Protein AF-0000000078797943 (afdb_homodimer)

pLDDT: mean 96.14, std 3.35, range [78.69, 98.94]

Nearest PDB structures (foldseek):
  3e05-assembly2_H  TM=8.903E-01  e=6.232E-15  Geobacter metallireducens GS-15
  3e05-assembly1_G  TM=8.725E-01  e=2.523E-14  Geobacter metallireducens GS-15
  1f38-assembly1_A  TM=8.268E-01  e=1.838E-10  Methanothermobacter thermautotrophicus
  2bb3-assembly2_B-3  TM=7.881E-01  e=3.596E-10  Archaeoglobus fulgidus DSM 4304
  8k1f-assembly1_C-3  TM=7.113E-01  e=2.985E-08  Fusobacterium nucleatum subsp. nucleatum ATCC 25586

Secondary structure (DSSP, 8-state):
--EEEEEEE-S-TTPPPPHHHHHHHHH--EEEE-HHHHHHHGGGS-TT-EEEE--SSHHHHHHHHTT-SEEEEEEES-TTSSSHHHHHHHH-TT-EEEEE----HHHHHHHHTT---TT-EEEE-TTS-SHHHHHHHHHT-SEEEEE--SSS-HHHHHHHHHHTT---EEEEEEESTT-TTT-EEEEEEHHHHHT---PSSEEEEEEE-SPPP--SS--GGGS--GGG-TTSS--HHHHHHHHHHHTGGG-SEEEEES-TT-HHHHHHHHH-TT-EEEEEE-STHHHHHHHHHHHHTT-TT-EEEES-GGGS--TTSPPPSEEEES--TT-HHHHHHHHHTTPPTT-EEEEEESSHHHHHHHHHHHHHTT--EEEEEEEEETTSPPEEEEEE-/--EEEEEEE-S-TTPPPPHHHHHHHHH--EEEE-HHHHHHHGGGS-TT-EEEE--SSHHHHHHHHTT-SEEEEEEES-TTSSSHHHHHHHH-TT-EEEEE----HHHHHHHHTT---TT-EEEE-TTS-SHHHHHHHHHT-SEEEEE--SSS-HHHHHHHHHHTT---EEEEEEESTT-TTT-EEEEEEHHHHHT---PSSEEEEEEE-SPPP--SS--GGGS--GGG-TTSS--HHHHHHHHHHHTGGG-SEEEEES-TT-HHHHHHHHH-TT-EEEEEE-STHHHHHHHHHHHHTT-TT-EEEES-GGGS--TTSPPPSEEEES--TT-HHHHHHHHHTTPPTT-EEEEEESSHHHHHHHHHHHHHTT--EEEEEEEEETTSPPEEEEEE-

Radius of gyration: 29.39 Å; Cα contacts (8 Å, |Δi|>4): 1628; chains: 2; bounding box: 66×79×61 Å

Sequence (786 aa):
MQTFYIIGISDDRNQFLSPEIRNLVSQGKVFSGGKRHHELVHAYLPEDAVWIDITVPLDAVFSRYEEHPEIIVFASGDPLFFGFANTVMRKLPSAKIILFPTFNSLQMLAHRILLPYQEMQTLSLTGRPWDAFDSALIRGDKLIGVLTDREKTPATIAARMLEYGYDNYRMTVGEALGNGEEESVRTFSLEEASQSAFRFPNCLILQRNKVHPRPFGIPESEFHLLNGRNRMITKMPVRLLTLSMLTLREKKSFWDIGFCTGSVSIEAKLQFPELKVTAFEQRPEGKELMERNSRKFGTPGITTVMGDFLETELGGLPAPDAVFIGGHGGKMIEILQKIKEVLLPDGVIVFNSVSEESKALFTKGITQINKKVTQCTRIAVDAFNPIEIMRAEMQTFYIIGISDDRNQFLSPEIRNLVSQGKVFSGGKRHHELVHAYLPEDAVWIDITVPLDAVFSRYEEHPEIIVFASGDPLFFGFANTVMRKLPSAKIILFPTFNSLQMLAHRILLPYQEMQTLSLTGRPWDAFDSALIRGDKLIGVLTDREKTPATIAARMLEYGYDNYRMTVGEALGNGEEESVRTFSLEEASQSAFRFPNCLILQRNKVHPRPFGIPESEFHLLNGRNRMITKMPVRLLTLSMLTLREKKSFWDIGFCTGSVSIEAKLQFPELKVTAFEQRPEGKELMERNSRKFGTPGITTVMGDFLETELGGLPAPDAVFIGGHGGKMIEILQKIKEVLLPDGVIVFNSVSEESKALFTKGITQINKKVTQCTRIAVDAFNPIEIMRAE

Structure (mmCIF, N/CA/C/O backbone):
data_AF-0000000078797943-model_v1
#
loop_
_entity.id
_entity.type
_entity.pdbx_description
1 polymer 'Precorrin-6y C5,15-methyltransferase (Decarboxylating), CbiE subunit'
#
loop_
_atom_site.group_PDB
_atom_site.id
_atom_site.type_symbol
_atom_site.label_atom_id
_atom_site.label_alt_id
_atom_site.label_comp_id
_atom_site.label_asym_id
_atom_site.label_entity_id
_atom_site.label_seq_id
_atom_site.pdbx_PDB_ins_code
_atom_site.Cartn_x
_atom_site.Cartn_y
_atom_site.Cartn_z
_atom_site.occupancy
_atom_site.B_iso_or_equiv
_atom_site.auth_seq_id
_atom_site.auth_comp_id
_atom_site.auth_asym_id
_atom_site.auth_atom_id
_atom_site.pdbx_PDB_model_num
ATOM 1 N N . MET A 1 1 ? 21.031 -14.836 -31.25 1 86.62 1 MET A N 1
ATOM 2 C CA . MET A 1 1 ? 20.062 -14.625 -30.172 1 86.62 1 MET A CA 1
ATOM 3 C C . MET A 1 1 ? 19.828 -15.914 -29.391 1 86.62 1 MET A C 1
ATOM 5 O O . MET A 1 1 ? 19.609 -16.969 -29.984 1 86.62 1 MET A O 1
ATOM 9 N N . GLN A 1 2 ? 20.062 -15.93 -28.094 1 94.25 2 GLN A N 1
ATOM 10 C CA . GLN A 1 2 ? 19.953 -17.125 -27.281 1 94.25 2 GLN A CA 1
ATOM 11 C C . GLN A 1 2 ? 18.5 -17.359 -26.828 1 94.25 2 GLN A C 1
ATOM 13 O O . GLN A 1 2 ? 17.734 -16.406 -26.703 1 94.25 2 GLN A O 1
ATOM 18 N N . THR A 1 3 ? 18.203 -18.594 -26.766 1 97.75 3 THR A N 1
ATOM 19 C CA . THR A 1 3 ? 16.891 -18.969 -26.266 1 97.75 3 THR A CA 1
ATOM 20 C C . THR A 1 3 ? 17.016 -19.656 -24.906 1 97.75 3 THR A C 1
ATOM 22 O O . THR A 1 3 ? 17.797 -20.578 -24.734 1 97.75 3 THR A O 1
ATOM 25 N N . PHE A 1 4 ? 16.297 -19.125 -23.969 1 98.31 4 PHE A N 1
ATOM 26 C CA . PHE A 1 4 ? 16.25 -19.703 -22.625 1 98.31 4 PHE A CA 1
ATOM 27 C C . PHE A 1 4 ? 14.875 -20.312 -22.359 1 98.31 4 PHE A C 1
ATOM 29 O O . PHE A 1 4 ? 13.852 -19.625 -22.438 1 98.31 4 PHE A O 1
ATOM 36 N N . TYR A 1 5 ? 14.82 -21.609 -22.125 1 98.5 5 TYR A N 1
ATOM 37 C CA . TYR A 1 5 ? 13.656 -22.25 -21.516 1 98.5 5 TYR A CA 1
ATOM 38 C C . TYR A 1 5 ? 13.812 -22.344 -20 1 98.5 5 TYR A C 1
ATOM 40 O O . TYR A 1 5 ? 14.695 -23.031 -19.5 1 98.5 5 TYR A O 1
ATOM 48 N N . ILE A 1 6 ? 13.039 -21.625 -19.312 1 98.5 6 ILE A N 1
ATOM 49 C CA . ILE A 1 6 ? 13.188 -21.594 -17.875 1 98.5 6 ILE A CA 1
ATOM 50 C C . ILE A 1 6 ? 12.008 -22.312 -17.219 1 98.5 6 ILE A C 1
ATOM 52 O O . ILE A 1 6 ? 10.867 -21.844 -17.297 1 98.5 6 ILE A O 1
ATOM 56 N N . ILE A 1 7 ? 12.297 -23.406 -16.562 1 98.06 7 ILE A N 1
ATOM 57 C CA . ILE A 1 7 ? 11.32 -24.312 -15.984 1 98.06 7 ILE A CA 1
ATOM 58 C C . ILE A 1 7 ? 11.32 -24.172 -14.469 1 98.06 7 ILE A C 1
ATOM 60 O O . ILE A 1 7 ? 12.336 -24.422 -13.812 1 98.06 7 ILE A O 1
ATOM 64 N N . GLY A 1 8 ? 10.172 -23.688 -13.953 1 97 8 GLY A N 1
ATOM 65 C CA . GLY A 1 8 ? 9.984 -23.656 -12.508 1 97 8 GLY A CA 1
ATOM 66 C C . GLY A 1 8 ? 9.648 -25.031 -11.93 1 97 8 GLY A C 1
ATOM 67 O O . GLY A 1 8 ? 8.789 -25.734 -12.469 1 97 8 GLY A O 1
ATOM 68 N N . ILE A 1 9 ? 10.32 -25.391 -10.859 1 94.31 9 ILE A N 1
ATOM 69 C CA . ILE A 1 9 ? 10.031 -26.656 -10.219 1 94.31 9 ILE A CA 1
ATOM 70 C C . ILE A 1 9 ? 9.891 -26.453 -8.711 1 94.31 9 ILE A C 1
ATOM 72 O O . ILE A 1 9 ? 10.398 -25.484 -8.156 1 94.31 9 ILE A O 1
ATOM 76 N N . SER A 1 10 ? 9.109 -27.281 -8.07 1 89.56 10 SER A N 1
ATOM 77 C CA . SER A 1 10 ? 9.008 -27.328 -6.613 1 89.56 10 SER A CA 1
ATOM 78 C C . SER A 1 10 ? 10.031 -28.281 -6.012 1 89.56 10 SER A C 1
ATOM 80 O O . SER A 1 10 ? 10.836 -28.875 -6.734 1 89.56 10 SER A O 1
ATOM 82 N N . ASP A 1 11 ? 9.961 -28.422 -4.703 1 88.56 11 ASP A N 1
ATOM 83 C CA . ASP A 1 11 ? 10.875 -29.328 -4.004 1 88.56 11 ASP A CA 1
ATOM 84 C C . ASP A 1 11 ? 10.305 -30.75 -3.932 1 88.56 11 ASP A C 1
ATOM 86 O O . ASP A 1 11 ? 10.797 -31.578 -3.178 1 88.56 11 ASP A O 1
ATOM 90 N N . ASP A 1 12 ? 9.312 -30.891 -4.734 1 86.12 12 ASP A N 1
ATOM 91 C CA . ASP A 1 12 ? 8.703 -32.219 -4.785 1 86.12 12 ASP A CA 1
ATOM 92 C C . ASP A 1 12 ? 9.609 -33.219 -5.504 1 86.12 12 ASP A C 1
ATOM 94 O O . ASP A 1 12 ? 9.828 -33.094 -6.711 1 86.12 12 ASP A O 1
ATOM 98 N N . ARG A 1 13 ? 10.047 -34.25 -4.828 1 83.62 13 ARG A N 1
ATOM 99 C CA . ARG A 1 13 ? 10.977 -35.219 -5.371 1 83.62 13 ARG A CA 1
ATOM 100 C C . ARG A 1 13 ? 10.281 -36.156 -6.363 1 83.62 13 ARG A C 1
ATOM 102 O O . ARG A 1 13 ? 10.938 -36.844 -7.141 1 83.62 13 ARG A O 1
ATOM 109 N N . ASN A 1 14 ? 8.945 -36.094 -6.297 1 80.25 14 ASN A N 1
ATOM 110 C CA . ASN A 1 14 ? 8.156 -36.969 -7.176 1 80.25 14 ASN A CA 1
ATOM 111 C C . ASN A 1 14 ? 7.324 -36.156 -8.164 1 80.25 14 ASN A C 1
ATOM 113 O O . ASN A 1 14 ? 6.297 -36.625 -8.656 1 80.25 14 ASN A O 1
ATOM 117 N N . GLN A 1 15 ? 7.852 -35.031 -8.352 1 79.5 15 GLN A N 1
ATOM 118 C CA . GLN A 1 15 ? 7.035 -34.156 -9.195 1 79.5 15 GLN A CA 1
ATOM 119 C C . GLN A 1 15 ? 6.973 -34.656 -10.625 1 79.5 15 GLN A C 1
ATOM 121 O O . GLN A 1 15 ? 7.953 -35.219 -11.141 1 79.5 15 GLN A O 1
ATOM 126 N N . PHE A 1 16 ? 5.781 -34.469 -11.133 1 78.69 16 PHE A N 1
ATOM 127 C CA . PHE A 1 16 ? 5.504 -34.844 -12.508 1 78.69 16 PHE A CA 1
ATOM 128 C C . PHE A 1 16 ? 5.816 -33.719 -13.469 1 78.69 16 PHE A C 1
ATOM 130 O O . PHE A 1 16 ? 5.379 -32.562 -13.25 1 78.69 16 PHE A O 1
ATOM 137 N N . LEU A 1 17 ? 6.672 -34.031 -14.398 1 86.88 17 LEU A N 1
ATOM 138 C CA . LEU A 1 17 ? 6.875 -33.062 -15.477 1 86.88 17 LEU A CA 1
ATOM 139 C C . LEU A 1 17 ? 5.859 -33.281 -16.594 1 86.88 17 LEU A C 1
ATOM 141 O O . LEU A 1 17 ? 5.625 -34.406 -17.016 1 86.88 17 LEU A O 1
ATOM 145 N N . SER A 1 18 ? 5.211 -32.281 -17.031 1 87.56 18 SER A N 1
ATOM 146 C CA . SER A 1 18 ? 4.246 -32.375 -18.125 1 87.56 18 SER A CA 1
ATOM 147 C C . SER A 1 18 ? 4.883 -32.969 -19.375 1 87.56 18 SER A C 1
ATOM 149 O O . SER A 1 18 ? 6.102 -32.906 -19.531 1 87.56 18 SER A O 1
ATOM 151 N N . PRO A 1 19 ? 4.051 -33.5 -20.266 1 88.56 19 PRO A N 1
ATOM 152 C CA . PRO A 1 19 ? 4.594 -34.031 -21.516 1 88.56 19 PRO A CA 1
ATOM 153 C C . PRO A 1 19 ? 5.375 -33 -22.312 1 88.56 19 PRO A C 1
ATOM 155 O O . PRO A 1 19 ? 6.406 -33.312 -22.922 1 88.56 19 PRO A O 1
ATOM 158 N N . GLU A 1 20 ? 4.918 -31.859 -22.266 1 90.75 20 GLU A N 1
ATOM 159 C CA . GLU A 1 20 ? 5.594 -30.766 -22.969 1 90.75 20 GLU A CA 1
ATOM 160 C C . GLU A 1 20 ? 6.996 -30.547 -22.422 1 90.75 20 GLU A C 1
ATOM 162 O O . GLU A 1 20 ? 7.961 -30.422 -23.172 1 90.75 20 GLU A O 1
ATOM 167 N N . ILE A 1 21 ? 7.137 -30.484 -21.141 1 94.12 21 ILE A N 1
ATOM 168 C CA . ILE A 1 21 ? 8.414 -30.234 -20.484 1 94.12 21 ILE A CA 1
ATOM 169 C C . ILE A 1 21 ? 9.328 -31.453 -20.672 1 94.12 21 ILE A C 1
ATOM 171 O O . ILE A 1 21 ? 10.523 -31.297 -20.938 1 94.12 21 ILE A O 1
ATOM 175 N N . ARG A 1 22 ? 8.773 -32.625 -20.578 1 93.31 22 ARG A N 1
ATOM 176 C CA . ARG A 1 22 ? 9.555 -33.844 -20.781 1 93.31 22 ARG A CA 1
ATOM 177 C C . ARG A 1 22 ? 10.156 -33.875 -22.188 1 93.31 22 ARG A C 1
ATOM 179 O O . ARG A 1 22 ? 11.32 -34.219 -22.359 1 93.31 22 ARG A O 1
ATOM 186 N N . ASN A 1 23 ? 9.281 -33.562 -23.094 1 95.25 23 ASN A N 1
ATOM 187 C CA . ASN A 1 23 ? 9.758 -33.5 -24.469 1 95.25 23 ASN A CA 1
ATOM 188 C C . ASN A 1 23 ? 10.875 -32.5 -24.656 1 95.25 23 ASN A C 1
ATOM 190 O O . ASN A 1 23 ? 11.875 -32.781 -25.312 1 95.25 23 ASN A O 1
ATOM 194 N N . LEU A 1 24 ? 10.727 -31.359 -24.078 1 96.75 24 LEU A N 1
ATOM 195 C CA . LEU A 1 24 ? 11.727 -30.297 -24.141 1 96.75 24 LEU A CA 1
ATOM 196 C C . LEU A 1 24 ? 13.039 -30.766 -23.531 1 96.75 24 LEU A C 1
ATOM 198 O O . LEU A 1 24 ? 14.109 -30.578 -24.125 1 96.75 24 LEU A O 1
ATOM 202 N N . VAL A 1 25 ? 12.953 -31.375 -22.391 1 96.69 25 VAL A N 1
ATOM 203 C CA . VAL A 1 25 ? 14.133 -31.828 -21.641 1 96.69 25 VAL A CA 1
ATOM 204 C C . VAL A 1 25 ? 14.836 -32.938 -22.422 1 96.69 25 VAL A C 1
ATOM 206 O O . VAL A 1 25 ? 16.062 -32.938 -22.516 1 96.69 25 VAL A O 1
ATOM 209 N N . SER A 1 26 ? 14.07 -33.812 -23 1 94.81 26 SER A N 1
ATOM 210 C CA . SER A 1 26 ? 14.641 -34.969 -23.719 1 94.81 26 SER A CA 1
ATOM 211 C C . SER A 1 26 ? 15.422 -34.5 -24.953 1 94.81 26 SER A C 1
ATOM 213 O O . SER A 1 26 ? 16.359 -35.188 -25.375 1 94.81 26 SER A O 1
ATOM 215 N N . GLN A 1 27 ? 15.055 -33.406 -25.453 1 94.75 27 GLN A N 1
ATOM 216 C CA . GLN A 1 27 ? 15.688 -32.906 -26.672 1 94.75 27 GLN A CA 1
ATOM 217 C C . GLN A 1 27 ? 16.797 -31.906 -26.344 1 94.75 27 GLN A C 1
ATOM 219 O O . GLN A 1 27 ? 17.562 -31.516 -27.219 1 94.75 27 GLN A O 1
ATOM 224 N N . GLY A 1 28 ? 16.844 -31.562 -25.125 1 95.19 28 GLY A N 1
ATOM 225 C CA . GLY A 1 28 ? 17.812 -30.562 -24.734 1 95.19 28 GLY A CA 1
ATOM 226 C C . GLY A 1 28 ? 19.234 -31.094 -24.609 1 95.19 28 GLY A C 1
ATOM 227 O O . GLY A 1 28 ? 19.422 -32.312 -24.516 1 95.19 28 GLY A O 1
ATOM 228 N N . LYS A 1 29 ? 20.219 -30.141 -24.578 1 96.62 29 LYS A N 1
ATOM 229 C CA . LYS A 1 29 ? 21.625 -30.516 -24.438 1 96.62 29 LYS A CA 1
ATOM 230 C C . LYS A 1 29 ? 22.266 -29.797 -23.25 1 96.62 29 LYS A C 1
ATOM 232 O O . LYS A 1 29 ? 23.031 -30.391 -22.5 1 96.62 29 LYS A O 1
ATOM 237 N N . VAL A 1 30 ? 22.031 -28.531 -23.172 1 98.12 30 VAL A N 1
ATOM 238 C CA . VAL A 1 30 ? 22.641 -27.703 -22.125 1 98.12 30 VAL A CA 1
ATOM 239 C C . VAL A 1 30 ? 21.594 -27.344 -21.078 1 98.12 30 VAL A C 1
ATOM 241 O O . VAL A 1 30 ? 20.562 -26.75 -21.391 1 98.12 30 VAL A O 1
ATOM 244 N N . PHE A 1 31 ? 21.828 -27.688 -19.875 1 98.38 31 PHE A N 1
ATOM 245 C CA . PHE A 1 31 ? 20.938 -27.469 -18.75 1 98.38 31 PHE A CA 1
ATOM 246 C C . PHE A 1 31 ? 21.641 -26.641 -17.672 1 98.38 31 PHE A C 1
ATOM 248 O O . PHE A 1 31 ? 22.875 -26.594 -17.625 1 98.38 31 PHE A O 1
ATOM 255 N N . SER A 1 32 ? 20.859 -25.938 -16.875 1 98.25 32 SER A N 1
ATOM 256 C CA . SER A 1 32 ? 21.406 -25.109 -15.805 1 98.25 32 SER A CA 1
ATOM 257 C C . SER A 1 32 ? 20.453 -25.047 -14.609 1 98.25 32 SER A C 1
ATOM 259 O O . SER A 1 32 ? 19.266 -25.297 -14.742 1 98.25 32 SER A O 1
ATOM 261 N N . GLY A 1 33 ? 20.875 -24.719 -13.469 1 97.5 33 GLY A N 1
ATOM 262 C CA . GLY A 1 33 ? 20.141 -24.609 -12.211 1 97.5 33 GLY A CA 1
ATOM 263 C C . GLY A 1 33 ? 21.047 -24.703 -10.992 1 97.5 33 GLY A C 1
ATOM 264 O O . GLY A 1 33 ? 22.266 -24.859 -11.125 1 97.5 33 GLY A O 1
ATOM 265 N N . GLY A 1 34 ? 20.516 -24.531 -9.898 1 94.38 34 GLY A N 1
ATOM 266 C CA . GLY A 1 34 ? 21.266 -24.75 -8.672 1 94.38 34 GLY A CA 1
ATOM 267 C C . GLY A 1 34 ? 21.531 -26.219 -8.383 1 94.38 34 GLY A C 1
ATOM 268 O O . GLY A 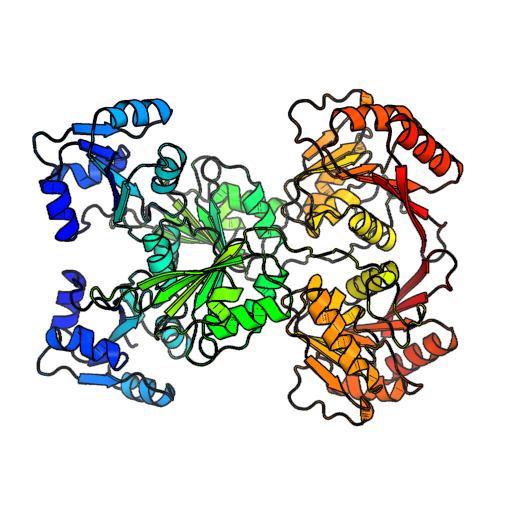1 34 ? 21.047 -27.094 -9.102 1 94.38 34 GLY A O 1
ATOM 269 N N . LYS A 1 35 ? 22.328 -26.438 -7.332 1 92 35 LYS A N 1
ATOM 270 C CA . LYS A 1 35 ? 22.672 -27.797 -6.934 1 92 35 LYS A CA 1
ATOM 271 C C . LYS A 1 35 ? 21.438 -28.609 -6.582 1 92 35 LYS A C 1
ATOM 273 O O . LYS A 1 35 ? 21.297 -29.766 -7 1 92 35 LYS A O 1
ATOM 278 N N . ARG A 1 36 ? 20.594 -28.047 -5.816 1 89.44 36 ARG A N 1
ATOM 279 C CA . ARG A 1 36 ? 19.359 -28.719 -5.398 1 89.44 36 ARG A CA 1
ATOM 280 C C . ARG A 1 36 ? 18.484 -29.062 -6.602 1 89.44 36 ARG A C 1
ATOM 282 O O . ARG A 1 36 ? 17.875 -30.141 -6.641 1 89.44 36 ARG A O 1
ATOM 289 N N . HIS A 1 37 ? 18.391 -28.219 -7.582 1 94.25 37 HIS A N 1
ATOM 290 C CA . HIS A 1 37 ? 17.625 -28.469 -8.797 1 94.25 37 HIS A CA 1
ATOM 291 C C . HIS A 1 37 ? 18.203 -29.656 -9.57 1 94.25 37 HIS A C 1
ATOM 293 O O . HIS A 1 37 ? 17.453 -30.5 -10.055 1 94.25 37 HIS A O 1
ATOM 299 N N . HIS A 1 38 ? 19.5 -29.656 -9.617 1 94.81 38 HIS A N 1
ATOM 300 C CA . HIS A 1 38 ? 20.156 -30.75 -10.32 1 94.81 38 HIS A CA 1
ATOM 301 C C . HIS A 1 38 ? 19.797 -32.094 -9.688 1 94.81 38 HIS A C 1
ATOM 303 O O . HIS A 1 38 ? 19.516 -33.062 -10.398 1 94.81 38 HIS A O 1
ATOM 309 N N . GLU A 1 39 ? 19.766 -32.094 -8.406 1 91.81 39 GLU A N 1
ATOM 310 C CA . GLU A 1 39 ? 19.438 -33.312 -7.684 1 91.81 39 GLU A CA 1
ATOM 311 C C . GLU A 1 39 ? 18.016 -33.75 -7.996 1 91.81 39 GLU A C 1
ATOM 313 O O . GLU A 1 39 ? 17.75 -34.969 -8.094 1 91.81 39 GLU A O 1
ATOM 318 N N . LEU A 1 40 ? 17.172 -32.844 -8.18 1 90.75 40 LEU A N 1
ATOM 319 C CA . LEU A 1 40 ? 15.758 -33.156 -8.367 1 90.75 40 LEU A CA 1
ATOM 320 C C . LEU A 1 40 ? 15.484 -33.625 -9.789 1 90.75 40 LEU A C 1
ATOM 322 O O . LEU A 1 40 ? 14.586 -34.438 -10.008 1 90.75 40 LEU A O 1
ATOM 326 N N . VAL A 1 41 ? 16.328 -33.188 -10.797 1 93.94 41 VAL A N 1
ATOM 327 C CA . VAL A 1 41 ? 15.883 -33.406 -12.164 1 93.94 41 VAL A CA 1
ATOM 328 C C . VAL A 1 41 ? 16.891 -34.281 -12.914 1 93.94 41 VAL A C 1
ATOM 330 O O . VAL A 1 41 ? 16.688 -34.625 -14.078 1 93.94 41 VAL A O 1
ATOM 333 N N . HIS A 1 42 ? 18 -34.656 -12.273 1 92.38 42 HIS A N 1
ATOM 334 C CA . HIS A 1 42 ? 19.094 -35.344 -12.945 1 92.38 42 HIS A CA 1
ATOM 335 C C . HIS A 1 42 ? 18.594 -36.625 -13.648 1 92.38 42 HIS A C 1
ATOM 337 O O . HIS A 1 42 ? 19.094 -36.969 -14.727 1 92.38 42 HIS A O 1
ATOM 343 N N . ALA A 1 43 ? 17.609 -37.281 -13.117 1 91.12 43 ALA A N 1
ATOM 344 C CA . ALA A 1 43 ? 17.109 -38.562 -13.664 1 91.12 43 ALA A CA 1
ATOM 345 C C . ALA A 1 43 ? 16.391 -38.312 -14.992 1 91.12 43 ALA A C 1
ATOM 347 O O . ALA A 1 43 ? 16.25 -39.25 -15.789 1 91.12 43 ALA A O 1
ATOM 348 N N . TYR A 1 44 ? 15.945 -37.094 -15.25 1 92.62 44 TYR A N 1
ATOM 349 C CA . TYR A 1 44 ? 15.195 -36.812 -16.469 1 92.62 44 TYR A CA 1
ATOM 350 C C . TYR A 1 44 ? 16.125 -36.344 -17.578 1 92.62 44 TYR A C 1
ATOM 352 O O . TYR A 1 44 ? 15.719 -36.25 -18.734 1 92.62 44 TYR A O 1
ATOM 360 N N . LEU A 1 45 ? 17.375 -36.062 -17.234 1 95.44 45 LEU A N 1
ATOM 361 C CA . LEU A 1 45 ? 18.281 -35.469 -18.203 1 95.44 45 LEU A CA 1
ATOM 362 C C . LEU A 1 45 ? 18.859 -36.531 -19.141 1 95.44 45 LEU A C 1
ATOM 364 O O . LEU A 1 45 ? 19.062 -37.688 -18.719 1 95.44 45 LEU A O 1
ATOM 368 N N . PRO A 1 46 ? 19.156 -36.125 -20.344 1 96.06 46 PRO A N 1
ATOM 369 C CA . PRO A 1 46 ? 19.828 -37.062 -21.234 1 96.06 46 PRO A CA 1
ATOM 370 C C . PRO A 1 46 ? 21.234 -37.438 -20.766 1 96.06 46 PRO A C 1
ATOM 372 O O . PRO A 1 46 ? 21.828 -36.688 -19.969 1 96.06 46 PRO A O 1
ATOM 375 N N . GLU A 1 47 ? 21.781 -38.5 -21.266 1 94.06 47 GLU A N 1
ATOM 376 C CA . GLU A 1 47 ? 23.078 -39.031 -20.844 1 94.06 47 GLU A CA 1
ATOM 377 C C . GLU A 1 47 ? 24.203 -38.031 -21.156 1 94.06 47 GLU A C 1
ATOM 379 O O . GLU A 1 47 ? 25.156 -37.906 -20.391 1 94.06 47 GLU A O 1
ATOM 384 N N . ASP A 1 48 ? 24.109 -37.312 -22.203 1 94.81 48 ASP A N 1
ATOM 385 C CA . ASP A 1 48 ? 25.172 -36.406 -22.641 1 94.81 48 ASP A CA 1
ATOM 386 C C . ASP A 1 48 ? 24.844 -34.969 -22.25 1 94.81 48 ASP A C 1
ATOM 388 O O . ASP A 1 48 ? 25.375 -34 -22.828 1 94.81 48 ASP A O 1
ATOM 392 N N . ALA A 1 49 ? 23.938 -34.781 -21.328 1 96.38 49 ALA A N 1
ATOM 393 C CA . ALA A 1 49 ? 23.531 -33.438 -20.891 1 96.38 49 ALA A CA 1
ATOM 394 C C . ALA A 1 49 ? 24.719 -32.688 -20.281 1 96.38 49 ALA A C 1
ATOM 396 O O . ALA A 1 49 ? 25.516 -33.281 -19.547 1 96.38 49 ALA A O 1
ATOM 397 N N . VAL A 1 50 ? 24.875 -31.453 -20.609 1 97 50 VAL A N 1
ATOM 398 C CA . VAL A 1 50 ? 25.828 -30.531 -19.953 1 97 50 VAL A CA 1
ATOM 399 C C . VAL A 1 50 ? 25.094 -29.703 -18.906 1 97 50 VAL A C 1
ATOM 401 O O . VAL A 1 50 ? 24.078 -29.062 -19.203 1 97 50 VAL A O 1
ATOM 404 N N . TRP A 1 51 ? 25.625 -29.703 -17.688 1 97.56 51 TRP A N 1
ATOM 405 C CA . TRP A 1 51 ? 25 -28.938 -16.609 1 97.56 51 TRP A CA 1
ATOM 406 C C . TRP A 1 51 ? 25.875 -27.75 -16.203 1 97.56 51 TRP A C 1
ATOM 408 O O . TRP A 1 51 ? 27.062 -27.922 -15.906 1 97.56 51 TRP A O 1
ATOM 418 N N . ILE A 1 52 ? 25.328 -26.609 -16.219 1 97.31 52 ILE A N 1
ATOM 419 C CA . ILE A 1 52 ? 25.984 -25.406 -15.758 1 97.31 52 ILE A CA 1
ATOM 420 C C . ILE A 1 52 ? 25.406 -24.969 -14.414 1 97.31 52 ILE A C 1
ATOM 422 O O . ILE A 1 52 ? 24.266 -24.5 -14.359 1 97.31 52 ILE A O 1
ATOM 426 N N . ASP A 1 53 ? 26.172 -25 -13.406 1 96.44 53 ASP A N 1
ATOM 427 C CA . ASP A 1 53 ? 25.719 -24.625 -12.07 1 96.44 53 ASP A CA 1
ATOM 428 C C . ASP A 1 53 ? 25.5 -23.109 -11.969 1 96.44 53 ASP A C 1
ATOM 430 O O . ASP A 1 53 ? 26.375 -22.328 -12.359 1 96.44 53 ASP A O 1
ATOM 434 N N . ILE A 1 54 ? 24.359 -22.75 -11.453 1 95.44 54 ILE A N 1
ATOM 435 C CA . ILE A 1 54 ? 24.141 -21.328 -11.141 1 95.44 54 ILE A CA 1
ATOM 436 C C . ILE A 1 54 ? 24.734 -21 -9.773 1 95.44 54 ILE A C 1
ATOM 438 O O . ILE A 1 54 ? 24.172 -21.391 -8.742 1 95.44 54 ILE A O 1
ATOM 442 N N . THR A 1 55 ? 25.797 -20.391 -9.742 1 90.81 55 THR A N 1
ATOM 443 C CA . THR A 1 55 ? 26.531 -20 -8.539 1 90.81 55 THR A CA 1
ATOM 444 C C . THR A 1 55 ? 26.984 -18.547 -8.625 1 90.81 55 THR A C 1
ATOM 446 O O . THR A 1 55 ? 27.062 -17.984 -9.719 1 90.81 55 THR A O 1
ATOM 449 N N . VAL A 1 56 ? 27.234 -17.953 -7.504 1 85.81 56 VAL A N 1
ATOM 450 C CA . VAL A 1 56 ? 27.781 -16.609 -7.484 1 85.81 56 VAL A CA 1
ATOM 451 C C . VAL A 1 56 ? 29.297 -16.656 -7.68 1 85.81 56 VAL A C 1
ATOM 453 O O . VAL A 1 56 ? 29.969 -17.516 -7.113 1 85.81 56 VAL A O 1
ATOM 456 N N . PRO A 1 57 ? 29.844 -15.82 -8.531 1 92.12 57 PRO A N 1
ATOM 457 C CA . PRO A 1 57 ? 29.219 -14.664 -9.188 1 92.12 57 PRO A CA 1
ATOM 458 C C . PRO A 1 57 ? 28.484 -15.039 -10.477 1 92.12 57 PRO A C 1
ATOM 460 O O . PRO A 1 57 ? 28.984 -15.844 -11.266 1 92.12 57 PRO A O 1
ATOM 463 N N . LEU A 1 58 ? 27.438 -14.461 -10.773 1 92.19 58 LEU A N 1
ATOM 464 C CA . LEU A 1 58 ? 26.547 -14.797 -11.883 1 92.19 58 LEU A CA 1
ATOM 465 C C . LEU A 1 58 ? 27.219 -14.5 -13.219 1 92.19 58 LEU A C 1
ATOM 467 O O . LEU A 1 58 ? 26.891 -15.125 -14.234 1 92.19 58 LEU A O 1
ATOM 471 N N . ASP A 1 59 ? 28.172 -13.594 -13.172 1 93.69 59 ASP A N 1
ATOM 472 C CA . ASP A 1 59 ? 28.859 -13.25 -14.414 1 93.69 59 ASP A CA 1
ATOM 473 C C . ASP A 1 59 ? 29.562 -14.477 -15.008 1 93.69 59 ASP A C 1
ATOM 475 O O . ASP A 1 59 ? 29.625 -14.633 -16.234 1 93.69 59 ASP A O 1
ATOM 479 N N . ALA A 1 60 ? 30.094 -15.258 -14.141 1 94.31 60 ALA A N 1
ATOM 480 C CA . ALA A 1 60 ? 30.766 -16.469 -14.602 1 94.31 60 ALA A CA 1
ATOM 481 C C . ALA A 1 60 ? 29.766 -17.438 -15.234 1 94.31 60 ALA A C 1
ATOM 483 O O . ALA A 1 60 ? 30.078 -18.094 -16.219 1 94.31 60 ALA A O 1
ATOM 484 N N . VAL A 1 61 ? 28.609 -17.562 -14.727 1 95.62 61 VAL A N 1
ATOM 485 C CA . VAL A 1 61 ? 27.547 -18.406 -15.242 1 95.62 61 VAL A CA 1
ATOM 486 C C . VAL A 1 61 ? 27.125 -17.922 -16.625 1 95.62 61 VAL A C 1
ATOM 488 O O . VAL A 1 61 ? 27.016 -18.734 -17.562 1 95.62 61 VAL A O 1
ATOM 491 N N . PHE A 1 62 ? 26.938 -16.656 -16.828 1 96 62 PHE A N 1
ATOM 492 C CA . PHE A 1 62 ? 26.453 -16.078 -18.094 1 96 62 PHE A CA 1
ATOM 493 C C . PHE A 1 62 ? 27.531 -16.172 -19.172 1 96 62 PHE A C 1
ATOM 495 O O . PHE A 1 62 ? 27.203 -16.297 -20.359 1 96 62 PHE A O 1
ATOM 502 N N . SER A 1 63 ? 28.844 -16.125 -18.719 1 95.44 63 SER A N 1
ATOM 503 C CA . SER A 1 63 ? 29.922 -16.344 -19.672 1 95.44 63 SER A CA 1
ATOM 504 C C . SER A 1 63 ? 29.828 -17.734 -20.297 1 95.44 63 SER A C 1
ATOM 506 O O . SER A 1 63 ? 30.078 -17.922 -21.484 1 95.44 63 SER A O 1
ATOM 508 N N . ARG A 1 64 ? 29.453 -18.672 -19.5 1 95.56 64 ARG A N 1
ATOM 509 C CA . ARG A 1 64 ? 29.297 -20.047 -19.984 1 95.56 64 ARG A CA 1
ATOM 510 C C . ARG A 1 64 ? 28.078 -20.156 -20.906 1 95.56 64 ARG A C 1
ATOM 512 O O . ARG A 1 64 ? 28.078 -20.953 -21.859 1 95.56 64 ARG A O 1
ATOM 519 N N . TYR A 1 65 ? 27 -19.422 -20.641 1 96 65 TYR A N 1
ATOM 520 C CA . TYR A 1 65 ? 25.797 -19.438 -21.453 1 96 65 TYR A CA 1
ATOM 521 C C . TYR A 1 65 ? 26.094 -18.953 -22.875 1 96 65 TYR A C 1
ATOM 523 O O . TYR A 1 65 ? 25.438 -19.391 -23.828 1 96 65 TYR A O 1
ATOM 531 N N . GLU A 1 66 ? 27.047 -18.078 -23.047 1 93.38 66 GLU A N 1
ATOM 532 C CA . GLU A 1 66 ? 27.344 -17.422 -24.312 1 93.38 66 GLU A CA 1
ATOM 533 C C . GLU A 1 66 ? 27.703 -18.453 -25.391 1 93.38 66 GLU A C 1
ATOM 535 O O . GLU A 1 66 ? 27.5 -18.203 -26.578 1 93.38 66 GLU A O 1
ATOM 540 N N . GLU A 1 67 ? 28.125 -19.484 -24.984 1 92.94 67 GLU A N 1
ATOM 541 C CA . GLU A 1 67 ? 28.625 -20.5 -25.906 1 92.94 67 GLU A CA 1
ATOM 542 C C . GLU A 1 67 ? 27.484 -21.359 -26.469 1 92.94 67 GLU A C 1
ATOM 544 O O . GLU A 1 67 ? 27.688 -22.172 -27.359 1 92.94 67 GLU A O 1
ATOM 549 N N . HIS A 1 68 ? 26.312 -21.109 -25.953 1 96.31 68 HIS A N 1
ATOM 550 C CA . HIS A 1 68 ? 25.219 -22.016 -26.297 1 96.31 68 HIS A CA 1
ATOM 551 C C . HIS A 1 68 ? 24 -21.25 -26.781 1 96.31 68 HIS A C 1
ATOM 553 O O . HIS A 1 68 ? 23.562 -20.297 -26.141 1 96.31 68 HIS A O 1
ATOM 559 N N . PRO A 1 69 ? 23.484 -21.703 -27.859 1 95.56 69 PRO A N 1
ATOM 560 C CA . PRO A 1 69 ? 22.328 -21 -28.438 1 95.56 69 PRO A CA 1
ATOM 561 C C . PRO A 1 69 ? 21.031 -21.281 -27.672 1 95.56 69 PRO A C 1
ATOM 563 O O . PRO A 1 69 ? 20.094 -20.484 -27.719 1 95.56 69 PRO A O 1
ATOM 566 N N . GLU A 1 70 ? 20.938 -22.438 -27.062 1 97.38 70 GLU A N 1
ATOM 567 C CA . GLU A 1 70 ? 19.75 -22.859 -26.328 1 97.38 70 GLU A CA 1
ATOM 568 C C . GLU A 1 70 ? 20.125 -23.406 -24.953 1 97.38 70 GLU A C 1
ATOM 570 O O . GLU A 1 70 ? 21 -24.266 -24.828 1 97.38 70 GLU A O 1
ATOM 575 N N . ILE A 1 71 ? 19.484 -22.875 -23.953 1 98 71 ILE A N 1
ATOM 576 C CA . ILE A 1 71 ? 19.734 -23.297 -22.578 1 98 71 ILE A CA 1
ATOM 577 C C . ILE A 1 71 ? 18.422 -23.594 -21.875 1 98 71 ILE A C 1
ATOM 579 O O . ILE A 1 71 ? 17.469 -22.812 -21.969 1 98 71 ILE A O 1
ATOM 583 N N . ILE A 1 72 ? 18.266 -24.719 -21.234 1 98.44 72 ILE A N 1
ATOM 584 C CA . ILE A 1 72 ? 17.141 -25.062 -20.375 1 98.44 72 ILE A CA 1
ATOM 585 C C . ILE A 1 72 ? 17.516 -24.875 -18.906 1 98.44 72 ILE A C 1
ATOM 587 O O . ILE A 1 72 ? 18.406 -25.547 -18.391 1 98.44 72 ILE A O 1
ATOM 591 N N . VAL A 1 73 ? 16.875 -23.938 -18.25 1 98.38 73 VAL A N 1
ATOM 592 C CA . VAL A 1 73 ? 17.203 -23.594 -16.875 1 98.38 73 VAL A CA 1
ATOM 593 C C . VAL A 1 73 ? 16.094 -24.094 -15.945 1 98.38 73 VAL A C 1
ATOM 595 O O . VAL A 1 73 ? 14.914 -23.906 -16.219 1 98.38 73 VAL A O 1
ATOM 598 N N . PHE A 1 74 ? 16.5 -24.812 -14.938 1 97.56 74 PHE A N 1
ATOM 599 C CA . PHE A 1 74 ? 15.586 -25.156 -13.852 1 97.56 74 PHE A CA 1
ATOM 600 C C . PHE A 1 74 ? 15.703 -24.156 -12.703 1 97.56 74 PHE A C 1
ATOM 602 O O . PHE A 1 74 ? 16.797 -23.906 -12.211 1 97.56 74 PHE A O 1
ATOM 609 N N . ALA A 1 75 ? 14.594 -23.562 -12.367 1 96.19 75 ALA A N 1
ATOM 610 C CA . ALA A 1 75 ? 14.531 -22.578 -11.281 1 96.19 75 ALA A CA 1
ATOM 611 C C . ALA A 1 75 ? 13.43 -22.938 -10.289 1 96.19 75 ALA A C 1
ATOM 613 O O . ALA A 1 75 ? 12.586 -23.812 -10.562 1 96.19 75 ALA A O 1
ATOM 614 N N . SER A 1 76 ? 13.438 -22.312 -9.125 1 93.75 76 SER A N 1
ATOM 615 C CA . SER A 1 76 ? 12.438 -22.578 -8.086 1 93.75 76 SER A CA 1
ATOM 616 C C . SER A 1 76 ? 11.133 -21.844 -8.383 1 93.75 76 SER A C 1
ATOM 618 O O . SER A 1 76 ? 11.125 -20.625 -8.562 1 93.75 76 SER A O 1
ATOM 620 N N . GLY A 1 77 ? 10.047 -22.609 -8.391 1 95.25 77 GLY A N 1
ATOM 621 C CA . GLY A 1 77 ? 8.719 -22.016 -8.469 1 95.25 77 GLY A CA 1
ATOM 622 C C . GLY A 1 77 ? 8.477 -21.25 -9.75 1 95.25 77 GLY A C 1
ATOM 623 O O . GLY A 1 77 ? 8.688 -21.766 -10.852 1 95.25 77 GLY A O 1
ATOM 624 N N . ASP A 1 78 ? 8.023 -20.062 -9.641 1 97.44 78 ASP A N 1
ATOM 625 C CA . ASP A 1 78 ? 7.785 -19.172 -10.773 1 97.44 78 ASP A CA 1
ATOM 626 C C . ASP A 1 78 ? 9.016 -18.328 -11.078 1 97.44 78 ASP A C 1
ATOM 628 O O . ASP A 1 78 ? 9.398 -17.469 -10.273 1 97.44 78 ASP A O 1
ATOM 632 N N . PRO A 1 79 ? 9.586 -18.484 -12.242 1 97.69 79 PRO A N 1
ATOM 633 C CA . PRO A 1 79 ? 10.852 -17.812 -12.547 1 97.69 79 PRO A CA 1
ATOM 634 C C . PRO A 1 79 ? 10.719 -16.297 -12.641 1 97.69 79 PRO A C 1
ATOM 636 O O . PRO A 1 79 ? 11.727 -15.586 -12.688 1 97.69 79 PRO A O 1
ATOM 639 N N . LEU A 1 80 ? 9.5 -15.797 -12.703 1 97.81 80 LEU A N 1
ATOM 640 C CA . LEU A 1 80 ? 9.297 -14.352 -12.758 1 97.81 80 LEU A CA 1
ATOM 641 C C . LEU A 1 80 ? 9.141 -13.781 -11.352 1 97.81 80 LEU A C 1
ATOM 643 O O . LEU A 1 80 ? 9.25 -12.562 -11.156 1 97.81 80 LEU A O 1
ATOM 647 N N . PHE A 1 81 ? 8.781 -14.594 -10.352 1 97.69 81 PHE A N 1
ATOM 648 C CA . PHE A 1 81 ? 8.547 -14.172 -8.977 1 97.69 81 PHE A CA 1
ATOM 649 C C . PHE A 1 81 ? 9.852 -14.148 -8.188 1 97.69 81 PHE A C 1
ATOM 651 O O . PHE A 1 81 ? 10.219 -15.148 -7.551 1 97.69 81 PHE A O 1
ATOM 658 N N . PHE A 1 82 ? 10.516 -13.039 -8.078 1 96.56 82 PHE A N 1
ATOM 659 C CA . PHE A 1 82 ? 11.852 -12.898 -7.516 1 96.56 82 PHE A CA 1
ATOM 660 C C . PHE A 1 82 ? 12.805 -13.93 -8.109 1 96.56 82 PHE A C 1
ATOM 662 O O . PHE A 1 82 ? 13.672 -14.461 -7.414 1 96.56 82 PHE A O 1
ATOM 669 N N . GLY A 1 83 ? 12.625 -14.25 -9.391 1 94.88 83 GLY A N 1
ATOM 670 C CA . GLY A 1 83 ? 13.258 -15.453 -9.906 1 94.88 83 GLY A CA 1
ATOM 671 C C . GLY A 1 83 ? 14.297 -15.172 -10.977 1 94.88 83 GLY A C 1
ATOM 672 O O . GLY A 1 83 ? 14.547 -14.016 -11.312 1 94.88 83 GLY A O 1
ATOM 673 N N . PHE A 1 84 ? 14.828 -16.266 -11.492 1 96 84 PHE A N 1
ATOM 674 C CA . PHE A 1 84 ? 16.016 -16.234 -12.344 1 96 84 PHE A CA 1
ATOM 675 C C . PHE A 1 84 ? 15.68 -15.617 -13.695 1 96 84 PHE A C 1
ATOM 677 O O . PHE A 1 84 ? 16.562 -15.07 -14.367 1 96 84 PHE A O 1
ATOM 684 N N . ALA A 1 85 ? 14.414 -15.727 -14.148 1 97.81 85 ALA A N 1
ATOM 685 C CA . ALA A 1 85 ? 14.039 -15.094 -15.406 1 97.81 85 ALA A CA 1
ATOM 686 C C . ALA A 1 85 ? 14.32 -13.594 -15.383 1 97.81 85 ALA A C 1
ATOM 688 O O . ALA A 1 85 ? 14.727 -13.016 -16.391 1 97.81 85 ALA A O 1
ATOM 689 N N . ASN A 1 86 ? 14.117 -12.984 -14.211 1 97.12 86 ASN A N 1
ATOM 690 C CA . ASN A 1 86 ? 14.414 -11.57 -14.062 1 97.12 86 ASN A CA 1
ATOM 691 C C . ASN A 1 86 ? 15.891 -11.273 -14.32 1 97.12 86 ASN A C 1
ATOM 693 O O . ASN A 1 86 ? 16.219 -10.273 -14.961 1 97.12 86 ASN A O 1
ATOM 697 N N . THR A 1 87 ? 16.719 -12.133 -13.828 1 96.38 87 THR A N 1
ATOM 698 C CA . THR A 1 87 ? 18.156 -11.992 -14.008 1 96.38 87 THR A CA 1
ATOM 699 C C . THR A 1 87 ? 18.531 -12.117 -15.477 1 96.38 87 THR A C 1
ATOM 701 O O . THR A 1 87 ? 19.328 -11.328 -15.992 1 96.38 87 THR A O 1
ATOM 704 N N . VAL A 1 88 ? 17.969 -13.102 -16.172 1 97.44 88 VAL A N 1
ATOM 705 C CA . VAL A 1 88 ? 18.25 -13.305 -17.594 1 97.44 88 VAL A CA 1
ATOM 706 C C . VAL A 1 88 ? 17.828 -12.078 -18.391 1 97.44 88 VAL A C 1
ATOM 708 O O . VAL A 1 88 ? 18.562 -11.578 -19.234 1 97.44 88 VAL A O 1
ATOM 711 N N . MET A 1 89 ? 16.609 -11.602 -18.109 1 97.12 89 MET A N 1
ATOM 712 C CA . MET A 1 89 ? 16.078 -10.445 -18.828 1 97.12 89 MET A CA 1
ATOM 713 C C . MET A 1 89 ? 16.984 -9.234 -18.641 1 97.12 89 MET A C 1
ATOM 715 O O . MET A 1 89 ? 17.172 -8.453 -19.578 1 97.12 89 MET A O 1
ATOM 719 N N . ARG A 1 90 ? 17.516 -9.062 -17.469 1 96.12 90 ARG A N 1
ATOM 720 C CA . ARG A 1 90 ? 18.375 -7.93 -17.156 1 96.12 90 ARG A CA 1
ATOM 721 C C . ARG A 1 90 ? 19.734 -8.078 -17.844 1 96.12 90 ARG A C 1
ATOM 723 O O . ARG A 1 90 ? 20.25 -7.117 -18.422 1 96.12 90 ARG A O 1
ATOM 730 N N . LYS A 1 91 ? 20.344 -9.234 -17.828 1 95.81 91 LYS A N 1
ATOM 731 C CA . LYS A 1 91 ? 21.703 -9.469 -18.297 1 95.81 91 LYS A CA 1
ATOM 732 C C . LYS A 1 91 ? 21.734 -9.688 -19.812 1 95.81 91 LYS A C 1
ATOM 734 O O . LYS A 1 91 ? 22.719 -9.344 -20.469 1 95.81 91 LYS A O 1
ATOM 739 N N . LEU A 1 92 ? 20.656 -10.289 -20.312 1 95.88 92 LEU A N 1
ATOM 740 C CA . LEU A 1 92 ? 20.562 -10.578 -21.734 1 95.88 92 LEU A CA 1
ATOM 741 C C . LEU A 1 92 ? 19.219 -10.102 -22.281 1 95.88 92 LEU A C 1
ATOM 743 O O . LEU A 1 92 ? 18.375 -10.914 -22.656 1 95.88 92 LEU A O 1
ATOM 747 N N . PRO A 1 93 ? 19.078 -8.859 -22.516 1 94.25 93 PRO A N 1
ATOM 748 C CA . PRO A 1 93 ? 17.797 -8.281 -22.906 1 94.25 93 PRO A CA 1
ATOM 749 C C . PRO A 1 93 ? 17.312 -8.789 -24.266 1 94.25 93 PRO A C 1
ATOM 751 O O . PRO A 1 93 ? 16.109 -8.734 -24.547 1 94.25 93 PRO A O 1
ATOM 754 N N . SER A 1 94 ? 18.172 -9.305 -25.078 1 95 94 SER A N 1
ATOM 755 C CA . SER A 1 94 ? 17.781 -9.758 -26.406 1 95 94 SER A CA 1
ATOM 756 C C . SER A 1 94 ? 17.438 -11.242 -26.422 1 95 94 SER A C 1
ATOM 758 O O . SER A 1 94 ? 16.984 -11.781 -27.422 1 95 94 SER A O 1
ATOM 760 N N . ALA A 1 95 ? 17.609 -11.922 -25.328 1 96.62 95 ALA A N 1
ATOM 761 C CA . ALA A 1 95 ? 17.359 -13.359 -25.25 1 96.62 95 ALA A CA 1
ATOM 762 C C . ALA A 1 95 ? 15.859 -13.648 -25.391 1 96.62 95 ALA A C 1
ATOM 764 O O . ALA A 1 95 ? 15.023 -12.883 -24.906 1 96.62 95 ALA A O 1
ATOM 765 N N . LYS A 1 96 ? 15.625 -14.703 -26.125 1 97.81 96 LYS A N 1
ATOM 766 C CA . LYS A 1 96 ? 14.266 -15.234 -26.125 1 97.81 96 LYS A CA 1
ATOM 767 C C . LYS A 1 96 ? 14.016 -16.109 -24.906 1 97.81 96 LYS A C 1
ATOM 769 O O . LYS A 1 96 ? 14.781 -17.031 -24.625 1 97.81 96 LYS A O 1
ATOM 774 N N . ILE A 1 97 ? 12.961 -15.789 -24.188 1 98.25 97 ILE A N 1
ATOM 775 C CA . ILE A 1 97 ? 12.695 -16.516 -22.953 1 98.25 97 ILE A CA 1
ATOM 776 C C . ILE A 1 97 ? 11.328 -17.203 -23.047 1 98.25 97 ILE A C 1
ATOM 778 O O . ILE A 1 97 ? 10.328 -16.562 -23.359 1 98.25 97 ILE A O 1
ATOM 782 N N . ILE A 1 98 ? 11.258 -18.469 -22.859 1 98 98 ILE A N 1
ATOM 783 C CA . ILE A 1 98 ? 10.039 -19.266 -22.766 1 98 98 ILE A CA 1
ATOM 784 C C . ILE A 1 98 ? 9.906 -19.828 -21.344 1 98 98 ILE A C 1
ATOM 786 O O . ILE A 1 98 ? 10.805 -20.516 -20.859 1 98 98 ILE A O 1
ATOM 790 N N . LEU A 1 99 ? 8.773 -19.578 -20.734 1 97.81 99 LEU A N 1
ATOM 791 C CA . LEU A 1 99 ? 8.609 -19.891 -19.312 1 97.81 99 LEU A CA 1
ATOM 792 C C . LEU A 1 99 ? 7.723 -21.125 -19.125 1 97.81 99 LEU A C 1
ATOM 794 O O . LEU A 1 99 ? 6.723 -21.281 -19.828 1 97.81 99 LEU A O 1
ATOM 798 N N . PHE A 1 100 ? 8.062 -21.922 -18.203 1 96.75 100 PHE A N 1
ATOM 799 C CA . PHE A 1 100 ? 7.254 -23.016 -17.656 1 96.75 100 PHE A CA 1
ATOM 800 C C . PHE A 1 100 ? 7.172 -22.906 -16.141 1 96.75 100 PHE A C 1
ATOM 802 O O . PHE A 1 100 ? 7.82 -23.672 -15.422 1 96.75 100 PHE A O 1
ATOM 809 N N . PRO A 1 101 ? 6.32 -22.031 -15.648 1 96.69 101 PRO A N 1
ATOM 810 C CA . PRO A 1 101 ? 6.324 -21.703 -14.219 1 96.69 101 PRO A CA 1
ATOM 811 C C . PRO A 1 101 ? 5.531 -22.719 -13.391 1 96.69 101 PRO A C 1
ATOM 813 O O . PRO A 1 101 ? 4.691 -23.438 -13.93 1 96.69 101 PRO A O 1
ATOM 816 N N . THR A 1 102 ? 5.816 -22.844 -12.18 1 95.56 102 THR A N 1
ATOM 817 C CA . THR A 1 102 ? 5 -23.438 -11.125 1 95.56 102 THR A CA 1
ATOM 818 C C . THR A 1 102 ? 4.793 -22.453 -9.984 1 95.56 102 THR A C 1
ATOM 820 O O . THR A 1 102 ? 5.383 -21.375 -9.969 1 95.56 102 THR A O 1
ATOM 823 N N . PHE A 1 103 ? 3.955 -22.766 -9.07 1 96.62 103 PHE A N 1
ATOM 824 C CA . PHE A 1 103 ? 3.607 -21.859 -7.988 1 96.62 103 PHE A CA 1
ATOM 825 C C . PHE A 1 103 ? 4.828 -21.547 -7.129 1 96.62 103 PHE A C 1
ATOM 827 O O . PHE A 1 103 ? 5.656 -22.422 -6.879 1 96.62 103 PHE A O 1
ATOM 834 N N . ASN A 1 104 ? 4.941 -20.312 -6.746 1 96.88 104 ASN A N 1
ATOM 835 C CA . ASN A 1 104 ? 6 -19.938 -5.812 1 96.88 104 ASN A CA 1
ATOM 836 C C . ASN A 1 104 ? 5.688 -20.406 -4.395 1 96.88 104 ASN A C 1
ATOM 838 O O . ASN A 1 104 ? 4.574 -20.859 -4.117 1 96.88 104 ASN A O 1
ATOM 842 N N . SER A 1 105 ? 6.648 -20.297 -3.568 1 97.19 105 SER A N 1
ATOM 843 C CA . SER A 1 105 ? 6.535 -20.891 -2.238 1 97.19 105 SER A CA 1
ATOM 844 C C . SER A 1 105 ? 5.449 -20.203 -1.419 1 97.19 105 SER A C 1
ATOM 846 O O . SER A 1 105 ? 4.77 -20.844 -0.618 1 97.19 105 SER A O 1
ATOM 848 N N . LEU A 1 106 ? 5.258 -18.906 -1.565 1 98.38 106 LEU A N 1
ATOM 849 C CA . LEU A 1 106 ? 4.238 -18.188 -0.802 1 98.38 106 LEU A CA 1
ATOM 850 C C . LEU A 1 106 ? 2.84 -18.625 -1.231 1 98.38 106 LEU A C 1
ATOM 852 O O . LEU A 1 106 ? 1.938 -18.734 -0.399 1 98.38 106 LEU A O 1
ATOM 856 N N . GLN A 1 107 ? 2.66 -18.812 -2.52 1 98.06 107 GLN A N 1
ATOM 857 C CA . GLN A 1 107 ? 1.393 -19.344 -3.008 1 98.06 107 GLN A CA 1
ATOM 858 C C . GLN A 1 107 ? 1.141 -20.75 -2.469 1 98.06 107 GLN A C 1
ATOM 860 O O . GLN A 1 107 ? 0.026 -21.062 -2.051 1 98.06 107 GLN A O 1
ATOM 865 N N . MET A 1 108 ? 2.193 -21.594 -2.498 1 97.5 108 MET A N 1
ATOM 866 C CA . MET A 1 108 ? 2.062 -22.938 -1.952 1 97.5 108 MET A CA 1
ATOM 867 C C . MET A 1 108 ? 1.635 -22.906 -0.49 1 97.5 108 MET A C 1
ATOM 869 O O . MET A 1 108 ? 0.762 -23.656 -0.071 1 97.5 108 MET A O 1
ATOM 873 N N . LEU A 1 109 ? 2.279 -22.031 0.245 1 98.56 109 LEU A N 1
ATOM 874 C CA . LEU A 1 109 ? 1.929 -21.891 1.653 1 98.56 109 LEU A CA 1
ATOM 875 C C . LEU A 1 109 ? 0.478 -21.453 1.812 1 98.56 109 LEU A C 1
ATOM 877 O O . LEU A 1 109 ? -0.263 -22.016 2.619 1 98.56 109 LEU A O 1
ATOM 881 N N . ALA A 1 110 ? 0.045 -20.469 1.061 1 98.62 110 ALA A N 1
ATOM 882 C CA . ALA A 1 110 ? -1.341 -20 1.096 1 98.62 110 ALA A CA 1
ATOM 883 C C . ALA A 1 110 ? -2.307 -21.141 0.78 1 98.62 110 ALA A C 1
ATOM 885 O O . ALA A 1 110 ? -3.355 -21.266 1.417 1 98.62 110 ALA A O 1
ATOM 886 N N . HIS A 1 111 ? -1.93 -21.953 -0.195 1 98.06 111 HIS A N 1
ATOM 887 C CA . HIS A 1 111 ? -2.766 -23.094 -0.562 1 98.06 111 HIS A CA 1
ATOM 888 C C . HIS A 1 111 ? -2.881 -24.094 0.587 1 98.06 111 HIS A C 1
ATOM 890 O O . HIS A 1 111 ? -3.967 -24.609 0.865 1 98.06 111 HIS A O 1
ATOM 896 N N . ARG A 1 112 ? -1.735 -24.375 1.252 1 97.31 112 ARG A N 1
ATOM 897 C CA . ARG A 1 112 ? -1.713 -25.344 2.346 1 97.31 112 ARG A CA 1
ATOM 898 C C . ARG A 1 112 ? -2.658 -24.922 3.467 1 97.31 112 ARG A C 1
ATOM 900 O O . ARG A 1 112 ? -3.295 -25.766 4.098 1 97.31 112 ARG A O 1
ATOM 907 N N . ILE A 1 113 ? -2.818 -23.656 3.66 1 97.88 113 ILE A N 1
ATOM 908 C CA . ILE A 1 113 ? -3.609 -23.203 4.801 1 97.88 113 ILE A CA 1
ATOM 909 C C . ILE A 1 113 ? -4.926 -22.594 4.316 1 97.88 113 ILE A C 1
ATOM 911 O O . ILE A 1 113 ? -5.629 -21.938 5.078 1 97.88 113 ILE A O 1
ATOM 915 N N . LEU A 1 114 ? -5.258 -22.766 3.033 1 97.94 114 LEU A N 1
ATOM 916 C CA . LEU A 1 114 ? -6.496 -22.297 2.426 1 97.94 114 LEU A CA 1
ATOM 917 C C . LEU A 1 114 ? -6.699 -20.812 2.695 1 97.94 114 LEU A C 1
ATOM 919 O O . LEU A 1 114 ? -7.77 -20.406 3.148 1 97.94 114 LEU A O 1
ATOM 923 N N . LEU A 1 115 ? -5.688 -20.031 2.41 1 98.25 115 LEU A N 1
ATOM 924 C CA . LEU A 1 115 ? -5.703 -18.594 2.639 1 98.25 115 LEU A CA 1
ATOM 925 C C . LEU A 1 115 ? -5.852 -17.828 1.321 1 98.25 115 LEU A C 1
ATOM 927 O O . LEU A 1 115 ? -4.953 -17.875 0.476 1 98.25 115 LEU A O 1
ATOM 931 N N . PRO A 1 116 ? -7.027 -17.172 1.117 1 97.94 116 PRO A N 1
ATOM 932 C CA . PRO A 1 116 ? -7.055 -16.25 -0.019 1 97.94 116 PRO A CA 1
ATOM 933 C C . PRO A 1 116 ? -5.914 -15.234 0.018 1 97.94 116 PRO A C 1
ATOM 935 O O . PRO A 1 116 ? -5.699 -14.578 1.041 1 97.94 116 PRO A O 1
ATOM 938 N N . TYR A 1 117 ? -5.113 -15.109 -1.069 1 97.44 117 TYR A N 1
ATOM 939 C CA . TYR A 1 117 ? -3.863 -14.359 -0.977 1 97.44 117 TYR A CA 1
ATOM 940 C C . TYR A 1 117 ? -3.828 -13.227 -1.994 1 97.44 117 TYR A C 1
ATOM 942 O O . TYR A 1 117 ? -2.766 -12.664 -2.271 1 97.44 117 TYR A O 1
ATOM 950 N N . GLN A 1 118 ? -5.02 -12.828 -2.584 1 96.44 118 GLN A N 1
ATOM 951 C CA . GLN A 1 118 ? -5.043 -11.82 -3.639 1 96.44 118 GLN A CA 1
ATOM 952 C C . GLN A 1 118 ? -4.543 -10.477 -3.127 1 96.44 118 GLN A C 1
ATOM 954 O O . GLN A 1 118 ? -4.004 -9.672 -3.895 1 96.44 118 GLN A O 1
ATOM 959 N N . GLU A 1 119 ? -4.676 -10.164 -1.85 1 94.94 119 GLU A N 1
ATOM 960 C CA . GLU A 1 119 ? -4.273 -8.883 -1.289 1 94.94 119 GLU A CA 1
ATOM 961 C C . GLU A 1 119 ? -2.9 -8.969 -0.632 1 94.94 119 GLU A C 1
ATOM 963 O O . GLU A 1 119 ? -2.453 -8.023 0.015 1 94.94 119 GLU A O 1
ATOM 968 N N . MET A 1 120 ? -2.24 -10.094 -0.776 1 97.94 120 MET A N 1
ATOM 969 C CA . MET A 1 120 ? -0.965 -10.305 -0.097 1 97.94 120 MET A CA 1
ATOM 970 C C . MET A 1 120 ? 0.129 -9.438 -0.706 1 97.94 120 MET A C 1
ATOM 972 O O . MET A 1 120 ? 0.329 -9.445 -1.922 1 97.94 120 MET A O 1
ATOM 976 N N . GLN A 1 121 ? 0.722 -8.617 0.122 1 97.5 121 GLN A N 1
ATOM 977 C CA . GLN A 1 121 ? 1.962 -7.953 -0.256 1 97.5 121 GLN A CA 1
ATOM 978 C C . GLN A 1 121 ? 3.156 -8.891 -0.123 1 97.5 121 GLN A C 1
ATOM 980 O O . GLN A 1 121 ? 3.416 -9.43 0.958 1 97.5 121 GLN A O 1
ATOM 985 N N . THR A 1 122 ? 3.832 -9.086 -1.202 1 98.25 122 THR A N 1
ATOM 986 C CA . THR A 1 122 ? 4.965 -10.008 -1.172 1 98.25 122 THR A CA 1
ATOM 987 C C . THR A 1 122 ? 6.285 -9.242 -1.175 1 98.25 122 THR A C 1
ATOM 989 O O . THR A 1 122 ? 6.41 -8.219 -1.848 1 98.25 122 THR A O 1
ATOM 992 N N . LEU A 1 123 ? 7.137 -9.672 -0.387 1 97.69 123 LEU A N 1
ATOM 993 C CA . LEU A 1 123 ? 8.469 -9.086 -0.382 1 97.69 123 LEU A CA 1
ATOM 994 C C . LEU A 1 123 ? 9.531 -10.148 -0.097 1 97.69 123 LEU A C 1
ATOM 996 O O . LEU A 1 123 ? 9.203 -11.242 0.359 1 97.69 123 LEU A O 1
ATOM 1000 N N . SER A 1 124 ? 10.727 -9.898 -0.473 1 98.31 124 SER A N 1
ATOM 1001 C CA . SER A 1 124 ? 11.844 -10.812 -0.266 1 98.31 124 SER A CA 1
ATOM 1002 C C . SER A 1 124 ? 12.914 -10.188 0.62 1 98.31 124 SER A C 1
ATOM 1004 O O . SER A 1 124 ? 13.305 -9.039 0.408 1 98.31 124 SER A O 1
ATOM 1006 N N . LEU A 1 125 ? 13.273 -10.906 1.637 1 98.38 125 LEU A N 1
ATOM 1007 C CA . LEU A 1 125 ? 14.391 -10.516 2.48 1 98.38 125 LEU A CA 1
ATOM 1008 C C . LEU A 1 125 ? 15.641 -11.328 2.143 1 98.38 125 LEU A C 1
ATOM 1010 O O . LEU A 1 125 ? 16.672 -11.172 2.783 1 98.38 125 LEU A O 1
ATOM 1014 N N . THR A 1 126 ? 15.477 -12.172 1.104 1 96.62 126 THR A N 1
ATOM 1015 C CA . THR A 1 126 ? 16.625 -12.977 0.688 1 96.62 126 THR A CA 1
ATOM 1016 C C . THR A 1 126 ? 17.766 -12.086 0.199 1 96.62 126 THR A C 1
ATOM 1018 O O . THR A 1 126 ? 17.703 -11.547 -0.905 1 96.62 126 THR A O 1
ATOM 1021 N N . GLY A 1 127 ? 18.797 -11.938 0.947 1 95.44 127 GLY A N 1
ATOM 1022 C CA . GLY A 1 127 ? 19.938 -11.117 0.596 1 95.44 127 GLY A CA 1
ATOM 1023 C C . GLY A 1 127 ? 19.594 -9.648 0.438 1 95.44 127 GLY A C 1
ATOM 1024 O O . GLY A 1 127 ? 20.297 -8.914 -0.273 1 95.44 127 GLY A O 1
ATOM 1025 N N . ARG A 1 128 ? 18.562 -9.227 0.945 1 96.75 128 ARG A N 1
ATOM 1026 C CA . ARG A 1 128 ? 18.109 -7.848 0.793 1 96.75 128 ARG A CA 1
ATOM 1027 C C . ARG A 1 128 ? 17.984 -7.156 2.148 1 96.75 128 ARG A C 1
ATOM 1029 O O . ARG A 1 128 ? 17.875 -7.82 3.182 1 96.75 128 ARG A O 1
ATOM 1036 N N . PRO A 1 129 ? 18.062 -5.793 2.143 1 97.19 129 PRO A N 1
ATOM 1037 C CA . PRO A 1 129 ? 17.875 -5.07 3.404 1 97.19 129 PRO A CA 1
ATOM 1038 C C . PRO A 1 129 ? 16.438 -5.133 3.918 1 97.19 129 PRO A C 1
ATOM 1040 O O . PRO A 1 129 ? 15.578 -5.738 3.277 1 97.19 129 PRO A O 1
ATOM 1043 N N . TRP A 1 130 ? 16.156 -4.543 5.07 1 98.31 130 TRP A N 1
ATOM 1044 C CA . TRP A 1 130 ? 14.891 -4.637 5.793 1 98.31 130 TRP A CA 1
ATOM 1045 C C . TRP A 1 130 ? 13.875 -3.652 5.227 1 98.31 130 TRP A C 1
ATOM 1047 O O . TRP A 1 130 ? 12.688 -3.713 5.57 1 98.31 130 TRP A O 1
ATOM 1057 N N . ASP A 1 131 ? 14.242 -2.758 4.293 1 97.81 131 ASP A N 1
ATOM 1058 C CA . ASP A 1 131 ? 13.477 -1.571 3.924 1 97.81 131 ASP A CA 1
ATOM 1059 C C . ASP A 1 131 ? 12.055 -1.942 3.49 1 97.81 131 ASP A C 1
ATOM 1061 O O . ASP A 1 131 ? 11.086 -1.383 3.994 1 97.81 131 ASP A O 1
ATOM 1065 N N . ALA A 1 132 ? 11.953 -2.879 2.607 1 97.75 132 ALA A N 1
ATOM 1066 C CA . ALA A 1 132 ? 10.641 -3.254 2.084 1 97.75 132 ALA A CA 1
ATOM 1067 C C . ALA A 1 132 ? 9.758 -3.842 3.184 1 97.75 132 ALA A C 1
ATOM 1069 O O . ALA A 1 132 ? 8.562 -3.574 3.234 1 97.75 132 ALA A O 1
ATOM 1070 N N . PHE A 1 133 ? 10.383 -4.645 4.098 1 98.75 133 PHE A N 1
ATOM 1071 C CA . PHE A 1 133 ? 9.664 -5.262 5.203 1 98.75 133 PHE A CA 1
ATOM 1072 C C . PHE A 1 133 ? 9.18 -4.207 6.195 1 98.75 133 PHE A C 1
ATOM 1074 O O . PHE A 1 133 ? 8.016 -4.211 6.598 1 98.75 133 PHE A O 1
ATOM 1081 N N . ASP A 1 134 ? 10.062 -3.285 6.531 1 98.69 134 ASP A N 1
ATOM 1082 C CA . ASP A 1 134 ? 9.727 -2.201 7.449 1 98.69 134 ASP A CA 1
ATOM 1083 C C . ASP A 1 134 ? 8.586 -1.35 6.895 1 98.69 134 ASP A C 1
ATOM 1085 O O . ASP A 1 134 ? 7.656 -0.996 7.625 1 98.69 134 ASP A O 1
ATOM 1089 N N . SER A 1 135 ? 8.672 -1.038 5.633 1 98.31 135 SER A N 1
ATOM 1090 C CA . SER A 1 135 ? 7.637 -0.234 4.996 1 98.31 135 SER A CA 1
ATOM 1091 C C . SER A 1 135 ? 6.277 -0.924 5.066 1 98.31 135 SER A C 1
ATOM 1093 O O . SER A 1 135 ? 5.262 -0.28 5.336 1 98.31 135 SER A O 1
ATOM 1095 N N . ALA A 1 136 ? 6.25 -2.227 4.82 1 98.38 136 ALA A N 1
ATOM 1096 C CA . ALA A 1 136 ? 5 -2.982 4.859 1 98.38 136 ALA A CA 1
ATOM 1097 C C . ALA A 1 136 ? 4.395 -2.969 6.258 1 98.38 136 ALA A C 1
ATOM 1099 O O . ALA A 1 136 ? 3.176 -2.852 6.414 1 98.38 136 ALA A O 1
ATOM 1100 N N . LEU A 1 137 ? 5.238 -3.117 7.273 1 98.62 137 LEU A N 1
ATOM 1101 C CA . LEU A 1 137 ? 4.773 -3.072 8.656 1 98.62 137 LEU A CA 1
ATOM 1102 C C . LEU A 1 137 ? 4.172 -1.709 8.984 1 98.62 137 LEU A C 1
ATOM 1104 O O . LEU A 1 137 ? 3.072 -1.628 9.531 1 98.62 137 LEU A O 1
ATOM 1108 N N . ILE A 1 138 ? 4.852 -0.671 8.594 1 98.44 138 ILE A N 1
ATOM 1109 C CA . ILE A 1 138 ? 4.414 0.682 8.922 1 98.44 138 ILE A CA 1
ATOM 1110 C C . ILE A 1 138 ? 3.104 0.99 8.195 1 98.44 138 ILE A C 1
ATOM 1112 O O . ILE A 1 138 ? 2.189 1.574 8.781 1 98.44 138 ILE A O 1
ATOM 1116 N N . ARG A 1 139 ? 2.998 0.575 6.953 1 97.06 139 ARG A N 1
ATOM 1117 C CA . ARG A 1 139 ? 1.773 0.778 6.188 1 97.06 139 ARG A CA 1
ATOM 1118 C C . ARG A 1 139 ? 0.601 0.038 6.82 1 97.06 139 ARG A C 1
ATOM 1120 O O . ARG A 1 139 ? -0.556 0.421 6.637 1 97.06 139 ARG A O 1
ATOM 1127 N N . GLY A 1 140 ? 0.898 -1.038 7.531 1 97.44 140 GLY A N 1
ATOM 1128 C CA . GLY A 1 140 ? -0.151 -1.847 8.133 1 97.44 140 GLY A CA 1
ATOM 1129 C C . GLY A 1 140 ? -0.78 -2.826 7.16 1 97.44 140 GLY A C 1
ATOM 1130 O O . GLY A 1 140 ? -1.979 -3.102 7.238 1 97.44 140 GLY A O 1
ATOM 1131 N N . ASP A 1 141 ? 0.034 -3.355 6.246 1 97.5 141 ASP A N 1
ATOM 1132 C CA . ASP A 1 141 ? -0.498 -4.312 5.281 1 97.5 141 ASP A CA 1
ATOM 1133 C C . ASP A 1 141 ? -1.152 -5.496 5.984 1 97.5 141 ASP A C 1
ATOM 1135 O O . ASP A 1 141 ? -0.609 -6.023 6.957 1 97.5 141 ASP A O 1
ATOM 1139 N N . LYS A 1 142 ? -2.314 -5.914 5.496 1 97.38 142 LYS A N 1
ATOM 1140 C CA . LYS A 1 142 ? -3.129 -6.926 6.168 1 97.38 142 LYS A CA 1
ATOM 1141 C C . LYS A 1 142 ? -2.5 -8.312 6.047 1 97.38 142 LYS A C 1
ATOM 1143 O O . LYS A 1 142 ? -2.592 -9.125 6.969 1 97.38 142 LYS A O 1
ATOM 1148 N N . LEU A 1 143 ? -1.998 -8.562 4.934 1 98.5 143 LEU A N 1
ATOM 1149 C CA . LEU A 1 143 ? -1.382 -9.836 4.594 1 98.5 143 LEU A CA 1
ATOM 1150 C C . LEU A 1 143 ? -0.017 -9.633 3.947 1 98.5 143 LEU A C 1
ATOM 1152 O O . LEU A 1 143 ? 0.086 -8.984 2.9 1 98.5 143 LEU A O 1
ATOM 1156 N N . ILE A 1 144 ? 1.071 -10.164 4.598 1 98.81 144 ILE A N 1
ATOM 1157 C CA . ILE A 1 144 ? 2.43 -9.961 4.105 1 98.81 144 ILE A CA 1
ATOM 1158 C C . ILE A 1 144 ? 3.104 -11.32 3.896 1 98.81 144 ILE A C 1
ATOM 1160 O O . ILE A 1 144 ? 3.199 -12.125 4.828 1 98.81 144 ILE A O 1
ATOM 1164 N N . GLY A 1 145 ? 3.498 -11.648 2.697 1 98.88 145 GLY A N 1
ATOM 1165 C CA . GLY A 1 145 ? 4.309 -12.812 2.389 1 98.88 145 GLY A CA 1
ATOM 1166 C C . GLY A 1 145 ? 5.789 -12.5 2.281 1 98.88 145 GLY A C 1
ATOM 1167 O O . GLY A 1 145 ? 6.188 -11.586 1.552 1 98.88 145 GLY A O 1
ATOM 1168 N N . VAL A 1 146 ? 6.633 -13.25 2.971 1 98.88 146 VAL A N 1
ATOM 1169 C CA . VAL A 1 146 ? 8.047 -12.914 3.062 1 98.88 146 VAL A CA 1
ATOM 1170 C C . VAL A 1 146 ? 8.898 -14.125 2.66 1 98.88 146 VAL A C 1
ATOM 1172 O O . VAL A 1 146 ? 8.711 -15.219 3.188 1 98.88 146 VAL A O 1
ATOM 1175 N N . LEU A 1 147 ? 9.734 -13.922 1.671 1 98.62 147 LEU A N 1
ATOM 1176 C CA . LEU A 1 147 ? 10.812 -14.867 1.438 1 98.62 147 LEU A CA 1
ATOM 1177 C C . LEU A 1 147 ? 11.992 -14.594 2.371 1 98.62 147 LEU A C 1
ATOM 1179 O O . LEU A 1 147 ? 12.438 -13.445 2.486 1 98.62 147 LEU A O 1
ATOM 1183 N N . THR A 1 148 ? 12.461 -15.594 3.018 1 98.38 148 THR A N 1
ATOM 1184 C CA . THR A 1 148 ? 13.469 -15.438 4.059 1 98.38 148 THR A CA 1
ATOM 1185 C C . THR A 1 148 ? 14.844 -15.875 3.553 1 98.38 148 THR A C 1
ATOM 1187 O O . THR A 1 148 ? 15 -16.203 2.373 1 98.38 148 THR A O 1
ATOM 1190 N N . ASP A 1 149 ? 15.844 -15.75 4.363 1 97.06 149 ASP A N 1
ATOM 1191 C CA . ASP A 1 149 ? 17.156 -16.328 4.129 1 97.06 149 ASP A CA 1
ATOM 1192 C C . ASP A 1 149 ? 17.781 -16.828 5.43 1 97.06 149 ASP A C 1
ATOM 1194 O O . ASP A 1 149 ? 17.078 -17.031 6.422 1 97.06 149 ASP A O 1
ATOM 1198 N N . ARG A 1 150 ? 19.016 -17.203 5.383 1 96.12 150 ARG A N 1
ATOM 1199 C CA . ARG A 1 150 ? 19.656 -17.859 6.523 1 96.12 150 ARG A CA 1
ATOM 1200 C C . ARG A 1 150 ? 19.922 -16.859 7.648 1 96.12 150 ARG A C 1
ATOM 1202 O O . ARG A 1 150 ? 20.109 -17.25 8.797 1 96.12 150 ARG A O 1
ATOM 1209 N N . GLU A 1 151 ? 19.938 -15.609 7.371 1 97.38 151 GLU A N 1
ATOM 1210 C CA . GLU A 1 151 ? 20.141 -14.57 8.375 1 97.38 151 GLU A CA 1
ATOM 1211 C C . GLU A 1 151 ? 18.812 -14.008 8.859 1 97.38 151 GLU A C 1
ATOM 1213 O O . GLU A 1 151 ? 18.609 -13.859 10.062 1 97.38 151 GLU A O 1
ATOM 1218 N N . LYS A 1 152 ? 18 -13.688 7.996 1 98.19 152 LYS A N 1
ATOM 1219 C CA . LYS A 1 152 ? 16.656 -13.211 8.305 1 98.19 152 LYS A CA 1
ATOM 1220 C C . LYS A 1 152 ? 15.656 -14.359 8.344 1 98.19 152 LYS A C 1
ATOM 1222 O O . LYS A 1 152 ? 14.797 -14.477 7.469 1 98.19 152 LYS A O 1
ATOM 1227 N N . THR A 1 153 ? 15.734 -15.07 9.375 1 98.62 153 THR A N 1
ATOM 1228 C CA . THR A 1 153 ? 14.875 -16.234 9.617 1 98.62 153 THR A CA 1
ATOM 1229 C C . THR A 1 153 ? 13.523 -15.789 10.172 1 98.62 153 THR A C 1
ATOM 1231 O O . THR A 1 153 ? 13.359 -14.641 10.594 1 98.62 153 THR A O 1
ATOM 1234 N N . PRO A 1 154 ? 12.547 -16.734 10.172 1 98.88 154 PRO A N 1
ATOM 1235 C CA . PRO A 1 154 ? 11.273 -16.391 10.805 1 98.88 154 PRO A CA 1
ATOM 1236 C C . PRO A 1 154 ? 11.445 -15.891 12.242 1 98.88 154 PRO A C 1
ATOM 1238 O O . PRO A 1 154 ? 10.781 -14.938 12.656 1 98.88 154 PRO A O 1
ATOM 1241 N N . ALA A 1 155 ? 12.383 -16.469 12.938 1 98.88 155 ALA A N 1
ATOM 1242 C CA . ALA A 1 155 ? 12.633 -16.062 14.32 1 98.88 155 ALA A CA 1
ATOM 1243 C C . ALA A 1 155 ? 13.172 -14.633 14.383 1 98.88 155 ALA A C 1
ATOM 1245 O O . ALA A 1 155 ? 12.719 -13.82 15.188 1 98.88 155 ALA A O 1
ATOM 1246 N N . THR A 1 156 ? 14.148 -14.344 13.531 1 98.81 156 THR A N 1
ATOM 1247 C CA . THR A 1 156 ? 14.75 -13.016 13.477 1 98.81 156 THR A CA 1
ATOM 1248 C C . THR A 1 156 ? 13.719 -11.969 13.07 1 98.81 156 THR A C 1
ATOM 1250 O O . THR A 1 156 ? 13.688 -10.867 13.625 1 98.81 156 THR A O 1
ATOM 1253 N N . ILE A 1 157 ? 12.875 -12.312 12.156 1 98.94 157 ILE A N 1
ATOM 1254 C CA . ILE A 1 157 ? 11.828 -11.422 11.672 1 98.94 157 ILE A CA 1
ATOM 1255 C C . ILE A 1 157 ? 10.836 -11.125 12.797 1 98.94 157 ILE A C 1
ATOM 1257 O O . ILE A 1 157 ? 10.492 -9.969 13.039 1 98.94 157 ILE A O 1
ATOM 1261 N N . ALA A 1 158 ? 10.414 -12.148 13.477 1 98.94 158 ALA A N 1
ATOM 1262 C CA . ALA A 1 158 ? 9.492 -11.984 14.602 1 98.94 158 ALA A CA 1
ATOM 1263 C C . ALA A 1 158 ? 10.102 -11.094 15.68 1 98.94 158 ALA A C 1
ATOM 1265 O O . ALA A 1 158 ? 9.43 -10.211 16.219 1 98.94 158 ALA A O 1
ATOM 1266 N N . ALA A 1 159 ? 11.344 -11.336 15.977 1 98.81 159 ALA A N 1
ATOM 1267 C CA . ALA A 1 159 ? 12.023 -10.539 17 1 98.81 159 ALA A CA 1
ATOM 1268 C C . ALA A 1 159 ? 12.062 -9.062 16.609 1 98.81 159 ALA A C 1
ATOM 1270 O O . ALA A 1 159 ? 11.828 -8.188 17.438 1 98.81 159 ALA A O 1
ATOM 1271 N N . ARG A 1 160 ? 12.344 -8.805 15.359 1 98.75 160 ARG A N 1
ATOM 1272 C CA . ARG A 1 160 ? 12.383 -7.426 14.875 1 98.75 160 ARG A CA 1
ATOM 1273 C C . ARG A 1 160 ? 11.008 -6.773 14.992 1 98.75 160 ARG A C 1
ATOM 1275 O O . ARG A 1 160 ? 10.898 -5.617 15.398 1 98.75 160 ARG A O 1
ATOM 1282 N N . MET A 1 161 ? 10.008 -7.535 14.602 1 98.81 161 MET A N 1
ATOM 1283 C CA . MET A 1 161 ? 8.641 -7.023 14.703 1 98.81 161 MET A CA 1
ATOM 1284 C C . MET A 1 161 ? 8.312 -6.637 16.141 1 98.81 161 MET A C 1
ATOM 1286 O O . MET A 1 161 ? 7.82 -5.535 16.391 1 98.81 161 MET A O 1
ATOM 1290 N N . LEU A 1 162 ? 8.633 -7.512 17.031 1 98.75 162 LEU A N 1
ATOM 1291 C CA . LEU A 1 162 ? 8.328 -7.289 18.438 1 98.75 162 LEU A CA 1
ATOM 1292 C C . LEU A 1 162 ? 9.109 -6.098 18.984 1 98.75 162 LEU A C 1
ATOM 1294 O O . LEU A 1 162 ? 8.602 -5.332 19.812 1 98.75 162 LEU A O 1
ATOM 1298 N N . GLU A 1 163 ? 10.305 -5.93 18.531 1 98.5 163 GLU A N 1
ATOM 1299 C CA . GLU A 1 163 ? 11.156 -4.82 18.969 1 98.5 163 GLU A CA 1
ATOM 1300 C C . GLU A 1 163 ? 10.484 -3.477 18.688 1 98.5 163 GLU A C 1
ATOM 1302 O O . GLU A 1 163 ? 10.617 -2.539 19.484 1 98.5 163 GLU A O 1
ATOM 1307 N N . TYR A 1 164 ? 9.734 -3.371 17.656 1 98.5 164 TYR A N 1
ATOM 1308 C CA . TYR A 1 164 ? 9.141 -2.098 17.266 1 98.5 164 TYR A CA 1
ATOM 1309 C C . TYR A 1 164 ? 7.637 -2.096 17.516 1 98.5 164 TYR A C 1
ATOM 1311 O O . TYR A 1 164 ? 6.906 -1.271 16.969 1 98.5 164 TYR A O 1
ATOM 1319 N N . GLY A 1 165 ? 7.184 -3.049 18.234 1 98.12 165 GLY A N 1
ATOM 1320 C CA . GLY A 1 165 ? 5.824 -3.029 18.75 1 98.12 165 GLY A CA 1
ATOM 1321 C C . GLY A 1 165 ? 4.82 -3.664 17.797 1 98.12 165 GLY A C 1
ATOM 1322 O O . GLY A 1 165 ? 3.611 -3.557 18.016 1 98.12 165 GLY A O 1
ATOM 1323 N N . TYR A 1 166 ? 5.277 -4.32 16.812 1 98.56 166 TYR A N 1
ATOM 1324 C CA . TYR A 1 166 ? 4.371 -4.984 15.891 1 98.56 166 TYR A CA 1
ATOM 1325 C C . TYR A 1 166 ? 4.047 -6.395 16.359 1 98.56 166 TYR A C 1
ATOM 1327 O O . TYR A 1 166 ? 4.523 -7.375 15.781 1 98.56 166 TYR A O 1
ATOM 1335 N N . ASP A 1 167 ? 3.186 -6.492 17.25 1 98.25 167 ASP A N 1
ATOM 1336 C CA . ASP A 1 167 ? 2.727 -7.766 17.781 1 98.25 167 ASP A CA 1
ATOM 1337 C C . ASP A 1 167 ? 1.343 -8.125 17.25 1 98.25 167 ASP A C 1
ATOM 1339 O O . ASP A 1 167 ? 0.689 -9.039 17.75 1 98.25 167 ASP A O 1
ATOM 1343 N N . ASN A 1 168 ? 0.925 -7.43 16.281 1 98.44 168 ASN A N 1
ATOM 1344 C CA . ASN A 1 168 ? -0.445 -7.52 15.789 1 98.44 168 ASN A CA 1
ATOM 1345 C C . ASN A 1 168 ? -0.539 -8.422 14.562 1 98.44 168 ASN A C 1
ATOM 1347 O O . ASN A 1 168 ? -1.35 -8.18 13.664 1 98.44 168 ASN A O 1
ATOM 1351 N N . TYR A 1 169 ? 0.336 -9.383 14.43 1 98.69 169 TYR A N 1
ATOM 1352 C CA . TYR A 1 169 ? 0.303 -10.359 13.352 1 98.69 169 TYR A CA 1
ATOM 1353 C C . TYR A 1 169 ? 0.412 -11.781 13.898 1 98.69 169 TYR A C 1
ATOM 1355 O O . TYR A 1 169 ? 1.005 -12 14.953 1 98.69 169 TYR A O 1
ATOM 1363 N N . ARG A 1 170 ? -0.174 -12.695 13.203 1 98.75 170 ARG A N 1
ATOM 1364 C CA . ARG A 1 170 ? 0.15 -14.109 13.312 1 98.75 170 ARG A CA 1
ATOM 1365 C C . ARG A 1 170 ? 1.069 -14.555 12.18 1 98.75 170 ARG A C 1
ATOM 1367 O O . ARG A 1 170 ? 0.908 -14.125 11.039 1 98.75 170 ARG A O 1
ATOM 1374 N N . MET A 1 171 ? 1.99 -15.367 12.547 1 98.88 171 MET A N 1
ATOM 1375 C CA . MET A 1 171 ? 2.994 -15.805 11.578 1 98.88 171 MET A CA 1
ATOM 1376 C C . MET A 1 171 ? 2.801 -17.266 11.219 1 98.88 171 MET A C 1
ATOM 1378 O O . MET A 1 171 ? 2.836 -18.141 12.094 1 98.88 171 MET A O 1
ATOM 1382 N N . THR A 1 172 ? 2.543 -17.562 9.953 1 98.94 172 THR A N 1
ATOM 1383 C CA . THR A 1 172 ? 2.541 -18.938 9.445 1 98.94 172 THR A CA 1
ATOM 1384 C C . THR A 1 172 ? 3.814 -19.219 8.656 1 98.94 172 THR A C 1
ATOM 1386 O O . THR A 1 172 ? 4.137 -18.5 7.707 1 98.94 172 THR A O 1
ATOM 1389 N N . VAL A 1 173 ? 4.551 -20.25 9.086 1 98.94 173 VAL A N 1
ATOM 1390 C CA . VAL A 1 173 ? 5.824 -20.578 8.461 1 98.94 173 VAL A CA 1
ATOM 1391 C C . VAL A 1 173 ? 5.688 -21.891 7.695 1 98.94 173 VAL A C 1
ATOM 1393 O O . VAL A 1 173 ? 5.133 -22.875 8.211 1 98.94 173 VAL A O 1
ATOM 1396 N N . GLY A 1 174 ? 6.051 -21.891 6.434 1 98.62 174 GLY A N 1
ATOM 1397 C CA . GLY A 1 174 ? 6.195 -23.094 5.637 1 98.62 174 GLY A CA 1
ATOM 1398 C C . GLY A 1 174 ? 7.641 -23.516 5.457 1 98.62 174 GLY A C 1
ATOM 1399 O O . GLY A 1 174 ? 8.469 -22.734 4.98 1 98.62 174 GLY A O 1
ATOM 1400 N N . GLU A 1 175 ? 7.973 -24.734 5.883 1 97.81 175 GLU A N 1
ATOM 1401 C CA . GLU A 1 175 ? 9.312 -25.297 5.746 1 97.81 175 GLU A CA 1
ATOM 1402 C C . GLU A 1 175 ? 9.328 -26.406 4.703 1 97.81 175 GLU A C 1
ATOM 1404 O O . GLU A 1 175 ? 8.453 -27.281 4.695 1 97.81 175 GLU A O 1
ATOM 1409 N N . ALA A 1 176 ? 10.273 -26.359 3.822 1 94.5 176 ALA A N 1
ATOM 1410 C CA . ALA A 1 176 ? 10.484 -27.375 2.799 1 94.5 176 ALA A CA 1
ATOM 1411 C C . ALA A 1 176 ? 9.195 -27.688 2.051 1 94.5 176 ALA A C 1
ATOM 1413 O O . ALA A 1 176 ? 8.805 -28.844 1.921 1 94.5 176 ALA A O 1
ATOM 1414 N N . LEU A 1 177 ? 8.5 -26.656 1.671 1 95.19 177 LEU A N 1
ATOM 1415 C CA . LEU A 1 177 ? 7.207 -26.797 1.015 1 95.19 177 LEU A CA 1
ATOM 1416 C C . LEU A 1 177 ? 7.34 -27.594 -0.276 1 95.19 177 LEU A C 1
ATOM 1418 O O . LEU A 1 177 ? 8.234 -27.344 -1.083 1 95.19 177 LEU A O 1
ATOM 1422 N N . GLY A 1 178 ? 6.438 -28.516 -0.467 1 90.5 178 GLY A N 1
ATOM 1423 C CA . GLY A 1 178 ? 6.457 -29.359 -1.646 1 90.5 178 GLY A CA 1
ATOM 1424 C C . GLY A 1 178 ? 7.156 -30.688 -1.414 1 90.5 178 GLY A C 1
ATOM 1425 O O . GLY A 1 178 ? 6.973 -31.641 -2.178 1 90.5 178 GLY A O 1
ATOM 1426 N N . ASN A 1 179 ? 8.055 -30.641 -0.392 1 88.31 179 ASN A N 1
ATOM 1427 C CA . ASN A 1 179 ? 8.719 -31.891 -0.034 1 88.31 179 ASN A CA 1
ATOM 1428 C C . ASN A 1 179 ? 7.812 -32.781 0.809 1 88.31 179 ASN A C 1
ATOM 1430 O O . ASN A 1 179 ? 7.574 -32.5 1.983 1 88.31 179 ASN A O 1
ATOM 1434 N N . GLY A 1 180 ? 7.281 -33.812 0.284 1 83 180 GLY A N 1
ATOM 1435 C CA . GLY A 1 180 ? 6.293 -34.656 0.927 1 83 180 GLY A CA 1
ATOM 1436 C C . GLY A 1 180 ? 6.762 -35.219 2.26 1 83 180 GLY A C 1
ATOM 1437 O O . GLY A 1 180 ? 5.961 -35.375 3.18 1 83 180 GLY A O 1
ATOM 1438 N N . GLU A 1 181 ? 8.023 -35.375 2.512 1 87 181 GLU A N 1
ATOM 1439 C CA . GLU A 1 181 ? 8.531 -36 3.732 1 87 181 GLU A CA 1
ATOM 1440 C C . GLU A 1 181 ? 8.922 -34.938 4.766 1 87 181 GLU A C 1
ATOM 1442 O O . GLU A 1 181 ? 8.711 -35.125 5.965 1 87 181 GLU A O 1
ATOM 1447 N N . GLU A 1 182 ? 9.352 -33.875 4.281 1 91.69 182 GLU A N 1
ATOM 1448 C CA . GLU A 1 182 ? 9.977 -32.906 5.18 1 91.69 182 GLU A CA 1
ATOM 1449 C C . GLU A 1 182 ? 9.102 -31.656 5.359 1 91.69 182 GLU A C 1
ATOM 1451 O O . GLU A 1 182 ? 9.406 -30.797 6.188 1 91.69 182 GLU A O 1
ATOM 1456 N N . GLU A 1 183 ? 8.062 -31.562 4.648 1 95.56 183 GLU A N 1
ATOM 1457 C CA . GLU A 1 183 ? 7.238 -30.359 4.676 1 95.56 183 GLU A CA 1
ATOM 1458 C C . GLU A 1 183 ? 6.605 -30.156 6.047 1 95.56 183 GLU A C 1
ATOM 1460 O O . GLU A 1 183 ? 6.156 -31.109 6.684 1 95.56 183 GLU A O 1
ATOM 1465 N N . SER A 1 184 ? 6.641 -28.922 6.488 1 97.12 184 SER A N 1
ATOM 1466 C CA . SER A 1 184 ? 5.945 -28.531 7.711 1 97.12 184 SER A CA 1
ATOM 1467 C C . SER A 1 184 ? 5.309 -27.156 7.574 1 97.12 184 SER A C 1
ATOM 1469 O O . SER A 1 184 ? 5.887 -26.25 6.961 1 97.12 184 SER A O 1
ATOM 1471 N N . VAL A 1 185 ? 4.117 -27.031 8.047 1 98.25 185 VAL A N 1
ATOM 1472 C CA . VAL A 1 185 ? 3.391 -25.766 8.094 1 98.25 185 VAL A CA 1
ATOM 1473 C C . VAL A 1 185 ? 2.869 -25.531 9.508 1 98.25 185 VAL A C 1
ATOM 1475 O O . VAL A 1 185 ? 2.08 -26.328 10.031 1 98.25 185 VAL A O 1
ATOM 1478 N N . ARG A 1 186 ? 3.299 -24.484 10.094 1 98.19 186 ARG A N 1
ATOM 1479 C CA . ARG A 1 186 ? 2.916 -24.172 11.469 1 98.19 186 ARG A CA 1
ATOM 1480 C C . ARG A 1 186 ? 2.613 -22.688 11.617 1 98.19 186 ARG A C 1
ATOM 1482 O O . ARG A 1 186 ? 3.252 -21.844 10.977 1 98.19 186 ARG A O 1
ATOM 1489 N N . THR A 1 187 ? 1.703 -22.391 12.414 1 98.69 187 THR A N 1
ATOM 1490 C CA . THR A 1 187 ? 1.335 -21.016 12.727 1 98.69 187 THR A CA 1
ATOM 1491 C C . THR A 1 187 ? 1.737 -20.656 14.156 1 98.69 187 THR A C 1
ATOM 1493 O O . THR A 1 187 ? 1.562 -21.453 15.07 1 98.69 187 THR A O 1
ATOM 1496 N N . PHE A 1 188 ? 2.252 -19.453 14.336 1 98.69 188 PHE A N 1
ATOM 1497 C CA . PHE A 1 188 ? 2.812 -19.016 15.609 1 98.69 188 PHE A CA 1
ATOM 1498 C C . PHE A 1 188 ? 2.301 -17.625 15.977 1 98.69 188 PHE A C 1
ATOM 1500 O O . PHE A 1 188 ? 1.955 -16.828 15.094 1 98.69 188 PHE A O 1
ATOM 1507 N N . SER A 1 189 ? 2.225 -17.391 17.312 1 98.56 189 SER A N 1
ATOM 1508 C CA . SER A 1 189 ? 2.367 -15.992 17.719 1 98.56 189 SER A CA 1
ATOM 1509 C C . SER A 1 189 ? 3.775 -15.477 17.453 1 98.56 189 SER A C 1
ATOM 1511 O O . SER A 1 189 ? 4.707 -16.266 17.266 1 98.56 189 SER A O 1
ATOM 1513 N N . LEU A 1 190 ? 3.908 -14.227 17.375 1 98.69 190 LEU A N 1
ATOM 1514 C CA . LEU A 1 190 ? 5.234 -13.672 17.109 1 98.69 190 LEU A CA 1
ATOM 1515 C C . LEU A 1 190 ? 6.199 -14 18.25 1 98.69 190 LEU A C 1
ATOM 1517 O O . LEU A 1 190 ? 7.383 -14.242 18.016 1 98.69 190 LEU A O 1
ATOM 1521 N N . GLU A 1 191 ? 5.742 -13.977 19.469 1 98.69 191 GLU A N 1
ATOM 1522 C CA . GLU A 1 191 ? 6.574 -14.352 20.609 1 98.69 191 GLU A CA 1
ATOM 1523 C C . GLU A 1 191 ? 7.09 -15.781 20.469 1 98.69 191 GLU A C 1
ATOM 1525 O O . GLU A 1 191 ? 8.281 -16.047 20.656 1 98.69 191 GLU A O 1
ATOM 1530 N N . GLU A 1 192 ? 6.191 -16.672 20.094 1 98.75 192 GLU A N 1
ATOM 1531 C CA . GLU A 1 192 ? 6.574 -18.062 19.891 1 98.75 192 GLU A CA 1
ATOM 1532 C C . GLU A 1 192 ? 7.578 -18.203 18.75 1 98.75 192 GLU A C 1
ATOM 1534 O O . GLU A 1 192 ? 8.578 -18.922 18.891 1 98.75 192 GLU A O 1
ATOM 1539 N N . ALA A 1 193 ? 7.277 -17.531 17.672 1 98.81 193 ALA A N 1
ATOM 1540 C CA . ALA A 1 193 ? 8.148 -17.625 16.5 1 98.81 193 ALA A CA 1
ATOM 1541 C C . ALA A 1 193 ? 9.555 -17.125 16.828 1 98.81 193 ALA A C 1
ATOM 1543 O O . ALA A 1 193 ? 10.539 -17.719 16.391 1 98.81 193 ALA A O 1
ATOM 1544 N N . SER A 1 194 ? 9.656 -16.047 17.625 1 98.69 194 SER A N 1
ATOM 1545 C CA . SER A 1 194 ? 10.945 -15.445 17.922 1 98.69 194 SER A CA 1
ATOM 1546 C C . SER A 1 194 ? 11.828 -16.391 18.734 1 98.69 194 SER A C 1
ATOM 1548 O O . SER A 1 194 ? 13.047 -16.188 18.812 1 98.69 194 SER A O 1
ATOM 1550 N N . GLN A 1 195 ? 11.227 -17.406 19.328 1 98.38 195 GLN A N 1
ATOM 1551 C CA . GLN A 1 195 ? 11.953 -18.328 20.188 1 98.38 195 GLN A CA 1
ATOM 1552 C C . GLN A 1 195 ? 12.023 -19.719 19.562 1 98.38 195 GLN A C 1
ATOM 1554 O O . GLN A 1 195 ? 12.422 -20.688 20.234 1 98.38 195 GLN A O 1
ATOM 1559 N N . SER A 1 196 ? 11.648 -19.875 18.375 1 98.25 196 SER A N 1
ATOM 1560 C CA . SER A 1 196 ? 11.586 -21.172 17.719 1 98.25 196 SER A CA 1
ATOM 1561 C C . SER A 1 196 ? 12.688 -21.312 16.672 1 98.25 196 SER A C 1
ATOM 1563 O O . SER A 1 196 ? 13.305 -20.328 16.266 1 98.25 196 SER A O 1
ATOM 1565 N N . ALA A 1 197 ? 12.977 -22.547 16.344 1 97.62 197 ALA A N 1
ATOM 1566 C CA . ALA A 1 197 ? 13.898 -22.875 15.266 1 97.62 197 ALA A CA 1
ATOM 1567 C C . ALA A 1 197 ? 13.148 -23.297 14.008 1 97.62 197 ALA A C 1
ATOM 1569 O O . ALA A 1 197 ? 12.109 -23.953 14.094 1 97.62 197 ALA A O 1
ATOM 1570 N N . PHE A 1 198 ? 13.727 -22.922 12.922 1 98.06 198 PHE A N 1
ATOM 1571 C CA . PHE A 1 198 ? 13.078 -23.219 11.656 1 98.06 198 PHE A CA 1
ATOM 1572 C C . PHE A 1 198 ? 14.078 -23.812 10.664 1 98.06 198 PHE A C 1
ATOM 1574 O O . PHE A 1 198 ? 15.227 -23.375 10.594 1 98.06 198 PHE A O 1
ATOM 1581 N N . ARG A 1 199 ? 13.625 -24.75 9.969 1 95.5 199 ARG A N 1
ATOM 1582 C CA . ARG A 1 199 ? 14.43 -25.391 8.922 1 95.5 199 ARG A CA 1
ATOM 1583 C C . ARG A 1 199 ? 14.453 -24.531 7.66 1 95.5 199 ARG A C 1
ATOM 1585 O O . ARG A 1 199 ? 13.438 -23.953 7.27 1 95.5 199 ARG A O 1
ATOM 1592 N N . PHE A 1 200 ? 15.602 -24.5 7.09 1 93.25 200 PHE A N 1
ATOM 1593 C CA . PHE A 1 200 ? 15.734 -23.875 5.781 1 93.25 200 PHE A CA 1
ATOM 1594 C C . PHE A 1 200 ? 15.641 -24.922 4.672 1 93.25 200 PHE A C 1
ATOM 1596 O O . PHE A 1 200 ? 16.141 -26.031 4.82 1 93.25 200 PHE A O 1
ATOM 1603 N N . PRO A 1 201 ? 15.039 -24.609 3.494 1 93.88 201 PRO A N 1
ATOM 1604 C CA . PRO A 1 201 ? 14.414 -23.328 3.148 1 93.88 201 PRO A CA 1
ATOM 1605 C C . PRO A 1 201 ? 13.031 -23.156 3.768 1 93.88 201 PRO A C 1
ATOM 1607 O O . PRO A 1 201 ? 12.32 -24.141 3.982 1 93.88 201 PRO A O 1
ATOM 1610 N N . ASN A 1 202 ? 12.688 -21.922 4.137 1 97.81 202 ASN A N 1
ATOM 1611 C CA . ASN A 1 202 ? 11.359 -21.594 4.641 1 97.81 202 ASN A CA 1
ATOM 1612 C C . ASN A 1 202 ? 10.898 -20.234 4.129 1 97.81 202 ASN A C 1
ATOM 1614 O O . ASN A 1 202 ? 11.688 -19.469 3.562 1 97.81 202 ASN A O 1
ATOM 1618 N N . CYS A 1 203 ? 9.648 -19.984 4.164 1 98.56 203 CYS A N 1
ATOM 1619 C CA . CYS A 1 203 ? 8.984 -18.703 3.939 1 98.56 203 CYS A CA 1
ATOM 1620 C C . CYS A 1 203 ? 7.852 -18.484 4.938 1 98.56 203 CYS A C 1
ATOM 1622 O O . CYS A 1 203 ? 7.531 -19.391 5.715 1 98.56 203 CYS A O 1
ATOM 1624 N N . LEU A 1 204 ? 7.34 -17.281 5.008 1 98.94 204 LEU A N 1
ATOM 1625 C CA . LEU A 1 204 ? 6.297 -17.062 6.004 1 98.94 204 LEU A CA 1
ATOM 1626 C C . LEU A 1 204 ? 5.25 -16.078 5.492 1 98.94 204 LEU A C 1
ATOM 1628 O O . LEU A 1 204 ? 5.516 -15.312 4.562 1 98.94 204 LEU A O 1
ATOM 1632 N N . ILE A 1 205 ? 4.055 -16.188 5.984 1 98.94 205 ILE A N 1
ATOM 1633 C CA . ILE A 1 205 ? 2.949 -15.258 5.762 1 98.94 205 ILE A CA 1
ATOM 1634 C C . ILE A 1 205 ? 2.521 -14.641 7.09 1 98.94 205 ILE A C 1
ATOM 1636 O O . ILE A 1 205 ? 2.326 -15.344 8.078 1 98.94 205 ILE A O 1
ATOM 1640 N N . LEU A 1 206 ? 2.504 -13.336 7.141 1 98.94 206 LEU A N 1
ATOM 1641 C CA . LEU A 1 206 ? 2 -12.586 8.281 1 98.94 206 LEU A CA 1
ATOM 1642 C C . LEU A 1 206 ? 0.561 -12.141 8.047 1 98.94 206 LEU A C 1
ATOM 1644 O O . LEU A 1 206 ? 0.262 -11.492 7.043 1 98.94 206 LEU A O 1
ATOM 1648 N N . GLN A 1 207 ? -0.322 -12.531 8.914 1 98.81 207 GLN A N 1
ATOM 1649 C CA . GLN A 1 207 ? -1.715 -12.094 8.883 1 98.81 207 GLN A CA 1
ATOM 1650 C C . GLN A 1 207 ? -2.02 -11.148 10.039 1 98.81 207 GLN A C 1
ATOM 1652 O O . GLN A 1 207 ? -1.889 -11.516 11.203 1 98.81 207 GLN A O 1
ATOM 1657 N N . ARG A 1 208 ? -2.396 -9.969 9.695 1 98.38 208 ARG A N 1
ATOM 1658 C CA . ARG A 1 208 ? -2.684 -8.969 10.719 1 98.38 208 ARG A CA 1
ATOM 1659 C C . ARG A 1 208 ? -3.936 -9.336 11.508 1 98.38 208 ARG A C 1
ATOM 1661 O O . ARG A 1 208 ? -4.949 -9.727 10.93 1 98.38 208 ARG A O 1
ATOM 1668 N N . ASN A 1 209 ? -3.895 -9.234 12.781 1 97.19 209 ASN A N 1
ATOM 1669 C CA . ASN A 1 209 ? -5.059 -9.609 13.57 1 97.19 209 ASN A CA 1
ATOM 1670 C C . ASN A 1 209 ? -5.672 -8.406 14.281 1 97.19 209 ASN A C 1
ATOM 1672 O O . ASN A 1 209 ? -6.805 -8.469 14.758 1 97.19 209 ASN A O 1
ATOM 1676 N N . LYS A 1 210 ? -4.977 -7.387 14.336 1 95.81 210 LYS A N 1
ATOM 1677 C CA . LYS A 1 210 ? -5.48 -6.113 14.852 1 95.81 210 LYS A CA 1
ATOM 1678 C C . LYS A 1 210 ? -4.75 -4.938 14.211 1 95.81 210 LYS A C 1
ATOM 1680 O O . LYS A 1 210 ? -3.65 -5.094 13.68 1 95.81 210 LYS A O 1
ATOM 1685 N N . VAL A 1 211 ? -5.363 -3.83 14.281 1 93.56 211 VAL A N 1
ATOM 1686 C CA . VAL A 1 211 ? -4.77 -2.656 13.648 1 93.56 211 VAL A CA 1
ATOM 1687 C C . VAL A 1 211 ? -3.748 -2.023 14.586 1 93.56 211 VAL A C 1
ATOM 1689 O O . VAL A 1 211 ? -4.008 -1.866 15.781 1 93.56 211 VAL A O 1
ATOM 1692 N N . HIS A 1 212 ? -2.547 -1.811 14.109 1 95.44 212 HIS A N 1
ATOM 1693 C CA . HIS A 1 212 ? -1.523 -1.033 14.797 1 95.44 212 HIS A CA 1
ATOM 1694 C C . HIS A 1 212 ? -1.671 0.456 14.5 1 95.44 212 HIS A C 1
ATOM 1696 O O . HIS A 1 212 ? -1.784 0.855 13.336 1 95.44 212 HIS A O 1
ATOM 1702 N N . PRO A 1 213 ? -1.737 1.298 15.508 1 93.25 213 PRO A N 1
ATOM 1703 C CA . PRO A 1 213 ? -1.952 2.729 15.281 1 93.25 213 PRO A CA 1
ATOM 1704 C C . PRO A 1 213 ? -0.856 3.363 14.43 1 93.25 213 PRO A C 1
ATOM 1706 O O . PRO A 1 213 ? 0.322 3.035 14.586 1 93.25 213 PRO A O 1
ATOM 1709 N N . ARG A 1 214 ? -1.215 4.133 13.492 1 96.56 214 ARG A N 1
ATOM 1710 C CA . ARG A 1 214 ? -0.348 4.973 12.672 1 96.56 214 ARG A CA 1
ATOM 1711 C C . ARG A 1 214 ? -0.894 6.395 12.586 1 96.56 214 ARG A C 1
ATOM 1713 O O . ARG A 1 214 ? -1.541 6.754 11.594 1 96.56 214 ARG A O 1
ATOM 1720 N N . PRO A 1 215 ? -0.571 7.125 13.57 1 95.94 215 PRO A N 1
ATOM 1721 C CA . PRO A 1 215 ? -1.173 8.453 13.648 1 95.94 215 PRO A CA 1
ATOM 1722 C C . PRO A 1 215 ? -0.75 9.367 12.5 1 95.94 215 PRO A C 1
ATOM 1724 O O . PRO A 1 215 ? 0.368 9.25 11.992 1 95.94 215 PRO A O 1
ATOM 1727 N N . PHE A 1 216 ? -1.681 10.203 12.023 1 97.38 216 PHE A N 1
ATOM 1728 C CA . PHE A 1 216 ? -1.413 11.344 11.164 1 97.38 216 PHE A CA 1
ATOM 1729 C C . PHE A 1 216 ? -1.201 12.609 11.992 1 97.38 216 PHE A C 1
ATOM 1731 O O . PHE A 1 216 ? -2.141 13.367 12.227 1 97.38 216 PHE A O 1
ATOM 1738 N N . GLY A 1 217 ? 0.042 12.797 12.461 1 97.44 217 GLY A N 1
ATOM 1739 C CA . GLY A 1 217 ? 0.356 13.812 13.453 1 97.44 217 GLY A CA 1
ATOM 1740 C C . GLY A 1 217 ? 0.395 13.273 14.867 1 97.44 217 GLY A C 1
ATOM 1741 O O . GLY A 1 217 ? -0.637 12.875 15.414 1 97.44 217 GLY A O 1
ATOM 1742 N N . ILE A 1 218 ? 1.58 13.258 15.484 1 97.44 218 ILE A N 1
ATOM 1743 C CA . ILE A 1 218 ? 1.756 12.773 16.844 1 97.44 218 ILE A CA 1
ATOM 1744 C C . ILE A 1 218 ? 1.832 13.953 17.812 1 97.44 218 ILE A C 1
ATOM 1746 O O . ILE A 1 218 ? 2.672 14.844 17.656 1 97.44 218 ILE A O 1
ATOM 1750 N N . PRO A 1 219 ? 0.965 13.969 18.797 1 95.44 219 PRO A N 1
ATOM 1751 C CA . PRO A 1 219 ? 1.132 15.016 19.812 1 95.44 219 PRO A CA 1
ATOM 1752 C C . PRO A 1 219 ? 2.504 14.977 20.469 1 95.44 219 PRO A C 1
ATOM 1754 O O . PRO A 1 219 ? 3.033 13.898 20.75 1 95.44 219 PRO A O 1
ATOM 1757 N N . GLU A 1 220 ? 3.113 16.141 20.75 1 94.31 220 GLU A N 1
ATOM 1758 C CA . GLU A 1 220 ? 4.445 16.219 21.344 1 94.31 220 GLU A CA 1
ATOM 1759 C C . GLU A 1 220 ? 4.488 15.547 22.703 1 94.31 220 GLU A C 1
ATOM 1761 O O . GLU A 1 220 ? 5.516 14.984 23.094 1 94.31 220 GLU A O 1
ATOM 1766 N N . SER A 1 221 ? 3.336 15.531 23.375 1 94.38 221 SER A N 1
ATOM 1767 C CA . SER A 1 221 ? 3.279 14.977 24.719 1 94.38 221 SER A CA 1
ATOM 1768 C C . SER A 1 221 ? 3.49 13.469 24.703 1 94.38 221 SER A C 1
ATOM 1770 O O . SER A 1 221 ? 3.752 12.867 25.75 1 94.38 221 SER A O 1
ATOM 1772 N N . GLU A 1 222 ? 3.385 12.844 23.578 1 96.62 222 GLU A N 1
ATOM 1773 C CA . GLU A 1 222 ? 3.504 11.391 23.5 1 96.62 222 GLU A CA 1
ATOM 1774 C C . GLU A 1 222 ? 4.957 10.961 23.297 1 96.62 222 GLU A C 1
ATOM 1776 O O . GLU A 1 222 ? 5.289 9.781 23.438 1 96.62 222 GLU A O 1
ATOM 1781 N N . PHE A 1 223 ? 5.863 11.898 23.016 1 97.88 223 PHE A N 1
ATOM 1782 C CA . PHE A 1 223 ? 7.27 11.578 22.797 1 97.88 223 PHE A CA 1
ATOM 1783 C C . PHE A 1 223 ? 8.031 11.555 24.109 1 97.88 223 PHE A C 1
ATOM 1785 O O . PHE A 1 223 ? 7.652 12.234 25.062 1 97.88 223 PHE A O 1
ATOM 1792 N N . HIS A 1 224 ? 8.984 10.695 24.172 1 97.62 224 HIS A N 1
ATOM 1793 C CA . HIS A 1 224 ? 10.039 10.93 25.156 1 97.62 224 HIS A CA 1
ATOM 1794 C C . HIS A 1 224 ? 10.812 12.203 24.844 1 97.62 224 HIS A C 1
ATOM 1796 O O . HIS A 1 224 ? 11.289 12.391 23.719 1 97.62 224 HIS A O 1
ATOM 1802 N N . LEU A 1 225 ? 10.969 13.023 25.859 1 96.12 225 LEU A N 1
ATOM 1803 C CA . LEU A 1 225 ? 11.5 14.367 25.641 1 96.12 225 LEU A CA 1
ATOM 1804 C C . LEU A 1 225 ? 12.906 14.492 26.203 1 96.12 225 LEU A C 1
ATOM 1806 O O . LEU A 1 225 ? 13.305 13.727 27.094 1 96.12 225 LEU A O 1
ATOM 1810 N N . LEU A 1 226 ? 13.633 15.406 25.609 1 94.44 226 LEU A N 1
ATOM 1811 C CA . LEU A 1 226 ? 14.969 15.719 26.109 1 94.44 226 LEU A CA 1
ATOM 1812 C C . LEU A 1 226 ? 14.906 16.266 27.531 1 94.44 226 LEU A C 1
ATOM 1814 O O . LEU A 1 226 ? 14.523 17.422 27.734 1 94.44 226 LEU A O 1
ATOM 1818 N N . ASN A 1 227 ? 15.305 15.547 28.453 1 90.31 227 ASN A N 1
ATOM 1819 C CA . ASN A 1 227 ? 15.328 15.93 29.859 1 90.31 227 ASN A CA 1
ATOM 1820 C C . ASN A 1 227 ? 13.969 16.422 30.328 1 90.31 227 ASN A C 1
ATOM 1822 O O . ASN A 1 227 ? 13.883 17.375 31.125 1 90.31 227 ASN A O 1
ATOM 1826 N N . GLY A 1 228 ? 12.922 15.992 29.734 1 84.31 228 GLY A N 1
ATOM 1827 C CA . GLY A 1 228 ? 11.562 16.328 30.109 1 84.31 228 GLY A CA 1
ATOM 1828 C C . GLY A 1 228 ? 11.133 17.703 29.672 1 84.31 228 GLY A C 1
ATOM 1829 O O . GLY A 1 228 ? 10.07 18.188 30.062 1 84.31 228 GLY A O 1
ATOM 1830 N N . ARG A 1 229 ? 11.922 18.297 28.875 1 84.81 229 ARG A N 1
ATOM 1831 C CA . ARG A 1 229 ? 11.641 19.672 28.438 1 84.81 229 ARG A CA 1
ATOM 1832 C C . ARG A 1 229 ? 10.625 19.672 27.297 1 84.81 229 ARG A C 1
ATOM 1834 O O . ARG A 1 229 ? 10.945 19.281 26.172 1 84.81 229 ARG A O 1
ATOM 1841 N N . ASN A 1 230 ? 9.477 20.219 27.578 1 83.62 230 ASN A N 1
ATOM 1842 C CA . ASN A 1 230 ? 8.336 20.109 26.672 1 83.62 230 ASN A CA 1
ATOM 1843 C C . ASN A 1 230 ? 8.453 21.109 25.516 1 83.62 230 ASN A C 1
ATOM 1845 O O . ASN A 1 230 ? 7.711 21.016 24.531 1 83.62 230 ASN A O 1
ATOM 1849 N N . ARG A 1 231 ? 9.453 21.922 25.609 1 85.19 231 ARG A N 1
ATOM 1850 C CA . ARG A 1 231 ? 9.586 22.938 24.562 1 85.19 231 ARG A CA 1
ATOM 1851 C C . ARG A 1 231 ? 10.656 22.547 23.547 1 85.19 231 ARG A C 1
ATOM 1853 O O . ARG A 1 231 ? 10.789 23.188 22.516 1 85.19 231 ARG A O 1
ATOM 1860 N N . MET A 1 232 ? 11.375 21.5 23.812 1 87.62 232 MET A N 1
ATOM 1861 C CA . MET A 1 232 ? 12.477 21.078 22.953 1 87.62 232 MET A CA 1
ATOM 1862 C C . MET A 1 232 ? 12 20.047 21.938 1 87.62 232 MET A C 1
ATOM 1864 O O . MET A 1 232 ? 12.594 18.969 21.812 1 87.62 232 MET A O 1
ATOM 1868 N N . ILE A 1 233 ? 10.914 20.344 21.219 1 93.5 233 ILE A N 1
ATOM 1869 C CA . ILE A 1 233 ? 10.344 19.484 20.188 1 93.5 233 ILE A CA 1
ATOM 1870 C C . ILE A 1 233 ? 9.484 20.312 19.234 1 93.5 233 ILE A C 1
ATOM 1872 O O . ILE A 1 233 ? 8.781 21.219 19.672 1 93.5 233 ILE A O 1
ATOM 1876 N N . THR A 1 234 ? 9.586 20.062 18 1 93.38 234 THR A N 1
ATOM 1877 C CA . THR A 1 234 ? 8.719 20.703 17.016 1 93.38 234 THR A CA 1
ATOM 1878 C C . THR A 1 234 ? 7.266 20.281 17.234 1 93.38 234 THR A C 1
ATOM 1880 O O . THR A 1 234 ? 6.938 19.094 17.203 1 93.38 234 THR A O 1
ATOM 1883 N N . LYS A 1 235 ? 6.367 21.234 17.422 1 94.88 235 LYS A N 1
ATOM 1884 C CA . LYS A 1 235 ? 4.957 20.953 17.672 1 94.88 235 LYS A CA 1
ATOM 1885 C C . LYS A 1 235 ? 4.293 20.297 16.469 1 94.88 235 LYS A C 1
ATOM 1887 O O . LYS A 1 235 ? 4.688 20.547 15.32 1 94.88 235 LYS A O 1
ATOM 1892 N N . MET A 1 236 ? 3.281 19.547 16.75 1 96.69 236 MET A N 1
ATOM 1893 C CA . MET A 1 236 ? 2.662 18.656 15.758 1 96.69 236 MET A CA 1
ATOM 1894 C C . MET A 1 236 ? 2.191 19.453 14.547 1 96.69 236 MET A C 1
ATOM 1896 O O . MET A 1 236 ? 2.531 19.109 13.406 1 96.69 236 MET A O 1
ATOM 1900 N N . PRO A 1 237 ? 1.435 20.594 14.656 1 97.12 237 PRO A N 1
ATOM 1901 C CA . PRO A 1 237 ? 1.006 21.328 13.461 1 97.12 237 PRO A CA 1
ATOM 1902 C C . PRO A 1 237 ? 2.18 21.844 12.633 1 97.12 237 PRO A C 1
ATOM 1904 O O . PRO A 1 237 ? 2.121 21.844 11.398 1 97.12 237 PRO A O 1
ATOM 1907 N N . VAL A 1 238 ? 3.242 22.266 13.312 1 97.25 238 VAL A N 1
ATOM 1908 C CA . VAL A 1 238 ? 4.441 22.766 12.641 1 97.25 238 VAL A CA 1
ATOM 1909 C C . VAL A 1 238 ? 5.137 21.609 11.922 1 97.25 238 VAL A C 1
ATOM 1911 O O . VAL A 1 238 ? 5.598 21.766 10.789 1 97.25 238 VAL A O 1
ATOM 1914 N N . ARG A 1 239 ? 5.18 20.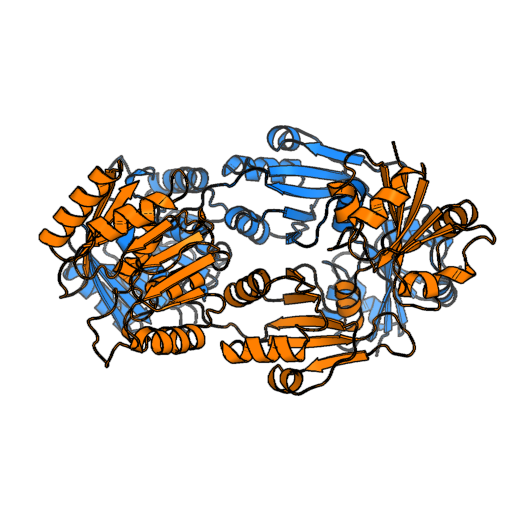469 12.57 1 97.75 239 ARG A N 1
ATOM 1915 C CA . ARG A 1 239 ? 5.805 19.281 11.984 1 97.75 239 ARG A CA 1
ATOM 1916 C C . ARG A 1 239 ? 5.086 18.859 10.703 1 97.75 239 ARG A C 1
ATOM 1918 O O . ARG A 1 239 ? 5.723 18.562 9.695 1 97.75 239 ARG A O 1
ATOM 1925 N N . LEU A 1 240 ? 3.734 18.844 10.695 1 97.88 240 LEU A N 1
ATOM 1926 C CA . LEU A 1 240 ? 2.957 18.469 9.523 1 97.88 240 LEU A CA 1
ATOM 1927 C C . LEU A 1 240 ? 3.215 19.438 8.375 1 97.88 240 LEU A C 1
ATOM 1929 O O . LEU A 1 240 ? 3.385 19.016 7.227 1 97.88 240 LEU A O 1
ATOM 1933 N N . LEU A 1 241 ? 3.252 20.719 8.711 1 97.88 241 LEU A N 1
ATOM 1934 C CA . LEU A 1 241 ? 3.537 21.719 7.684 1 97.88 241 LEU A CA 1
ATOM 1935 C C . LEU A 1 241 ? 4.957 21.547 7.148 1 97.88 241 LEU A C 1
ATOM 1937 O O . LEU A 1 241 ? 5.188 21.688 5.945 1 97.88 241 LEU A O 1
ATOM 1941 N N . THR A 1 242 ? 5.91 21.266 8.055 1 98.31 242 THR A N 1
ATOM 1942 C CA . THR A 1 242 ? 7.293 21.016 7.656 1 98.31 242 THR A CA 1
ATOM 1943 C C . THR A 1 242 ? 7.367 19.859 6.664 1 98.31 242 THR A C 1
ATOM 1945 O O . THR A 1 242 ? 8.008 19.969 5.617 1 98.31 242 THR A O 1
ATOM 1948 N N . LEU A 1 243 ? 6.676 18.75 6.969 1 98.5 243 LEU A N 1
ATOM 1949 C CA . LEU A 1 243 ? 6.66 17.594 6.078 1 98.5 243 LEU A CA 1
ATOM 1950 C C . LEU A 1 243 ? 6.039 17.953 4.73 1 98.5 243 LEU A C 1
ATOM 1952 O O . LEU A 1 243 ? 6.5 17.5 3.686 1 98.5 243 LEU A O 1
ATOM 1956 N N . SER A 1 244 ? 4.941 18.719 4.773 1 97.88 244 SER A N 1
ATOM 1957 C CA .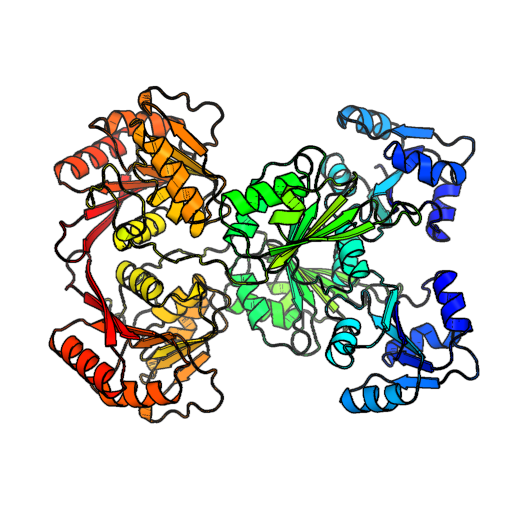 SER A 1 244 ? 4.301 19.188 3.543 1 97.88 244 SER A CA 1
ATOM 1958 C C . SER A 1 244 ? 5.281 19.953 2.67 1 97.88 244 SER A C 1
ATOM 1960 O O . SER A 1 244 ? 5.402 19.688 1.473 1 97.88 244 SER A O 1
ATOM 1962 N N . MET A 1 245 ? 6.078 20.859 3.275 1 97.75 245 MET A N 1
ATOM 1963 C CA . MET A 1 245 ? 7 21.719 2.541 1 97.75 245 MET A CA 1
ATOM 1964 C C . MET A 1 245 ? 8.172 20.922 1.99 1 97.75 245 MET A C 1
ATOM 1966 O O . MET A 1 245 ? 8.742 21.266 0.956 1 97.75 245 MET A O 1
ATOM 1970 N N . LEU A 1 246 ? 8.469 19.828 2.654 1 98.25 246 LEU A N 1
ATOM 1971 C CA . LEU A 1 246 ? 9.57 18.969 2.225 1 98.25 246 LEU A CA 1
ATOM 1972 C C . LEU A 1 246 ? 9.164 18.141 1.012 1 98.25 246 LEU A C 1
ATOM 1974 O O . LEU A 1 246 ? 10.023 17.562 0.333 1 98.25 246 LEU A O 1
ATOM 1978 N N . THR A 1 247 ? 7.867 17.969 0.687 1 96.62 247 THR A N 1
ATOM 1979 C CA . THR A 1 247 ? 7.336 17.188 -0.425 1 96.62 247 THR A CA 1
ATOM 1980 C C . THR A 1 247 ? 7.902 15.766 -0.415 1 96.62 247 THR A C 1
ATOM 1982 O O . THR A 1 247 ? 8.375 15.273 -1.441 1 96.62 247 THR A O 1
ATOM 1985 N N . LEU A 1 248 ? 7.859 15.133 0.736 1 97 248 LEU A N 1
ATOM 1986 C CA . LEU A 1 248 ? 8.602 13.906 0.992 1 97 248 LEU A CA 1
ATOM 1987 C C . LEU A 1 248 ? 8.039 12.75 0.17 1 97 248 LEU A C 1
ATOM 1989 O O . LEU A 1 248 ? 8.742 11.781 -0.107 1 97 248 LEU A O 1
ATOM 1993 N N . ARG A 1 249 ? 6.773 12.742 -0.227 1 94.25 249 ARG A N 1
ATOM 1994 C CA . ARG A 1 249 ? 6.188 11.672 -1.024 1 94.25 249 ARG A CA 1
ATOM 1995 C C . ARG A 1 249 ? 6.902 11.531 -2.365 1 94.25 249 ARG A C 1
ATOM 1997 O O . ARG A 1 249 ? 6.91 10.453 -2.963 1 94.25 249 ARG A O 1
ATOM 2004 N N . GLU A 1 250 ? 7.5 12.602 -2.799 1 91.19 250 GLU A N 1
ATOM 2005 C CA . GLU A 1 250 ? 8.18 12.633 -4.09 1 91.19 250 GLU A CA 1
ATOM 2006 C C . GLU A 1 250 ? 9.68 12.422 -3.93 1 91.19 250 GLU A C 1
ATOM 2008 O O . GLU A 1 250 ? 10.445 12.625 -4.875 1 91.19 250 GLU A O 1
ATOM 2013 N N . LYS A 1 251 ? 10.109 12.125 -2.74 1 96.12 251 LYS A N 1
ATOM 2014 C CA . LYS A 1 251 ? 11.539 12.039 -2.434 1 96.12 251 LYS A CA 1
ATOM 2015 C C . LYS A 1 251 ? 11.938 10.609 -2.084 1 96.12 251 LYS A C 1
ATOM 2017 O O . LYS A 1 251 ? 11.07 9.758 -1.833 1 96.12 251 LYS A O 1
ATOM 2022 N N . LYS A 1 252 ? 13.211 10.336 -2.152 1 96.5 252 LYS A N 1
ATOM 2023 C CA . LYS A 1 252 ? 13.742 9.008 -1.859 1 96.5 252 LYS A CA 1
ATOM 2024 C C . LYS A 1 252 ? 14.586 9.016 -0.588 1 96.5 252 LYS A C 1
ATOM 2026 O O . LYS A 1 252 ? 14.578 8.047 0.174 1 96.5 252 LYS A O 1
ATOM 2031 N N . SER A 1 253 ? 15.328 10.078 -0.427 1 98.38 253 SER A N 1
ATOM 2032 C CA . SER A 1 253 ? 16.281 10.18 0.674 1 98.38 253 SER A CA 1
ATOM 2033 C C . SER A 1 253 ? 16.109 11.484 1.442 1 98.38 253 SER A C 1
ATOM 2035 O O . SER A 1 253 ? 16.234 12.57 0.872 1 98.38 253 SER A O 1
ATOM 2037 N N . PHE A 1 254 ? 15.82 11.398 2.721 1 98.75 254 PHE A N 1
ATOM 2038 C CA . PHE A 1 254 ? 15.555 12.539 3.588 1 98.75 254 PHE A CA 1
ATOM 2039 C C . PHE A 1 254 ? 16.578 12.609 4.719 1 98.75 254 PHE A C 1
ATOM 2041 O O . PHE A 1 254 ? 16.797 11.625 5.426 1 98.75 254 PHE A O 1
ATOM 2048 N N . TRP A 1 255 ? 17.188 13.789 4.895 1 98.88 255 TRP A N 1
ATOM 2049 C CA . TRP A 1 255 ? 18.109 14.023 6.004 1 98.88 255 TRP A CA 1
ATOM 2050 C C . TRP A 1 255 ? 17.484 14.945 7.043 1 98.88 255 TRP A C 1
ATOM 2052 O O . TRP A 1 255 ? 16.938 16 6.703 1 98.88 255 TRP A O 1
ATOM 2062 N N . ASP A 1 256 ? 17.469 14.555 8.266 1 98.81 256 ASP A N 1
ATOM 2063 C CA . ASP A 1 256 ? 17.062 15.32 9.43 1 98.81 256 ASP A CA 1
ATOM 2064 C C . ASP A 1 256 ? 18.266 15.734 10.281 1 98.81 256 ASP A C 1
ATOM 2066 O O . ASP A 1 256 ? 18.781 14.938 11.07 1 98.81 256 ASP A O 1
ATOM 2070 N N . ILE A 1 257 ? 18.734 16.984 10.125 1 98.62 257 ILE A N 1
ATOM 2071 C CA . ILE A 1 257 ? 19.938 17.469 10.805 1 98.62 257 ILE A CA 1
ATOM 2072 C C . ILE A 1 257 ? 19.547 18.141 12.109 1 98.62 257 ILE A C 1
ATOM 2074 O O . ILE A 1 257 ? 18.828 19.141 12.109 1 98.62 257 ILE A O 1
ATOM 2078 N N . GLY A 1 258 ? 20.125 17.672 13.18 1 97.88 258 GLY A N 1
ATOM 2079 C CA . GLY A 1 258 ? 19.703 18.141 14.5 1 97.88 258 GLY A CA 1
ATOM 2080 C C . GLY A 1 258 ? 18.359 17.594 14.922 1 97.88 258 GLY A C 1
ATOM 2081 O O . GLY A 1 258 ? 17.438 18.375 15.219 1 97.88 258 GLY A O 1
ATOM 2082 N N . PHE A 1 259 ? 18.281 16.219 15.117 1 97.81 259 PHE A N 1
ATOM 2083 C CA . PHE A 1 259 ? 16.969 15.602 15.219 1 97.81 259 PHE A CA 1
ATOM 2084 C C . PHE A 1 259 ? 16.438 15.656 16.641 1 97.81 259 PHE A C 1
ATOM 2086 O O . PHE A 1 259 ? 15.258 15.406 16.891 1 97.81 259 PHE A O 1
ATOM 2093 N N . CYS A 1 260 ? 17.328 15.867 17.656 1 96.69 260 CYS A N 1
ATOM 2094 C CA . CYS A 1 260 ? 16.953 15.961 19.062 1 96.69 260 CYS A CA 1
ATOM 2095 C C . CYS A 1 260 ? 16.078 14.781 19.484 1 96.69 260 CYS A C 1
ATOM 2097 O O . CYS A 1 260 ? 16.578 13.664 19.625 1 96.69 260 CYS A O 1
ATOM 2099 N N . THR A 1 261 ? 14.672 14.875 19.578 1 97.56 261 THR A N 1
ATOM 2100 C CA . THR A 1 261 ? 13.773 13.812 20.031 1 97.56 261 THR A CA 1
ATOM 2101 C C . THR A 1 261 ? 13.5 12.828 18.891 1 97.56 261 THR A C 1
ATOM 2103 O O . THR A 1 261 ? 12.969 11.734 19.125 1 97.56 261 THR A O 1
ATOM 2106 N N . GLY A 1 262 ? 13.812 13.18 17.688 1 98.19 262 GLY A N 1
ATOM 2107 C CA . GLY A 1 262 ? 13.523 12.375 16.5 1 98.19 262 GLY A CA 1
ATOM 2108 C C . GLY A 1 262 ? 12.125 12.594 15.961 1 98.19 262 GLY A C 1
ATOM 2109 O O . GLY A 1 262 ? 11.688 11.883 15.055 1 98.19 262 GLY A O 1
ATOM 2110 N N . SER A 1 263 ? 11.414 13.648 16.438 1 98.38 263 SER A N 1
ATOM 2111 C CA . SER A 1 263 ? 9.992 13.812 16.141 1 98.38 263 SER A CA 1
ATOM 2112 C C . SER A 1 263 ? 9.758 14 14.648 1 98.38 263 SER A C 1
ATOM 2114 O O . SER A 1 263 ? 8.852 13.398 14.07 1 98.38 263 SER A O 1
ATOM 2116 N N . VAL A 1 264 ? 10.617 14.781 13.984 1 98.69 264 VAL A N 1
ATOM 2117 C CA . VAL A 1 264 ? 10.438 15.039 12.562 1 98.69 264 VAL A CA 1
ATOM 2118 C C . VAL A 1 264 ? 10.758 13.773 11.766 1 98.69 264 VAL A C 1
ATOM 2120 O O . VAL A 1 264 ? 9.992 13.391 10.875 1 98.69 264 VAL A O 1
ATOM 2123 N N . SER A 1 265 ? 11.844 13.07 12.117 1 98.81 265 SER A N 1
ATOM 2124 C CA . SER A 1 265 ? 12.234 11.828 11.469 1 98.81 265 SER A CA 1
ATOM 2125 C C . SER A 1 265 ? 11.148 10.766 11.594 1 98.81 265 SER A C 1
ATOM 2127 O O . SER A 1 265 ? 10.781 10.125 10.602 1 98.81 265 SER A O 1
ATOM 2129 N N . ILE A 1 266 ? 10.641 10.633 12.781 1 98.75 266 ILE A N 1
ATOM 2130 C CA . ILE A 1 266 ? 9.664 9.594 13.102 1 98.75 266 ILE A CA 1
ATOM 2131 C C . ILE A 1 266 ? 8.344 9.898 12.391 1 98.75 266 ILE A C 1
ATOM 2133 O O . ILE A 1 266 ? 7.758 9.008 11.766 1 98.75 266 ILE A O 1
ATOM 2137 N N . GLU A 1 267 ? 7.887 11.156 12.438 1 98.56 267 GLU A N 1
ATOM 2138 C CA . GLU A 1 267 ? 6.676 11.547 11.727 1 98.56 267 GLU A CA 1
ATOM 2139 C C . GLU A 1 267 ? 6.828 11.344 10.219 1 98.56 267 GLU A C 1
ATOM 2141 O O . GLU A 1 267 ? 5.918 10.836 9.562 1 98.56 267 GLU A O 1
ATOM 2146 N N . ALA A 1 268 ? 7.98 11.695 9.695 1 98.62 268 ALA A N 1
ATOM 2147 C CA . ALA A 1 268 ? 8.25 11.508 8.273 1 98.62 268 ALA A CA 1
ATOM 2148 C C . ALA A 1 268 ? 8.172 10.031 7.891 1 98.62 268 ALA A C 1
ATOM 2150 O O . ALA A 1 268 ? 7.504 9.672 6.918 1 98.62 268 ALA A O 1
ATOM 2151 N N . LYS A 1 269 ? 8.812 9.203 8.672 1 98.56 269 LYS A N 1
ATOM 2152 C CA . LYS A 1 269 ? 8.852 7.773 8.383 1 98.56 269 LYS A CA 1
ATOM 2153 C C . LYS A 1 269 ? 7.457 7.16 8.469 1 98.56 269 LYS A C 1
ATOM 2155 O O . LYS A 1 269 ? 7.105 6.293 7.664 1 98.56 269 LYS A O 1
ATOM 2160 N N . LEU A 1 270 ? 6.633 7.602 9.383 1 98.06 270 LEU A N 1
ATOM 2161 C CA . LEU A 1 270 ? 5.277 7.094 9.555 1 98.06 270 LEU A CA 1
ATOM 2162 C C . LEU A 1 270 ? 4.402 7.48 8.367 1 98.06 270 LEU A C 1
ATOM 2164 O O . LEU A 1 270 ? 3.59 6.676 7.898 1 98.06 270 LEU A O 1
ATOM 2168 N N . GLN A 1 271 ? 4.582 8.688 7.902 1 97.81 271 GLN A N 1
ATOM 2169 C CA . GLN A 1 271 ? 3.742 9.156 6.809 1 97.81 271 GLN A CA 1
ATOM 2170 C C . GLN A 1 271 ? 4.258 8.656 5.465 1 97.81 271 GLN A C 1
ATOM 2172 O O . GLN A 1 271 ? 3.475 8.43 4.539 1 97.81 271 GLN A O 1
ATOM 2177 N N . PHE A 1 272 ? 5.566 8.438 5.359 1 97.81 272 PHE A N 1
ATOM 2178 C CA . PHE A 1 272 ? 6.203 8 4.125 1 97.81 272 PHE A CA 1
ATOM 2179 C C . PHE A 1 272 ? 7.105 6.801 4.375 1 97.81 272 PHE A C 1
ATOM 2181 O O . PHE A 1 272 ? 8.336 6.918 4.324 1 97.81 272 PHE A O 1
ATOM 2188 N N . PRO A 1 273 ? 6.547 5.625 4.492 1 97.62 273 PRO A N 1
ATOM 2189 C CA . PRO A 1 273 ? 7.273 4.438 4.945 1 97.62 273 PRO A CA 1
ATOM 2190 C C . PRO A 1 273 ? 8.422 4.055 4.012 1 97.62 273 PRO A C 1
ATOM 2192 O O . PRO A 1 273 ? 9.406 3.451 4.445 1 97.62 273 PRO A O 1
ATOM 2195 N N . GLU A 1 274 ? 8.375 4.363 2.736 1 96.94 274 GLU A N 1
ATOM 2196 C CA . GLU A 1 274 ? 9.398 3.979 1.765 1 96.94 274 GLU A CA 1
ATOM 2197 C C . GLU A 1 274 ? 10.594 4.922 1.814 1 96.94 274 GLU A C 1
ATOM 2199 O O . GLU A 1 274 ? 11.641 4.633 1.231 1 96.94 274 GLU A O 1
ATOM 2204 N N . LEU A 1 275 ? 10.43 6.047 2.494 1 97.81 275 LEU A N 1
ATOM 2205 C CA . LEU A 1 275 ? 11.461 7.078 2.557 1 97.81 275 LEU A CA 1
ATOM 2206 C C . LEU A 1 275 ? 12.688 6.574 3.309 1 97.81 275 LEU A C 1
ATOM 2208 O O . LEU A 1 275 ? 12.562 5.938 4.355 1 97.81 275 LEU A O 1
ATOM 2212 N N . LYS A 1 276 ? 13.875 6.75 2.729 1 98.31 276 LYS A N 1
ATOM 2213 C CA . LYS A 1 276 ? 15.117 6.543 3.473 1 98.31 276 LYS A CA 1
ATOM 2214 C C . LYS A 1 276 ? 15.43 7.746 4.359 1 98.31 276 LYS A C 1
ATOM 2216 O O . LYS A 1 276 ? 15.695 8.844 3.859 1 98.31 276 LYS A O 1
ATOM 2221 N N . VAL A 1 277 ? 15.375 7.559 5.625 1 98.69 277 VAL A N 1
ATOM 2222 C CA . VAL A 1 277 ? 15.562 8.648 6.578 1 98.69 277 VAL A CA 1
ATOM 2223 C C . VAL A 1 277 ? 16.922 8.516 7.254 1 98.69 277 VAL A C 1
ATOM 2225 O O . VAL A 1 277 ? 17.234 7.48 7.844 1 98.69 277 VAL A O 1
ATOM 2228 N N . THR A 1 278 ? 17.75 9.461 7.152 1 98.81 278 THR A N 1
ATOM 2229 C CA . THR A 1 278 ? 19 9.602 7.898 1 98.81 278 THR A CA 1
ATOM 2230 C C . THR A 1 278 ? 18.938 10.805 8.836 1 98.81 278 THR A C 1
ATOM 2232 O O . THR A 1 278 ? 18.672 11.93 8.398 1 98.81 278 THR A O 1
ATOM 2235 N N . ALA A 1 279 ? 19.172 10.586 10.086 1 98.69 279 ALA A N 1
ATOM 2236 C CA . ALA A 1 279 ? 19.047 11.625 11.109 1 98.69 279 ALA A CA 1
ATOM 2237 C C . ALA A 1 279 ? 20.375 11.867 11.812 1 98.69 279 ALA A C 1
ATOM 2239 O O . ALA A 1 279 ? 21.062 10.914 12.18 1 98.69 279 ALA A O 1
ATOM 2240 N N . PHE A 1 280 ? 20.719 13.133 12.016 1 98.5 280 PHE A N 1
ATOM 2241 C CA . PHE A 1 280 ? 22 13.523 12.609 1 98.5 280 PHE A CA 1
ATOM 2242 C C . PHE A 1 280 ? 21.781 14.266 13.922 1 98.5 280 PHE A C 1
ATOM 2244 O O . PHE A 1 280 ? 20.906 15.133 14.016 1 98.5 280 PHE A O 1
ATOM 2251 N N . GLU A 1 281 ? 22.516 13.93 14.891 1 97.88 281 GLU A N 1
ATOM 2252 C CA . GLU A 1 281 ? 22.453 14.609 16.172 1 97.88 281 GLU A CA 1
ATOM 2253 C C . GLU A 1 281 ? 23.781 14.539 16.922 1 97.88 281 GLU A C 1
ATOM 2255 O O . GLU A 1 281 ? 24.453 13.5 16.891 1 97.88 281 GLU A O 1
ATOM 2260 N N . GLN A 1 282 ? 24.172 15.641 17.547 1 96.69 282 GLN A N 1
ATOM 2261 C CA . GLN A 1 282 ? 25.453 15.672 18.25 1 96.69 282 GLN A CA 1
ATOM 2262 C C . GLN A 1 282 ? 25.281 15.367 19.734 1 96.69 282 GLN A C 1
ATOM 2264 O O . GLN A 1 282 ? 26.172 14.82 20.375 1 96.69 282 GLN A O 1
ATOM 2269 N N . ARG A 1 283 ? 24.141 15.695 20.328 1 94.75 283 ARG A N 1
ATOM 2270 C CA . ARG A 1 283 ? 23.906 15.422 21.75 1 94.75 283 ARG A CA 1
ATOM 2271 C C . ARG A 1 283 ? 23.797 13.922 22 1 94.75 283 ARG A C 1
ATOM 2273 O O . ARG A 1 283 ? 23.031 13.219 21.359 1 94.75 283 ARG A O 1
ATOM 2280 N N . PRO A 1 284 ? 24.469 13.461 22.953 1 94.69 284 PRO A N 1
ATOM 2281 C CA . PRO A 1 284 ? 24.469 12.023 23.219 1 94.69 284 PRO A CA 1
ATOM 2282 C C . PRO A 1 284 ? 23.094 11.492 23.609 1 94.69 284 PRO A C 1
ATOM 2284 O O . PRO A 1 284 ? 22.766 10.352 23.281 1 94.69 284 PRO A O 1
ATOM 2287 N N . GLU A 1 285 ? 22.297 12.32 24.312 1 95.56 285 GLU A N 1
ATOM 2288 C CA . GLU A 1 285 ? 20.953 11.914 24.734 1 95.56 285 GLU A CA 1
ATOM 2289 C C . GLU A 1 285 ? 20.094 11.57 23.516 1 95.56 285 GLU A C 1
ATOM 2291 O O . GLU A 1 285 ? 19.141 10.781 23.641 1 95.56 285 GLU A O 1
ATOM 2296 N N . GLY A 1 286 ? 20.453 12.141 22.391 1 96.12 286 GLY A N 1
ATOM 2297 C CA . GLY A 1 286 ? 19.672 11.945 21.172 1 96.12 286 GLY A CA 1
ATOM 2298 C C . GLY A 1 286 ? 19.578 10.492 20.75 1 96.12 286 GLY A C 1
ATOM 2299 O O . GLY A 1 286 ? 18.547 10.047 20.234 1 96.12 286 GLY A O 1
ATOM 2300 N N . LYS A 1 287 ? 20.641 9.75 20.984 1 97.19 287 LYS A N 1
ATOM 2301 C CA . LYS A 1 287 ? 20.672 8.352 20.578 1 97.19 287 LYS A CA 1
ATOM 2302 C C . LYS A 1 287 ? 19.578 7.555 21.297 1 97.19 287 LYS A C 1
ATOM 2304 O O . LYS A 1 287 ? 18.781 6.859 20.656 1 97.19 287 LYS A O 1
ATOM 2309 N N . GLU A 1 288 ? 19.562 7.68 22.547 1 97.38 288 GLU A N 1
ATOM 2310 C CA . GLU A 1 288 ? 18.562 6.973 23.359 1 97.38 288 GLU A CA 1
ATOM 2311 C C . GLU A 1 288 ? 17.156 7.441 23.016 1 97.38 288 GLU A C 1
ATOM 2313 O O . GLU A 1 288 ? 16.234 6.633 22.938 1 97.38 288 GLU A O 1
ATOM 2318 N N . LEU A 1 289 ? 17 8.742 22.859 1 98.06 289 LEU A N 1
ATOM 2319 C CA . LEU A 1 289 ? 15.688 9.297 22.531 1 98.06 289 LEU A CA 1
ATOM 2320 C C . LEU A 1 289 ? 15.172 8.742 21.203 1 98.06 289 LEU A C 1
ATOM 2322 O O . LEU A 1 289 ? 14.016 8.336 21.094 1 98.06 289 LEU A O 1
ATOM 2326 N N . MET A 1 290 ? 16.078 8.711 20.203 1 98.44 290 MET A N 1
ATOM 2327 C CA . MET A 1 290 ? 15.68 8.164 18.906 1 98.44 290 MET A CA 1
ATOM 2328 C C . MET A 1 290 ? 15.281 6.695 19.031 1 98.44 290 MET A C 1
ATOM 2330 O O . MET A 1 290 ? 14.266 6.27 18.484 1 98.44 290 MET A O 1
ATOM 2334 N N . GLU A 1 291 ? 16.047 5.945 19.734 1 98.06 291 GLU A N 1
ATOM 2335 C CA . GLU A 1 291 ? 15.773 4.523 19.922 1 98.06 291 GLU A CA 1
ATOM 2336 C C . GLU A 1 291 ? 14.43 4.305 20.625 1 98.06 291 GLU A C 1
ATOM 2338 O O . GLU A 1 291 ? 13.602 3.527 20.141 1 98.06 291 GLU A O 1
ATOM 2343 N N . ARG A 1 292 ? 14.18 5.02 21.688 1 98.19 292 ARG A N 1
ATOM 2344 C CA . ARG A 1 292 ? 12.961 4.855 22.484 1 98.19 292 ARG A CA 1
ATOM 2345 C C . ARG A 1 292 ? 11.742 5.312 21.703 1 98.19 292 ARG A C 1
ATOM 2347 O O . ARG A 1 292 ? 10.719 4.621 21.672 1 98.19 292 ARG A O 1
ATOM 2354 N N . ASN A 1 293 ? 11.875 6.457 21.094 1 98.62 293 ASN A N 1
ATOM 2355 C CA . ASN A 1 293 ? 10.727 6.992 20.359 1 98.62 293 ASN A CA 1
ATOM 2356 C C . ASN A 1 293 ? 10.43 6.184 19.109 1 98.62 293 ASN A C 1
ATOM 2358 O O . ASN A 1 293 ? 9.266 5.961 18.766 1 98.62 293 ASN A O 1
ATOM 2362 N N . SER A 1 294 ? 11.477 5.762 18.359 1 98.56 294 SER A N 1
ATOM 2363 C CA . SER A 1 294 ? 11.258 4.941 17.172 1 98.56 294 SER A CA 1
ATOM 2364 C C . SER A 1 294 ? 10.578 3.623 17.547 1 98.56 294 SER A C 1
ATOM 2366 O O . SER A 1 294 ? 9.703 3.152 16.812 1 98.56 294 SER A O 1
ATOM 2368 N N . ARG A 1 295 ? 10.984 3.002 18.641 1 98.38 295 ARG A N 1
ATOM 2369 C CA . ARG A 1 295 ? 10.352 1.771 19.109 1 98.38 295 ARG A CA 1
ATOM 2370 C C . ARG A 1 295 ? 8.906 2.021 19.531 1 98.38 295 ARG A C 1
ATOM 2372 O O . ARG A 1 295 ? 8.008 1.27 19.141 1 98.38 295 ARG A O 1
ATOM 2379 N N . LYS A 1 296 ? 8.695 3.082 20.219 1 98.25 296 LYS A N 1
ATOM 2380 C CA . LYS A 1 296 ? 7.375 3.422 20.719 1 98.25 296 LYS A CA 1
ATOM 2381 C C . LYS A 1 296 ? 6.375 3.613 19.594 1 98.25 296 LYS A C 1
ATOM 2383 O O . LYS A 1 296 ? 5.227 3.182 19.688 1 98.25 296 LYS A O 1
ATOM 2388 N N . PHE A 1 297 ? 6.836 4.254 18.516 1 98.38 297 PHE A N 1
ATOM 2389 C CA . PHE A 1 297 ? 5.906 4.609 17.453 1 98.38 297 PHE A CA 1
ATOM 2390 C C . PHE A 1 297 ? 6.027 3.641 16.281 1 98.38 297 PHE A C 1
ATOM 2392 O O . PHE A 1 297 ? 5.441 3.865 15.219 1 98.38 297 PHE A O 1
ATOM 2399 N N . GLY A 1 298 ? 6.77 2.543 16.422 1 98.25 298 GLY A N 1
ATOM 2400 C CA . GLY A 1 298 ? 6.879 1.521 15.398 1 98.25 298 GLY A CA 1
ATOM 2401 C C . GLY A 1 298 ? 7.504 2.029 14.109 1 98.25 298 GLY A C 1
ATOM 2402 O O . GLY A 1 298 ? 6.941 1.849 13.031 1 98.25 298 GLY A O 1
ATOM 2403 N N . THR A 1 299 ? 8.664 2.662 14.25 1 98.38 299 THR A N 1
ATOM 2404 C CA . THR A 1 299 ? 9.32 3.223 13.07 1 98.38 299 THR A CA 1
ATOM 2405 C C . THR A 1 299 ? 10.727 2.662 12.922 1 98.38 299 THR A C 1
ATOM 2407 O O . THR A 1 299 ? 11.711 3.379 13.125 1 98.38 299 THR A O 1
ATOM 2410 N N . PRO A 1 300 ? 10.828 1.435 12.453 1 98.19 300 PRO A N 1
ATOM 2411 C CA . PRO A 1 300 ? 12.148 0.889 12.141 1 98.19 300 PRO A CA 1
ATOM 2412 C C . PRO A 1 300 ? 12.781 1.534 10.914 1 98.19 300 PRO A C 1
ATOM 2414 O O . PRO A 1 300 ? 12.078 2.154 10.109 1 98.19 300 PRO A O 1
ATOM 2417 N N . GLY A 1 301 ? 14.086 1.463 10.805 1 97.44 301 GLY A N 1
ATOM 2418 C CA . GLY A 1 301 ? 14.766 1.748 9.547 1 97.44 301 GLY A CA 1
ATOM 2419 C C . GLY A 1 301 ? 15.273 3.174 9.461 1 97.44 301 GLY A C 1
ATOM 2420 O O . GLY A 1 301 ? 15.711 3.615 8.391 1 97.44 301 GLY A O 1
ATOM 2421 N N . ILE A 1 302 ? 15.211 3.943 10.539 1 98.44 302 ILE A N 1
ATOM 2422 C CA . ILE A 1 302 ? 15.82 5.266 10.547 1 98.44 302 ILE A CA 1
ATOM 2423 C C . ILE A 1 302 ? 17.312 5.145 10.828 1 98.44 302 ILE A C 1
ATOM 2425 O O . ILE A 1 302 ? 17.719 4.559 11.836 1 98.44 302 ILE A O 1
ATOM 2429 N N . THR A 1 303 ? 18.156 5.559 9.914 1 98.19 303 THR A N 1
ATOM 2430 C CA . THR A 1 303 ? 19.609 5.594 10.125 1 98.19 303 THR A CA 1
ATOM 2431 C C . THR A 1 303 ? 19.984 6.766 11.016 1 98.19 303 THR A C 1
ATOM 2433 O O . THR A 1 303 ? 19.719 7.922 10.688 1 98.19 303 THR A O 1
ATOM 2436 N N . THR A 1 304 ? 20.578 6.48 12.141 1 98.12 304 THR A N 1
ATOM 2437 C CA . THR A 1 304 ? 20.969 7.504 13.102 1 98.12 304 THR A CA 1
ATOM 2438 C C . THR A 1 304 ? 22.484 7.715 13.07 1 98.12 304 THR A C 1
ATOM 2440 O O . THR A 1 304 ? 23.25 6.758 13.195 1 98.12 304 THR A O 1
ATOM 2443 N N . VAL A 1 305 ? 22.891 8.883 12.852 1 98.19 305 VAL A N 1
ATOM 2444 C CA . VAL A 1 305 ? 24.297 9.242 12.852 1 98.19 305 VAL A CA 1
ATOM 2445 C C . VAL A 1 305 ? 24.578 10.227 13.992 1 98.19 305 VAL A C 1
ATOM 2447 O O . VAL A 1 305 ? 24.109 11.359 13.977 1 98.19 305 VAL A O 1
ATOM 2450 N N . MET A 1 306 ? 25.406 9.812 14.93 1 97.75 306 MET A N 1
ATOM 2451 C CA . MET A 1 306 ? 25.734 10.664 16.062 1 97.75 306 MET A CA 1
ATOM 2452 C C . MET A 1 306 ? 27.031 11.445 15.812 1 97.75 306 MET A C 1
ATOM 2454 O O . MET A 1 306 ? 27.906 10.977 15.086 1 97.75 306 MET A O 1
ATOM 2458 N N . GLY A 1 307 ? 27.094 12.625 16.438 1 96.94 307 GLY A N 1
ATOM 2459 C CA . GLY A 1 307 ? 28.281 13.469 16.328 1 96.94 307 GLY A CA 1
ATOM 2460 C C . GLY A 1 307 ? 28 14.789 15.633 1 96.94 307 GLY A C 1
ATOM 2461 O O . GLY A 1 307 ? 26.859 15.07 15.258 1 96.94 307 GLY A O 1
ATOM 2462 N N . ASP A 1 308 ? 29.047 15.625 15.547 1 96.94 308 ASP A N 1
ATOM 2463 C CA . ASP A 1 308 ? 28.953 16.906 14.852 1 96.94 308 ASP A CA 1
ATOM 2464 C C . ASP A 1 308 ? 28.781 16.688 13.344 1 96.94 308 ASP A C 1
ATOM 2466 O O . ASP A 1 308 ? 29.625 16.062 12.703 1 96.94 308 ASP A O 1
ATOM 2470 N N . PHE A 1 309 ? 27.688 17.172 12.805 1 97.94 309 PHE A N 1
ATOM 2471 C CA . PHE A 1 309 ? 27.391 17.016 11.391 1 97.94 309 PHE A CA 1
ATOM 2472 C C . PHE A 1 309 ? 28.562 17.5 10.531 1 97.94 309 PHE A C 1
ATOM 2474 O O . PHE A 1 309 ? 28.875 16.875 9.516 1 97.94 309 PHE A O 1
ATOM 2481 N N . LEU A 1 310 ? 29.234 18.578 10.938 1 97.5 310 LEU A N 1
ATOM 2482 C CA . LEU A 1 310 ? 30.297 19.172 10.164 1 97.5 310 LEU A CA 1
ATOM 2483 C C . LEU A 1 310 ? 31.531 18.281 10.156 1 97.5 310 LEU A C 1
ATOM 2485 O O . LEU A 1 310 ? 32.406 18.422 9.289 1 97.5 310 LEU A O 1
ATOM 2489 N N . GLU A 1 311 ? 31.578 17.359 11.086 1 97.19 311 GLU A N 1
ATOM 2490 C CA . GLU A 1 311 ? 32.719 16.469 11.195 1 97.19 311 GLU A CA 1
ATOM 2491 C C . GLU A 1 311 ? 32.375 15.07 10.68 1 97.19 311 GLU A C 1
ATOM 2493 O O . GLU A 1 311 ? 33.25 14.195 10.625 1 97.19 311 GLU A O 1
ATOM 2498 N N . THR A 1 312 ? 31.141 14.859 10.398 1 96.31 312 THR A N 1
ATOM 2499 C CA . THR A 1 312 ? 30.672 13.547 9.984 1 96.31 312 THR A CA 1
ATOM 2500 C C . THR A 1 312 ? 31.047 13.273 8.531 1 96.31 312 THR A C 1
ATOM 2502 O O . THR A 1 312 ? 30.859 14.133 7.668 1 96.31 312 THR A O 1
ATOM 2505 N N . GLU A 1 313 ? 31.547 12.117 8.289 1 94.62 313 GLU A N 1
ATOM 2506 C CA . GLU A 1 313 ? 31.766 11.68 6.918 1 94.62 313 GLU A CA 1
ATOM 2507 C C . GLU A 1 313 ? 30.469 11.281 6.238 1 94.62 313 GLU A C 1
ATOM 2509 O O . GLU A 1 313 ? 29.719 10.438 6.75 1 94.62 313 GLU A O 1
ATOM 2514 N N . LEU A 1 314 ? 30.25 11.891 5.195 1 94.25 314 LEU A N 1
ATOM 2515 C CA . LEU A 1 314 ? 28.969 11.719 4.531 1 94.25 314 LEU A CA 1
ATOM 2516 C C . LEU A 1 314 ? 29.031 10.617 3.479 1 94.25 314 LEU A C 1
ATOM 2518 O O . LEU A 1 314 ? 28 10.164 2.977 1 94.25 314 LEU A O 1
ATOM 2522 N N . GLY A 1 315 ? 30.359 10.141 3.305 1 88.12 315 GLY A N 1
ATOM 2523 C CA . GLY A 1 315 ? 30.547 9.094 2.314 1 88.12 315 GLY A CA 1
ATOM 2524 C C . GLY A 1 315 ? 29.766 7.836 2.621 1 88.12 315 GLY A C 1
ATOM 2525 O O . GLY A 1 315 ? 29.656 7.43 3.779 1 88.12 315 GLY A O 1
ATOM 2526 N N . GLY A 1 316 ? 29 7.258 1.758 1 91.44 316 GLY A N 1
ATOM 2527 C CA . GLY A 1 316 ? 28.297 6 1.907 1 91.44 316 GLY A CA 1
ATOM 2528 C C . GLY A 1 316 ? 26.812 6.18 2.156 1 91.44 316 GLY A C 1
ATOM 2529 O O . GLY A 1 316 ? 26.031 5.238 2.006 1 91.44 316 GLY A O 1
ATOM 2530 N N . LEU A 1 317 ? 26.5 7.387 2.715 1 95.25 317 LEU A N 1
ATOM 2531 C CA . LEU A 1 317 ? 25.078 7.656 2.926 1 95.25 317 LEU A CA 1
ATOM 2532 C C . LEU A 1 317 ? 24.391 8.008 1.609 1 95.25 317 LEU A C 1
ATOM 2534 O O . LEU A 1 317 ? 25 8.617 0.728 1 95.25 317 LEU A O 1
ATOM 2538 N N . PRO A 1 318 ? 23.188 7.582 1.486 1 95.5 318 PRO A N 1
ATOM 2539 C CA . PRO A 1 318 ? 22.469 8.023 0.294 1 95.5 318 PRO A CA 1
ATOM 2540 C C . PRO A 1 318 ? 22.344 9.547 0.206 1 95.5 318 PRO A C 1
ATOM 2542 O O . PRO A 1 318 ? 21.953 10.195 1.181 1 95.5 318 PRO A O 1
ATOM 2545 N N . ALA A 1 319 ? 22.656 10.102 -0.987 1 97.62 319 ALA A N 1
ATOM 2546 C CA . ALA A 1 319 ? 22.531 11.539 -1.188 1 97.62 319 ALA A CA 1
ATOM 2547 C C . ALA A 1 319 ? 21.078 11.992 -0.985 1 97.62 319 ALA A C 1
ATOM 2549 O O . ALA A 1 319 ? 20.156 11.344 -1.464 1 97.62 319 ALA A O 1
ATOM 2550 N N . PRO A 1 320 ? 20.922 13.078 -0.243 1 98.31 320 PRO A N 1
ATOM 2551 C CA . PRO A 1 320 ? 19.547 13.508 0.062 1 98.31 320 PRO A CA 1
ATOM 2552 C C . PRO A 1 320 ? 18.922 14.305 -1.072 1 98.31 320 PRO A C 1
ATOM 2554 O O . PRO A 1 320 ? 19.609 15.047 -1.773 1 98.31 320 PRO A O 1
ATOM 2557 N N . ASP A 1 321 ? 17.625 14.125 -1.258 1 97.88 321 ASP A N 1
ATOM 2558 C CA . ASP A 1 321 ? 16.828 15.023 -2.104 1 97.88 321 ASP A CA 1
ATOM 2559 C C . ASP A 1 321 ? 15.898 15.891 -1.265 1 97.88 321 ASP A C 1
ATOM 2561 O O . ASP A 1 321 ? 15.141 16.703 -1.806 1 97.88 321 ASP A O 1
ATOM 2565 N N . ALA A 1 322 ? 15.914 15.742 0.037 1 98.75 322 ALA A N 1
ATOM 2566 C CA . ALA A 1 322 ? 15.258 16.609 1.009 1 98.75 322 ALA A CA 1
ATOM 2567 C C . ALA A 1 322 ? 16.078 16.719 2.295 1 98.75 322 ALA A C 1
ATOM 2569 O O . ALA A 1 322 ? 16.609 15.711 2.773 1 98.75 322 ALA A O 1
ATOM 2570 N N . VAL A 1 323 ? 16.188 17.859 2.826 1 98.88 323 VAL A N 1
ATOM 2571 C CA . VAL A 1 323 ? 16.922 18.078 4.07 1 98.88 323 VAL A CA 1
ATOM 2572 C C . VAL A 1 323 ? 16.109 19 4.992 1 98.88 323 VAL A C 1
ATOM 2574 O O . VAL A 1 323 ? 15.594 20.031 4.562 1 98.88 323 VAL A O 1
ATOM 2577 N N . PHE A 1 324 ? 15.961 18.594 6.211 1 98.88 324 PHE A N 1
ATOM 2578 C CA . PHE A 1 324 ? 15.438 19.438 7.277 1 98.88 324 PHE A CA 1
ATOM 2579 C C . PHE A 1 324 ? 16.531 19.812 8.266 1 98.88 324 PHE A C 1
ATOM 2581 O O . PHE A 1 324 ? 17.312 18.969 8.68 1 98.88 324 PHE A O 1
ATOM 2588 N N . ILE A 1 325 ? 16.594 21.047 8.57 1 98.5 325 ILE A N 1
ATOM 2589 C CA . ILE A 1 325 ? 17.531 21.5 9.57 1 98.5 325 ILE A CA 1
ATOM 2590 C C . ILE A 1 325 ? 16.797 21.891 10.852 1 98.5 325 ILE A C 1
ATOM 2592 O O . ILE A 1 325 ? 16.188 22.953 10.922 1 98.5 325 ILE A O 1
ATOM 2596 N N . GLY A 1 326 ? 16.859 21.062 11.836 1 94.5 326 GLY A N 1
ATOM 2597 C CA . GLY A 1 326 ? 16.219 21.312 13.125 1 94.5 326 GLY A CA 1
ATOM 2598 C C . GLY A 1 326 ? 17.125 22.062 14.094 1 94.5 326 GLY A C 1
ATOM 2599 O O . GLY A 1 326 ? 16.672 22.953 14.812 1 94.5 326 GLY A O 1
ATOM 2600 N N . GLY A 1 327 ? 18.328 21.547 14.242 1 91.31 327 GLY A N 1
ATOM 2601 C CA . GLY A 1 327 ? 19.375 22.188 15.031 1 91.31 327 GLY A CA 1
ATOM 2602 C C . GLY A 1 327 ? 20.625 22.469 14.234 1 91.31 327 GLY A C 1
ATOM 2603 O O . GLY A 1 327 ? 21.094 21.625 13.461 1 91.31 327 GLY A O 1
ATOM 2604 N N . HIS A 1 328 ? 21.172 23.75 14.469 1 90.44 328 HIS A N 1
ATOM 2605 C CA . HIS A 1 328 ? 22.359 24.094 13.68 1 90.44 328 HIS A CA 1
ATOM 2606 C C . HIS A 1 328 ? 23.484 24.594 14.57 1 90.44 328 HIS A C 1
ATOM 2608 O O . HIS A 1 328 ? 24.594 24.875 14.086 1 90.44 328 HIS A O 1
ATOM 2614 N N . GLY A 1 329 ? 23.188 24.812 15.82 1 89.06 329 GLY A N 1
ATOM 2615 C CA . GLY A 1 329 ? 24.219 25.188 16.781 1 89.06 329 GLY A CA 1
ATOM 2616 C C . GLY A 1 329 ? 24.984 26.438 16.375 1 89.06 329 GLY A C 1
ATOM 2617 O O . GLY A 1 329 ? 26.188 26.516 16.562 1 89.06 329 GLY A O 1
ATOM 2618 N N . GLY A 1 330 ? 24.375 27.281 15.734 1 91 330 GLY A N 1
ATOM 2619 C CA . GLY A 1 330 ? 25 28.531 15.312 1 91 330 GLY A CA 1
ATOM 2620 C C . GLY A 1 330 ? 25.844 28.375 14.055 1 91 330 GLY A C 1
ATOM 2621 O O . GLY A 1 330 ? 26.469 29.328 13.602 1 91 330 GLY A O 1
ATOM 2622 N N . LYS A 1 331 ? 25.812 27.266 13.438 1 95.88 331 LYS A N 1
ATOM 2623 C CA . LYS A 1 331 ? 26.656 26.969 12.289 1 95.88 331 LYS A CA 1
ATOM 2624 C C . LYS A 1 331 ? 25.828 26.75 11.031 1 95.88 331 LYS A C 1
ATOM 2626 O O . LYS A 1 331 ? 26.109 25.828 10.25 1 95.88 331 LYS A O 1
ATOM 2631 N N . MET A 1 332 ? 24.812 27.531 10.867 1 97.19 332 MET A N 1
ATOM 2632 C CA . MET A 1 332 ? 23.859 27.391 9.766 1 97.19 332 MET A CA 1
ATOM 2633 C C . MET A 1 332 ? 24.578 27.469 8.422 1 97.19 332 MET A C 1
ATOM 2635 O O . MET A 1 332 ? 24.391 26.609 7.566 1 97.19 332 MET A O 1
ATOM 2639 N N . ILE A 1 333 ? 25.469 28.406 8.266 1 97.69 333 ILE A N 1
ATOM 2640 C CA . ILE A 1 333 ? 26.125 28.641 6.988 1 97.69 333 ILE A CA 1
ATOM 2641 C C . ILE A 1 333 ? 27.031 27.469 6.641 1 97.69 333 ILE A C 1
ATOM 2643 O O . ILE A 1 333 ? 26.984 26.938 5.523 1 97.69 333 ILE A O 1
ATOM 2647 N N . GLU A 1 334 ? 27.797 27.016 7.59 1 97.94 334 GLU A N 1
ATOM 2648 C CA . GLU A 1 334 ? 28.703 25.875 7.387 1 97.94 334 GLU A CA 1
ATOM 2649 C C . GLU A 1 334 ? 27.922 24.609 7.055 1 97.94 334 GLU A C 1
ATOM 2651 O O . GLU A 1 334 ? 28.344 23.828 6.195 1 97.94 334 GLU A O 1
ATOM 2656 N N . ILE A 1 335 ? 26.828 24.453 7.715 1 98.38 335 ILE A N 1
ATOM 2657 C CA . ILE A 1 335 ? 25.984 23.281 7.496 1 98.38 335 ILE A CA 1
ATOM 2658 C C . ILE A 1 335 ? 25.422 23.297 6.074 1 98.38 335 ILE A C 1
ATOM 2660 O O . ILE A 1 335 ? 25.484 22.297 5.367 1 98.38 335 ILE A O 1
ATOM 2664 N N . LEU A 1 336 ? 24.953 24.453 5.664 1 98.5 336 LEU A N 1
ATOM 2665 C CA . LEU A 1 336 ? 24.391 24.594 4.32 1 98.5 336 LEU A CA 1
ATOM 2666 C C . LEU A 1 336 ? 25.453 24.344 3.262 1 98.5 336 LEU A C 1
ATOM 2668 O O . LEU A 1 336 ? 25.188 23.719 2.234 1 98.5 336 LEU A O 1
ATOM 2672 N N . GLN A 1 337 ? 26.672 24.781 3.523 1 98.06 337 GLN A N 1
ATOM 2673 C CA . GLN A 1 337 ? 27.781 24.562 2.596 1 98.06 337 GLN A CA 1
ATOM 2674 C C . GLN A 1 337 ? 28.078 23.062 2.461 1 98.06 337 GLN A C 1
ATOM 2676 O O . GLN A 1 337 ? 28.328 22.578 1.357 1 98.06 337 GLN A O 1
ATOM 2681 N N . LYS A 1 338 ? 28.047 22.438 3.561 1 98.06 338 LYS A N 1
ATOM 2682 C CA . LYS A 1 338 ? 28.297 21 3.551 1 98.06 338 LYS A CA 1
ATOM 2683 C C . LYS A 1 338 ? 27.156 20.266 2.842 1 98.06 338 LYS A C 1
ATOM 2685 O O . LYS A 1 338 ? 27.422 19.328 2.066 1 98.06 338 LYS A O 1
ATOM 2690 N N . ILE A 1 339 ? 25.891 20.609 3.062 1 97.94 339 ILE A N 1
ATOM 2691 C CA . ILE A 1 339 ? 24.734 20 2.422 1 97.94 339 ILE A CA 1
ATOM 2692 C C . ILE A 1 339 ? 24.844 20.172 0.907 1 97.94 339 ILE A C 1
ATOM 2694 O O . ILE A 1 339 ? 24.516 19.25 0.154 1 97.94 339 ILE A O 1
ATOM 2698 N N . LYS A 1 340 ? 25.281 21.328 0.476 1 97.12 340 LYS A N 1
ATOM 2699 C CA . LYS A 1 340 ? 25.391 21.641 -0.944 1 97.12 340 LYS A CA 1
ATOM 2700 C C . LYS A 1 340 ? 26.219 20.609 -1.68 1 97.12 340 LYS A C 1
ATOM 2702 O O .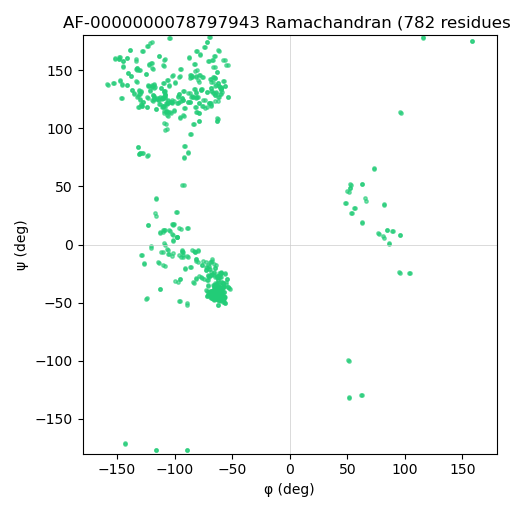 LYS A 1 340 ? 25.953 20.297 -2.842 1 97.12 340 LYS A O 1
ATOM 2707 N N . GLU A 1 341 ? 27.141 20.016 -1 1 96.06 341 GLU A N 1
ATOM 2708 C CA . GLU A 1 341 ? 28.078 19.078 -1.608 1 96.06 341 GLU A CA 1
ATOM 2709 C C . GLU A 1 341 ? 27.391 17.766 -1.95 1 96.06 341 GLU A C 1
ATOM 2711 O O . GLU A 1 341 ? 27.875 17 -2.795 1 96.06 341 GLU A O 1
ATOM 2716 N N . VAL A 1 342 ? 26.328 17.516 -1.305 1 97.31 342 VAL A N 1
ATOM 2717 C CA . VAL A 1 342 ? 25.781 16.156 -1.45 1 97.31 342 VAL A CA 1
ATOM 2718 C C . VAL A 1 342 ? 24.328 16.234 -1.88 1 97.31 342 VAL A C 1
ATOM 2720 O O . VAL A 1 342 ? 23.75 15.242 -2.328 1 97.31 342 VAL A O 1
ATOM 2723 N N . LEU A 1 343 ? 23.656 17.375 -1.739 1 97.75 343 LEU A N 1
ATOM 2724 C CA . LEU A 1 343 ? 22.25 17.516 -2.076 1 97.75 343 LEU A CA 1
ATOM 2725 C C . LEU A 1 343 ? 22.016 17.25 -3.559 1 97.75 343 LEU A C 1
ATOM 2727 O O . LEU A 1 343 ? 22.719 17.797 -4.41 1 97.75 343 LEU A O 1
ATOM 2731 N N . LEU A 1 344 ? 21.078 16.328 -3.91 1 97.19 344 LEU A N 1
ATOM 2732 C CA . LEU A 1 344 ? 20.75 16.016 -5.297 1 97.19 344 LEU A CA 1
ATOM 2733 C C . LEU A 1 344 ? 20.203 17.25 -6.02 1 97.19 344 LEU A C 1
ATOM 2735 O O . LEU A 1 344 ? 19.734 18.188 -5.379 1 97.19 344 LEU A O 1
ATOM 2739 N N . PRO A 1 345 ? 20.188 17.016 -7.387 1 91.62 345 PRO A N 1
ATOM 2740 C CA . PRO A 1 345 ? 19.609 18.125 -8.148 1 91.62 345 PRO A CA 1
ATOM 2741 C C . PRO A 1 345 ? 18.125 18.328 -7.84 1 91.62 345 PRO A C 1
ATOM 2743 O O . PRO A 1 345 ? 17.391 17.359 -7.641 1 91.62 345 PRO A O 1
ATOM 2746 N N . ASP A 1 346 ? 17.562 19.453 -7.496 1 91.44 346 ASP A N 1
ATOM 2747 C CA . ASP A 1 346 ? 16.172 19.812 -7.23 1 91.44 346 ASP A CA 1
ATOM 2748 C C . ASP A 1 346 ? 15.797 19.531 -5.777 1 91.44 346 ASP A C 1
ATOM 2750 O O . ASP A 1 346 ? 14.617 19.531 -5.422 1 91.44 346 ASP A O 1
ATOM 2754 N N . GLY A 1 347 ? 16.906 19.016 -5.09 1 97.06 347 GLY A N 1
ATOM 2755 C CA . GLY A 1 347 ? 16.672 18.797 -3.674 1 97.06 347 GLY A CA 1
ATOM 2756 C C . GLY A 1 347 ? 16.156 20.031 -2.955 1 97.06 347 GLY A C 1
ATOM 2757 O O . GLY A 1 347 ? 16.406 21.156 -3.4 1 97.06 347 GLY A O 1
ATOM 2758 N N . VAL A 1 348 ? 15.461 19.828 -1.883 1 98.31 348 VAL A N 1
ATOM 2759 C CA . VAL A 1 348 ? 14.891 20.953 -1.137 1 98.31 348 VAL A CA 1
ATOM 2760 C C . VAL A 1 348 ? 15.461 20.969 0.281 1 98.31 348 VAL A C 1
ATOM 2762 O O . VAL A 1 348 ? 15.883 19.938 0.799 1 98.31 348 VAL A O 1
ATOM 2765 N N . ILE A 1 349 ? 15.516 22.125 0.812 1 98.81 349 ILE A N 1
ATOM 2766 C CA . ILE A 1 349 ? 15.922 22.328 2.197 1 98.81 349 ILE A CA 1
ATOM 2767 C C . ILE A 1 349 ? 14.836 23.078 2.951 1 98.81 349 ILE A C 1
ATOM 2769 O O . ILE A 1 349 ? 14.328 24.109 2.473 1 98.81 349 ILE A O 1
ATOM 2773 N N . VAL A 1 350 ? 14.398 22.562 4.035 1 98.88 350 VAL A N 1
ATOM 2774 C CA . VAL A 1 350 ? 13.391 23.219 4.863 1 98.88 350 VAL A CA 1
ATOM 2775 C C . VAL A 1 350 ? 13.977 23.516 6.242 1 98.88 350 VAL A C 1
ATOM 2777 O O . VAL A 1 350 ? 14.711 22.703 6.805 1 98.88 350 VAL A O 1
ATOM 2780 N N . PHE A 1 351 ? 13.711 24.656 6.75 1 98.62 351 PHE A N 1
ATOM 2781 C CA . PHE A 1 351 ? 14.164 25.141 8.047 1 98.62 351 PHE A CA 1
ATOM 2782 C C . PHE A 1 351 ? 13.031 25.859 8.781 1 98.62 351 PHE A C 1
ATOM 2784 O O . PHE A 1 351 ? 12.266 26.609 8.18 1 98.62 351 PHE A O 1
ATOM 2791 N N . ASN A 1 352 ? 12.852 25.531 10.055 1 97.31 352 ASN A N 1
ATOM 2792 C CA . ASN A 1 352 ? 11.898 26.219 10.922 1 97.31 352 ASN A CA 1
ATOM 2793 C C . ASN A 1 352 ? 12.578 27.312 11.734 1 97.31 352 ASN A C 1
ATOM 2795 O O . ASN A 1 352 ? 13.297 27.031 12.695 1 97.31 352 ASN A O 1
ATOM 2799 N N . SER A 1 353 ? 12.297 28.547 11.43 1 95.81 353 SER A N 1
ATOM 2800 C CA . SER A 1 353 ? 12.914 29.672 12.117 1 95.81 353 SER A CA 1
ATOM 2801 C C . SER A 1 353 ? 12.07 30.141 13.297 1 95.81 353 SER A C 1
ATOM 2803 O O . SER A 1 353 ? 10.867 30.391 13.141 1 95.81 353 SER A O 1
ATOM 2805 N N . VAL A 1 354 ? 12.719 30.328 14.445 1 92.25 354 VAL A N 1
ATOM 2806 C CA . VAL A 1 354 ? 12.008 30.766 15.641 1 92.25 354 VAL A CA 1
ATOM 2807 C C . VAL A 1 354 ? 12.32 32.219 15.93 1 92.25 354 VAL A C 1
ATOM 2809 O O . VAL A 1 354 ? 11.82 32.781 16.906 1 92.25 354 VAL A O 1
ATOM 2812 N N . SER A 1 355 ? 13.289 32.844 15.086 1 92.62 355 SER A N 1
ATOM 2813 C CA . SER A 1 355 ? 13.688 34.219 15.281 1 92.62 355 SER A CA 1
ATOM 2814 C C . SER A 1 355 ? 14.039 34.906 13.961 1 92.62 355 SER A C 1
ATOM 2816 O O . SER A 1 355 ? 14.312 34.219 12.969 1 92.62 355 SER A O 1
ATOM 2818 N N . GLU A 1 356 ? 14.023 36.156 14.031 1 93.81 356 GLU A N 1
ATOM 2819 C CA . GLU A 1 356 ? 14.422 36.906 12.852 1 93.81 356 GLU A CA 1
ATOM 2820 C C . GLU A 1 356 ? 15.898 36.688 12.523 1 93.81 356 GLU A C 1
ATOM 2822 O O . GLU A 1 356 ? 16.281 36.688 11.352 1 93.81 356 GLU A O 1
ATOM 2827 N N . GLU A 1 357 ? 16.625 36.562 13.508 1 94.25 357 GLU A N 1
ATOM 2828 C CA . GLU A 1 357 ? 18.062 36.344 13.328 1 94.25 357 GLU A CA 1
ATOM 2829 C C . GLU A 1 357 ? 18.312 35 12.602 1 94.25 357 GLU A C 1
ATOM 2831 O O . GLU A 1 357 ? 19.094 34.969 11.656 1 94.25 357 GLU A O 1
ATOM 2836 N N . SER A 1 358 ? 17.641 33.969 13.055 1 94.25 358 SER A N 1
ATOM 2837 C CA . SER A 1 358 ? 17.812 32.656 12.422 1 94.25 358 SER A CA 1
ATOM 2838 C C . SER A 1 358 ? 17.297 32.688 10.984 1 94.25 358 SER A C 1
ATOM 2840 O O . SER A 1 358 ? 17.859 32.031 10.109 1 94.25 358 SER A O 1
ATOM 2842 N N . LYS A 1 359 ? 16.234 33.406 10.781 1 95.69 359 LYS A N 1
ATOM 2843 C CA . LYS A 1 359 ? 15.695 33.562 9.43 1 95.69 359 LYS A CA 1
ATOM 2844 C C . LYS A 1 359 ? 16.719 34.219 8.508 1 95.69 359 LYS A C 1
ATOM 2846 O O . LYS A 1 359 ? 16.953 33.75 7.391 1 95.69 359 LYS A O 1
ATOM 2851 N N . ALA A 1 360 ? 17.312 35.281 8.992 1 95.75 360 ALA A N 1
ATOM 2852 C CA . ALA A 1 360 ? 18.312 36 8.219 1 95.75 360 ALA A CA 1
ATOM 2853 C C . ALA A 1 360 ? 19.531 35.125 7.926 1 95.75 360 ALA A C 1
ATOM 2855 O O . ALA A 1 360 ? 20.062 35.156 6.816 1 95.75 360 ALA A O 1
ATOM 2856 N N . LEU A 1 361 ? 19.922 34.438 8.898 1 96.25 361 LEU A N 1
ATOM 2857 C CA . LEU A 1 361 ? 21.062 33.531 8.758 1 96.25 361 LEU A CA 1
ATOM 2858 C C . LEU A 1 361 ? 20.797 32.469 7.711 1 96.25 361 LEU A C 1
ATOM 2860 O O . LEU A 1 361 ? 21.656 32.188 6.871 1 96.25 361 LEU A O 1
ATOM 2864 N N . PHE A 1 362 ? 19.641 31.828 7.73 1 98 362 PHE A N 1
ATOM 2865 C CA . PHE A 1 362 ? 19.25 30.812 6.758 1 98 362 PHE A CA 1
ATOM 2866 C C . PHE A 1 362 ? 19.219 31.391 5.352 1 98 362 PHE A C 1
ATOM 2868 O O . PHE A 1 362 ? 19.766 30.797 4.418 1 98 362 PHE A O 1
ATOM 2875 N N . THR A 1 363 ? 18.625 32.531 5.188 1 97.81 363 THR A N 1
ATOM 2876 C CA . THR A 1 363 ? 18.5 33.188 3.885 1 97.81 363 THR A CA 1
ATOM 2877 C C . THR A 1 363 ? 19.875 33.5 3.301 1 97.81 363 THR A C 1
ATOM 2879 O O . THR A 1 363 ? 20.141 33.219 2.125 1 97.81 363 THR A O 1
ATOM 2882 N N . LYS A 1 364 ? 20.703 34.031 4.18 1 97.38 364 LYS A N 1
ATOM 2883 C CA . LYS A 1 364 ? 22.078 34.344 3.762 1 97.38 364 LYS A CA 1
ATOM 2884 C C . LYS A 1 364 ? 22.797 33.062 3.32 1 97.38 364 LYS A C 1
ATOM 2886 O O . LYS A 1 364 ? 23.438 33.031 2.268 1 97.38 364 LYS A O 1
ATOM 2891 N N . GLY A 1 365 ? 22.672 32.062 4.125 1 98 365 GLY A N 1
ATOM 2892 C CA . GLY A 1 365 ? 23.312 30.797 3.801 1 98 365 GLY A CA 1
ATOM 2893 C C . GLY A 1 365 ? 22.797 30.188 2.508 1 98 365 GLY A C 1
ATOM 2894 O O . GLY A 1 365 ? 23.578 29.688 1.699 1 98 365 GLY A O 1
ATOM 2895 N N . ILE A 1 366 ? 21.516 30.203 2.297 1 98.38 366 ILE A N 1
ATOM 2896 C CA . ILE A 1 366 ? 20.891 29.656 1.102 1 98.38 366 ILE A CA 1
ATOM 2897 C C . ILE A 1 366 ? 21.406 30.391 -0.136 1 98.38 366 ILE A C 1
ATOM 2899 O O . ILE A 1 366 ? 21.703 29.766 -1.156 1 98.38 366 ILE A O 1
ATOM 2903 N N . THR A 1 367 ? 21.516 31.625 -0.054 1 97.94 367 THR A N 1
ATOM 2904 C CA . THR A 1 367 ? 22.031 32.438 -1.158 1 97.94 367 THR A CA 1
ATOM 2905 C C . THR A 1 367 ? 23.484 32.062 -1.479 1 97.94 367 THR A C 1
ATOM 2907 O O . THR A 1 367 ? 23.859 31.953 -2.648 1 97.94 367 THR A O 1
ATOM 2910 N N . GLN A 1 368 ? 24.25 31.828 -0.466 1 97.56 368 GLN A N 1
ATOM 2911 C CA . GLN A 1 368 ? 25.656 31.5 -0.626 1 97.56 368 GLN A CA 1
ATOM 2912 C C . GLN A 1 368 ? 25.844 30.156 -1.329 1 97.56 368 GLN A C 1
ATOM 2914 O O . GLN A 1 368 ? 26.875 29.922 -1.966 1 97.56 368 GLN A O 1
ATOM 2919 N N . ILE A 1 369 ? 24.859 29.359 -1.21 1 97.25 369 ILE A N 1
ATOM 2920 C CA . ILE A 1 369 ? 25 28.062 -1.88 1 97.25 369 ILE A CA 1
ATOM 2921 C C . ILE A 1 369 ? 24.188 28.062 -3.174 1 97.25 369 ILE A C 1
ATOM 2923 O O . ILE A 1 369 ? 23.812 27.016 -3.684 1 97.25 369 ILE A O 1
ATOM 2927 N N . ASN A 1 370 ? 23.828 29.203 -3.654 1 96.44 370 ASN A N 1
ATOM 2928 C CA . ASN A 1 370 ? 23.188 29.453 -4.938 1 96.44 370 ASN A CA 1
ATOM 2929 C C . ASN A 1 370 ? 21.781 28.859 -4.988 1 96.44 370 ASN A C 1
ATOM 2931 O O . ASN A 1 370 ? 21.391 28.281 -6 1 96.44 370 ASN A O 1
ATOM 2935 N N . LYS A 1 371 ? 21.047 28.922 -3.869 1 97.5 371 LYS A N 1
ATOM 2936 C CA . LYS A 1 371 ? 19.641 28.594 -3.783 1 97.5 371 LYS A CA 1
ATOM 2937 C C . LYS A 1 371 ? 18.812 29.781 -3.318 1 97.5 371 LYS A C 1
ATOM 2939 O O . LYS A 1 371 ? 19.359 30.859 -3.061 1 97.5 371 LYS A O 1
ATOM 2944 N N . LYS A 1 372 ? 17.547 29.594 -3.334 1 97.19 372 LYS A N 1
ATOM 2945 C CA . LYS A 1 372 ? 16.672 30.688 -2.904 1 97.19 372 LYS A CA 1
ATOM 2946 C C . LYS A 1 372 ? 15.5 30.156 -2.092 1 97.19 372 LYS A C 1
ATOM 2948 O O . LYS A 1 372 ? 15.055 29.031 -2.305 1 97.19 372 LYS A O 1
ATOM 2953 N N . VAL A 1 373 ? 15.094 30.938 -1.19 1 97.75 373 VAL A N 1
ATOM 2954 C CA . VAL A 1 373 ? 13.867 30.625 -0.461 1 97.75 373 VAL A CA 1
ATOM 2955 C C . VAL A 1 373 ? 12.664 30.75 -1.39 1 97.75 373 VAL A C 1
ATOM 2957 O O . VAL A 1 373 ? 12.438 31.828 -1.971 1 97.75 373 VAL A O 1
ATOM 2960 N N . THR A 1 374 ? 11.938 29.719 -1.528 1 97.19 374 THR A N 1
ATOM 2961 C CA . THR A 1 374 ? 10.852 29.719 -2.5 1 97.19 374 THR A CA 1
ATOM 2962 C C . THR A 1 374 ? 9.5 29.734 -1.796 1 97.19 374 THR A C 1
ATOM 2964 O O . THR A 1 374 ? 8.477 30.047 -2.416 1 97.19 374 THR A O 1
ATOM 2967 N N . GLN A 1 375 ? 9.438 29.422 -0.594 1 96.5 375 GLN A N 1
ATOM 2968 C CA . GLN A 1 375 ? 8.211 29.406 0.194 1 96.5 375 GLN A CA 1
ATOM 2969 C C . GLN A 1 375 ? 8.492 29.766 1.652 1 96.5 375 GLN A C 1
ATOM 2971 O O . GLN A 1 375 ? 9.508 29.344 2.211 1 96.5 375 GLN A O 1
ATOM 2976 N N . CYS A 1 376 ? 7.664 30.484 2.268 1 96.81 376 CYS A N 1
ATOM 2977 C CA . CYS A 1 376 ? 7.719 30.844 3.678 1 96.81 376 CYS A CA 1
ATOM 2978 C C . CYS A 1 376 ? 6.316 30.969 4.266 1 96.81 376 CYS A C 1
ATOM 2980 O O . CYS A 1 376 ? 5.461 31.656 3.709 1 96.81 376 CYS A O 1
ATOM 2982 N N . THR A 1 377 ? 6.027 30.297 5.312 1 97.25 377 THR A N 1
ATOM 2983 C CA . THR A 1 377 ? 4.742 30.344 6.004 1 97.25 377 THR A CA 1
ATOM 2984 C C . THR A 1 377 ? 4.945 30.562 7.5 1 97.25 377 THR A C 1
ATOM 2986 O O . THR A 1 377 ? 5.738 29.875 8.141 1 97.25 377 THR A O 1
ATOM 2989 N N . ARG A 1 378 ? 4.32 31.578 8.039 1 96.94 378 ARG A N 1
ATOM 2990 C CA . ARG A 1 378 ? 4.352 31.859 9.469 1 96.94 378 ARG A CA 1
ATOM 2991 C C . ARG A 1 378 ? 3.152 31.234 10.172 1 96.94 378 ARG A C 1
ATOM 2993 O O . ARG A 1 378 ? 2.008 31.438 9.766 1 96.94 378 ARG A O 1
ATOM 3000 N N . ILE A 1 379 ? 3.4 30.453 11.188 1 96.94 379 ILE A N 1
ATOM 3001 C CA . ILE A 1 379 ? 2.326 29.766 11.906 1 96.94 379 ILE A CA 1
ATOM 3002 C C . ILE A 1 379 ? 2.49 29.984 13.406 1 96.94 379 ILE A C 1
ATOM 3004 O O . ILE A 1 379 ? 3.607 29.953 13.922 1 96.94 379 ILE A O 1
ATOM 3008 N N . ALA A 1 380 ? 1.442 30.344 14.086 1 96.19 380 ALA A N 1
ATOM 3009 C CA . ALA A 1 380 ? 1.363 30.406 15.539 1 96.19 380 ALA A CA 1
ATOM 3010 C C . ALA A 1 380 ? 0.365 29.391 16.078 1 96.19 380 ALA A C 1
ATOM 3012 O O . ALA A 1 380 ? -0.78 29.328 15.625 1 96.19 380 ALA A O 1
ATOM 3013 N N . VAL A 1 381 ? 0.815 28.562 16.984 1 95.19 381 VAL A N 1
ATOM 3014 C CA . VAL A 1 381 ? -0.029 27.531 17.578 1 95.19 381 VAL A CA 1
ATOM 3015 C C . VAL A 1 381 ? -0.281 27.828 19.047 1 95.19 381 VAL A C 1
ATOM 3017 O O . VAL A 1 381 ? 0.663 27.953 19.828 1 95.19 381 VAL A O 1
ATOM 3020 N N . ASP A 1 382 ? -1.551 27.969 19.391 1 94.12 382 ASP A N 1
ATOM 3021 C CA . ASP A 1 382 ? -1.955 28.266 20.766 1 94.12 382 ASP A CA 1
ATOM 3022 C C . ASP A 1 382 ? -1.19 29.469 21.312 1 94.12 382 ASP A C 1
ATOM 3024 O O . ASP A 1 382 ? -1.182 30.547 20.688 1 94.12 382 ASP A O 1
ATOM 3028 N N . ALA A 1 383 ? -0.637 29.375 22.5 1 90 383 ALA A N 1
ATOM 3029 C CA . ALA A 1 383 ? 0.01 30.516 23.141 1 90 383 ALA A CA 1
ATOM 3030 C C . ALA A 1 383 ? 1.513 30.516 22.875 1 90 383 ALA A C 1
ATOM 3032 O O . ALA A 1 383 ? 2.258 31.281 23.484 1 90 383 ALA A O 1
ATOM 3033 N N . PHE A 1 384 ? 1.944 29.703 21.938 1 89.75 384 PHE A N 1
ATOM 3034 C CA . PHE A 1 384 ? 3.371 29.609 21.672 1 89.75 384 PHE A CA 1
ATOM 3035 C C . PHE A 1 384 ? 3.801 30.656 20.656 1 89.75 384 PHE A C 1
ATOM 3037 O O . PHE A 1 384 ? 2.969 31.203 19.922 1 89.75 384 PHE A O 1
ATOM 3044 N N . ASN A 1 385 ? 5.125 30.922 20.625 1 90.94 385 ASN A N 1
ATOM 3045 C CA . ASN A 1 385 ? 5.68 31.891 19.672 1 90.94 385 ASN A CA 1
ATOM 3046 C C . ASN A 1 385 ? 5.539 31.406 18.234 1 90.94 385 ASN A C 1
ATOM 3048 O O . ASN A 1 385 ? 5.645 30.203 17.969 1 90.94 385 ASN A O 1
ATOM 3052 N N . PRO A 1 386 ? 5.293 32.375 17.375 1 94.69 386 PRO A N 1
ATOM 3053 C CA . PRO A 1 386 ? 5.191 31.984 15.961 1 94.69 386 PRO A CA 1
ATOM 3054 C C . PRO A 1 386 ? 6.488 31.406 15.414 1 94.69 386 PRO A C 1
ATOM 3056 O O . PRO A 1 386 ? 7.578 31.766 15.867 1 94.69 386 PRO A O 1
ATOM 3059 N N . ILE A 1 387 ? 6.352 30.531 14.516 1 96.12 387 ILE A N 1
ATOM 3060 C CA . ILE A 1 387 ? 7.453 29.891 13.805 1 96.12 387 ILE A CA 1
ATOM 3061 C C . ILE A 1 387 ? 7.297 30.109 12.297 1 96.12 387 ILE A C 1
ATOM 3063 O O . ILE A 1 387 ? 6.184 30.062 11.773 1 96.12 387 ILE A O 1
ATOM 3067 N N . GLU A 1 388 ? 8.375 30.422 11.656 1 97.06 388 GLU A N 1
ATOM 3068 C CA . GLU A 1 388 ? 8.359 30.547 10.195 1 97.06 388 GLU A CA 1
ATOM 3069 C C . GLU A 1 388 ? 8.992 29.328 9.531 1 97.06 388 GLU A C 1
ATOM 3071 O O . GLU A 1 388 ? 10.172 29.047 9.734 1 97.06 388 GLU A O 1
ATOM 3076 N N . ILE A 1 389 ? 8.195 28.562 8.828 1 98 389 ILE A N 1
ATOM 3077 C CA . ILE A 1 389 ? 8.688 27.438 8.055 1 98 389 ILE A CA 1
ATOM 3078 C C . ILE A 1 389 ? 9.125 27.906 6.668 1 98 389 ILE A C 1
ATOM 3080 O O . ILE A 1 389 ? 8.336 28.5 5.93 1 98 389 ILE A O 1
ATOM 3084 N N . MET A 1 390 ? 10.398 27.641 6.348 1 98.31 390 MET A N 1
ATOM 3085 C CA . MET A 1 390 ? 10.977 28.141 5.105 1 98.31 390 MET A CA 1
ATOM 3086 C C . MET A 1 390 ? 11.484 26.984 4.238 1 98.31 390 MET A C 1
ATOM 3088 O O . MET A 1 390 ? 12.117 26.062 4.742 1 98.31 390 MET A O 1
ATOM 3092 N N . ARG A 1 391 ? 11.148 27.016 3.025 1 98.44 391 ARG A N 1
ATOM 3093 C CA . ARG A 1 391 ? 11.641 26.062 2.039 1 98.44 391 ARG A CA 1
ATOM 3094 C C . ARG A 1 391 ? 12.555 26.734 1.026 1 98.44 391 ARG A C 1
ATOM 3096 O O . ARG A 1 391 ? 12.273 27.844 0.566 1 98.44 391 ARG A O 1
ATOM 3103 N N . ALA A 1 392 ? 13.664 26.109 0.746 1 98.44 392 ALA A N 1
ATOM 3104 C CA . ALA A 1 392 ? 14.609 26.609 -0.255 1 98.44 392 ALA A CA 1
ATOM 3105 C C . ALA A 1 392 ? 14.891 25.547 -1.317 1 98.44 392 ALA A C 1
ATOM 3107 O O . ALA A 1 392 ? 14.883 24.359 -1.026 1 98.44 392 ALA A O 1
ATOM 3108 N N . GLU A 1 393 ? 15.102 26.016 -2.512 1 95.94 393 GLU A N 1
ATOM 3109 C CA . GLU A 1 393 ? 15.438 25.172 -3.654 1 95.94 393 GLU A CA 1
ATOM 3110 C C . GLU A 1 393 ? 16.438 25.875 -4.578 1 95.94 393 GLU A C 1
ATOM 3112 O O . GLU A 1 393 ? 16.562 27.094 -4.551 1 95.94 393 GLU A O 1
ATOM 3117 N N . MET B 1 1 ? -19.672 -34.125 7.434 1 86.62 1 MET B N 1
ATOM 3118 C CA . MET B 1 1 ? -18.75 -33.125 6.93 1 86.62 1 MET B CA 1
ATOM 3119 C C . MET B 1 1 ? -18.469 -33.344 5.445 1 86.62 1 MET B C 1
ATOM 3121 O O . MET B 1 1 ? -18.188 -34.469 5.016 1 86.62 1 MET B O 1
ATOM 3125 N N . GLN B 1 2 ? -18.719 -32.375 4.613 1 94.25 2 GLN B N 1
ATOM 3126 C CA . GLN B 1 2 ? -18.562 -32.5 3.166 1 94.25 2 GLN B CA 1
ATOM 3127 C C . GLN B 1 2 ? -17.125 -32.219 2.742 1 94.25 2 GLN B C 1
ATOM 3129 O O . GLN B 1 2 ? -16.391 -31.5 3.422 1 94.25 2 GLN B O 1
ATOM 3134 N N . THR B 1 3 ? -16.766 -32.969 1.762 1 97.75 3 THR B N 1
ATOM 3135 C CA . THR B 1 3 ? -15.445 -32.75 1.172 1 97.75 3 THR B CA 1
ATOM 3136 C C . THR B 1 3 ? -15.562 -32.125 -0.219 1 97.75 3 THR B C 1
ATOM 3138 O O . THR B 1 3 ? -16.312 -32.625 -1.062 1 97.75 3 THR B O 1
ATOM 3141 N N . PHE B 1 4 ? -14.891 -31.047 -0.392 1 98.31 4 PHE B N 1
ATOM 3142 C CA . PHE B 1 4 ? -14.836 -30.391 -1.688 1 98.31 4 PHE B CA 1
ATOM 3143 C C . PHE B 1 4 ? -13.445 -30.516 -2.303 1 98.31 4 PHE B C 1
ATOM 3145 O O . PHE B 1 4 ? -12.453 -30.094 -1.701 1 98.31 4 PHE B O 1
ATOM 3152 N N . TYR B 1 5 ? -13.336 -31.156 -3.449 1 98.5 5 TYR B N 1
ATOM 3153 C CA . TYR B 1 5 ? -12.164 -31.047 -4.312 1 98.5 5 TYR B CA 1
ATOM 3154 C C . TYR B 1 5 ? -12.336 -29.938 -5.34 1 98.5 5 TYR B C 1
ATOM 3156 O O . TYR B 1 5 ? -13.203 -30.016 -6.215 1 98.5 5 TYR B O 1
ATOM 3164 N N . ILE B 1 6 ? -11.617 -28.922 -5.207 1 98.5 6 ILE B N 1
ATOM 3165 C CA . ILE B 1 6 ? -11.789 -27.781 -6.102 1 98.5 6 ILE B CA 1
ATOM 3166 C C . ILE B 1 6 ? -10.586 -27.672 -7.043 1 98.5 6 ILE B C 1
ATOM 3168 O O . ILE B 1 6 ? -9.469 -27.406 -6.609 1 98.5 6 ILE B O 1
ATOM 3172 N N . ILE B 1 7 ? -10.852 -27.891 -8.305 1 98.06 7 ILE B N 1
ATOM 3173 C CA . ILE B 1 7 ? -9.844 -27.984 -9.359 1 98.06 7 ILE B CA 1
ATOM 3174 C C . ILE B 1 7 ? -9.867 -26.719 -10.211 1 98.06 7 ILE B C 1
ATOM 3176 O O . ILE B 1 7 ? -10.883 -26.406 -10.852 1 98.06 7 ILE B O 1
ATOM 3180 N N . GLY B 1 8 ? -8.75 -25.953 -10.141 1 97 8 GLY B N 1
ATOM 3181 C CA . GLY B 1 8 ? -8.594 -24.828 -11.039 1 97 8 GLY B CA 1
ATOM 3182 C C . GLY B 1 8 ? -8.211 -25.234 -12.445 1 97 8 GLY B C 1
ATOM 3183 O O . GLY B 1 8 ? -7.32 -26.062 -12.641 1 97 8 GLY B O 1
ATOM 3184 N N . ILE B 1 9 ? -8.891 -24.656 -13.422 1 94.44 9 ILE B N 1
ATOM 3185 C CA . ILE B 1 9 ? -8.555 -24.969 -14.805 1 94.44 9 ILE B CA 1
ATOM 3186 C C . ILE B 1 9 ? -8.453 -23.672 -15.609 1 94.44 9 ILE B C 1
ATOM 3188 O O . ILE B 1 9 ? -9.016 -22.641 -15.219 1 94.44 9 ILE B O 1
ATOM 3192 N N . SER B 1 10 ? -7.648 -23.672 -16.641 1 89.81 10 SER B N 1
ATOM 3193 C CA . SER B 1 10 ? -7.57 -22.562 -17.594 1 89.81 10 SER B CA 1
ATOM 3194 C C . SER B 1 10 ? -8.57 -22.75 -18.734 1 89.81 10 SER B C 1
ATOM 3196 O O . SER B 1 10 ? -9.336 -23.719 -18.75 1 89.81 10 SER B O 1
ATOM 3198 N N . ASP B 1 11 ? -8.523 -21.828 -19.672 1 88.81 11 ASP B N 1
ATOM 3199 C CA . ASP B 1 11 ? -9.414 -21.891 -20.828 1 88.81 11 ASP B CA 1
ATOM 3200 C C . ASP B 1 11 ? -8.781 -22.703 -21.953 1 88.81 11 ASP B C 1
ATOM 3202 O O . ASP B 1 11 ? -9.258 -22.672 -23.094 1 88.81 11 ASP B O 1
ATOM 3206 N N . ASP B 1 12 ? -7.766 -23.391 -21.547 1 86.44 12 ASP B N 1
ATOM 3207 C CA . ASP B 1 12 ? -7.098 -24.234 -22.516 1 86.44 12 ASP B CA 1
ATOM 3208 C C . ASP B 1 12 ? -7.945 -25.469 -22.844 1 86.44 12 ASP B C 1
ATOM 3210 O O . ASP B 1 12 ? -8.141 -26.344 -22 1 86.44 12 ASP B O 1
ATOM 3214 N N . ARG B 1 13 ? -8.359 -25.609 -24.062 1 83.81 13 ARG B N 1
ATOM 3215 C CA . ARG B 1 13 ? -9.234 -26.703 -24.5 1 83.81 13 ARG B CA 1
ATOM 3216 C C . ARG B 1 13 ? -8.484 -28.016 -24.562 1 83.81 13 ARG B C 1
ATOM 3218 O O . ARG B 1 13 ? -9.102 -29.094 -24.609 1 83.81 13 ARG B O 1
ATOM 3225 N N . ASN B 1 14 ? -7.156 -27.891 -24.531 1 80.38 14 ASN B N 1
ATOM 3226 C CA . ASN B 1 14 ? -6.316 -29.078 -24.609 1 80.38 14 ASN B CA 1
ATOM 3227 C C . ASN B 1 14 ? -5.484 -29.266 -23.344 1 80.38 14 ASN B C 1
ATOM 3229 O O . ASN B 1 14 ? -4.414 -29.875 -23.375 1 80.38 14 ASN B O 1
ATOM 3233 N N . GLN B 1 15 ? -6.066 -28.734 -22.359 1 79.81 15 GLN B N 1
ATOM 3234 C CA . GLN B 1 15 ? -5.258 -28.766 -21.156 1 79.81 15 GLN B CA 1
ATOM 3235 C C . GLN B 1 15 ? -5.113 -30.188 -20.625 1 79.81 15 GLN B C 1
ATOM 3237 O O . GLN B 1 15 ? -6.043 -31 -20.734 1 79.81 15 GLN B O 1
ATOM 3242 N N . PHE B 1 16 ? -3.908 -30.375 -20.141 1 78.81 16 PHE B N 1
ATOM 3243 C CA . PHE B 1 16 ? -3.547 -31.656 -19.547 1 78.81 16 PHE B CA 1
ATOM 3244 C C . PHE B 1 16 ? -3.928 -31.703 -18.062 1 78.81 16 PHE B C 1
ATOM 3246 O O . PHE B 1 16 ? -3.582 -30.797 -17.297 1 78.81 16 PHE B O 1
ATOM 3253 N N . LEU B 1 17 ? -4.738 -32.688 -17.75 1 87.06 17 LEU B N 1
ATOM 3254 C CA . LEU B 1 17 ? -4.988 -32.938 -16.328 1 87.06 17 LEU B CA 1
ATOM 3255 C C . LEU B 1 17 ? -3.957 -33.906 -15.758 1 87.06 17 LEU B C 1
ATOM 3257 O O . LEU B 1 17 ? -3.672 -34.938 -16.344 1 87.06 17 LEU B O 1
ATOM 3261 N N . SER B 1 18 ? -3.363 -33.594 -14.688 1 87.56 18 SER B N 1
ATOM 3262 C CA . SER B 1 18 ? -2.377 -34.438 -14.055 1 87.56 18 SER B CA 1
ATOM 3263 C C . SER B 1 18 ? -2.973 -35.812 -13.727 1 87.56 18 SER B C 1
ATOM 3265 O O . SER B 1 18 ? -4.191 -35.969 -13.609 1 87.56 18 SER B O 1
ATOM 3267 N N . PRO B 1 19 ? -2.1 -36.812 -13.547 1 88.56 19 PRO B N 1
ATOM 3268 C CA . PRO B 1 19 ? -2.604 -38.156 -13.188 1 88.56 19 PRO B CA 1
ATOM 3269 C C . PRO B 1 19 ? -3.42 -38.125 -11.898 1 88.56 19 PRO B C 1
ATOM 3271 O O . PRO B 1 19 ? -4.426 -38.844 -11.789 1 88.56 19 PRO B O 1
ATOM 3274 N N . GLU B 1 20 ? -3.01 -37.344 -11.031 1 90.69 20 GLU B N 1
ATOM 3275 C CA . GLU B 1 20 ? -3.727 -37.25 -9.766 1 90.69 20 GLU B CA 1
ATOM 3276 C C . GLU B 1 20 ? -5.145 -36.719 -9.977 1 90.69 20 GLU B C 1
ATOM 3278 O O . GLU B 1 20 ? -6.102 -37.25 -9.422 1 90.69 20 GLU B O 1
ATOM 3283 N N . ILE B 1 21 ? -5.309 -35.719 -10.734 1 94.12 21 ILE B N 1
ATOM 3284 C CA . ILE B 1 21 ? -6.602 -35.094 -11.008 1 94.12 21 ILE B CA 1
ATOM 3285 C C . ILE B 1 21 ? -7.461 -36.062 -11.836 1 94.12 21 ILE B C 1
ATOM 3287 O O . ILE B 1 21 ? -8.656 -36.188 -11.586 1 94.12 21 ILE B O 1
ATOM 3291 N N . ARG B 1 22 ? -6.855 -36.688 -12.789 1 93.44 22 ARG B N 1
ATOM 3292 C CA . ARG B 1 22 ? -7.582 -37.656 -13.617 1 93.44 22 ARG B CA 1
ATOM 3293 C C . ARG B 1 22 ? -8.148 -38.781 -12.766 1 93.44 22 ARG B C 1
ATOM 3295 O O . ARG B 1 22 ? -9.297 -39.188 -12.953 1 93.44 22 ARG B O 1
ATOM 3302 N N . ASN B 1 23 ? -7.285 -39.25 -11.938 1 95.25 23 ASN B N 1
ATOM 3303 C CA . ASN B 1 23 ? -7.734 -40.312 -11.031 1 95.25 23 ASN B CA 1
ATOM 3304 C C . ASN B 1 23 ? -8.898 -39.844 -10.156 1 95.25 23 ASN B C 1
ATOM 3306 O O . ASN B 1 23 ? -9.875 -40.562 -9.984 1 95.25 23 ASN B O 1
ATOM 3310 N N . LEU B 1 24 ? -8.805 -38.688 -9.641 1 96.75 24 LEU B N 1
ATOM 3311 C CA . LEU B 1 24 ? -9.852 -38.094 -8.812 1 96.75 24 LEU B CA 1
ATOM 3312 C C . LEU B 1 24 ? -11.156 -37.969 -9.586 1 96.75 24 LEU B C 1
ATOM 3314 O O . LEU B 1 24 ? -12.219 -38.344 -9.094 1 96.75 24 LEU B O 1
ATOM 3318 N N . VAL B 1 25 ? -11.062 -37.469 -10.781 1 96.69 25 VAL B N 1
ATOM 3319 C CA . VAL B 1 25 ? -12.227 -37.219 -11.625 1 96.69 25 VAL B CA 1
ATOM 3320 C C . VAL B 1 25 ? -12.875 -38.562 -12.008 1 96.69 25 VAL B C 1
ATOM 3322 O O . VAL B 1 25 ? -14.102 -38.688 -11.984 1 96.69 25 VAL B O 1
ATOM 3325 N N . SER B 1 26 ? -12.062 -39.531 -12.297 1 94.81 26 SER B N 1
ATOM 3326 C CA . SER B 1 26 ? -12.57 -40.844 -12.734 1 94.81 26 SER B CA 1
ATOM 3327 C C . SER B 1 26 ? -13.352 -41.531 -11.625 1 94.81 26 SER B C 1
ATOM 3329 O O . SER B 1 26 ? -14.25 -42.344 -11.891 1 94.81 26 SER B O 1
ATOM 3331 N N . GLN B 1 27 ? -13.016 -41.219 -10.438 1 94.69 27 GLN B N 1
ATOM 3332 C CA . GLN B 1 27 ? -13.648 -41.844 -9.289 1 94.69 27 GLN B CA 1
ATOM 3333 C C . GLN B 1 27 ? -14.812 -41.031 -8.766 1 94.69 27 GLN B C 1
ATOM 3335 O O . GLN B 1 27 ? -15.578 -41.5 -7.918 1 94.69 27 GLN B O 1
ATOM 3340 N N . GLY B 1 28 ? -14.891 -39.875 -9.266 1 95.19 28 GLY B N 1
ATOM 3341 C CA . GLY B 1 28 ? -15.906 -38.969 -8.758 1 95.19 28 GLY B CA 1
ATOM 3342 C C . GLY B 1 28 ? -17.297 -39.25 -9.281 1 95.19 28 GLY B C 1
ATOM 3343 O O . GLY B 1 28 ? -17.453 -39.969 -10.281 1 95.19 28 GLY B O 1
ATOM 3344 N N . LYS B 1 29 ? -18.328 -38.688 -8.586 1 96.56 29 LYS B N 1
ATOM 3345 C CA . LYS B 1 29 ? -19.719 -38.844 -8.992 1 96.56 29 LYS B CA 1
ATOM 3346 C C . LYS B 1 29 ? -20.422 -37.5 -9.195 1 96.56 29 LYS B C 1
ATOM 3348 O O . LYS B 1 29 ? -21.172 -37.344 -10.156 1 96.56 29 LYS B O 1
ATOM 3353 N N . VAL B 1 30 ? -20.234 -36.625 -8.273 1 98.12 30 VAL B N 1
ATOM 3354 C CA . VAL B 1 30 ? -20.891 -35.344 -8.305 1 98.12 30 VAL B CA 1
ATOM 3355 C C . VAL B 1 30 ? -19.875 -34.25 -8.68 1 98.12 30 VAL B C 1
ATOM 3357 O O . VAL B 1 30 ? -18.875 -34.094 -7.988 1 98.12 30 VAL B O 1
ATOM 3360 N N . PHE B 1 31 ? -20.141 -33.562 -9.711 1 98.31 31 PHE B N 1
ATOM 3361 C CA . PHE B 1 31 ? -19.281 -32.5 -10.234 1 98.31 31 PHE B CA 1
ATOM 3362 C C . PHE B 1 31 ? -20.031 -31.172 -10.297 1 98.31 31 PHE B C 1
ATOM 3364 O O . PHE B 1 31 ? -21.25 -31.156 -10.312 1 98.31 31 PHE B O 1
ATOM 3371 N N . SER B 1 32 ? -19.281 -30.078 -10.25 1 98.25 32 SER B N 1
ATOM 3372 C CA . SER B 1 32 ? -19.891 -28.75 -10.297 1 98.25 32 SER B CA 1
ATOM 3373 C C . SER B 1 32 ? -18.969 -27.75 -10.992 1 98.25 32 SER B C 1
ATOM 3375 O O . SER B 1 32 ? -17.75 -27.984 -11.094 1 98.25 32 SER B O 1
ATOM 3377 N N . GLY B 1 33 ? -19.406 -26.688 -11.469 1 97.5 33 GLY B N 1
ATOM 3378 C CA . GLY B 1 33 ? -18.703 -25.625 -12.172 1 97.5 33 GLY B CA 1
ATOM 3379 C C . GLY B 1 33 ? -19.625 -24.781 -13.039 1 97.5 33 GLY B C 1
ATOM 3380 O O . GLY B 1 33 ? -20.828 -25.031 -13.102 1 97.5 33 GLY B O 1
ATOM 3381 N N . GLY B 1 34 ? -19.125 -23.797 -13.594 1 94.38 34 GLY B N 1
ATOM 3382 C CA . GLY B 1 34 ? -19.891 -23.016 -14.555 1 94.38 34 GLY B CA 1
ATOM 3383 C C . GLY B 1 34 ? -20.109 -23.734 -15.875 1 94.38 34 GLY B C 1
ATOM 3384 O O . GLY B 1 34 ? -19.562 -24.828 -16.094 1 94.38 34 GLY B O 1
ATOM 3385 N N . LYS B 1 35 ? -20.906 -23.109 -16.734 1 91.94 35 LYS B N 1
ATOM 3386 C CA . LYS B 1 35 ? -21.203 -23.672 -18.031 1 91.94 35 LYS B CA 1
ATOM 3387 C C . LYS B 1 35 ? -19.938 -23.859 -18.859 1 91.94 35 LYS B C 1
ATOM 3389 O O . LYS B 1 35 ? -19.75 -24.906 -19.484 1 91.94 35 LYS B O 1
ATOM 3394 N N . ARG B 1 36 ? -19.125 -22.891 -18.906 1 89.5 36 ARG B N 1
ATOM 3395 C CA . ARG B 1 36 ? -17.875 -22.938 -19.656 1 89.5 36 ARG B CA 1
ATOM 3396 C C . ARG B 1 36 ? -16.969 -24.047 -19.141 1 89.5 36 ARG B C 1
ATOM 3398 O O . ARG B 1 36 ? -16.312 -24.734 -19.922 1 89.5 36 ARG B O 1
ATOM 3405 N N . HIS B 1 37 ? -16.906 -24.266 -17.859 1 94.31 37 HIS B N 1
ATOM 3406 C CA . HIS B 1 37 ? -16.094 -25.328 -17.266 1 94.31 37 HIS B CA 1
ATOM 3407 C C . HIS B 1 37 ? -16.609 -26.703 -17.703 1 94.31 37 HIS B C 1
ATOM 3409 O O . HIS B 1 37 ? -15.805 -27.578 -18.031 1 94.31 37 HIS B O 1
ATOM 3415 N N . HIS B 1 38 ? -17.906 -26.781 -17.688 1 94.81 38 HIS B N 1
ATOM 3416 C CA . HIS B 1 38 ? -18.5 -28.047 -18.109 1 94.81 38 HIS B CA 1
ATOM 3417 C C . HIS B 1 38 ? -18.094 -28.391 -19.547 1 94.81 38 HIS B C 1
ATOM 3419 O O . HIS B 1 38 ? -17.75 -29.547 -19.844 1 94.81 38 HIS B O 1
ATOM 3425 N N . GLU B 1 39 ? -18.094 -27.406 -20.344 1 91.81 39 GLU B N 1
ATOM 3426 C CA . GLU B 1 39 ? -17.719 -27.609 -21.734 1 91.81 39 GLU B CA 1
ATOM 3427 C C . GLU B 1 39 ? -16.266 -28.078 -21.859 1 91.81 39 GLU B C 1
ATOM 3429 O O . GLU B 1 39 ? -15.953 -28.906 -22.719 1 91.81 39 GLU B O 1
ATOM 3434 N N . LEU B 1 40 ? -15.461 -27.594 -21.031 1 90.81 40 LEU B N 1
ATOM 3435 C CA . LEU B 1 40 ? -14.031 -27.875 -21.109 1 90.81 40 LEU B CA 1
ATOM 3436 C C . LEU B 1 40 ? -13.719 -29.266 -20.578 1 90.81 40 LEU B C 1
ATOM 3438 O O . LEU B 1 40 ? -12.773 -29.922 -21.047 1 90.81 40 LEU B O 1
ATOM 3442 N N . VAL B 1 41 ? -14.57 -29.812 -19.594 1 93.94 41 VAL B N 1
ATOM 3443 C CA . VAL B 1 41 ? -14.086 -30.984 -18.891 1 93.94 41 VAL B CA 1
ATOM 3444 C C . VAL B 1 41 ? -15.047 -32.156 -19.109 1 93.94 41 VAL B C 1
ATOM 3446 O O . VAL B 1 41 ? -14.805 -33.25 -18.641 1 93.94 41 VAL B O 1
ATOM 3449 N N . HIS B 1 42 ? -16.141 -31.953 -19.844 1 92.44 42 HIS B N 1
ATOM 3450 C CA . HIS B 1 42 ? -17.203 -32.938 -19.984 1 92.44 42 HIS B CA 1
ATOM 3451 C C . HIS B 1 42 ? -16.656 -34.281 -20.484 1 92.44 42 HIS B C 1
ATOM 3453 O O . HIS B 1 42 ? -17.109 -35.344 -20.078 1 92.44 42 HIS B O 1
ATOM 3459 N N . ALA B 1 43 ? -15.641 -34.25 -21.328 1 91.12 43 ALA B N 1
ATOM 3460 C CA . ALA B 1 43 ? -15.078 -35.469 -21.938 1 91.12 43 ALA B CA 1
ATOM 3461 C C . ALA B 1 43 ? -14.352 -36.312 -20.906 1 91.12 43 ALA B C 1
ATOM 3463 O O . ALA B 1 43 ? -14.156 -37.5 -21.109 1 91.12 43 ALA B O 1
ATOM 3464 N N . TYR B 1 44 ? -13.945 -35.719 -19.797 1 92.56 44 TYR B N 1
ATOM 3465 C CA . TYR B 1 44 ? -13.18 -36.438 -18.781 1 92.56 44 TYR B CA 1
ATOM 3466 C C . TYR B 1 44 ? -14.102 -37.031 -17.719 1 92.56 44 TYR B C 1
ATOM 3468 O O . TYR B 1 44 ? -13.68 -37.875 -16.922 1 92.56 44 TYR B O 1
ATOM 3476 N N . LEU B 1 45 ? -15.367 -36.656 -17.766 1 95.44 45 LEU B N 1
ATOM 3477 C CA . LEU B 1 45 ? -16.281 -37.062 -16.703 1 95.44 45 LEU B CA 1
ATOM 3478 C C . LEU B 1 45 ? -16.797 -38.469 -16.938 1 95.44 45 LEU B C 1
ATOM 3480 O O . LEU B 1 45 ? -16.953 -38.906 -18.094 1 95.44 45 LEU B O 1
ATOM 3484 N N . PRO B 1 46 ? -17.078 -39.156 -15.875 1 96 46 PRO B N 1
ATOM 3485 C CA . PRO B 1 46 ? -17.703 -40.469 -16.031 1 96 46 PRO B CA 1
ATOM 3486 C C . PRO B 1 46 ? -19.109 -40.375 -16.656 1 96 46 PRO B C 1
ATOM 3488 O O . PRO B 1 46 ? -19.75 -39.344 -16.609 1 96 46 PRO B O 1
ATOM 3491 N N . GLU B 1 47 ? -19.594 -41.469 -17.156 1 94.06 47 GLU B N 1
ATOM 3492 C CA . GLU B 1 47 ? -20.875 -41.531 -17.859 1 94.06 47 GLU B CA 1
ATOM 3493 C C . GLU B 1 47 ? -22.031 -41.188 -16.922 1 94.06 47 GLU B C 1
ATOM 3495 O O . GLU B 1 47 ? -23.016 -40.562 -17.344 1 94.06 47 GLU B O 1
ATOM 3500 N N . ASP B 1 48 ? -21.953 -41.531 -15.695 1 94.75 48 ASP B N 1
ATOM 3501 C CA . ASP B 1 48 ? -23.047 -41.344 -14.742 1 94.75 48 ASP B CA 1
ATOM 3502 C C . ASP B 1 48 ? -22.797 -40.125 -13.875 1 94.75 48 ASP B C 1
ATOM 3504 O O . ASP B 1 48 ? -23.359 -40 -12.781 1 94.75 48 ASP B O 1
ATOM 3508 N N . ALA B 1 49 ? -21.906 -39.25 -14.305 1 96.31 49 ALA B N 1
ATOM 3509 C CA . ALA B 1 49 ? -21.578 -38.062 -13.555 1 96.31 49 ALA B CA 1
ATOM 3510 C C . ALA B 1 49 ? -22.797 -37.156 -13.375 1 96.31 49 ALA B C 1
ATOM 3512 O O . ALA B 1 49 ? -23.578 -37 -14.312 1 96.31 49 ALA B O 1
ATOM 3513 N N . VAL B 1 50 ? -23.016 -36.625 -12.219 1 96.94 50 VAL B N 1
ATOM 3514 C CA . VAL B 1 50 ? -24 -35.594 -11.938 1 96.94 50 VAL B CA 1
ATOM 3515 C C . VAL B 1 50 ? -23.328 -34.219 -11.945 1 96.94 50 VAL B C 1
ATOM 3517 O O . VAL B 1 50 ? -22.344 -34 -11.242 1 96.94 50 VAL B O 1
ATOM 3520 N N . TRP B 1 51 ? -23.859 -33.281 -12.734 1 97.56 51 TRP B N 1
ATOM 3521 C CA . TRP B 1 51 ? -23.297 -31.938 -12.82 1 97.56 51 TRP B CA 1
ATOM 3522 C C . TRP B 1 51 ? -24.234 -30.922 -12.172 1 97.56 51 TRP B C 1
ATOM 3524 O O . TRP B 1 51 ? -25.406 -30.844 -12.516 1 97.56 51 TRP B O 1
ATOM 3534 N N . ILE B 1 52 ? -23.734 -30.188 -11.281 1 97.25 52 ILE B N 1
ATOM 3535 C CA . ILE B 1 52 ? -24.453 -29.094 -10.648 1 97.25 52 ILE B CA 1
ATOM 3536 C C . ILE B 1 52 ? -23.906 -27.75 -11.156 1 97.25 52 ILE B C 1
ATOM 3538 O O . ILE B 1 52 ? -22.797 -27.359 -10.805 1 97.25 52 ILE B O 1
ATOM 3542 N N . ASP B 1 53 ? -24.688 -27.031 -11.836 1 96.31 53 ASP B N 1
ATOM 3543 C CA . ASP B 1 53 ? -24.266 -25.734 -12.383 1 96.31 53 ASP B CA 1
ATOM 3544 C C . ASP B 1 53 ? -24.125 -24.688 -11.281 1 96.31 53 ASP B C 1
ATOM 3546 O O . ASP B 1 53 ? -25.031 -24.531 -10.445 1 96.31 53 ASP B O 1
ATOM 3550 N N . ILE B 1 54 ? -23.016 -24.016 -11.297 1 95.25 54 ILE B N 1
ATOM 3551 C CA . ILE B 1 54 ? -22.859 -22.875 -10.391 1 95.25 54 ILE B CA 1
ATOM 3552 C C . ILE B 1 54 ? -23.5 -21.625 -11.023 1 95.25 54 ILE B C 1
ATOM 3554 O O . ILE B 1 54 ? -22.938 -21.047 -11.953 1 95.25 54 ILE B O 1
ATOM 3558 N N . THR B 1 55 ? -24.594 -21.266 -10.594 1 90.62 55 THR B N 1
ATOM 3559 C CA . THR B 1 55 ? -25.359 -20.109 -11.07 1 90.62 55 THR B CA 1
ATOM 3560 C C . THR B 1 55 ? -25.875 -19.281 -9.898 1 90.62 55 THR B C 1
ATOM 3562 O O . THR B 1 55 ? -25.969 -19.781 -8.773 1 90.62 55 THR B O 1
ATOM 3565 N N . VAL B 1 56 ? -26.203 -18.047 -10.148 1 85.75 56 VAL B N 1
ATOM 3566 C CA . VAL B 1 56 ? -26.812 -17.203 -9.133 1 85.75 56 VAL B CA 1
ATOM 3567 C C . VAL B 1 56 ? -28.312 -17.453 -9.086 1 85.75 56 VAL B C 1
ATOM 3569 O O . VAL B 1 56 ? -28.969 -17.594 -10.125 1 85.75 56 VAL B O 1
ATOM 3572 N N . PRO B 1 57 ? -28.859 -17.609 -7.926 1 92.19 57 PRO B N 1
ATOM 3573 C CA . PRO B 1 57 ? -28.281 -17.359 -6.605 1 92.19 57 PRO B CA 1
ATOM 3574 C C . PRO B 1 57 ? -27.5 -18.547 -6.062 1 92.19 57 PRO B C 1
ATOM 3576 O O . PRO B 1 57 ? -27.938 -19.703 -6.199 1 92.19 57 PRO B O 1
ATOM 3579 N N . LEU B 1 58 ? -26.484 -18.375 -5.406 1 92.12 58 LEU B N 1
ATOM 3580 C CA . LEU B 1 58 ? -25.547 -19.391 -4.934 1 92.12 58 LEU B CA 1
ATOM 3581 C C . LEU B 1 58 ? -26.203 -20.281 -3.873 1 92.12 58 LEU B C 1
ATOM 3583 O O . LEU B 1 58 ? -25.828 -21.438 -3.703 1 92.12 58 LEU B O 1
ATOM 3587 N N . ASP B 1 59 ? -27.188 -19.703 -3.227 1 93.62 59 ASP B N 1
ATOM 3588 C CA . ASP B 1 59 ? -27.891 -20.469 -2.195 1 93.62 59 ASP B CA 1
ATOM 3589 C C . ASP B 1 59 ? -28.516 -21.734 -2.777 1 93.62 59 ASP B C 1
ATOM 3591 O O . ASP B 1 59 ? -28.547 -22.781 -2.119 1 93.62 59 ASP B O 1
ATOM 3595 N N . ALA B 1 60 ? -29.031 -21.594 -3.945 1 94.25 60 ALA B N 1
ATOM 3596 C CA . ALA B 1 60 ? -29.641 -22.75 -4.605 1 94.25 60 ALA B CA 1
ATOM 3597 C C . ALA B 1 60 ? -28.578 -23.797 -4.926 1 94.25 60 ALA B C 1
ATOM 3599 O O . ALA B 1 60 ? -28.844 -25 -4.809 1 94.25 60 ALA B O 1
ATOM 3600 N N . VAL B 1 61 ? -27.438 -23.438 -5.309 1 95.56 61 VAL B N 1
ATOM 3601 C CA . VAL B 1 61 ? -26.328 -24.328 -5.613 1 95.56 61 VAL B CA 1
ATOM 3602 C C . VAL B 1 61 ? -25.891 -25.078 -4.348 1 95.56 61 VAL B C 1
ATOM 3604 O O . VAL B 1 61 ? -25.734 -26.297 -4.367 1 95.56 61 VAL B O 1
ATOM 3607 N N . PHE B 1 62 ? -25.766 -24.422 -3.232 1 96 62 PHE B N 1
ATOM 3608 C CA . PHE B 1 62 ? -25.281 -25 -1.987 1 96 62 PHE B CA 1
ATOM 3609 C C . PHE B 1 62 ? -26.328 -25.938 -1.388 1 96 62 PHE B C 1
ATOM 3611 O O . PHE B 1 6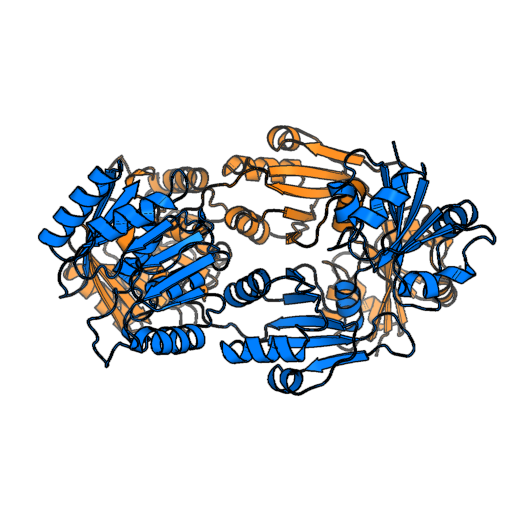2 ? -25.984 -26.906 -0.716 1 96 62 PHE B O 1
ATOM 3618 N N . SER B 1 63 ? -27.656 -25.609 -1.665 1 95.31 63 SER B N 1
ATOM 3619 C CA . SER B 1 63 ? -28.703 -26.547 -1.254 1 95.31 63 SER B CA 1
ATOM 3620 C C . SER B 1 63 ? -28.547 -27.891 -1.938 1 95.31 63 SER B C 1
ATOM 3622 O O . SER B 1 63 ? -28.75 -28.938 -1.315 1 95.31 63 SER B O 1
ATOM 3624 N N . ARG B 1 64 ? -28.141 -27.875 -3.148 1 95.5 64 ARG B N 1
ATOM 3625 C CA . ARG B 1 64 ? -27.906 -29.109 -3.891 1 95.5 64 ARG B CA 1
ATOM 3626 C C . ARG B 1 64 ? -26.672 -29.828 -3.377 1 95.5 64 ARG B C 1
ATOM 3628 O O . ARG B 1 64 ? -26.625 -31.062 -3.381 1 95.5 64 ARG B O 1
ATOM 3635 N N . TYR B 1 65 ? -25.625 -29.109 -2.943 1 95.94 65 TYR B N 1
ATOM 3636 C CA . TYR B 1 65 ? -24.406 -29.703 -2.41 1 95.94 65 TYR B CA 1
ATOM 3637 C C . TYR B 1 65 ? -24.703 -30.5 -1.146 1 95.94 65 TYR B C 1
ATOM 3639 O O . TYR B 1 65 ? -24.016 -31.484 -0.854 1 95.94 65 TYR B O 1
ATOM 3647 N N . GLU B 1 66 ? -25.703 -30.109 -0.38 1 93.12 66 GLU B N 1
ATOM 3648 C CA . GLU B 1 66 ? -26 -30.688 0.924 1 93.12 66 GLU B CA 1
ATOM 3649 C C . GLU B 1 66 ? -26.297 -32.188 0.807 1 93.12 66 GLU B C 1
ATOM 3651 O O . GLU B 1 66 ? -26.078 -32.938 1.755 1 93.12 66 GLU B O 1
ATOM 3656 N N . GLU B 1 67 ? -26.672 -32.562 -0.255 1 92.81 67 GLU B N 1
ATOM 3657 C CA . GLU B 1 67 ? -27.109 -33.938 -0.46 1 92.81 67 GLU B CA 1
ATOM 3658 C C . GLU B 1 67 ? -25.922 -34.844 -0.745 1 92.81 67 GLU B C 1
ATOM 3660 O O . GLU B 1 67 ? -26.078 -36.062 -0.8 1 92.81 67 GLU B O 1
ATOM 3665 N N . HIS B 1 68 ? -24.766 -34.25 -0.858 1 96.25 68 HIS B N 1
ATOM 3666 C CA . HIS B 1 68 ? -23.625 -35.031 -1.327 1 96.25 68 HIS B CA 1
ATOM 3667 C C . HIS B 1 68 ? -22.438 -34.875 -0.398 1 96.25 68 HIS B C 1
ATOM 3669 O O . HIS B 1 68 ? -22.047 -33.75 -0.066 1 96.25 68 HIS B O 1
ATOM 3675 N N . PRO B 1 69 ? -21.891 -35.969 -0.045 1 95.56 69 PRO B N 1
ATOM 3676 C CA . PRO B 1 69 ? -20.75 -35.938 0.876 1 95.56 69 PRO B CA 1
ATOM 3677 C C . PRO B 1 69 ? -19.469 -35.469 0.199 1 95.56 69 PRO B C 1
ATOM 3679 O O . PRO B 1 69 ? -18.547 -34.969 0.867 1 95.56 69 PRO B O 1
ATOM 3682 N N . GLU B 1 70 ? -19.328 -35.719 -1.082 1 97.31 70 GLU B N 1
ATOM 3683 C CA . GLU B 1 70 ? -18.141 -35.375 -1.85 1 97.31 70 GLU B CA 1
ATOM 3684 C C . GLU B 1 70 ? -18.516 -34.688 -3.152 1 97.31 70 GLU B C 1
ATOM 3686 O O . GLU B 1 70 ? -19.359 -35.156 -3.906 1 97.31 70 GLU B O 1
ATOM 3691 N N . ILE B 1 71 ? -17.922 -33.531 -3.354 1 98 71 ILE B N 1
ATOM 3692 C CA . ILE B 1 71 ? -18.188 -32.75 -4.562 1 98 71 ILE B CA 1
ATOM 3693 C C . ILE B 1 71 ? -16.859 -32.344 -5.211 1 98 71 ILE B C 1
ATOM 3695 O O . ILE B 1 71 ? -15.945 -31.891 -4.531 1 98 71 ILE B O 1
ATOM 3699 N N . ILE B 1 72 ? -16.672 -32.562 -6.484 1 98.44 72 ILE B N 1
ATOM 3700 C CA . ILE B 1 72 ? -15.547 -32.062 -7.273 1 98.44 72 ILE B CA 1
ATOM 3701 C C . ILE B 1 72 ? -15.961 -30.844 -8.062 1 98.44 72 ILE B C 1
ATOM 3703 O O . ILE B 1 72 ? -16.828 -30.922 -8.938 1 98.44 72 ILE B O 1
ATOM 3707 N N . VAL B 1 73 ? -15.367 -29.719 -7.75 1 98.38 73 VAL B N 1
ATOM 3708 C CA . VAL B 1 73 ? -15.734 -28.453 -8.367 1 98.38 73 VAL B CA 1
ATOM 3709 C C . VAL B 1 73 ? -14.625 -28.016 -9.328 1 98.38 73 VAL B C 1
ATOM 3711 O O . VAL B 1 73 ? -13.445 -28.047 -8.977 1 98.38 73 VAL B O 1
ATOM 3714 N N . PHE B 1 74 ? -15.008 -27.688 -10.516 1 97.62 74 PHE B N 1
ATOM 3715 C CA . PHE B 1 74 ? -14.102 -27.047 -11.453 1 97.62 74 PHE B CA 1
ATOM 3716 C C . PHE B 1 74 ? -14.281 -25.531 -11.422 1 97.62 74 PHE B C 1
ATOM 3718 O O . PHE B 1 74 ? -15.398 -25.031 -11.547 1 97.62 74 PHE B O 1
ATOM 3725 N N . ALA B 1 75 ? -13.203 -24.844 -11.148 1 96.19 75 ALA B N 1
ATOM 3726 C CA . ALA B 1 75 ? -13.203 -23.375 -11.086 1 96.19 75 ALA B CA 1
ATOM 3727 C C . ALA B 1 75 ? -12.102 -22.797 -11.969 1 96.19 75 ALA B C 1
ATOM 3729 O O . ALA B 1 75 ? -11.219 -23.516 -12.438 1 96.19 75 ALA B O 1
ATOM 3730 N N . SER B 1 76 ? -12.156 -21.5 -12.219 1 93.81 76 SER B N 1
ATOM 3731 C CA . SER B 1 76 ? -11.172 -20.828 -13.062 1 93.81 76 SER B CA 1
ATOM 3732 C C . SER B 1 76 ? -9.891 -20.531 -12.281 1 93.81 76 SER B C 1
ATOM 3734 O O . SER B 1 76 ? -9.93 -19.906 -11.227 1 93.81 76 SER B O 1
ATOM 3736 N N . GLY B 1 77 ? -8.781 -20.969 -12.844 1 95.31 77 GLY B N 1
ATOM 3737 C CA . GLY B 1 77 ? -7.477 -20.609 -12.312 1 95.31 77 GLY B CA 1
ATOM 3738 C C . GLY B 1 77 ? -7.25 -21.094 -10.898 1 95.31 77 GLY B C 1
ATOM 3739 O O . GLY B 1 77 ? -7.41 -22.281 -10.609 1 95.31 77 GLY B O 1
ATOM 3740 N N . ASP B 1 78 ? -6.848 -20.25 -10.047 1 97.44 78 ASP B N 1
ATOM 3741 C CA . ASP B 1 78 ? -6.621 -20.562 -8.641 1 97.44 78 ASP B CA 1
ATOM 3742 C C . ASP B 1 78 ? -7.879 -20.297 -7.812 1 97.44 78 ASP B C 1
ATOM 3744 O O . ASP B 1 78 ? -8.312 -19.156 -7.672 1 97.44 78 ASP B O 1
ATOM 3748 N N . PRO B 1 79 ? -8.422 -21.312 -7.207 1 97.69 79 PRO B N 1
ATOM 3749 C CA . PRO B 1 79 ? -9.711 -21.188 -6.523 1 97.69 79 PRO B CA 1
ATOM 3750 C C . PRO B 1 79 ? -9.633 -20.281 -5.293 1 97.69 79 PRO B C 1
ATOM 3752 O O . PRO B 1 79 ? -10.672 -19.922 -4.73 1 97.69 79 PRO B O 1
ATOM 3755 N N . LEU B 1 80 ? -8.438 -19.969 -4.832 1 97.88 80 LEU B N 1
ATOM 3756 C CA . LEU B 1 80 ? -8.297 -19.094 -3.684 1 97.88 80 LEU B CA 1
ATOM 3757 C C . LEU B 1 80 ? -8.18 -17.641 -4.129 1 97.88 80 LEU B C 1
ATOM 3759 O O . LEU B 1 80 ? -8.344 -16.719 -3.318 1 97.88 80 LEU B O 1
ATOM 3763 N N . PHE B 1 81 ? -7.812 -17.359 -5.383 1 97.69 81 PHE B N 1
ATOM 3764 C CA . PHE B 1 81 ? -7.621 -16.031 -5.926 1 97.69 81 PHE B CA 1
ATOM 3765 C C . PHE B 1 81 ? -8.938 -15.461 -6.441 1 97.69 81 PHE B C 1
ATOM 3767 O O . PHE B 1 81 ? -9.273 -15.625 -7.617 1 97.69 81 PHE B O 1
ATOM 3774 N N . PHE B 1 82 ? -9.656 -14.695 -5.68 1 96.62 82 PHE B N 1
ATOM 3775 C CA . PHE B 1 82 ? -11.008 -14.227 -5.957 1 96.62 82 PHE B CA 1
ATOM 3776 C C . PHE B 1 82 ? -11.898 -15.383 -6.398 1 96.62 82 PHE B C 1
ATOM 3778 O O . PHE B 1 82 ? -12.75 -15.211 -7.277 1 96.62 82 PHE B O 1
ATOM 3785 N N . GLY B 1 83 ? -11.688 -16.562 -5.828 1 95 83 GLY B N 1
ATOM 3786 C CA . GLY B 1 83 ? -12.258 -17.75 -6.441 1 95 83 GLY B CA 1
ATOM 3787 C C . GLY B 1 83 ? -13.289 -18.438 -5.566 1 95 83 GLY B C 1
ATOM 3788 O O . GLY B 1 83 ? -13.578 -17.969 -4.461 1 95 83 GLY B O 1
ATOM 3789 N N . PHE B 1 84 ? -13.766 -19.547 -6.078 1 96.06 84 PHE B N 1
ATOM 3790 C CA . PHE B 1 84 ? -14.93 -20.25 -5.539 1 96.06 84 PHE B CA 1
ATOM 3791 C C . PHE B 1 84 ? -14.609 -20.891 -4.195 1 96.06 84 PHE B C 1
ATOM 3793 O O . PHE B 1 84 ? -15.492 -21.078 -3.363 1 96.06 84 PHE B O 1
ATOM 3800 N N . ALA B 1 85 ? -13.328 -21.234 -3.955 1 97.81 85 ALA B N 1
ATOM 3801 C CA . ALA B 1 85 ? -12.953 -21.797 -2.66 1 97.81 85 ALA B CA 1
ATOM 3802 C C . ALA B 1 85 ? -13.305 -20.844 -1.526 1 97.81 85 ALA B C 1
ATOM 3804 O O . ALA B 1 85 ? -13.711 -21.266 -0.443 1 97.81 85 ALA B O 1
ATOM 3805 N N . ASN B 1 86 ? -13.141 -19.531 -1.804 1 97.06 86 ASN B N 1
ATOM 3806 C CA . ASN B 1 86 ? -13.508 -18.531 -0.811 1 97.06 86 ASN B CA 1
ATOM 3807 C C . ASN B 1 86 ? -14.992 -18.609 -0.45 1 97.06 86 ASN B C 1
ATOM 3809 O O . ASN B 1 86 ? -15.352 -18.484 0.72 1 97.06 86 ASN B O 1
ATOM 3813 N N . THR B 1 87 ? -15.789 -18.812 -1.444 1 96.38 87 THR B N 1
ATOM 3814 C CA . THR B 1 87 ? -17.234 -18.922 -1.257 1 96.38 87 THR B CA 1
ATOM 3815 C C . THR B 1 87 ? -17.578 -20.156 -0.428 1 96.38 87 THR B C 1
ATOM 3817 O O . THR B 1 87 ? -18.391 -20.078 0.494 1 96.38 87 THR B O 1
ATOM 3820 N N . VAL B 1 88 ? -16.969 -21.297 -0.728 1 97.44 88 VAL B N 1
ATOM 3821 C CA . VAL B 1 88 ? -17.219 -22.531 0.008 1 97.44 88 VAL B CA 1
ATOM 3822 C C . VAL B 1 88 ? -16.812 -22.344 1.471 1 97.44 88 VAL B C 1
ATOM 3824 O O . VAL B 1 88 ? -17.562 -22.703 2.377 1 97.44 88 VAL B O 1
ATOM 3827 N N . MET B 1 89 ? -15.625 -21.781 1.688 1 97.12 89 MET B N 1
ATOM 3828 C CA . MET B 1 89 ? -15.125 -21.578 3.045 1 97.12 89 MET B CA 1
ATOM 3829 C C . MET B 1 89 ? -16.078 -20.703 3.85 1 97.12 89 MET B C 1
ATOM 3831 O O . MET B 1 89 ? -16.297 -20.938 5.043 1 97.12 89 MET B O 1
ATOM 3835 N N . ARG B 1 90 ? -16.641 -19.703 3.217 1 96.12 90 ARG B N 1
ATOM 3836 C CA . ARG B 1 90 ? -17.562 -18.797 3.877 1 96.12 90 ARG B CA 1
ATOM 3837 C C . ARG B 1 90 ? -18.906 -19.469 4.172 1 96.12 90 ARG B C 1
ATOM 3839 O O . ARG B 1 90 ? -19.438 -19.328 5.27 1 96.12 90 ARG B O 1
ATOM 3846 N N . LYS B 1 91 ? -19.469 -20.203 3.252 1 95.75 91 LYS B N 1
ATOM 3847 C CA . LYS B 1 91 ? -20.812 -20.781 3.346 1 95.75 91 LYS B CA 1
ATOM 3848 C C . LYS B 1 91 ? -20.797 -22.078 4.133 1 95.75 91 LYS B C 1
ATOM 3850 O O . LYS B 1 91 ? -21.781 -22.422 4.797 1 95.75 91 LYS B O 1
ATOM 3855 N N . LEU B 1 92 ? -19.688 -22.797 4.004 1 95.81 92 LEU B N 1
ATOM 3856 C CA . LEU B 1 92 ? -19.547 -24.078 4.688 1 95.81 92 LEU B CA 1
ATOM 3857 C C . LEU B 1 92 ? -18.203 -24.156 5.434 1 95.81 92 LEU B C 1
ATOM 3859 O O . LEU B 1 92 ? -17.328 -24.922 5.062 1 95.81 92 LEU B O 1
ATOM 3863 N N . PRO B 1 93 ? -18.125 -23.531 6.543 1 94.25 93 PRO B N 1
ATOM 3864 C CA . PRO B 1 93 ? -16.844 -23.406 7.262 1 94.25 93 PRO B CA 1
ATOM 3865 C C . PRO B 1 93 ? -16.312 -24.75 7.738 1 94.25 93 PRO B C 1
ATOM 3867 O O . PRO B 1 93 ? -15.117 -24.906 7.984 1 94.25 93 PRO B O 1
ATOM 3870 N N . SER B 1 94 ? -17.141 -25.75 7.84 1 94.94 94 SER B N 1
ATOM 3871 C CA . SER B 1 94 ? -16.703 -27.047 8.352 1 94.94 94 SER B CA 1
ATOM 3872 C C . SER B 1 94 ? -16.297 -27.984 7.215 1 94.94 94 SER B C 1
ATOM 3874 O O . SER B 1 94 ? -15.805 -29.078 7.457 1 94.94 94 SER B O 1
ATOM 3876 N N . ALA B 1 95 ? -16.484 -27.594 5.996 1 96.56 95 ALA B N 1
ATOM 3877 C CA . ALA B 1 95 ? -16.172 -28.438 4.848 1 96.56 95 ALA B CA 1
ATOM 3878 C C . ALA B 1 95 ? -14.664 -28.672 4.738 1 96.56 95 ALA B C 1
ATOM 3880 O O . ALA B 1 95 ? -13.867 -27.781 5.043 1 96.56 95 ALA B O 1
ATOM 3881 N N . LYS B 1 96 ? -14.367 -29.891 4.398 1 97.81 96 LYS B N 1
ATOM 3882 C CA . LYS B 1 96 ? -12.984 -30.172 4.02 1 97.81 96 LYS B CA 1
ATOM 3883 C C . LYS B 1 96 ? -12.719 -29.781 2.57 1 97.81 96 LYS B C 1
ATOM 3885 O O . LYS B 1 96 ? -13.453 -30.188 1.666 1 97.81 96 LYS B O 1
ATOM 3890 N N . ILE B 1 97 ? -11.703 -28.969 2.393 1 98.25 97 ILE B N 1
ATOM 3891 C CA . ILE B 1 97 ? -11.422 -28.469 1.051 1 98.25 97 ILE B CA 1
ATOM 3892 C C . ILE B 1 97 ? -10.031 -28.922 0.611 1 98.25 97 ILE B C 1
ATOM 3894 O O . ILE B 1 97 ? -9.047 -28.719 1.331 1 98.25 97 ILE B O 1
ATOM 3898 N N . ILE B 1 98 ? -9.898 -29.594 -0.481 1 98 98 ILE B N 1
ATOM 3899 C CA . ILE B 1 98 ? -8.648 -29.969 -1.13 1 98 98 ILE B CA 1
ATOM 3900 C C . ILE B 1 98 ? -8.516 -29.219 -2.459 1 98 98 ILE B C 1
ATOM 3902 O O . ILE B 1 98 ? -9.391 -29.328 -3.32 1 98 98 ILE B O 1
ATOM 3906 N N . LEU B 1 99 ? -7.41 -28.547 -2.637 1 97.81 99 LEU B N 1
ATOM 3907 C CA . LEU B 1 99 ? -7.258 -27.641 -3.768 1 97.81 99 LEU B CA 1
ATOM 3908 C C . LEU B 1 99 ? -6.32 -28.234 -4.816 1 97.81 99 LEU B C 1
ATOM 3910 O O . LEU B 1 99 ? -5.305 -28.844 -4.477 1 97.81 99 LEU B O 1
ATOM 3914 N N . PHE B 1 100 ? -6.645 -28.031 -6.035 1 96.81 100 PHE B N 1
ATOM 3915 C CA . PHE B 1 100 ? -5.797 -28.266 -7.203 1 96.81 100 PHE B CA 1
ATOM 3916 C C . PHE B 1 100 ? -5.75 -27.031 -8.094 1 96.81 100 PHE B C 1
ATOM 3918 O O . PHE B 1 100 ? -6.379 -27 -9.148 1 96.81 100 PHE B O 1
ATOM 3925 N N . PRO B 1 101 ? -4.945 -26.062 -7.699 1 96.69 101 PRO B N 1
ATOM 3926 C CA . PRO B 1 101 ? -4.988 -24.75 -8.367 1 96.69 101 PRO B CA 1
ATOM 3927 C C . PRO B 1 101 ? -4.168 -24.719 -9.656 1 96.69 101 PRO B C 1
ATOM 3929 O O . PRO B 1 101 ? -3.293 -25.562 -9.852 1 96.69 101 PRO B O 1
ATOM 3932 N N . THR B 1 102 ? -4.469 -23.891 -10.531 1 95.62 102 THR B N 1
ATOM 3933 C CA . THR B 1 102 ? -3.646 -23.422 -11.641 1 95.62 102 THR B CA 1
ATOM 3934 C C . THR B 1 102 ? -3.5 -21.906 -11.609 1 95.62 102 THR B C 1
ATOM 3936 O O . THR B 1 102 ? -4.129 -21.234 -10.789 1 95.62 102 THR B O 1
ATOM 3939 N N . PHE B 1 103 ? -2.664 -21.375 -12.414 1 96.62 103 PHE B N 1
ATOM 3940 C CA . PHE B 1 103 ? -2.373 -19.938 -12.391 1 96.62 103 PHE B CA 1
ATOM 3941 C C . PHE B 1 103 ? -3.621 -19.125 -12.719 1 96.62 103 PHE B C 1
ATOM 3943 O O . PHE B 1 103 ? -4.414 -19.516 -13.57 1 96.62 103 PHE B O 1
ATOM 3950 N N . ASN B 1 104 ? -3.795 -18.047 -12.008 1 96.88 104 ASN B N 1
ATOM 3951 C CA . ASN B 1 104 ? -4.887 -17.125 -12.336 1 96.88 104 ASN B CA 1
ATOM 3952 C C . ASN B 1 104 ? -4.582 -16.328 -13.594 1 96.88 104 ASN B C 1
ATOM 3954 O O . ASN B 1 104 ? -3.457 -16.344 -14.094 1 96.88 104 ASN B O 1
ATOM 3958 N N . SER B 1 105 ? -5.559 -15.656 -14.055 1 97.25 105 SER B N 1
ATOM 3959 C CA . SER B 1 105 ? -5.449 -14.992 -15.352 1 97.25 105 SER B CA 1
ATOM 3960 C C . SER B 1 105 ? -4.41 -13.883 -15.32 1 97.25 105 SER B C 1
ATOM 3962 O O . SER B 1 105 ? -3.721 -13.641 -16.312 1 97.25 105 SER B O 1
ATOM 3964 N N . LEU B 1 106 ? -4.281 -13.164 -14.227 1 98.38 106 LEU B N 1
ATOM 3965 C CA . LEU B 1 106 ? -3.307 -12.078 -14.141 1 98.38 106 LEU B CA 1
ATOM 3966 C C . LEU B 1 106 ? -1.883 -12.625 -14.172 1 98.38 106 LEU B C 1
ATOM 3968 O O . LEU B 1 106 ? -0.993 -12.016 -14.773 1 98.38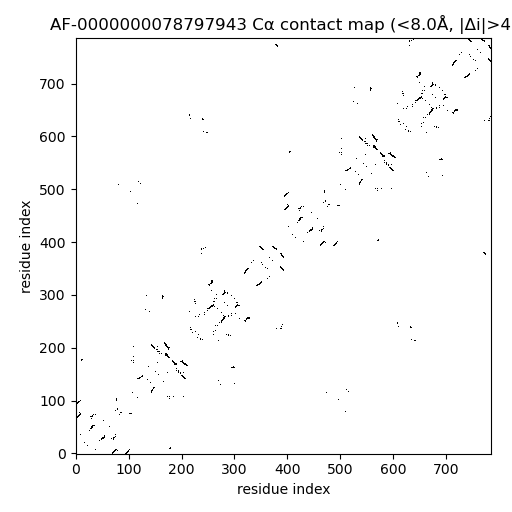 106 LEU B O 1
ATOM 3972 N N . GLN B 1 107 ? -1.665 -13.734 -13.492 1 98.06 107 GLN B N 1
ATOM 3973 C CA . GLN B 1 107 ? -0.367 -14.398 -13.57 1 98.06 107 GLN B CA 1
ATOM 3974 C C . GLN B 1 107 ? -0.069 -14.859 -14.992 1 98.06 107 GLN B C 1
ATOM 3976 O O . GLN B 1 107 ? 1.049 -14.695 -15.484 1 98.06 107 GLN B O 1
ATOM 3981 N N . MET B 1 108 ? -1.082 -15.469 -15.648 1 97.56 108 MET B N 1
ATOM 3982 C CA . MET B 1 108 ? -0.908 -15.898 -17.031 1 97.56 108 MET B CA 1
ATOM 3983 C C . MET B 1 108 ? -0.511 -14.719 -17.922 1 97.56 108 MET B C 1
ATOM 3985 O O . MET B 1 108 ? 0.383 -14.844 -18.766 1 97.56 108 MET B O 1
ATOM 3989 N N . LEU B 1 109 ? -1.209 -13.625 -17.734 1 98.56 109 LEU B N 1
ATOM 3990 C CA . LEU B 1 109 ? -0.891 -12.438 -18.516 1 98.56 109 LEU B CA 1
ATOM 3991 C C . LEU B 1 109 ? 0.537 -11.977 -18.234 1 98.56 109 LEU B C 1
ATOM 3993 O O . LEU B 1 109 ? 1.285 -11.68 -19.172 1 98.56 109 LEU B O 1
ATOM 3997 N N . ALA B 1 110 ? 0.942 -11.914 -17 1 98.69 110 ALA B N 1
ATOM 3998 C CA . ALA B 1 110 ? 2.307 -11.539 -16.641 1 98.69 110 ALA B CA 1
ATOM 3999 C C . ALA B 1 110 ? 3.324 -12.461 -17.297 1 98.69 110 ALA B C 1
ATOM 4001 O O . ALA B 1 110 ? 4.363 -12.008 -17.781 1 98.69 110 ALA B O 1
ATOM 4002 N N . HIS B 1 111 ? 2.998 -13.75 -17.312 1 98.06 111 HIS B N 1
ATOM 4003 C CA . HIS B 1 111 ? 3.887 -14.719 -17.938 1 98.06 111 HIS B CA 1
ATOM 4004 C C . HIS B 1 111 ? 4.02 -14.453 -19.438 1 98.06 111 HIS B C 1
ATOM 4006 O O . HIS B 1 111 ? 5.121 -14.516 -19.984 1 98.06 111 HIS B O 1
ATOM 4012 N N . ARG B 1 112 ? 2.875 -14.172 -20.094 1 97.38 112 ARG B N 1
ATOM 4013 C CA . ARG B 1 112 ? 2.869 -13.938 -21.547 1 97.38 112 ARG B CA 1
ATOM 4014 C C . ARG B 1 112 ? 3.775 -12.766 -21.906 1 97.38 112 ARG B C 1
ATOM 4016 O O . ARG B 1 112 ? 4.438 -12.789 -22.953 1 97.38 112 ARG B O 1
ATOM 4023 N N . ILE B 1 113 ? 3.875 -11.797 -21.047 1 97.94 113 ILE B N 1
ATOM 4024 C CA . ILE B 1 113 ? 4.625 -10.602 -21.422 1 97.94 113 ILE B CA 1
ATOM 4025 C C . ILE B 1 113 ? 5.922 -10.539 -20.609 1 97.94 113 ILE B C 1
ATOM 4027 O O . ILE B 1 113 ? 6.582 -9.5 -20.562 1 97.94 113 ILE B O 1
ATOM 4031 N N . LEU B 1 114 ? 6.285 -11.617 -19.938 1 97.94 114 LEU B N 1
ATOM 4032 C CA . LEU B 1 114 ? 7.512 -11.734 -19.156 1 97.94 114 LEU B CA 1
ATOM 4033 C C . LEU B 1 114 ? 7.648 -10.578 -18.172 1 97.94 114 LEU B C 1
ATOM 4035 O O . LEU B 1 114 ? 8.695 -9.922 -18.125 1 97.94 114 LEU B O 1
ATOM 4039 N N . LEU B 1 115 ? 6.621 -10.344 -17.391 1 98.25 115 LEU B N 1
ATOM 4040 C CA . LEU B 1 115 ? 6.566 -9.258 -16.422 1 98.25 115 LEU B CA 1
ATOM 4041 C C . LEU B 1 115 ? 6.707 -9.789 -15.008 1 98.25 115 LEU B C 1
ATOM 4043 O O . LEU B 1 115 ? 5.832 -10.5 -14.516 1 98.25 115 LEU B O 1
ATOM 4047 N N . PRO B 1 116 ? 7.863 -9.477 -14.344 1 97.94 116 PRO B N 1
ATOM 4048 C CA . PRO B 1 116 ? 7.875 -9.766 -12.906 1 97.94 116 PRO B CA 1
ATOM 4049 C C . PRO B 1 116 ? 6.691 -9.141 -12.172 1 97.94 116 PRO B C 1
ATOM 4051 O O . PRO B 1 116 ? 6.426 -7.945 -12.32 1 97.94 116 PRO B O 1
ATOM 4054 N N . TYR B 1 117 ? 5.914 -9.938 -11.398 1 97.44 117 TYR B N 1
ATOM 4055 C CA . TYR B 1 117 ? 4.633 -9.445 -10.906 1 97.44 117 TYR B CA 1
ATOM 4056 C C . TYR B 1 117 ? 4.566 -9.516 -9.383 1 97.44 117 TYR B C 1
ATOM 4058 O O . TYR B 1 117 ? 3.486 -9.438 -8.797 1 97.44 117 TYR B O 1
ATOM 4066 N N . GLN B 1 118 ? 5.754 -9.664 -8.672 1 96.44 118 GLN B N 1
ATOM 4067 C CA . GLN B 1 118 ? 5.758 -9.836 -7.223 1 96.44 118 GLN B CA 1
ATOM 4068 C C . GLN B 1 118 ? 5.184 -8.617 -6.52 1 96.44 118 GLN B C 1
ATOM 4070 O O . GLN B 1 118 ? 4.621 -8.727 -5.43 1 96.44 118 GLN B O 1
ATOM 4075 N N . GLU B 1 119 ? 5.285 -7.43 -7.09 1 94.94 119 GLU B N 1
ATOM 4076 C CA . GLU B 1 119 ? 4.816 -6.199 -6.457 1 94.94 119 GLU B CA 1
ATOM 4077 C C . GLU B 1 119 ? 3.434 -5.809 -6.973 1 94.94 119 GLU B C 1
ATOM 4079 O O . GLU B 1 119 ? 2.932 -4.727 -6.656 1 94.94 119 GLU B O 1
ATOM 4084 N N . MET B 1 120 ? 2.824 -6.652 -7.773 1 97.94 120 MET B N 1
ATOM 4085 C CA . MET B 1 120 ? 1.547 -6.32 -8.398 1 97.94 120 MET B CA 1
ATOM 4086 C C . MET B 1 120 ? 0.429 -6.285 -7.359 1 97.94 120 MET B C 1
ATOM 4088 O O . MET B 1 120 ? 0.253 -7.238 -6.598 1 97.94 120 MET B O 1
ATOM 4092 N N . GLN B 1 121 ? -0.213 -5.156 -7.262 1 97.56 121 GLN B N 1
ATOM 4093 C CA . GLN B 1 121 ? -1.475 -5.078 -6.531 1 97.56 121 GLN B CA 1
ATOM 4094 C C . GLN B 1 121 ? -2.627 -5.621 -7.371 1 97.56 121 GLN B C 1
ATOM 4096 O O . GLN B 1 121 ? -2.875 -5.145 -8.477 1 97.56 121 GLN B O 1
ATOM 4101 N N . THR B 1 122 ? -3.271 -6.609 -6.844 1 98.31 122 THR B N 1
ATOM 4102 C CA . THR B 1 122 ? -4.363 -7.219 -7.598 1 98.31 122 THR B CA 1
ATOM 4103 C C . THR B 1 122 ? -5.715 -6.785 -7.031 1 98.31 122 THR B C 1
ATOM 4105 O O . THR B 1 122 ? -5.871 -6.656 -5.816 1 98.31 122 THR B O 1
ATOM 4108 N N . LEU B 1 123 ? -6.566 -6.492 -7.883 1 97.62 123 LEU B N 1
ATOM 4109 C CA . LEU B 1 123 ? -7.926 -6.172 -7.465 1 97.62 123 LEU B CA 1
ATOM 4110 C C . LEU B 1 123 ? -8.938 -6.672 -8.484 1 97.62 123 LEU B C 1
ATOM 4112 O O . LEU B 1 123 ? -8.578 -7 -9.617 1 97.62 123 LEU B O 1
ATOM 4116 N N . SER B 1 124 ? -10.133 -6.852 -8.078 1 98.31 124 SER B N 1
ATOM 4117 C CA . SER B 1 124 ? -11.219 -7.32 -8.938 1 98.31 124 SER B CA 1
ATOM 4118 C C . SER B 1 124 ? -12.336 -6.285 -9.039 1 98.31 124 SER B C 1
ATOM 4120 O O . SER B 1 124 ? -12.781 -5.746 -8.016 1 98.31 124 SER B O 1
ATOM 4122 N N . LEU B 1 125 ? -12.68 -5.961 -10.242 1 98.31 125 LEU B N 1
ATOM 4123 C CA . LEU B 1 125 ? -13.836 -5.105 -10.492 1 98.31 125 LEU B CA 1
ATOM 4124 C C . LEU B 1 125 ? -15.039 -5.934 -10.938 1 98.31 125 LEU B C 1
ATOM 4126 O O . LEU B 1 125 ? -16.094 -5.379 -11.258 1 98.31 125 LEU B O 1
ATOM 4130 N N . THR B 1 126 ? -14.82 -7.27 -10.93 1 96.69 126 THR B N 1
ATOM 4131 C CA . THR B 1 126 ? -15.922 -8.148 -11.312 1 96.69 126 THR B CA 1
ATOM 4132 C C . THR B 1 126 ? -17.094 -8.008 -10.336 1 96.69 126 THR B C 1
ATOM 4134 O O . THR B 1 126 ? -17.031 -8.523 -9.219 1 96.69 126 THR B O 1
ATOM 4137 N N . GLY B 1 127 ? -18.141 -7.371 -10.719 1 95.44 127 GLY B N 1
ATOM 4138 C CA . GLY B 1 127 ? -19.312 -7.172 -9.883 1 95.44 127 GLY B CA 1
ATOM 4139 C C . GLY B 1 127 ? -19.031 -6.348 -8.641 1 95.44 127 GLY B C 1
ATOM 4140 O O . GLY B 1 127 ? -19.734 -6.465 -7.641 1 95.44 127 GLY B O 1
ATOM 4141 N N . ARG B 1 128 ? -18.016 -5.652 -8.609 1 96.75 128 ARG B N 1
ATOM 4142 C CA . ARG B 1 128 ? -17.609 -4.879 -7.438 1 96.75 128 ARG B CA 1
ATOM 4143 C C . ARG B 1 128 ? -17.547 -3.391 -7.762 1 96.75 128 ARG B C 1
ATOM 4145 O O . ARG B 1 128 ? -17.422 -3.006 -8.922 1 96.75 128 ARG B O 1
ATOM 4152 N N . PRO B 1 129 ? -17.672 -2.535 -6.707 1 97.19 129 PRO B N 1
ATOM 4153 C CA . PRO B 1 129 ? -17.547 -1.096 -6.945 1 97.19 129 PRO B CA 1
ATOM 4154 C C . PRO B 1 129 ? -16.125 -0.678 -7.297 1 97.19 129 PRO B C 1
ATOM 4156 O O . PRO B 1 129 ? -15.219 -1.52 -7.344 1 97.19 129 PRO B O 1
ATOM 4159 N N . TRP B 1 130 ? -15.891 0.604 -7.566 1 98.38 130 TRP B N 1
ATOM 4160 C CA . TRP B 1 130 ? -14.641 1.156 -8.07 1 98.38 130 TRP B CA 1
ATOM 4161 C C . TRP B 1 130 ? -13.648 1.389 -6.938 1 98.38 130 TRP B C 1
ATOM 4163 O O . TRP B 1 130 ? -12.469 1.667 -7.176 1 98.38 130 TRP B O 1
ATOM 4173 N N . ASP B 1 131 ? -14.039 1.212 -5.656 1 97.81 131 ASP B N 1
ATOM 4174 C CA . ASP B 1 131 ? -13.32 1.714 -4.492 1 97.81 131 ASP B CA 1
ATOM 4175 C C . ASP B 1 131 ? -11.883 1.201 -4.477 1 97.81 131 ASP B C 1
ATOM 4177 O O . ASP B 1 131 ? -10.938 1.986 -4.348 1 97.81 131 ASP B O 1
ATOM 4181 N N . ALA B 1 132 ? -11.719 -0.072 -4.637 1 97.75 132 ALA B N 1
ATOM 4182 C CA . ALA B 1 132 ? -10.383 -0.66 -4.566 1 97.75 132 ALA B CA 1
ATOM 4183 C C . ALA B 1 132 ? -9.5 -0.148 -5.703 1 97.75 132 ALA B C 1
ATOM 4185 O O . ALA B 1 132 ? -8.312 0.115 -5.5 1 97.75 132 ALA B O 1
ATOM 4186 N N . PHE B 1 133 ? -10.109 0.027 -6.914 1 98.75 133 PHE B N 1
ATOM 4187 C CA . PHE B 1 133 ? -9.383 0.52 -8.078 1 98.75 133 PHE B CA 1
ATOM 4188 C C . PHE B 1 133 ? -8.969 1.973 -7.887 1 98.75 133 PHE B C 1
ATOM 4190 O O . PHE B 1 133 ? -7.812 2.33 -8.117 1 98.75 133 PHE B O 1
ATOM 4197 N N . ASP B 1 134 ? -9.883 2.779 -7.406 1 98.69 134 ASP B N 1
ATOM 4198 C CA . ASP B 1 134 ? -9.609 4.188 -7.145 1 98.69 134 ASP B CA 1
ATOM 4199 C C . ASP B 1 134 ? -8.5 4.352 -6.109 1 98.69 134 ASP B C 1
ATOM 4201 O O . ASP B 1 134 ? -7.602 5.18 -6.281 1 98.69 134 ASP B O 1
ATOM 4205 N N . SER B 1 135 ? -8.578 3.574 -5.07 1 98.31 135 SER B N 1
ATOM 4206 C CA . SER B 1 135 ? -7.566 3.635 -4.02 1 98.31 135 SER B CA 1
ATOM 4207 C C . SER B 1 135 ? -6.184 3.311 -4.566 1 98.31 135 SER B C 1
ATOM 4209 O O . SER B 1 135 ? -5.199 3.969 -4.219 1 98.31 135 SER B O 1
ATOM 4211 N N . ALA B 1 136 ? -6.098 2.289 -5.418 1 98.38 136 ALA B N 1
ATOM 4212 C CA . ALA B 1 136 ? -4.816 1.892 -6 1 98.38 136 ALA B CA 1
ATOM 4213 C C . ALA B 1 136 ? -4.238 3.006 -6.867 1 98.38 136 ALA B C 1
ATOM 4215 O O . ALA B 1 136 ? -3.029 3.25 -6.848 1 98.38 136 ALA B O 1
ATOM 4216 N N . LEU B 1 137 ? -5.086 3.664 -7.641 1 98.62 137 LEU B N 1
ATOM 4217 C CA . LEU B 1 137 ? -4.652 4.777 -8.477 1 98.62 137 LEU B CA 1
ATOM 4218 C C . LEU B 1 137 ? -4.117 5.922 -7.617 1 98.62 137 LEU B C 1
ATOM 4220 O O . LEU B 1 137 ? -3.031 6.445 -7.879 1 98.62 137 LEU B O 1
ATOM 4224 N N . ILE B 1 138 ? -4.836 6.25 -6.59 1 98.44 138 ILE B N 1
ATOM 4225 C CA . ILE B 1 138 ? -4.469 7.379 -5.746 1 98.44 138 ILE B CA 1
ATOM 4226 C C . ILE B 1 138 ? -3.156 7.074 -5.02 1 98.44 138 ILE B C 1
ATOM 4228 O O . ILE B 1 138 ? -2.281 7.938 -4.922 1 98.44 138 ILE B O 1
ATOM 4232 N N . ARG B 1 139 ? -3.01 5.852 -4.547 1 97.06 139 ARG B N 1
ATOM 4233 C CA . ARG B 1 139 ? -1.779 5.441 -3.875 1 97.06 139 ARG B CA 1
ATOM 4234 C C . ARG B 1 139 ? -0.589 5.512 -4.828 1 97.06 139 ARG B C 1
ATOM 4236 O O . ARG B 1 139 ? 0.554 5.656 -4.391 1 97.06 139 ARG B O 1
ATOM 4243 N N . GLY B 1 140 ? -0.85 5.363 -6.113 1 97.44 140 GLY B N 1
ATOM 4244 C CA . GLY B 1 140 ? 0.219 5.359 -7.098 1 97.44 140 GLY B CA 1
ATOM 4245 C C . GLY B 1 140 ? 0.907 4.016 -7.227 1 97.44 140 GLY B C 1
ATOM 4246 O O . GLY B 1 140 ? 2.115 3.949 -7.469 1 97.44 140 GLY B O 1
ATOM 4247 N N . ASP B 1 141 ? 0.126 2.938 -7.062 1 97.56 141 ASP B N 1
ATOM 4248 C CA . ASP B 1 141 ? 0.717 1.607 -7.184 1 97.56 141 ASP B CA 1
ATOM 4249 C C . ASP B 1 141 ? 1.405 1.432 -8.531 1 97.56 141 ASP B C 1
ATOM 4251 O O . ASP B 1 141 ? 0.867 1.833 -9.57 1 97.56 141 ASP B O 1
ATOM 4255 N N . LYS B 1 142 ? 2.598 0.84 -8.523 1 97.44 142 LYS B N 1
ATOM 4256 C CA . LYS B 1 142 ? 3.439 0.758 -9.719 1 97.44 142 LYS B CA 1
ATOM 4257 C C . LYS B 1 142 ? 2.873 -0.242 -10.719 1 97.44 142 LYS B C 1
ATOM 4259 O O . LYS B 1 142 ? 2.984 -0.042 -11.938 1 97.44 142 LYS B O 1
ATOM 4264 N N . LEU B 1 143 ? 2.4 -1.279 -10.219 1 98.5 143 LEU B N 1
ATOM 4265 C CA . LEU B 1 143 ? 1.85 -2.381 -11 1 98.5 143 LEU B CA 1
ATOM 4266 C C . LEU B 1 143 ? 0.49 -2.809 -10.461 1 98.5 143 LEU B C 1
ATOM 4268 O O . LEU B 1 143 ? 0.381 -3.215 -9.297 1 98.5 143 LEU B O 1
ATOM 4272 N N . ILE B 1 144 ? -0.586 -2.688 -11.297 1 98.88 144 ILE B N 1
ATOM 4273 C CA . ILE B 1 144 ? -1.943 -3 -10.867 1 98.88 144 ILE B CA 1
ATOM 4274 C C . ILE B 1 144 ? -2.555 -4.047 -11.797 1 98.88 144 ILE B C 1
ATOM 4276 O O . ILE B 1 144 ? -2.637 -3.838 -13.008 1 98.88 144 ILE B O 1
ATOM 4280 N N . GLY B 1 145 ? -2.908 -5.203 -11.297 1 98.88 145 GLY B N 1
ATOM 4281 C CA . GLY B 1 145 ? -3.662 -6.211 -12.016 1 98.88 145 GLY B CA 1
ATOM 4282 C C . GLY B 1 145 ? -5.152 -6.16 -11.734 1 98.88 145 GLY B C 1
ATOM 4283 O O . GLY B 1 145 ? -5.57 -6.172 -10.578 1 98.88 145 GLY B O 1
ATOM 4284 N N . VAL B 1 146 ? -5.977 -6.141 -12.766 1 98.88 146 VAL B N 1
ATOM 4285 C CA . VAL B 1 146 ? -7.406 -5.914 -12.594 1 98.88 146 VAL B CA 1
ATOM 4286 C C . VAL B 1 146 ? -8.195 -7.023 -13.281 1 98.88 146 VAL B C 1
ATOM 4288 O O . VAL B 1 146 ? -7.973 -7.309 -14.461 1 98.88 146 VAL B O 1
ATOM 4291 N N . LEU B 1 147 ? -9.016 -7.691 -12.523 1 98.62 147 LEU B N 1
ATOM 4292 C CA . LEU B 1 147 ? -10.062 -8.516 -13.133 1 98.62 147 LEU B CA 1
ATOM 4293 C C . LEU B 1 147 ? -11.266 -7.664 -13.531 1 98.62 147 LEU B C 1
ATOM 4295 O O . LEU B 1 147 ? -11.75 -6.859 -12.734 1 98.62 147 LEU B O 1
ATOM 4299 N N . THR B 1 148 ? -11.719 -7.832 -14.719 1 98.44 148 THR B N 1
ATOM 4300 C CA . THR B 1 148 ? -12.75 -6.969 -15.289 1 98.44 148 THR B CA 1
ATOM 4301 C C . THR B 1 148 ? -14.094 -7.691 -15.328 1 98.44 148 THR B C 1
ATOM 4303 O O . THR B 1 148 ? -14.211 -8.82 -14.836 1 98.44 148 THR B O 1
ATOM 4306 N N . ASP B 1 149 ? -15.109 -7.027 -15.766 1 97.06 149 ASP B N 1
ATOM 4307 C CA . ASP B 1 149 ? -16.391 -7.633 -16.094 1 97.06 149 ASP B CA 1
ATOM 4308 C C . ASP B 1 149 ? -17.016 -6.969 -17.312 1 97.06 149 ASP B C 1
ATOM 4310 O O . ASP B 1 149 ? -16.328 -6.301 -18.094 1 97.06 149 ASP B O 1
ATOM 4314 N N . ARG B 1 150 ? -18.234 -7.297 -17.609 1 96.12 150 ARG B N 1
ATOM 4315 C CA . ARG B 1 150 ? -18.859 -6.852 -18.844 1 96.12 150 ARG B CA 1
ATOM 4316 C C . ARG B 1 150 ? -19.188 -5.363 -18.797 1 96.12 150 ARG B C 1
ATOM 4318 O O . ARG B 1 150 ? -19.391 -4.73 -19.828 1 96.12 150 ARG B O 1
ATOM 4325 N N . GLU B 1 151 ? -19.266 -4.793 -17.656 1 97.44 151 GLU B N 1
ATOM 4326 C CA . GLU B 1 151 ? -19.531 -3.369 -17.484 1 97.44 151 GLU B CA 1
ATOM 4327 C C . GLU B 1 151 ? -18.234 -2.578 -17.328 1 97.44 151 GLU B C 1
ATOM 4329 O O . GLU B 1 151 ? -18.062 -1.541 -17.984 1 97.44 151 GLU B O 1
ATOM 4334 N N . LYS B 1 152 ? -17.422 -3.006 -16.531 1 98.19 152 LYS B N 1
ATOM 4335 C CA . LYS B 1 152 ? -16.094 -2.402 -16.328 1 98.19 152 LYS B CA 1
ATOM 4336 C C . LYS B 1 152 ? -15.047 -3.061 -17.219 1 98.19 152 LYS B C 1
ATOM 4338 O O . LYS B 1 152 ? -14.172 -3.771 -16.719 1 98.19 152 LYS B O 1
ATOM 4343 N N . THR B 1 153 ? -15.125 -2.736 -18.422 1 98.62 153 THR B N 1
ATOM 4344 C CA . THR B 1 153 ? -14.227 -3.244 -19.453 1 98.62 153 THR B CA 1
ATOM 4345 C C . THR B 1 153 ? -12.898 -2.484 -19.438 1 98.62 153 THR B C 1
ATOM 4347 O O . THR B 1 153 ? -12.797 -1.426 -18.812 1 98.62 153 THR B O 1
ATOM 4350 N N . PRO B 1 154 ? -11.891 -3.035 -20.141 1 98.88 154 PRO B N 1
ATOM 4351 C CA . PRO B 1 154 ? -10.648 -2.27 -20.25 1 98.88 154 PRO B CA 1
ATOM 4352 C C . PRO B 1 154 ? -10.867 -0.855 -20.781 1 98.88 154 PRO B C 1
ATOM 4354 O O . PRO B 1 154 ? -10.25 0.095 -20.297 1 98.88 154 PRO B O 1
ATOM 4357 N N . ALA B 1 155 ? -11.781 -0.723 -21.688 1 98.88 155 ALA B N 1
ATOM 4358 C CA . ALA B 1 155 ? -12.078 0.588 -22.25 1 98.88 155 ALA B CA 1
ATOM 4359 C C . ALA B 1 155 ? -12.68 1.518 -21.203 1 98.88 155 ALA B C 1
ATOM 4361 O O . ALA B 1 155 ? -12.273 2.676 -21.078 1 98.88 155 ALA B O 1
ATOM 4362 N N . THR B 1 156 ? -13.648 1.003 -20.469 1 98.81 156 THR B N 1
ATOM 4363 C CA . THR B 1 156 ? -14.305 1.78 -19.422 1 98.81 156 THR B CA 1
ATOM 4364 C C . THR B 1 156 ? -13.312 2.174 -18.328 1 98.81 156 THR B C 1
ATOM 4366 O O . THR B 1 156 ? -13.344 3.301 -17.828 1 98.81 156 THR B O 1
ATOM 4369 N N . ILE B 1 157 ? -12.43 1.286 -18 1 98.94 157 ILE B N 1
ATOM 4370 C CA . ILE B 1 157 ? -11.414 1.52 -16.984 1 98.94 157 ILE B CA 1
ATOM 4371 C C . ILE B 1 157 ? -10.461 2.615 -17.453 1 98.94 157 ILE B C 1
ATOM 4373 O O . ILE B 1 157 ? -10.172 3.555 -16.703 1 98.94 157 ILE B O 1
ATOM 4377 N N . ALA B 1 158 ? -10.008 2.508 -18.656 1 98.94 158 ALA B N 1
ATOM 4378 C CA . ALA B 1 158 ? -9.125 3.518 -19.234 1 98.94 158 ALA B CA 1
ATOM 4379 C C . ALA B 1 158 ? -9.789 4.891 -19.234 1 98.94 158 ALA B C 1
ATOM 4381 O O . ALA B 1 158 ? -9.164 5.895 -18.891 1 98.94 158 ALA B O 1
ATOM 4382 N N . ALA B 1 159 ? -11.023 4.914 -19.641 1 98.81 159 ALA B N 1
ATOM 4383 C CA . ALA B 1 159 ? -11.758 6.176 -19.688 1 98.81 159 ALA B CA 1
ATOM 4384 C C . ALA B 1 159 ? -11.844 6.809 -18.297 1 98.81 159 ALA B C 1
ATOM 4386 O O . ALA B 1 159 ? -11.672 8.016 -18.156 1 98.81 159 ALA B O 1
ATOM 4387 N N . ARG B 1 160 ? -12.125 5.996 -17.312 1 98.75 160 ARG B N 1
ATOM 4388 C CA . ARG B 1 160 ? -12.203 6.492 -15.938 1 98.75 160 ARG B CA 1
ATOM 4389 C C . ARG B 1 160 ? -10.859 7.055 -15.477 1 98.75 160 ARG B C 1
ATOM 4391 O O . ARG B 1 160 ? -10.812 8.109 -14.844 1 98.75 160 ARG B O 1
ATOM 4398 N N . MET B 1 161 ? -9.82 6.316 -15.805 1 98.81 161 MET B N 1
ATOM 4399 C CA . MET B 1 161 ? -8.477 6.777 -15.445 1 98.81 161 MET B CA 1
ATOM 4400 C C . MET B 1 161 ? -8.195 8.148 -16.047 1 98.81 161 MET B C 1
ATOM 4402 O O . MET B 1 161 ? -7.754 9.062 -15.359 1 98.81 161 MET B O 1
ATOM 4406 N N . LEU B 1 162 ? -8.492 8.266 -17.297 1 98.75 162 LEU B N 1
ATOM 4407 C CA . LEU B 1 162 ? -8.234 9.508 -18.016 1 98.75 162 LEU B CA 1
ATOM 4408 C C . LEU B 1 162 ? -9.078 10.648 -17.469 1 98.75 162 LEU B C 1
ATOM 4410 O O . LEU B 1 162 ? -8.617 11.789 -17.391 1 98.75 162 LEU B O 1
ATOM 4414 N N . GLU B 1 163 ? -10.266 10.352 -17.062 1 98.56 163 GLU B N 1
ATOM 4415 C CA . GLU B 1 163 ? -11.164 11.352 -16.5 1 98.56 163 GLU B CA 1
ATOM 4416 C C . GLU B 1 163 ? -10.547 12.023 -15.281 1 98.56 163 GLU B C 1
ATOM 4418 O O . GLU B 1 163 ? -10.734 13.219 -15.062 1 98.56 163 GLU B O 1
ATOM 4423 N N . TYR B 1 164 ? -9.781 11.328 -14.523 1 98.5 164 TYR B N 1
ATOM 4424 C CA . TYR B 1 164 ? -9.234 11.859 -13.281 1 98.5 164 TYR B CA 1
ATOM 4425 C C . TYR B 1 164 ? -7.734 12.117 -13.414 1 98.5 164 TYR B C 1
ATOM 4427 O O . TYR B 1 164 ? -7.031 12.25 -12.406 1 98.5 164 TYR B O 1
ATOM 4435 N N . GLY B 1 165 ? -7.262 12.086 -14.594 1 98.12 165 GLY B N 1
ATOM 4436 C CA . GLY B 1 165 ? -5.914 12.547 -14.883 1 98.12 165 GLY B CA 1
ATOM 4437 C C . GLY B 1 165 ? -4.867 11.461 -14.75 1 98.12 165 GLY B C 1
ATOM 4438 O O . GLY B 1 165 ? -3.666 11.742 -14.758 1 98.12 165 GLY B O 1
ATOM 4439 N N . TYR B 1 166 ? -5.277 10.266 -14.633 1 98.56 166 TYR B N 1
ATOM 4440 C CA . TYR B 1 166 ? -4.324 9.164 -14.539 1 98.56 166 TYR B CA 1
ATOM 4441 C C . TYR B 1 166 ? -3.945 8.648 -15.914 1 98.56 166 TYR B C 1
ATOM 4443 O O . TYR B 1 166 ? -4.371 7.559 -16.312 1 98.56 166 TYR B O 1
ATOM 4451 N N . ASP B 1 167 ? -3.104 9.312 -16.547 1 98.25 167 ASP B N 1
ATOM 4452 C CA . ASP B 1 167 ? -2.6 8.938 -17.859 1 98.25 167 ASP B CA 1
ATOM 4453 C C . ASP B 1 167 ? -1.193 8.352 -17.766 1 98.25 167 ASP B C 1
ATOM 4455 O O . ASP B 1 167 ? -0.511 8.188 -18.781 1 98.25 167 ASP B O 1
ATOM 4459 N N . ASN B 1 168 ? -0.789 8.07 -16.609 1 98.44 168 ASN B N 1
ATOM 4460 C CA . ASN B 1 168 ? 0.592 7.688 -16.328 1 98.44 168 ASN B CA 1
ATOM 4461 C C . ASN B 1 168 ? 0.75 6.172 -16.25 1 98.44 168 ASN B C 1
ATOM 4463 O O . ASN B 1 168 ? 1.563 5.668 -15.469 1 98.44 168 ASN B O 1
ATOM 4467 N N . TYR B 1 169 ? -0.076 5.426 -16.938 1 98.69 169 TYR B N 1
ATOM 4468 C CA . TYR B 1 169 ? 0.021 3.973 -17 1 98.69 169 TYR B CA 1
ATOM 4469 C C . TYR B 1 169 ? -0.038 3.49 -18.453 1 98.69 169 TYR B C 1
ATOM 4471 O O . TYR B 1 169 ? -0.642 4.145 -19.297 1 98.69 169 TYR B O 1
ATOM 4479 N N . ARG B 1 170 ? 0.606 2.398 -18.703 1 98.75 170 ARG B N 1
ATOM 4480 C CA . ARG B 1 170 ? 0.338 1.572 -19.875 1 98.75 170 ARG B CA 1
ATOM 4481 C C . ARG B 1 170 ? -0.541 0.379 -19.516 1 98.75 170 ARG B C 1
ATOM 4483 O O . ARG B 1 170 ? -0.374 -0.224 -18.453 1 98.75 170 ARG B O 1
ATOM 4490 N N . MET B 1 171 ? -1.446 0.111 -20.391 1 98.88 171 MET B N 1
ATOM 4491 C CA . MET B 1 171 ? -2.41 -0.953 -20.125 1 98.88 171 MET B CA 1
ATOM 4492 C C . MET B 1 171 ? -2.152 -2.156 -21.031 1 98.88 171 MET B C 1
ATOM 4494 O O . MET B 1 171 ? -2.172 -2.033 -22.25 1 98.88 171 MET B O 1
ATOM 4498 N N . THR B 1 172 ? -1.851 -3.307 -20.453 1 98.94 172 THR B N 1
ATOM 4499 C CA . THR B 1 172 ? -1.781 -4.566 -21.188 1 98.94 172 THR B CA 1
ATOM 4500 C C . THR B 1 172 ? -3.027 -5.41 -20.922 1 98.94 172 THR B C 1
ATOM 4502 O O . THR B 1 172 ? -3.363 -5.691 -19.781 1 98.94 172 THR B O 1
ATOM 4505 N N . VAL B 1 173 ? -3.727 -5.754 -22 1 98.94 173 VAL B N 1
ATOM 4506 C CA . VAL B 1 173 ? -4.973 -6.508 -21.891 1 98.94 173 VAL B CA 1
ATOM 4507 C C . VAL B 1 173 ? -4.766 -7.926 -22.422 1 98.94 173 VAL B C 1
ATOM 4509 O O . VAL B 1 173 ? -4.18 -8.125 -23.484 1 98.94 173 VAL B O 1
ATOM 4512 N N . GLY B 1 174 ? -5.105 -8.914 -21.609 1 98.69 174 GLY B N 1
ATOM 4513 C CA . GLY B 1 174 ? -5.184 -10.297 -22.047 1 98.69 174 GLY B CA 1
ATOM 4514 C C . GLY B 1 174 ? -6.605 -10.766 -22.281 1 98.69 174 GLY B C 1
ATOM 4515 O O . GLY B 1 174 ? -7.453 -10.68 -21.391 1 98.69 174 GLY B O 1
ATOM 4516 N N . GLU B 1 175 ? -6.895 -11.227 -23.5 1 97.81 175 GLU B N 1
ATOM 4517 C CA . GLU B 1 175 ? -8.203 -11.742 -23.875 1 97.81 175 GLU B CA 1
ATOM 4518 C C . GLU B 1 175 ? -8.156 -13.258 -24.078 1 97.81 175 GLU B C 1
ATOM 4520 O O . GLU B 1 175 ? -7.246 -13.773 -24.719 1 97.81 175 GLU B O 1
ATOM 4525 N N . ALA B 1 176 ? -9.086 -13.938 -23.484 1 94.62 176 ALA B N 1
ATOM 4526 C CA . ALA B 1 176 ? -9.234 -15.383 -23.641 1 94.62 176 ALA B CA 1
ATOM 4527 C C . ALA B 1 176 ? -7.918 -16.109 -23.375 1 94.62 176 ALA B C 1
ATOM 4529 O O . ALA B 1 176 ? -7.48 -16.922 -24.188 1 94.62 176 ALA B O 1
ATOM 4530 N N . LEU B 1 177 ? -7.266 -15.719 -22.328 1 95.31 177 LEU B N 1
ATOM 4531 C CA . LEU B 1 177 ? -5.957 -16.266 -22 1 95.31 177 LEU B CA 1
ATOM 4532 C C . LEU B 1 177 ? -6.031 -17.781 -21.797 1 95.31 177 LEU B C 1
ATOM 4534 O O . LEU B 1 177 ? -6.922 -18.266 -21.094 1 95.31 177 LEU B O 1
ATOM 4538 N N . GLY B 1 178 ? -5.094 -18.469 -22.359 1 90.75 178 GLY B N 1
ATOM 4539 C CA . GLY B 1 178 ? -5.051 -19.922 -22.266 1 90.75 178 GLY B CA 1
ATOM 4540 C C . GLY B 1 178 ? -5.703 -20.609 -23.453 1 90.75 178 GLY B C 1
ATOM 4541 O O . GLY B 1 178 ? -5.469 -21.797 -23.688 1 90.75 178 GLY B O 1
ATOM 4542 N N . ASN B 1 179 ? -6.617 -19.844 -24.094 1 88.69 179 ASN B N 1
ATOM 4543 C CA . ASN B 1 179 ? -7.242 -20.391 -25.297 1 88.69 179 ASN B CA 1
ATOM 4544 C C . ASN B 1 179 ? -6.32 -20.281 -26.5 1 88.69 179 ASN B C 1
ATOM 4546 O O . ASN B 1 179 ? -6.109 -19.188 -27.031 1 88.69 179 ASN B O 1
ATOM 4550 N N . GLY B 1 180 ? -5.758 -21.328 -26.938 1 83.75 180 GLY B N 1
ATOM 4551 C CA . GLY B 1 180 ? -4.754 -21.359 -27.984 1 83.75 180 GLY B CA 1
ATOM 4552 C C . GLY B 1 180 ? -5.219 -20.703 -29.281 1 83.75 180 GLY B C 1
ATOM 4553 O O . GLY B 1 180 ? -4.414 -20.141 -30.016 1 83.75 180 GLY B O 1
ATOM 4554 N N . GLU B 1 181 ? -6.48 -20.609 -29.562 1 87.38 181 GLU B N 1
ATOM 4555 C CA . GLU B 1 181 ? -6.988 -20.094 -30.828 1 87.38 181 GLU B CA 1
ATOM 4556 C C . GLU B 1 181 ? -7.426 -18.641 -30.688 1 87.38 181 GLU B C 1
ATOM 4558 O O . GLU B 1 181 ? -7.242 -17.844 -31.609 1 87.38 181 GLU B O 1
ATOM 4563 N N . GLU B 1 182 ? -7.867 -18.328 -29.531 1 91.94 182 GLU B N 1
ATOM 4564 C CA . GLU B 1 182 ? -8.547 -17.031 -29.391 1 91.94 182 GLU B CA 1
ATOM 4565 C C . GLU B 1 182 ? -7.723 -16.078 -28.531 1 91.94 182 GLU B C 1
ATOM 4567 O O . GLU B 1 182 ? -8.062 -14.891 -28.422 1 91.94 182 GLU B O 1
ATOM 4572 N N . GLU B 1 183 ? -6.684 -16.516 -27.969 1 95.69 183 GLU B N 1
ATOM 4573 C CA . GLU B 1 183 ? -5.91 -15.695 -27.047 1 95.69 183 GLU B CA 1
ATOM 4574 C C . GLU B 1 183 ? -5.312 -14.484 -27.75 1 95.69 183 GLU B C 1
ATOM 4576 O O . GLU B 1 183 ? -4.836 -14.586 -28.875 1 95.69 183 GLU B O 1
ATOM 4581 N N . SER B 1 184 ? -5.402 -13.359 -27.078 1 97.19 184 SER B N 1
ATOM 4582 C CA . SER B 1 184 ? -4.746 -12.141 -27.547 1 97.19 184 SER B CA 1
ATOM 4583 C C . SER B 1 184 ? -4.164 -11.344 -26.391 1 97.19 184 SER B C 1
ATOM 4585 O O . SER B 1 184 ? -4.77 -11.273 -25.312 1 97.19 184 SER B O 1
ATOM 4587 N N . VAL B 1 185 ? -2.99 -10.859 -26.578 1 98.25 185 VAL B N 1
ATOM 4588 C CA . VAL B 1 185 ? -2.318 -9.992 -25.609 1 98.25 185 VAL B CA 1
ATOM 4589 C C . VAL B 1 185 ? -1.833 -8.727 -26.312 1 98.25 185 VAL B C 1
ATOM 4591 O O . VAL B 1 185 ? -1.024 -8.789 -27.25 1 98.25 185 VAL B O 1
ATOM 4594 N N . ARG B 1 186 ? -2.32 -7.621 -25.891 1 98.19 186 ARG B N 1
ATOM 4595 C CA . ARG B 1 186 ? -1.977 -6.348 -26.516 1 98.19 186 ARG B CA 1
ATOM 4596 C C . ARG B 1 186 ? -1.74 -5.273 -25.453 1 98.19 186 ARG B C 1
ATOM 4598 O O . ARG B 1 186 ? -2.398 -5.266 -24.406 1 98.19 186 ARG B O 1
ATOM 4605 N N . THR B 1 187 ? -0.857 -4.434 -25.703 1 98.69 187 THR B N 1
ATOM 4606 C CA . THR B 1 187 ? -0.554 -3.305 -24.844 1 98.69 187 THR B CA 1
ATOM 4607 C C . THR B 1 187 ? -0.999 -1.994 -25.484 1 98.69 187 THR B C 1
ATOM 4609 O O . THR B 1 187 ? -0.807 -1.786 -26.672 1 98.69 187 THR B O 1
ATOM 4612 N N . PHE B 1 188 ? -1.569 -1.109 -24.688 1 98.69 188 PHE B N 1
ATOM 4613 C CA . PHE B 1 188 ? -2.172 0.128 -25.156 1 98.69 188 PHE B CA 1
ATOM 4614 C C . PHE B 1 188 ? -1.728 1.312 -24.312 1 98.69 188 PHE B C 1
ATOM 4616 O O . PHE B 1 188 ? -1.401 1.149 -23.125 1 98.69 188 PHE B O 1
ATOM 4623 N N . SER B 1 189 ? -1.688 2.494 -24.969 1 98.56 189 SER B N 1
ATOM 4624 C CA . SER B 1 189 ? -1.899 3.689 -24.172 1 98.56 189 SER B CA 1
ATOM 4625 C C . SER B 1 189 ? -3.322 3.742 -23.625 1 98.56 189 SER B C 1
ATOM 4627 O O . SER B 1 189 ? -4.215 3.062 -24.125 1 98.56 189 SER B O 1
ATOM 4629 N N . LEU B 1 190 ? -3.496 4.48 -22.609 1 98.69 190 LEU B N 1
ATOM 4630 C CA . LEU B 1 190 ? -4.836 4.566 -22.047 1 98.69 190 LEU B CA 1
ATOM 4631 C C . LEU B 1 190 ? -5.809 5.195 -23.031 1 98.69 190 LEU B C 1
ATOM 4633 O O . LEU B 1 190 ? -6.98 4.812 -23.094 1 98.69 190 LEU B O 1
ATOM 4637 N N . GLU B 1 191 ? -5.383 6.172 -23.781 1 98.69 191 GLU B N 1
ATOM 4638 C CA . GLU B 1 191 ? -6.219 6.781 -24.812 1 98.69 191 GLU B CA 1
ATOM 4639 C C . GLU B 1 191 ? -6.676 5.746 -25.828 1 98.69 191 GLU B C 1
ATOM 4641 O O . GLU B 1 191 ? -7.855 5.688 -26.188 1 98.69 191 GLU B O 1
ATOM 4646 N N . GLU B 1 192 ? -5.73 4.93 -26.266 1 98.75 192 GLU B N 1
ATOM 4647 C CA . GLU B 1 192 ? -6.055 3.877 -27.219 1 98.75 192 GLU B CA 1
ATOM 4648 C C . GLU B 1 192 ? -7.031 2.867 -26.625 1 98.75 192 GLU B C 1
ATOM 4650 O O . GLU B 1 192 ? -7.996 2.473 -27.281 1 98.75 192 GLU B O 1
ATOM 4655 N N . ALA B 1 193 ? -6.73 2.477 -25.422 1 98.81 193 ALA B N 1
ATOM 4656 C CA . ALA B 1 193 ? -7.57 1.479 -24.766 1 98.81 193 ALA B CA 1
ATOM 4657 C C . ALA B 1 193 ? -9.008 1.983 -24.625 1 98.81 193 ALA B C 1
ATOM 4659 O O . ALA B 1 193 ? -9.961 1.226 -24.812 1 98.81 193 ALA B O 1
ATOM 4660 N N . SER B 1 194 ? -9.164 3.271 -24.281 1 98.69 194 SER B N 1
ATOM 4661 C CA . SER B 1 194 ? -10.484 3.836 -24.031 1 98.69 194 SER B CA 1
ATOM 4662 C C . SER B 1 194 ? -11.344 3.828 -25.281 1 98.69 194 SER B C 1
ATOM 4664 O O . SER B 1 194 ? -12.57 3.953 -25.203 1 98.69 194 SER B O 1
ATOM 4666 N N . GLN B 1 195 ? -10.719 3.67 -26.438 1 98.38 195 GLN B N 1
ATOM 4667 C CA . GLN B 1 195 ? -11.422 3.721 -27.719 1 98.38 195 GLN B CA 1
ATOM 4668 C C . GLN B 1 195 ? -11.422 2.355 -28.406 1 98.38 195 GLN B C 1
ATOM 4670 O O . GLN B 1 195 ? -11.797 2.238 -29.562 1 98.38 195 GLN B O 1
ATOM 4675 N N . SER B 1 196 ? -11.031 1.345 -27.75 1 98.25 196 SER B N 1
ATOM 4676 C CA . SER B 1 196 ? -10.906 0.015 -28.328 1 98.25 196 SER B CA 1
ATOM 4677 C C . SER B 1 196 ? -11.977 -0.929 -27.797 1 98.25 196 SER B C 1
ATOM 4679 O O . SER B 1 196 ? -12.625 -0.636 -26.797 1 98.25 196 SER B O 1
ATOM 4681 N N . ALA B 1 197 ? -12.195 -1.969 -28.562 1 97.62 197 ALA B N 1
ATOM 4682 C CA . ALA B 1 197 ? -13.086 -3.051 -28.141 1 97.62 197 ALA B CA 1
ATOM 4683 C C . ALA B 1 197 ? -12.289 -4.254 -27.641 1 97.62 197 ALA B C 1
ATOM 4685 O O . ALA B 1 197 ? -11.227 -4.57 -28.188 1 97.62 197 ALA B O 1
ATOM 4686 N N . PHE B 1 198 ? -12.867 -4.887 -26.688 1 98.12 198 PHE B N 1
ATOM 4687 C CA . PHE B 1 198 ? -12.18 -6.031 -26.094 1 98.12 198 PHE B CA 1
ATOM 4688 C C . PHE B 1 198 ? -13.133 -7.215 -25.953 1 98.12 198 PHE B C 1
ATOM 4690 O O . PHE B 1 198 ? -14.297 -7.035 -25.594 1 98.12 198 PHE B O 1
ATOM 4697 N N . ARG B 1 199 ? -12.617 -8.32 -26.219 1 95.5 199 ARG B N 1
ATOM 4698 C CA . ARG B 1 199 ? -13.383 -9.555 -26.062 1 95.5 199 ARG B CA 1
ATOM 4699 C C . ARG B 1 199 ? -13.414 -9.992 -24.594 1 95.5 199 ARG B C 1
ATOM 4701 O O . ARG B 1 199 ? -12.406 -9.891 -23.891 1 95.5 199 ARG B O 1
ATOM 4708 N N . PHE B 1 200 ? -14.555 -10.477 -24.234 1 93.38 200 PHE B N 1
ATOM 4709 C CA . PHE B 1 200 ? -14.688 -11.102 -22.922 1 93.38 200 PHE B CA 1
ATOM 4710 C C . PHE B 1 200 ? -14.523 -12.617 -23.031 1 93.38 200 PHE B C 1
ATOM 4712 O O . PHE B 1 200 ? -14.977 -13.227 -24 1 93.38 200 PHE B O 1
ATOM 4719 N N . PRO B 1 201 ? -13.906 -13.289 -22.031 1 94 201 PRO B N 1
ATOM 4720 C CA . PRO B 1 201 ? -13.336 -12.719 -20.812 1 94 201 PRO B CA 1
ATOM 4721 C C . PRO B 1 201 ? -11.969 -12.07 -21.047 1 94 201 PRO B C 1
ATOM 4723 O O . PRO B 1 201 ? -11.227 -12.5 -21.938 1 94 201 PRO B O 1
ATOM 4726 N N . ASN B 1 202 ? -11.688 -10.992 -20.328 1 97.88 202 ASN B N 1
ATOM 4727 C CA . ASN B 1 202 ? -10.383 -10.328 -20.359 1 97.88 202 ASN B CA 1
ATOM 4728 C C . ASN B 1 202 ? -9.969 -9.844 -18.969 1 97.88 202 ASN B C 1
ATOM 4730 O O . ASN B 1 202 ? -10.773 -9.836 -18.047 1 97.88 202 ASN B O 1
ATOM 4734 N N . CYS B 1 203 ? -8.727 -9.609 -18.781 1 98.56 203 CYS B N 1
ATOM 4735 C CA . CYS B 1 203 ? -8.117 -8.945 -17.625 1 98.56 203 CYS B CA 1
ATOM 4736 C C . CYS B 1 203 ? -7.012 -7.996 -18.078 1 98.56 203 CYS B C 1
ATOM 4738 O O . CYS B 1 203 ? -6.668 -7.953 -19.266 1 98.56 203 CYS B O 1
ATOM 4740 N N . LEU B 1 204 ? -6.551 -7.152 -17.188 1 98.94 204 LEU B N 1
ATOM 4741 C CA . LEU B 1 204 ? -5.539 -6.199 -17.625 1 98.94 204 LEU B CA 1
ATOM 4742 C C . LEU B 1 204 ? -4.523 -5.93 -16.516 1 98.94 204 LEU B C 1
ATOM 4744 O O . LEU B 1 204 ? -4.797 -6.176 -15.344 1 98.94 204 LEU B O 1
ATOM 4748 N N . ILE B 1 205 ? -3.334 -5.566 -16.891 1 98.94 205 ILE B N 1
ATOM 4749 C CA . ILE B 1 205 ? -2.262 -5.105 -16.016 1 98.94 205 ILE B CA 1
ATOM 4750 C C . ILE B 1 205 ? -1.889 -3.668 -16.375 1 98.94 205 ILE B C 1
ATOM 4752 O O . ILE B 1 205 ? -1.684 -3.344 -17.547 1 98.94 205 ILE B O 1
ATOM 4756 N N . LEU B 1 206 ? -1.928 -2.805 -15.398 1 98.94 206 LEU B N 1
ATOM 4757 C CA . LEU B 1 206 ? -1.478 -1.424 -15.539 1 98.94 206 LEU B CA 1
ATOM 4758 C C . LEU B 1 206 ? -0.053 -1.263 -15.016 1 98.94 206 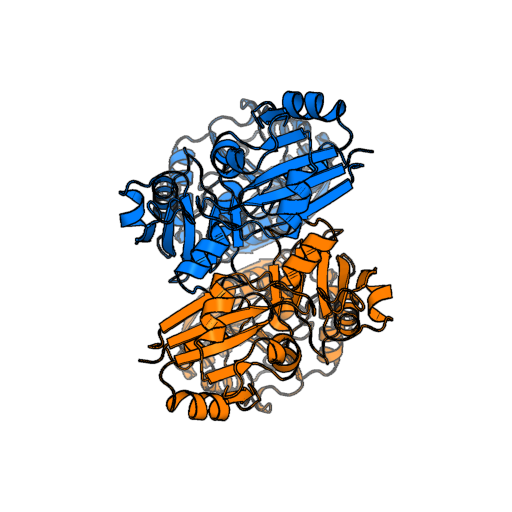LEU B C 1
ATOM 4760 O O . LEU B 1 206 ? 0.239 -1.62 -13.875 1 98.94 206 LEU B O 1
ATOM 4764 N N . GLN B 1 207 ? 0.826 -0.814 -15.844 1 98.81 207 GLN B N 1
ATOM 4765 C CA . GLN B 1 207 ? 2.199 -0.503 -15.461 1 98.81 207 GLN B CA 1
ATOM 4766 C C . GLN B 1 207 ? 2.439 1.004 -15.453 1 98.81 207 GLN B C 1
ATOM 4768 O O . GLN B 1 207 ? 2.301 1.666 -16.484 1 98.81 207 GLN B O 1
ATOM 4773 N N . ARG B 1 208 ? 2.77 1.508 -14.32 1 98.38 208 ARG B N 1
ATOM 4774 C CA . ARG B 1 208 ? 2.992 2.943 -14.195 1 98.38 208 ARG B CA 1
ATOM 4775 C C . ARG B 1 208 ? 4.238 3.375 -14.953 1 98.38 208 ARG B C 1
ATOM 4777 O O . ARG B 1 208 ? 5.281 2.719 -14.875 1 98.38 208 ARG B O 1
ATOM 4784 N N . ASN B 1 209 ? 4.172 4.41 -15.68 1 97.12 209 ASN B N 1
ATOM 4785 C CA . ASN B 1 209 ? 5.332 4.836 -16.453 1 97.12 209 ASN B CA 1
ATOM 4786 C C . ASN B 1 209 ? 5.879 6.172 -15.953 1 97.12 209 ASN B C 1
ATOM 4788 O O . ASN B 1 209 ? 7.004 6.551 -16.281 1 97.12 209 ASN B O 1
ATOM 4792 N N . LYS B 1 210 ? 5.141 6.832 -15.219 1 95.81 210 LYS B N 1
ATOM 4793 C CA . LYS B 1 210 ? 5.582 8.047 -14.547 1 95.81 210 LYS B CA 1
ATOM 4794 C C . LYS B 1 210 ? 4.812 8.273 -13.25 1 95.81 210 LYS B C 1
ATOM 4796 O O . LYS B 1 210 ? 3.732 7.707 -13.055 1 95.81 210 LYS B O 1
ATOM 4801 N N . VAL B 1 211 ? 5.375 9.062 -12.422 1 93.62 211 VAL B N 1
ATOM 4802 C CA . VAL B 1 211 ? 4.746 9.289 -11.125 1 93.62 211 VAL B CA 1
ATOM 4803 C C . VAL B 1 211 ? 3.68 10.375 -11.258 1 93.62 211 VAL B C 1
ATOM 4805 O O . VAL B 1 211 ? 3.912 11.406 -11.891 1 93.62 211 VAL B O 1
ATOM 4808 N N . HIS B 1 212 ? 2.48 10.094 -10.82 1 95.5 212 HIS B N 1
ATOM 4809 C CA . HIS B 1 212 ? 1.414 11.078 -10.68 1 95.5 212 HIS B CA 1
ATOM 4810 C C . HIS B 1 212 ? 1.507 11.805 -9.336 1 95.5 212 HIS B C 1
ATOM 4812 O O . HIS B 1 212 ? 1.627 11.164 -8.289 1 95.5 212 HIS B O 1
ATOM 4818 N N . PRO B 1 213 ? 1.514 13.117 -9.328 1 93.12 213 PRO B N 1
ATOM 4819 C CA . PRO B 1 213 ? 1.672 13.859 -8.078 1 93.12 213 PRO B CA 1
ATOM 4820 C C . PRO B 1 213 ? 0.57 13.547 -7.062 1 93.12 213 PRO B C 1
ATOM 4822 O O . PRO B 1 213 ? -0.596 13.406 -7.438 1 93.12 213 PRO B O 1
ATOM 4825 N N . ARG B 1 214 ? 0.922 13.328 -5.863 1 96.5 214 ARG B N 1
ATOM 4826 C CA . ARG B 1 214 ? 0.04 13.188 -4.707 1 96.5 214 ARG B CA 1
ATOM 4827 C C . ARG B 1 214 ? 0.529 14.039 -3.539 1 96.5 214 ARG B C 1
ATOM 4829 O O . ARG B 1 214 ? 1.178 13.523 -2.623 1 96.5 214 ARG B O 1
ATOM 4836 N N . PRO B 1 215 ? 0.154 15.242 -3.605 1 95.81 215 PRO B N 1
ATOM 4837 C CA . PRO B 1 215 ? 0.702 16.172 -2.617 1 95.81 215 PRO B CA 1
ATOM 4838 C C . PRO B 1 215 ? 0.262 15.852 -1.192 1 95.81 215 PRO B C 1
ATOM 4840 O O . PRO B 1 215 ? -0.842 15.336 -0.984 1 95.81 215 PRO B O 1
ATOM 4843 N N . PHE B 1 216 ? 1.165 16.047 -0.221 1 97.31 216 PHE B N 1
ATOM 4844 C CA . PHE B 1 216 ? 0.864 16.109 1.204 1 97.31 216 PHE B CA 1
ATOM 4845 C C . PHE B 1 216 ? 0.578 17.531 1.64 1 97.31 216 PHE B C 1
ATOM 4847 O O . PHE B 1 216 ? 1.477 18.234 2.102 1 97.31 216 PHE B O 1
ATOM 4854 N N . GLY B 1 217 ? -0.685 17.953 1.472 1 97.44 217 GLY B N 1
ATOM 4855 C CA . GLY B 1 217 ? -1.067 19.344 1.616 1 97.44 217 GLY B CA 1
ATOM 4856 C C . GLY B 1 217 ? -1.111 20.094 0.296 1 97.44 217 GLY B C 1
ATOM 4857 O O . GLY B 1 217 ? -0.078 20.297 -0.347 1 97.44 217 GLY B O 1
ATOM 4858 N N . ILE B 1 218 ? -2.297 20.531 -0.119 1 97.44 218 ILE B N 1
ATOM 4859 C CA . ILE B 1 218 ? -2.48 21.266 -1.365 1 97.44 218 ILE B CA 1
ATOM 4860 C C . ILE B 1 218 ? -2.627 22.75 -1.066 1 97.44 218 ILE B C 1
ATOM 4862 O O . ILE B 1 218 ? -3.502 23.156 -0.299 1 97.44 218 ILE B O 1
ATOM 4866 N N . PRO B 1 219 ? -1.785 23.562 -1.669 1 95.44 219 PRO B N 1
ATOM 4867 C CA . PRO B 1 219 ? -2.016 25 -1.499 1 95.44 219 PRO B CA 1
ATOM 4868 C C . PRO B 1 219 ? -3.4 25.438 -1.972 1 95.44 219 PRO B C 1
ATOM 4870 O O . PRO B 1 219 ? -3.895 24.938 -2.988 1 95.44 219 PRO B O 1
ATOM 4873 N N . GLU B 1 220 ? -4.062 26.359 -1.249 1 94.25 220 GLU B N 1
ATOM 4874 C CA . GLU B 1 220 ? -5.41 26.812 -1.585 1 94.25 220 GLU B CA 1
ATOM 4875 C C . GLU B 1 220 ? -5.449 27.438 -2.973 1 94.25 220 GLU B C 1
ATOM 4877 O O . GLU B 1 220 ? -6.461 27.344 -3.672 1 94.25 220 GLU B O 1
ATOM 4882 N N . SER B 1 221 ? -4.316 27.984 -3.383 1 94.38 221 SER B N 1
ATOM 4883 C CA . SER B 1 221 ? -4.266 28.688 -4.664 1 94.38 221 SER B CA 1
ATOM 4884 C C . SER B 1 221 ? -4.41 27.719 -5.828 1 94.38 221 SER B C 1
ATOM 4886 O O . SER B 1 221 ? -4.668 28.125 -6.961 1 94.38 221 SER B O 1
ATOM 4888 N N . GLU B 1 222 ? -4.25 26.453 -5.602 1 96.56 222 GLU B N 1
ATOM 4889 C CA . GLU B 1 222 ? -4.301 25.469 -6.676 1 96.56 222 GLU B CA 1
ATOM 4890 C C . GLU B 1 222 ? -5.73 24.984 -6.914 1 96.56 222 GLU B C 1
ATOM 4892 O O . GLU B 1 222 ? -6.008 24.328 -7.918 1 96.56 222 GLU B O 1
ATOM 4897 N N . PHE B 1 223 ? -6.672 25.312 -6.02 1 97.88 223 PHE B N 1
ATOM 4898 C CA . PHE B 1 223 ? -8.055 24.891 -6.16 1 97.88 223 PHE B CA 1
ATOM 4899 C C . PHE B 1 223 ? -8.836 25.859 -7.043 1 97.88 223 PHE B C 1
ATOM 4901 O O . PHE B 1 223 ? -8.516 27.047 -7.109 1 97.88 223 PHE B O 1
ATOM 4908 N N . HIS B 1 224 ? -9.758 25.312 -7.773 1 97.62 224 HIS B N 1
ATOM 4909 C CA . HIS B 1 224 ? -10.836 26.172 -8.242 1 97.62 224 HIS B CA 1
ATOM 4910 C C . HIS B 1 224 ? -11.664 26.719 -7.078 1 97.62 224 HIS B C 1
ATOM 4912 O O . HIS B 1 224 ? -12.125 25.938 -6.234 1 97.62 224 HIS B O 1
ATOM 4918 N N . LEU B 1 225 ? -11.867 28.016 -7.09 1 96.06 225 LEU B N 1
ATOM 4919 C CA . LEU B 1 225 ? -12.453 28.656 -5.922 1 96.06 225 LEU B CA 1
ATOM 4920 C C . LEU B 1 225 ? -13.875 29.125 -6.215 1 96.06 225 LEU B C 1
ATOM 4922 O O . LEU B 1 225 ? -14.25 29.312 -7.375 1 96.06 225 LEU B O 1
ATOM 4926 N N . LEU B 1 226 ? -14.633 29.219 -5.141 1 94.38 226 LEU B N 1
ATOM 4927 C CA . LEU B 1 226 ? -15.984 29.734 -5.254 1 94.38 226 LEU B CA 1
ATOM 4928 C C . LEU B 1 226 ? -15.969 31.188 -5.723 1 94.38 226 LEU B C 1
ATOM 4930 O O . LEU B 1 226 ? -15.633 32.094 -4.953 1 94.38 226 LEU B O 1
ATOM 4934 N N . ASN B 1 227 ? -16.359 31.422 -6.883 1 90.19 227 ASN B N 1
ATOM 4935 C CA . ASN B 1 227 ? -16.438 32.75 -7.48 1 90.19 227 ASN B CA 1
ATOM 4936 C C . ASN B 1 227 ? -15.094 33.469 -7.367 1 90.19 227 ASN B C 1
ATOM 4938 O O . ASN B 1 227 ? -15.07 34.688 -7.141 1 90.19 227 ASN B O 1
ATOM 4942 N N . GLY B 1 228 ? -14.016 32.781 -7.305 1 84.31 228 GLY B N 1
ATOM 4943 C CA . GLY B 1 228 ? -12.68 33.344 -7.27 1 84.31 228 GLY B CA 1
ATOM 4944 C C . GLY B 1 228 ? -12.297 33.906 -5.91 1 84.31 228 GLY B C 1
ATOM 4945 O O . GLY B 1 228 ? -11.266 34.562 -5.77 1 84.31 228 GLY B O 1
ATOM 4946 N N . ARG B 1 229 ? -13.086 33.656 -4.965 1 85 229 ARG B N 1
ATOM 4947 C CA . ARG B 1 229 ? -12.852 34.188 -3.629 1 85 229 ARG B CA 1
ATOM 4948 C C . ARG B 1 229 ? -11.812 33.344 -2.879 1 85 229 ARG B C 1
ATOM 4950 O O . ARG B 1 229 ? -12.102 32.219 -2.457 1 85 229 ARG B O 1
ATOM 4957 N N . ASN B 1 230 ? -10.711 33.938 -2.611 1 83.69 230 ASN B N 1
ATOM 4958 C CA . ASN B 1 230 ? -9.547 33.219 -2.086 1 83.69 230 ASN B CA 1
ATOM 4959 C C . ASN B 1 230 ? -9.68 32.969 -0.589 1 83.69 230 ASN B C 1
ATOM 4961 O O . ASN B 1 230 ? -8.906 32.188 -0.018 1 83.69 230 ASN B O 1
ATOM 4965 N N . ARG B 1 231 ? -10.711 33.5 -0.034 1 85.06 231 ARG B N 1
ATOM 4966 C CA . ARG B 1 231 ? -10.859 33.344 1.408 1 85.06 231 ARG B CA 1
ATOM 4967 C C . ARG B 1 231 ? -11.891 32.25 1.731 1 85.06 231 ARG B C 1
ATOM 4969 O O . ARG B 1 231 ? -12.031 31.859 2.887 1 85.06 231 ARG B O 1
ATOM 4976 N N . MET B 1 232 ? -12.594 31.781 0.742 1 87.38 232 MET B N 1
ATOM 4977 C CA . MET B 1 232 ? -13.656 30.812 0.958 1 87.38 232 MET B CA 1
ATOM 4978 C C . MET B 1 232 ? -13.125 29.391 0.821 1 87.38 232 MET B C 1
ATOM 4980 O O . MET B 1 232 ? -13.664 28.594 0.055 1 87.38 232 MET B O 1
ATOM 4984 N N . ILE B 1 233 ? -12.023 29.078 1.529 1 93.31 233 ILE B N 1
ATOM 4985 C CA . ILE B 1 233 ? -11.406 27.75 1.525 1 93.31 233 ILE B CA 1
ATOM 4986 C C . ILE B 1 233 ? -10.562 27.578 2.783 1 93.31 233 ILE B C 1
ATOM 4988 O O . ILE B 1 233 ? -9.898 28.516 3.23 1 93.31 233 ILE B O 1
ATOM 4992 N N . THR B 1 234 ? -10.641 26.453 3.379 1 93.31 234 THR B N 1
ATOM 4993 C CA . THR B 1 234 ? -9.773 26.125 4.512 1 93.31 234 THR B CA 1
ATOM 4994 C C . THR B 1 234 ? -8.312 26.109 4.086 1 93.31 234 THR B C 1
ATOM 4996 O O . THR B 1 234 ? -7.938 25.344 3.188 1 93.31 234 THR B O 1
ATOM 4999 N N . LYS B 1 235 ? -7.457 26.875 4.715 1 94.88 235 LYS B N 1
ATOM 5000 C CA . LYS B 1 235 ? -6.039 26.969 4.363 1 94.88 235 LYS B CA 1
ATOM 5001 C C . LYS B 1 235 ? -5.328 25.641 4.637 1 94.88 235 LYS B C 1
ATOM 5003 O O . LYS B 1 235 ? -5.707 24.891 5.543 1 94.88 235 LYS B O 1
ATOM 5008 N N . MET B 1 236 ? -4.297 25.422 3.891 1 96.69 236 MET B N 1
ATOM 5009 C CA . MET B 1 236 ? -3.621 24.125 3.846 1 96.69 236 MET B CA 1
ATOM 5010 C C . MET B 1 236 ? -3.158 23.703 5.238 1 96.69 236 MET B C 1
ATOM 5012 O O . MET B 1 236 ? -3.461 22.594 5.691 1 96.69 236 MET B O 1
ATOM 5016 N N . PRO B 1 237 ? -2.453 24.547 6.062 1 97.12 237 PRO B N 1
ATOM 5017 C CA . PRO B 1 237 ? -2.029 24.094 7.391 1 97.12 237 PRO B CA 1
ATOM 5018 C C . PRO B 1 237 ? -3.207 23.75 8.297 1 97.12 237 PRO B C 1
ATOM 5020 O O . PRO B 1 237 ? -3.125 22.797 9.078 1 97.12 237 PRO B O 1
ATOM 5023 N N . VAL B 1 238 ? -4.293 24.516 8.18 1 97.19 238 VAL B N 1
ATOM 5024 C CA . VAL B 1 238 ? -5.496 24.25 8.961 1 97.19 238 VAL B CA 1
ATOM 5025 C C . VAL B 1 238 ? -6.129 22.938 8.516 1 97.19 238 VAL B C 1
ATOM 5027 O O . VAL B 1 238 ? -6.578 22.141 9.344 1 97.19 238 VAL B O 1
ATOM 5030 N N . ARG B 1 239 ? -6.145 22.703 7.215 1 97.75 239 ARG B N 1
ATOM 5031 C CA . ARG B 1 239 ? -6.707 21.484 6.664 1 97.75 239 ARG B CA 1
ATOM 5032 C C . ARG B 1 239 ? -5.941 20.25 7.164 1 97.75 239 ARG B C 1
ATOM 5034 O O . ARG B 1 239 ? -6.547 19.266 7.562 1 97.75 239 ARG B O 1
ATOM 5041 N N . LEU B 1 240 ? -4.59 20.281 7.18 1 97.88 240 LEU B N 1
ATOM 5042 C CA . LEU B 1 240 ? -3.775 19.172 7.656 1 97.88 240 LEU B CA 1
ATOM 5043 C C . LEU B 1 240 ? -4.051 18.891 9.133 1 97.88 240 LEU B C 1
ATOM 5045 O O . LEU B 1 240 ? -4.18 17.734 9.531 1 97.88 240 LEU B O 1
ATOM 5049 N N . LEU B 1 241 ? -4.148 19.969 9.898 1 97.88 241 LEU B N 1
ATOM 5050 C CA . LEU B 1 241 ? -4.457 19.797 11.312 1 97.88 241 LEU B CA 1
ATOM 5051 C C . LEU B 1 241 ? -5.855 19.219 11.5 1 97.88 241 LEU B C 1
ATOM 5053 O O . LEU B 1 241 ? -6.07 18.375 12.367 1 97.88 241 LEU B O 1
ATOM 5057 N N . THR B 1 242 ? -6.812 19.688 10.68 1 98.31 242 THR B N 1
ATOM 5058 C CA . THR B 1 242 ? -8.172 19.172 10.711 1 98.31 242 THR B CA 1
ATOM 5059 C C . THR B 1 242 ? -8.18 17.656 10.445 1 98.31 242 THR B C 1
ATOM 5061 O O . THR B 1 242 ? -8.812 16.906 11.18 1 98.31 242 THR B O 1
ATOM 5064 N N . LEU B 1 243 ? -7.453 17.234 9.414 1 98.44 243 LEU B N 1
ATOM 5065 C CA . LEU B 1 243 ? -7.371 15.812 9.086 1 98.44 243 LEU B CA 1
ATOM 5066 C C . LEU B 1 243 ? -6.742 15.023 10.234 1 98.44 243 LEU B C 1
ATOM 5068 O O . LEU B 1 243 ? -7.164 13.906 10.531 1 98.44 243 LEU B O 1
ATOM 5072 N N . SER B 1 244 ? -5.676 15.586 10.828 1 97.81 244 SER B N 1
ATOM 5073 C CA . SER B 1 244 ? -5.039 14.953 11.977 1 97.81 244 SER B CA 1
ATOM 5074 C C . SER B 1 244 ? -6.031 14.734 13.109 1 97.81 244 SER B C 1
ATOM 5076 O O . SER B 1 244 ? -6.121 13.633 13.664 1 97.81 244 SER B O 1
ATOM 5078 N N . MET B 1 245 ? -6.875 15.742 13.406 1 97.69 245 MET B N 1
ATOM 5079 C CA . MET B 1 245 ? -7.82 15.68 14.516 1 97.69 245 MET B CA 1
ATOM 5080 C C . MET B 1 245 ? -8.945 14.695 14.219 1 97.69 245 MET B C 1
ATOM 5082 O O . MET B 1 245 ? -9.508 14.094 15.133 1 97.69 245 MET B O 1
ATOM 5086 N N . LEU B 1 246 ? -9.211 14.508 12.945 1 98.25 246 LEU B N 1
ATOM 5087 C CA . LEU B 1 246 ? -10.266 13.586 12.531 1 98.25 246 LEU B CA 1
ATOM 5088 C C . LEU B 1 246 ? -9.805 12.133 12.672 1 98.25 246 LEU B C 1
ATOM 5090 O O . LEU B 1 246 ? -10.625 11.219 12.648 1 98.25 246 LEU B O 1
ATOM 5094 N N . THR B 1 247 ? -8.484 11.828 12.773 1 96.62 247 THR B N 1
ATOM 5095 C CA . THR B 1 247 ? -7.898 10.5 12.891 1 96.62 247 THR B CA 1
ATOM 5096 C C . THR B 1 247 ? -8.406 9.578 11.781 1 96.62 247 THR B C 1
ATOM 5098 O O . THR B 1 247 ? -8.836 8.453 12.047 1 96.62 247 THR B O 1
ATOM 5101 N N . LEU B 1 248 ? -8.352 10.078 10.562 1 97 248 LEU B N 1
ATOM 5102 C CA . LEU B 1 248 ? -9.047 9.461 9.43 1 97 248 LEU B CA 1
ATOM 5103 C C . LEU B 1 248 ? -8.414 8.117 9.078 1 97 248 LEU B C 1
ATOM 5105 O O . LEU B 1 248 ? -9.07 7.262 8.484 1 97 248 LEU B O 1
ATOM 5109 N N . ARG B 1 249 ? -7.145 7.855 9.352 1 94.19 249 ARG B N 1
ATOM 5110 C CA . ARG B 1 249 ? -6.5 6.582 9.039 1 94.19 249 ARG B CA 1
ATOM 5111 C C . ARG B 1 249 ? -7.184 5.43 9.773 1 94.19 249 ARG B C 1
ATOM 5113 O O . ARG B 1 249 ? -7.137 4.285 9.32 1 94.19 249 ARG B O 1
ATOM 5120 N N . GLU B 1 250 ? -7.816 5.75 10.859 1 91.12 250 GLU B N 1
ATOM 5121 C CA . GLU B 1 250 ? -8.469 4.742 11.695 1 91.12 250 GLU B CA 1
ATOM 5122 C C . GLU B 1 250 ? -9.969 4.672 11.398 1 91.12 250 GLU B C 1
ATOM 5124 O O . GLU B 1 250 ? -10.719 4.031 12.133 1 91.12 250 GLU B O 1
ATOM 5129 N N . LYS B 1 251 ? -10.406 5.383 10.406 1 96.12 251 LYS B N 1
ATOM 5130 C CA . LYS B 1 251 ? -11.828 5.504 10.109 1 96.12 251 LYS B CA 1
ATOM 5131 C C . LYS B 1 251 ? -12.172 4.848 8.773 1 96.12 251 LYS B C 1
ATOM 5133 O O . LYS B 1 251 ? -11.281 4.539 7.984 1 96.12 251 LYS B O 1
ATOM 5138 N N . LYS B 1 252 ? -13.445 4.578 8.586 1 96.5 252 LYS B N 1
ATOM 5139 C CA . LYS B 1 252 ? -13.914 3.938 7.359 1 96.5 252 LYS B CA 1
ATOM 5140 C C . LYS B 1 252 ? -14.781 4.891 6.543 1 96.5 252 LYS B C 1
ATOM 5142 O O . LYS B 1 252 ? -14.75 4.867 5.309 1 96.5 252 LYS B O 1
ATOM 5147 N N . SER B 1 253 ? -15.57 5.66 7.242 1 98.38 253 SER B N 1
ATOM 5148 C CA . SER B 1 253 ? -16.547 6.531 6.598 1 98.38 253 SER B CA 1
ATOM 5149 C C . SER B 1 253 ? -16.438 7.961 7.121 1 98.38 253 SER B C 1
ATOM 5151 O O . SER B 1 253 ? -16.609 8.203 8.32 1 98.38 253 SER B O 1
ATOM 5153 N N . PHE B 1 254 ? -16.188 8.898 6.25 1 98.75 254 PHE B N 1
ATOM 5154 C CA . PHE B 1 254 ? -15.984 10.305 6.582 1 98.75 254 PHE B CA 1
ATOM 5155 C C . PHE B 1 254 ? -17.031 11.18 5.906 1 98.75 254 PHE B C 1
ATOM 5157 O O . PHE B 1 254 ? -17.219 11.094 4.691 1 98.75 254 PHE B O 1
ATOM 5164 N N . TRP B 1 255 ? -17.703 12.039 6.688 1 98.88 255 TRP B N 1
ATOM 5165 C CA . TRP B 1 255 ? -18.641 13 6.148 1 98.88 255 TRP B CA 1
ATOM 5166 C C . TRP B 1 255 ? -18.078 14.422 6.215 1 98.88 255 TRP B C 1
ATOM 5168 O O . TRP B 1 255 ? -17.594 14.852 7.258 1 98.88 255 TRP B O 1
ATOM 5178 N N . ASP B 1 256 ? -18.094 15.109 5.137 1 98.81 256 ASP B N 1
ATOM 5179 C CA . ASP B 1 256 ? -17.734 16.516 4.992 1 98.81 256 ASP B CA 1
ATOM 5180 C C . ASP B 1 256 ? -18.969 17.391 4.75 1 98.81 256 ASP B C 1
ATOM 5182 O O . ASP B 1 256 ? -19.453 17.469 3.623 1 98.81 256 ASP B O 1
ATOM 5186 N N . ILE B 1 257 ? -19.484 18.031 5.805 1 98.62 257 ILE B N 1
ATOM 5187 C CA . ILE B 1 257 ? -20.719 18.812 5.719 1 98.62 257 ILE B CA 1
ATOM 5188 C C . ILE B 1 257 ? -20.391 20.266 5.426 1 98.62 257 ILE B C 1
ATOM 5190 O O . ILE B 1 257 ? -19.703 20.922 6.215 1 98.62 257 ILE B O 1
ATOM 5194 N N . GLY B 1 258 ? -20.953 20.781 4.375 1 97.88 258 GLY B N 1
ATOM 5195 C CA . GLY B 1 258 ? -20.578 22.109 3.906 1 97.88 258 GLY B CA 1
ATOM 5196 C C . GLY B 1 258 ? -19.219 22.141 3.248 1 97.88 258 GLY B C 1
ATOM 5197 O O . GLY B 1 258 ? -18.344 22.906 3.674 1 97.88 258 GLY B O 1
ATOM 5198 N N . PHE B 1 259 ? -19.094 21.438 2.066 1 97.75 259 PHE B N 1
ATOM 5199 C CA . PHE B 1 259 ? -17.75 21.172 1.552 1 97.75 259 PHE B CA 1
ATOM 5200 C C . PHE B 1 259 ? -17.266 22.328 0.692 1 97.75 259 PHE B C 1
ATOM 5202 O O . PHE B 1 259 ? -16.078 22.406 0.375 1 97.75 259 PHE B O 1
ATOM 5209 N N . CYS B 1 260 ? -18.172 23.203 0.188 1 96.62 260 CYS B N 1
ATOM 5210 C CA . CYS B 1 260 ? -17.828 24.359 -0.623 1 96.62 260 CYS B CA 1
ATOM 5211 C C . CYS B 1 260 ? -16.922 23.969 -1.781 1 96.62 260 CYS B C 1
ATOM 5213 O O . CYS B 1 260 ? -17.375 23.344 -2.742 1 96.62 260 CYS B O 1
ATOM 5215 N N . THR B 1 261 ? -15.523 24.172 -1.75 1 97.5 261 THR B N 1
ATOM 5216 C CA . THR B 1 261 ? -14.586 23.875 -2.834 1 97.5 261 THR B CA 1
ATOM 5217 C C . THR B 1 261 ? -14.25 22.375 -2.867 1 97.5 261 THR B C 1
ATOM 5219 O O . THR B 1 261 ? -13.688 21.891 -3.846 1 97.5 261 THR B O 1
ATOM 5222 N N . GLY B 1 262 ? -14.562 21.656 -1.83 1 98.19 262 GLY B N 1
ATOM 5223 C CA . GLY B 1 262 ? -14.219 20.25 -1.696 1 98.19 262 GLY B CA 1
ATOM 5224 C C . GLY B 1 262 ? -12.812 20.031 -1.158 1 98.19 262 GLY B C 1
ATOM 5225 O O . GLY B 1 262 ? -12.328 18.906 -1.129 1 98.19 262 GLY B O 1
ATOM 5226 N N . SER B 1 263 ? -12.164 21.094 -0.636 1 98.38 263 SER B N 1
ATOM 5227 C CA . SER B 1 263 ? -10.742 21.031 -0.29 1 98.38 263 SER B CA 1
ATOM 5228 C C . SER B 1 263 ? -10.492 20.016 0.811 1 98.38 263 SER B C 1
ATOM 5230 O O . SER B 1 263 ? -9.547 19.219 0.725 1 98.38 263 SER B O 1
ATOM 5232 N N . VAL B 1 264 ? -11.367 19.953 1.817 1 98.69 264 VAL B N 1
ATOM 5233 C CA . VAL B 1 264 ? -11.172 19.031 2.926 1 98.69 264 VAL B CA 1
ATOM 5234 C C . VAL B 1 264 ? -11.414 17.594 2.451 1 98.69 264 VAL B C 1
ATOM 5236 O O . VAL B 1 264 ? -10.617 16.703 2.732 1 98.69 264 VAL B O 1
ATOM 5239 N N . SER B 1 265 ? -12.477 17.375 1.662 1 98.81 265 SER B N 1
ATOM 5240 C CA . SER B 1 265 ? -12.797 16.062 1.108 1 98.81 265 SER B CA 1
ATOM 5241 C C . SER B 1 265 ? -11.672 15.539 0.231 1 98.81 265 SER B C 1
ATOM 5243 O O . SER B 1 265 ? -11.258 14.383 0.365 1 98.81 265 SER B O 1
ATOM 5245 N N . ILE B 1 266 ? -11.188 16.391 -0.626 1 98.75 266 ILE B N 1
ATOM 5246 C CA . ILE B 1 266 ? -10.172 16.031 -1.609 1 98.75 266 ILE B CA 1
ATOM 5247 C C . ILE B 1 266 ? -8.852 15.719 -0.901 1 98.75 266 ILE B C 1
ATOM 5249 O O . ILE B 1 266 ? -8.211 14.703 -1.173 1 98.75 266 ILE B O 1
ATOM 5253 N N . GLU B 1 267 ? -8.445 16.578 0.049 1 98.56 267 GLU B N 1
ATOM 5254 C CA . GLU B 1 267 ? -7.238 16.328 0.826 1 98.56 267 GLU B CA 1
ATOM 5255 C C . GLU B 1 267 ? -7.352 15.039 1.625 1 98.56 267 GLU B C 1
ATOM 5257 O O . GLU B 1 267 ? -6.406 14.25 1.68 1 98.56 267 GLU B O 1
ATOM 5262 N N . ALA B 1 268 ? -8.508 14.805 2.209 1 98.62 268 ALA B N 1
ATOM 5263 C CA . ALA B 1 268 ? -8.742 13.578 2.965 1 98.62 268 ALA B CA 1
ATOM 5264 C C . ALA B 1 268 ? -8.594 12.344 2.072 1 98.62 268 ALA B C 1
ATOM 5266 O O . ALA B 1 268 ? -7.887 11.398 2.426 1 98.62 268 ALA B O 1
ATOM 5267 N N . LYS B 1 269 ? -9.211 12.398 0.928 1 98.56 269 LYS B N 1
ATOM 5268 C CA . LYS B 1 269 ? -9.18 11.266 0.005 1 98.56 269 LYS B CA 1
ATOM 5269 C C . LYS B 1 269 ? -7.766 11 -0.495 1 98.56 269 LYS B C 1
ATOM 5271 O O . LYS B 1 269 ? -7.355 9.852 -0.645 1 98.56 269 LYS B O 1
ATOM 5276 N N . LEU B 1 270 ? -6.984 12.023 -0.724 1 98.06 270 LEU B N 1
ATOM 5277 C CA . LEU B 1 270 ? -5.609 11.891 -1.199 1 98.06 270 LEU B CA 1
ATOM 5278 C C . LEU B 1 270 ? -4.723 11.258 -0.131 1 98.06 270 LEU B C 1
ATOM 5280 O O . LEU B 1 270 ? -3.865 10.43 -0.442 1 98.06 270 LEU B O 1
ATOM 5284 N N . GLN B 1 271 ? -4.945 11.656 1.09 1 97.75 271 GLN B N 1
ATOM 5285 C CA . GLN B 1 271 ? -4.105 11.148 2.166 1 97.75 271 GLN B CA 1
ATOM 5286 C C . GLN B 1 271 ? -4.566 9.766 2.621 1 97.75 271 GLN B C 1
ATOM 5288 O O . GLN B 1 271 ? -3.756 8.945 3.051 1 97.75 271 GLN B O 1
ATOM 5293 N N . PHE B 1 272 ? -5.867 9.492 2.492 1 97.81 272 PHE B N 1
ATOM 5294 C CA . PHE B 1 272 ? -6.457 8.234 2.93 1 97.81 272 PHE B CA 1
ATOM 5295 C C . PHE B 1 272 ? -7.316 7.629 1.827 1 97.81 272 PHE B C 1
ATOM 5297 O O . PHE B 1 272 ? -8.547 7.609 1.926 1 97.81 272 PHE B O 1
ATOM 5304 N N . PRO B 1 273 ? -6.707 7.004 0.855 1 97.62 273 PRO B N 1
ATOM 5305 C CA . PRO B 1 273 ? -7.395 6.574 -0.365 1 97.62 273 PRO B CA 1
ATOM 5306 C C . PRO B 1 273 ? -8.508 5.562 -0.09 1 97.62 273 PRO B C 1
ATOM 5308 O O . PRO B 1 273 ? -9.469 5.477 -0.851 1 97.62 273 PRO B O 1
ATOM 5311 N N . GLU B 1 274 ? -8.453 4.766 0.956 1 96.94 274 GLU B N 1
ATOM 5312 C CA . GLU B 1 274 ? -9.438 3.73 1.252 1 96.94 274 GLU B CA 1
ATOM 5313 C C . GLU B 1 274 ? -10.672 4.32 1.928 1 96.94 274 GLU B C 1
ATOM 5315 O O . GLU B 1 274 ? -11.703 3.645 2.057 1 96.94 274 GLU B O 1
ATOM 5320 N N . LEU B 1 275 ? -10.57 5.559 2.373 1 97.81 275 LEU B N 1
ATOM 5321 C CA . LEU B 1 275 ? -11.641 6.219 3.109 1 97.81 275 LEU B CA 1
ATOM 5322 C C . LEU B 1 275 ? -12.859 6.43 2.223 1 97.81 275 LEU B C 1
ATOM 5324 O O . LEU B 1 275 ? -12.734 6.836 1.065 1 97.81 275 LEU B O 1
ATOM 5328 N N . LYS B 1 276 ? -14.047 6.043 2.697 1 98.31 276 LYS B N 1
ATOM 5329 C CA . LYS B 1 276 ? -15.289 6.434 2.043 1 98.31 276 LYS B CA 1
ATOM 5330 C C . LYS B 1 276 ? -15.672 7.863 2.402 1 98.31 276 LYS B C 1
ATOM 5332 O O . LYS B 1 276 ? -15.977 8.156 3.561 1 98.31 276 LYS B O 1
ATOM 5337 N N . VAL B 1 277 ? -15.641 8.727 1.454 1 98.69 277 VAL B N 1
ATOM 5338 C CA . VAL B 1 277 ? -15.898 10.141 1.689 1 98.69 277 VAL B CA 1
ATOM 5339 C C . VAL B 1 277 ? -17.266 10.523 1.129 1 98.69 277 VAL B C 1
ATOM 5341 O O . VAL B 1 277 ? -17.547 10.305 -0.053 1 98.69 277 VAL B O 1
ATOM 5344 N N . THR B 1 278 ? -18.125 11.016 1.902 1 98.81 278 THR B N 1
ATOM 5345 C CA . THR B 1 278 ? -19.391 11.625 1.511 1 98.81 278 THR B CA 1
ATOM 5346 C C . THR B 1 278 ? -19.391 13.117 1.845 1 98.81 278 THR B C 1
ATOM 5348 O O . THR B 1 278 ? -19.172 13.5 2.994 1 98.81 278 THR B O 1
ATOM 5351 N N . ALA B 1 279 ? -19.641 13.93 0.871 1 98.69 279 ALA B N 1
ATOM 5352 C CA . ALA B 1 279 ? -19.578 15.383 1.03 1 98.69 279 ALA B CA 1
ATOM 5353 C C . ALA B 1 279 ? -20.938 16.031 0.743 1 98.69 279 ALA B C 1
ATOM 5355 O O . ALA B 1 279 ? -21.594 15.68 -0.238 1 98.69 279 ALA B O 1
ATOM 5356 N N . PHE B 1 280 ? -21.344 16.969 1.582 1 98.44 280 PHE B N 1
ATOM 5357 C CA . PHE B 1 280 ? -22.641 17.625 1.487 1 98.44 280 PHE B CA 1
ATOM 5358 C C . PHE B 1 280 ? -22.484 19.125 1.229 1 98.44 280 PHE B C 1
ATOM 5360 O O . PHE B 1 280 ? -21.656 19.781 1.856 1 98.44 280 PHE B O 1
ATOM 5367 N N . GLU B 1 281 ? -23.234 19.625 0.346 1 97.81 281 GLU B N 1
ATOM 5368 C CA . GLU B 1 281 ? -23.219 21.047 0.056 1 97.81 281 GLU B CA 1
ATOM 5369 C C . GLU B 1 281 ? -24.562 21.516 -0.498 1 97.81 281 GLU B C 1
ATOM 5371 O O . GLU B 1 281 ? -25.188 20.812 -1.294 1 97.81 281 GLU B O 1
ATOM 5376 N N . GLN B 1 282 ? -25.016 22.688 -0.047 1 96.56 282 GLN B N 1
ATOM 5377 C CA . GLN B 1 282 ? -26.312 23.203 -0.495 1 96.56 282 GLN B CA 1
ATOM 5378 C C . GLN B 1 282 ? -26.156 24.156 -1.671 1 96.56 282 GLN B C 1
ATOM 5380 O O . GLN B 1 282 ? -27.031 24.266 -2.52 1 96.56 282 GLN B O 1
ATOM 5385 N N . ARG B 1 283 ? -25.047 24.875 -1.78 1 94.69 283 ARG B N 1
ATOM 5386 C CA . ARG B 1 283 ? -24.812 25.797 -2.885 1 94.69 283 ARG B CA 1
ATOM 5387 C C . ARG B 1 283 ? -24.656 25.047 -4.203 1 94.69 283 ARG B C 1
ATOM 5389 O O . ARG B 1 283 ? -23.844 24.141 -4.312 1 94.69 283 ARG B O 1
ATOM 5396 N N . PRO B 1 284 ? -25.312 25.469 -5.164 1 94.62 284 PRO B N 1
ATOM 5397 C CA . PRO B 1 284 ? -25.266 24.75 -6.445 1 94.62 284 PRO B CA 1
ATOM 5398 C C . PRO B 1 284 ? -23.875 24.781 -7.078 1 94.62 284 PRO B C 1
ATOM 5400 O O . PRO B 1 284 ? -23.484 23.812 -7.738 1 94.62 284 PRO B O 1
ATOM 5403 N N . GLU B 1 285 ? -23.125 25.875 -6.871 1 95.56 285 GLU B N 1
ATOM 5404 C CA . GLU B 1 285 ? -21.781 26 -7.418 1 95.56 285 GLU B CA 1
ATOM 5405 C C . GLU B 1 285 ? -20.875 24.891 -6.906 1 95.56 285 GLU B C 1
ATOM 5407 O O . GLU B 1 285 ? -19.891 24.531 -7.562 1 95.56 285 GLU B O 1
ATOM 5412 N N . GLY B 1 286 ? -21.234 24.359 -5.746 1 96.06 286 GLY B N 1
ATOM 5413 C CA . GLY B 1 286 ? -20.406 23.328 -5.117 1 96.06 286 GLY B CA 1
ATOM 5414 C C . GLY B 1 286 ? -20.25 22.078 -5.969 1 96.06 286 GLY B C 1
ATOM 5415 O O . GLY B 1 286 ? -19.203 21.453 -5.969 1 96.06 286 GLY B O 1
ATOM 5416 N N . LYS B 1 287 ? -21.297 21.75 -6.715 1 97.19 287 LYS B N 1
ATOM 5417 C CA . LYS B 1 287 ? -21.25 20.547 -7.539 1 97.19 287 LYS B CA 1
ATOM 5418 C C . LYS B 1 287 ? -20.141 20.641 -8.586 1 97.19 287 LYS B C 1
ATOM 5420 O O . LYS B 1 287 ? -19.312 19.734 -8.703 1 97.19 287 LYS B O 1
ATOM 5425 N N . GLU B 1 288 ? -20.156 21.688 -9.289 1 97.38 288 GLU B N 1
ATOM 5426 C CA . GLU B 1 288 ? -19.156 21.906 -10.32 1 97.38 288 GLU B CA 1
ATOM 5427 C C . GLU B 1 288 ? -17.75 22 -9.719 1 97.38 288 GLU B C 1
ATOM 5429 O O . GLU B 1 288 ? -16.797 21.469 -10.273 1 97.38 288 GLU B O 1
ATOM 5434 N N . LEU B 1 289 ? -17.656 22.719 -8.602 1 98.06 289 LEU B N 1
ATOM 5435 C CA . LEU B 1 289 ? -16.359 22.859 -7.934 1 98.06 289 LEU B CA 1
ATOM 5436 C C . LEU B 1 289 ? -15.797 21.516 -7.512 1 98.06 289 LEU B C 1
ATOM 5438 O O . LEU B 1 289 ? -14.625 21.219 -7.742 1 98.06 289 LEU B O 1
ATOM 5442 N N . MET B 1 290 ? -16.688 20.672 -6.926 1 98.44 290 MET B N 1
ATOM 5443 C CA . MET B 1 290 ? -16.234 19.344 -6.52 1 98.44 290 MET B CA 1
ATOM 5444 C C . MET B 1 290 ? -15.781 18.531 -7.727 1 98.44 290 MET B C 1
ATOM 5446 O O . MET B 1 290 ? -14.734 17.891 -7.688 1 98.44 290 MET B O 1
ATOM 5450 N N . GLU B 1 291 ? -16.516 18.562 -8.766 1 98.12 291 GLU B N 1
ATOM 5451 C CA . GLU B 1 291 ? -16.188 17.828 -9.977 1 98.12 291 GLU B CA 1
ATOM 5452 C C . GLU B 1 291 ? -14.859 18.281 -10.562 1 98.12 291 GLU B C 1
ATOM 5454 O O . GLU B 1 291 ? -13.977 17.453 -10.844 1 98.12 291 GLU B O 1
ATOM 5459 N N . ARG B 1 292 ? -14.664 19.578 -10.695 1 98.25 292 ARG B N 1
ATOM 5460 C CA . ARG B 1 292 ? -13.453 20.125 -11.297 1 98.25 292 ARG B CA 1
ATOM 5461 C C . ARG B 1 292 ? -12.234 19.875 -10.422 1 98.25 292 ARG B C 1
ATOM 5463 O O . ARG B 1 292 ? -11.188 19.453 -10.914 1 98.25 292 ARG B O 1
ATOM 5470 N N . ASN B 1 293 ? -12.406 20.109 -9.148 1 98.62 293 ASN B N 1
ATOM 5471 C CA . ASN B 1 293 ? -11.266 19.938 -8.25 1 98.62 293 ASN B CA 1
ATOM 5472 C C . ASN B 1 293 ? -10.914 18.469 -8.07 1 98.62 293 ASN B C 1
ATOM 5474 O O . ASN B 1 293 ? -9.734 18.109 -8.008 1 98.62 293 ASN B O 1
ATOM 5478 N N . SER B 1 294 ? -11.93 17.594 -7.949 1 98.56 294 SER B N 1
ATOM 5479 C CA . SER B 1 294 ? -11.641 16.156 -7.828 1 98.56 294 SER B CA 1
ATOM 5480 C C . SER B 1 294 ? -10.922 15.633 -9.062 1 98.56 294 SER B C 1
ATOM 5482 O O . SER B 1 294 ? -10.008 14.812 -8.953 1 98.56 294 SER B O 1
ATOM 5484 N N . ARG B 1 295 ? -11.32 16.078 -10.25 1 98.38 295 ARG B N 1
ATOM 5485 C CA . ARG B 1 295 ? -10.648 15.68 -11.484 1 98.38 295 ARG B CA 1
ATOM 5486 C C . ARG B 1 295 ? -9.219 16.219 -11.531 1 98.38 295 ARG B C 1
ATOM 5488 O O . ARG B 1 295 ? -8.281 15.492 -11.852 1 98.38 295 ARG B O 1
ATOM 5495 N N . LYS B 1 296 ? -9.078 17.438 -11.141 1 98.19 296 LYS B N 1
ATOM 5496 C CA . LYS B 1 296 ? -7.777 18.109 -11.18 1 98.19 296 LYS B CA 1
ATOM 5497 C C . LYS B 1 296 ? -6.762 17.391 -10.297 1 98.19 296 LYS B C 1
ATOM 5499 O O . LYS B 1 296 ? -5.602 17.234 -10.672 1 98.19 296 LYS B O 1
ATOM 5504 N N . PHE B 1 297 ? -7.223 16.953 -9.133 1 98.38 297 PHE B N 1
ATOM 5505 C CA . PHE B 1 297 ? -6.285 16.406 -8.156 1 98.38 297 PHE B CA 1
ATOM 5506 C C . PHE B 1 297 ? -6.336 14.875 -8.172 1 98.38 297 PHE B C 1
ATOM 5508 O O . PHE B 1 297 ? -5.73 14.227 -7.316 1 98.38 297 PHE B O 1
ATOM 5515 N N . GLY B 1 298 ? -7.035 14.258 -9.125 1 98.31 298 GLY B N 1
ATOM 5516 C CA . GLY B 1 298 ? -7.078 12.812 -9.266 1 98.31 298 GLY B CA 1
ATOM 5517 C C . GLY B 1 298 ? -7.695 12.117 -8.062 1 98.31 298 GLY B C 1
ATOM 5518 O O . GLY B 1 298 ? -7.105 11.195 -7.5 1 98.31 298 GLY B O 1
ATOM 5519 N N . THR B 1 299 ? -8.891 12.57 -7.688 1 98.38 299 THR B N 1
ATOM 5520 C CA . THR B 1 299 ? -9.547 12 -6.516 1 98.38 299 THR B CA 1
ATOM 5521 C C . THR B 1 299 ? -10.93 11.461 -6.879 1 98.38 299 THR B C 1
ATOM 5523 O O . THR B 1 299 ? -11.945 12.031 -6.473 1 98.38 299 THR B O 1
ATOM 5526 N N . PRO B 1 300 ? -10.961 10.32 -7.523 1 98.25 300 PRO B N 1
ATOM 5527 C CA . PRO B 1 300 ? -12.258 9.68 -7.773 1 98.25 300 PRO B CA 1
ATOM 5528 C C . PRO B 1 300 ? -12.883 9.109 -6.504 1 98.25 300 PRO B C 1
ATOM 5530 O O . PRO B 1 300 ? -12.195 8.914 -5.5 1 98.25 300 PRO B O 1
ATOM 5533 N N . GLY B 1 301 ? -14.188 8.922 -6.516 1 97.5 301 GLY B N 1
ATOM 5534 C CA . GLY B 1 301 ? -14.852 8.102 -5.512 1 97.5 301 GLY B CA 1
ATOM 5535 C C . GLY B 1 301 ? -15.422 8.914 -4.363 1 97.5 301 GLY B C 1
ATOM 5536 O O . GLY B 1 301 ? -15.844 8.352 -3.35 1 97.5 301 GLY B O 1
ATOM 5537 N N . ILE B 1 302 ? -15.422 10.242 -4.461 1 98.44 302 ILE B N 1
ATOM 5538 C CA . ILE B 1 302 ? -16.094 11.055 -3.457 1 98.44 302 ILE B CA 1
ATOM 5539 C C . ILE B 1 302 ? -17.578 11.125 -3.76 1 98.44 302 ILE B C 1
ATOM 5541 O O . ILE B 1 302 ? -17.984 11.516 -4.859 1 98.44 302 ILE B O 1
ATOM 5545 N N . THR B 1 303 ? -18.422 10.648 -2.873 1 98.19 303 THR B N 1
ATOM 5546 C CA . THR B 1 303 ? -19.859 10.773 -3.008 1 98.19 303 THR B CA 1
ATOM 5547 C C . THR B 1 303 ? -20.328 12.188 -2.676 1 98.19 303 THR B C 1
ATOM 5549 O O . THR B 1 303 ? -20.109 12.672 -1.563 1 98.19 303 THR B O 1
ATOM 5552 N N . THR B 1 304 ? -20.922 12.852 -3.617 1 98.12 304 THR B N 1
ATOM 5553 C CA . THR B 1 304 ? -21.375 14.227 -3.445 1 98.12 304 THR B CA 1
ATOM 5554 C C . THR B 1 304 ? -22.906 14.281 -3.297 1 98.12 304 THR B C 1
ATOM 5556 O O . THR B 1 304 ? -23.625 13.734 -4.129 1 98.12 304 THR B O 1
ATOM 5559 N N . VAL B 1 305 ? -23.344 14.836 -2.264 1 98.19 305 VAL B N 1
ATOM 5560 C CA . VAL B 1 305 ? -24.781 15 -2.008 1 98.19 305 VAL B CA 1
ATOM 5561 C C . VAL B 1 305 ? -25.125 16.484 -1.979 1 98.19 305 VAL B C 1
ATOM 5563 O O . VAL B 1 305 ? -24.688 17.219 -1.081 1 98.19 305 VAL B O 1
ATOM 5566 N N . MET B 1 306 ? -25.953 16.922 -2.914 1 97.75 306 MET B N 1
ATOM 5567 C CA . MET B 1 306 ? -26.344 18.328 -2.986 1 97.75 306 MET B CA 1
ATOM 5568 C C . MET B 1 306 ? -27.656 18.562 -2.246 1 97.75 306 MET B C 1
ATOM 5570 O O . MET B 1 306 ? -28.5 17.672 -2.166 1 97.75 306 MET B O 1
ATOM 5574 N N . GLY B 1 307 ? -27.797 19.797 -1.729 1 96.81 307 GLY B N 1
ATOM 5575 C CA . GLY B 1 307 ? -29 20.203 -1.025 1 96.81 307 GLY B CA 1
ATOM 5576 C C . GLY B 1 307 ? -28.766 20.516 0.439 1 96.81 307 GLY B C 1
ATOM 5577 O O . GLY B 1 307 ? -27.625 20.453 0.914 1 96.81 307 GLY B O 1
ATOM 5578 N N . ASP B 1 308 ? -29.844 20.922 1.11 1 96.88 308 ASP B N 1
ATOM 5579 C CA . ASP B 1 308 ? -29.797 21.203 2.543 1 96.88 308 ASP B CA 1
ATOM 5580 C C . ASP B 1 308 ? -29.578 19.922 3.342 1 96.88 308 ASP B C 1
ATOM 5582 O O . ASP B 1 308 ? -30.375 18.984 3.246 1 96.88 308 ASP B O 1
ATOM 5586 N N . PHE B 1 309 ? -28.516 19.844 4.074 1 97.94 309 PHE B N 1
ATOM 5587 C CA . PHE B 1 309 ? -28.172 18.672 4.863 1 97.94 309 PHE B CA 1
ATOM 5588 C C . PHE B 1 309 ? -29.344 18.25 5.754 1 97.94 309 PHE B C 1
ATOM 5590 O O . PHE B 1 309 ? -29.625 17.062 5.91 1 97.94 309 PHE B O 1
ATOM 5597 N N . LEU B 1 310 ? -30.062 19.219 6.309 1 97.44 310 LEU B N 1
ATOM 5598 C CA . LEU B 1 310 ? -31.156 18.953 7.246 1 97.44 310 LEU B CA 1
ATOM 5599 C C . LEU B 1 310 ? -32.344 18.328 6.535 1 97.44 310 LEU B C 1
ATOM 5601 O O . LEU B 1 310 ? -33.188 17.703 7.172 1 97.44 310 LEU B O 1
ATOM 5605 N N . GLU B 1 311 ? -32.375 18.469 5.23 1 97.12 311 GLU B N 1
ATOM 5606 C CA . GLU B 1 311 ? -33.469 17.938 4.449 1 97.12 311 GLU B CA 1
ATOM 5607 C C . GLU B 1 311 ? -33.062 16.672 3.699 1 97.12 311 GLU B C 1
ATOM 5609 O O . GLU B 1 311 ? -33.906 16.031 3.041 1 97.12 311 GLU B O 1
ATOM 5614 N N . THR B 1 312 ? -31.812 16.375 3.736 1 96.25 312 THR B N 1
ATOM 5615 C CA . THR B 1 312 ? -31.281 15.242 2.988 1 96.25 312 THR B CA 1
ATOM 5616 C C . THR B 1 312 ? -31.594 13.93 3.693 1 96.25 312 THR B C 1
ATOM 5618 O O . THR B 1 312 ? -31.438 13.812 4.91 1 96.25 312 THR B O 1
ATOM 5621 N N . GLU B 1 313 ? -32.062 12.992 2.945 1 94.5 313 GLU B N 1
ATOM 5622 C CA . GLU B 1 313 ? -32.219 11.641 3.473 1 94.5 313 GLU B CA 1
ATOM 5623 C C . GLU B 1 313 ? -30.891 10.93 3.629 1 94.5 313 GLU B C 1
ATOM 5625 O O . GLU B 1 313 ? -30.125 10.82 2.67 1 94.5 313 GLU B O 1
ATOM 5630 N N . LEU B 1 314 ? -30.672 10.516 4.762 1 94.25 314 LEU B N 1
ATOM 5631 C CA . LEU B 1 314 ? -29.359 9.945 5.078 1 94.25 314 LEU B CA 1
ATOM 5632 C C . LEU B 1 314 ? -29.375 8.438 4.895 1 94.25 314 LEU B C 1
ATOM 5634 O O . LEU B 1 314 ? -28.312 7.805 4.879 1 94.25 314 LEU B O 1
ATOM 5638 N N . GLY B 1 315 ? -30.672 7.941 4.621 1 88.06 315 GLY B N 1
ATOM 5639 C CA . GLY B 1 315 ? -30.797 6.504 4.438 1 88.06 315 GLY B CA 1
ATOM 5640 C C . GLY B 1 315 ? -29.953 5.977 3.285 1 88.06 315 GLY B C 1
ATOM 5641 O O . GLY B 1 315 ? -29.844 6.625 2.244 1 88.06 315 GLY B O 1
ATOM 5642 N N . GLY B 1 316 ? -29.156 4.969 3.404 1 91.38 316 GLY B N 1
ATOM 5643 C CA . GLY B 1 316 ? -28.406 4.316 2.352 1 91.38 316 GLY B CA 1
ATOM 5644 C C . GLY B 1 316 ? -26.938 4.691 2.361 1 91.38 316 GLY B C 1
ATOM 5645 O O . GLY B 1 316 ? -26.109 4.012 1.74 1 91.38 316 GLY B O 1
ATOM 5646 N N . LEU B 1 317 ? -26.688 5.906 2.943 1 95.25 317 LEU B N 1
ATOM 5647 C CA . LEU B 1 317 ? -25.297 6.301 3.045 1 95.25 317 LEU B CA 1
ATOM 5648 C C . LEU B 1 317 ? -24.594 5.535 4.164 1 95.25 317 LEU B C 1
ATOM 5650 O O . LEU B 1 317 ? -25.203 5.211 5.18 1 95.25 317 LEU B O 1
ATOM 5654 N N . PRO B 1 318 ? -23.359 5.215 3.938 1 95.56 318 PRO B N 1
ATOM 5655 C CA . PRO B 1 318 ? -22.625 4.605 5.047 1 95.56 318 PRO B CA 1
ATOM 5656 C C . PRO B 1 318 ? -22.562 5.504 6.281 1 95.56 318 PRO B C 1
ATOM 5658 O O . PRO B 1 318 ? -22.234 6.684 6.176 1 95.56 318 PRO B O 1
ATOM 5661 N N . ALA B 1 319 ? -22.891 4.93 7.457 1 97.62 319 ALA B N 1
ATOM 5662 C CA . ALA B 1 319 ? -22.812 5.691 8.703 1 97.62 319 ALA B CA 1
ATOM 5663 C C . ALA B 1 319 ? -21.391 6.195 8.953 1 97.62 319 ALA B C 1
ATOM 5665 O O . ALA B 1 319 ? -20.422 5.457 8.773 1 97.62 319 ALA B O 1
ATOM 5666 N N . PRO B 1 320 ? -21.297 7.465 9.328 1 98.31 320 PRO B N 1
ATOM 5667 C CA . PRO B 1 320 ? -19.953 8.031 9.492 1 98.31 320 PRO B CA 1
ATOM 5668 C C . PRO B 1 320 ? -19.328 7.688 10.844 1 98.31 320 PRO B C 1
ATOM 5670 O O . PRO B 1 320 ? -20.047 7.582 11.844 1 98.31 320 PRO B O 1
ATOM 5673 N N . ASP B 1 321 ? -18.016 7.48 10.852 1 97.88 321 ASP B N 1
ATOM 5674 C CA . ASP B 1 321 ? -17.266 7.43 12.102 1 97.88 321 ASP B CA 1
ATOM 5675 C C . ASP B 1 321 ? -16.375 8.664 12.25 1 97.88 321 ASP B C 1
ATOM 5677 O O . ASP B 1 321 ? -15.641 8.789 13.234 1 97.88 321 ASP B O 1
ATOM 5681 N N . ALA B 1 322 ? -16.406 9.578 11.312 1 98.75 322 ALA B N 1
ATOM 5682 C CA . ALA B 1 322 ? -15.82 10.914 11.383 1 98.75 322 ALA B CA 1
ATOM 5683 C C . ALA B 1 322 ? -16.656 11.93 10.625 1 98.75 322 ALA B C 1
ATOM 5685 O O . ALA B 1 322 ? -17.172 11.641 9.539 1 98.75 322 ALA B O 1
ATOM 5686 N N . VAL B 1 323 ? -16.828 13.07 11.172 1 98.88 323 VAL B N 1
ATOM 5687 C CA . VAL B 1 323 ? -17.594 14.133 10.539 1 98.88 323 VAL B CA 1
ATOM 5688 C C . VAL B 1 323 ? -16.859 15.461 10.672 1 98.88 323 VAL B C 1
ATOM 5690 O O . VAL B 1 323 ? -16.375 15.805 11.75 1 98.88 323 VAL B O 1
ATOM 5693 N N . PHE B 1 324 ? -16.703 16.156 9.594 1 98.88 324 PHE B N 1
ATOM 5694 C CA . PHE B 1 324 ? -16.234 17.531 9.578 1 98.88 324 PHE B CA 1
ATOM 5695 C C . PHE B 1 324 ? -17.375 18.484 9.219 1 98.88 324 PHE B C 1
ATOM 5697 O O . PHE B 1 324 ? -18.125 18.234 8.273 1 98.88 324 PHE B O 1
ATOM 5704 N N . ILE B 1 325 ? -17.484 19.5 9.977 1 98.44 325 ILE B N 1
ATOM 5705 C CA . ILE B 1 325 ? -18.469 20.516 9.672 1 98.44 325 ILE B CA 1
ATOM 5706 C C . ILE B 1 325 ? -17.766 21.781 9.18 1 98.44 325 ILE B C 1
ATOM 5708 O O . ILE B 1 325 ? -17.203 22.531 9.977 1 98.44 325 ILE B O 1
ATOM 5712 N N . GLY B 1 326 ? -17.812 22.031 7.914 1 94.38 326 GLY B N 1
ATOM 5713 C CA . GLY B 1 326 ? -17.219 23.219 7.316 1 94.38 326 GLY B CA 1
ATOM 5714 C C . GLY B 1 326 ? -18.172 24.391 7.27 1 94.38 326 GLY B C 1
ATOM 5715 O O . GLY B 1 326 ? -17.781 25.531 7.57 1 94.38 326 GLY B O 1
ATOM 5716 N N . GLY B 1 327 ? -19.344 24.141 6.719 1 91 327 GLY B N 1
ATOM 5717 C CA . GLY B 1 327 ? -20.438 25.109 6.695 1 91 327 GLY B CA 1
ATOM 5718 C C . GLY B 1 327 ? -21.688 24.609 7.406 1 91 327 GLY B C 1
ATOM 5719 O O . GLY B 1 327 ? -22.094 23.453 7.234 1 91 327 GLY B O 1
ATOM 5720 N N . HIS B 1 328 ? -22.312 25.594 8.234 1 89.88 328 HIS B N 1
ATOM 5721 C CA . HIS B 1 328 ? -23.484 25.156 8.984 1 89.88 328 HIS B CA 1
ATOM 5722 C C . HIS B 1 328 ? -24.656 26.109 8.781 1 89.88 328 HIS B C 1
ATOM 5724 O O . HIS B 1 328 ? -25.75 25.859 9.281 1 89.88 328 HIS B O 1
ATOM 5730 N N . GLY B 1 329 ? -24.391 27.219 8.148 1 88.56 329 GLY B N 1
ATOM 5731 C CA . GLY B 1 329 ? -25.453 28.141 7.816 1 88.56 329 GLY B CA 1
ATOM 5732 C C . GLY B 1 329 ? -26.266 28.578 9.023 1 88.56 329 GLY B C 1
ATOM 5733 O O . GLY B 1 329 ? -27.484 28.734 8.938 1 88.56 329 GLY B O 1
ATOM 5734 N N . GLY B 1 330 ? -25.688 28.656 10.102 1 90.69 330 GLY B N 1
ATOM 5735 C CA . GLY B 1 330 ? -26.359 29.094 11.312 1 90.69 330 GLY B CA 1
ATOM 5736 C C . GLY B 1 330 ? -27.156 27.984 11.977 1 90.69 330 GLY B C 1
ATOM 5737 O O . GLY B 1 330 ? -27.812 28.219 12.992 1 90.69 330 GLY B O 1
ATOM 5738 N N . LYS B 1 331 ? -27.062 26.812 11.5 1 95.69 331 LYS B N 1
ATOM 5739 C CA . LYS B 1 331 ? -27.875 25.703 11.984 1 95.69 331 LYS B CA 1
ATOM 5740 C C . LYS B 1 331 ? -27.016 24.625 12.625 1 95.69 331 LYS B C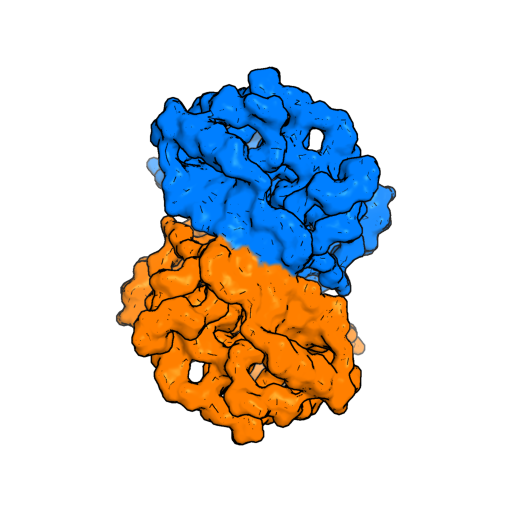 1
ATOM 5742 O O . LYS B 1 331 ? -27.234 23.422 12.406 1 95.69 331 LYS B O 1
ATOM 5747 N N . MET B 1 332 ? -26.031 25.031 13.359 1 97.06 332 MET B N 1
ATOM 5748 C CA . MET B 1 332 ? -25.047 24.141 13.969 1 97.06 332 MET B CA 1
ATOM 5749 C C . MET B 1 332 ? -25.734 23.109 14.867 1 97.06 332 MET B C 1
ATOM 5751 O O . MET B 1 332 ? -25.5 21.922 14.742 1 97.06 332 MET B O 1
ATOM 5755 N N . ILE B 1 333 ? -26.656 23.547 15.672 1 97.69 333 ILE B N 1
ATOM 5756 C CA . ILE B 1 333 ? -27.297 22.688 16.656 1 97.69 333 ILE B CA 1
ATOM 5757 C C . ILE B 1 333 ? -28.156 21.625 15.945 1 97.69 333 ILE B C 1
ATOM 5759 O O . ILE B 1 333 ? -28.047 20.438 16.25 1 97.69 333 ILE B O 1
ATOM 5763 N N . GLU B 1 334 ? -28.922 22.047 14.984 1 97.88 334 GLU B N 1
ATOM 5764 C CA . GLU B 1 334 ? -29.766 21.125 14.227 1 97.88 334 GLU B CA 1
ATOM 5765 C C . GLU B 1 334 ? -28.938 20.109 13.469 1 97.88 334 GLU B C 1
ATOM 5767 O O . GLU B 1 334 ? -29.297 18.922 13.398 1 97.88 334 GLU B O 1
ATOM 5772 N N . ILE B 1 335 ? -27.844 20.562 12.938 1 98.31 335 ILE B N 1
ATOM 5773 C CA . ILE B 1 335 ? -26.938 19.688 12.188 1 98.31 335 ILE B CA 1
ATOM 5774 C C . ILE B 1 335 ? -26.359 18.625 13.117 1 98.31 335 ILE B C 1
ATOM 5776 O O . ILE B 1 335 ? -26.359 17.438 12.789 1 98.31 335 ILE B O 1
ATOM 5780 N N . LEU B 1 336 ? -25.922 19.047 14.281 1 98.5 336 LEU B N 1
ATOM 5781 C CA . LEU B 1 336 ? -25.344 18.125 15.242 1 98.5 336 LEU B CA 1
ATOM 5782 C C . LEU B 1 336 ? -26.375 17.109 15.711 1 98.5 336 LEU B C 1
ATOM 5784 O O . LEU B 1 336 ? -26.062 15.93 15.891 1 98.5 336 LEU B O 1
ATOM 5788 N N . GLN B 1 337 ? -27.625 17.531 15.859 1 98 337 GLN B N 1
ATOM 5789 C CA . GLN B 1 337 ? -28.703 16.625 16.25 1 98 337 GLN B CA 1
ATOM 5790 C C . GLN B 1 337 ? -28.938 15.57 15.172 1 98 337 GLN B C 1
ATOM 5792 O O . GLN B 1 337 ? -29.141 14.398 15.492 1 98 337 GLN B O 1
ATOM 5797 N N . LYS B 1 338 ? -28.891 16.031 14.008 1 98 338 LYS B N 1
ATOM 5798 C CA . LYS B 1 338 ? -29.078 15.094 12.898 1 98 338 LYS B CA 1
ATOM 5799 C C . LYS B 1 338 ? -27.906 14.125 12.789 1 98 338 LYS B C 1
ATOM 5801 O O . LYS B 1 338 ? -28.094 12.93 12.562 1 98 338 LYS B O 1
ATOM 5806 N N . ILE B 1 339 ? -26.656 14.57 12.945 1 97.88 339 ILE B N 1
ATOM 5807 C CA . ILE B 1 339 ? -25.453 13.742 12.906 1 97.88 339 ILE B CA 1
ATOM 5808 C C . ILE B 1 339 ? -25.531 12.672 13.992 1 97.88 339 ILE B C 1
ATOM 5810 O O . ILE B 1 339 ? -25.156 11.523 13.766 1 97.88 339 ILE B O 1
ATOM 5814 N N . LYS B 1 340 ? -26 13.055 15.156 1 97.12 340 LYS B N 1
ATOM 5815 C CA . LYS B 1 340 ? -26.094 12.156 16.312 1 97.12 340 LYS B CA 1
ATOM 5816 C C . LYS B 1 340 ? -26.875 10.891 15.953 1 97.12 340 LYS B C 1
ATOM 5818 O O . LYS B 1 340 ? -26.578 9.812 16.453 1 97.12 340 LYS B O 1
ATOM 5823 N N . GLU B 1 341 ? -27.781 11.008 15.039 1 96.06 341 GLU B N 1
ATOM 5824 C CA . GLU B 1 341 ? -28.672 9.898 14.68 1 96.06 341 GLU B CA 1
ATOM 5825 C C . GLU B 1 341 ? -27.922 8.828 13.898 1 96.06 341 GLU B C 1
ATOM 5827 O O . GLU B 1 341 ? -28.359 7.676 13.844 1 96.06 341 GLU B O 1
ATOM 5832 N N . VAL B 1 342 ? -26.859 9.219 13.312 1 97.31 342 VAL B N 1
ATOM 5833 C CA . VAL B 1 342 ? -26.266 8.273 12.375 1 97.31 342 VAL B CA 1
ATOM 5834 C C . VAL B 1 342 ? -24.797 8.055 12.742 1 97.31 342 VAL B C 1
ATOM 5836 O O . VAL B 1 342 ? -24.172 7.102 12.266 1 97.31 342 VAL B O 1
ATOM 5839 N N . LEU B 1 343 ? -24.188 8.898 13.547 1 97.75 343 LEU B N 1
ATOM 5840 C CA . LEU B 1 343 ? -22.766 8.789 13.898 1 97.75 343 LEU B CA 1
ATOM 5841 C C . LEU B 1 343 ? -22.5 7.488 14.641 1 97.75 343 LEU B C 1
ATOM 5843 O O . LEU B 1 343 ? -23.203 7.145 15.586 1 97.75 343 LEU B O 1
ATOM 5847 N N . LEU B 1 344 ? -21.516 6.676 14.164 1 97.19 344 LEU B N 1
ATOM 5848 C CA . LEU B 1 344 ? -21.156 5.422 14.812 1 97.19 344 LEU B CA 1
ATOM 5849 C C . LEU B 1 344 ? -20.641 5.668 16.234 1 97.19 344 LEU B C 1
ATOM 5851 O O . LEU B 1 344 ? -20.219 6.777 16.562 1 97.19 344 LEU B O 1
ATOM 5855 N N . PRO B 1 345 ? -20.578 4.473 16.922 1 91.75 345 PRO B N 1
ATOM 5856 C CA . PRO B 1 345 ? -20.016 4.613 18.281 1 91.75 345 PRO B CA 1
ATOM 5857 C C . PRO B 1 345 ? -18.562 5.039 18.266 1 91.75 345 PRO B C 1
ATOM 5859 O O . PRO B 1 345 ? -17.797 4.613 17.391 1 91.75 345 PRO B O 1
ATOM 5862 N N . ASP B 1 346 ? -18.047 6.031 18.922 1 91.44 346 ASP B N 1
ATOM 5863 C CA . ASP B 1 346 ? -16.672 6.523 19.062 1 91.44 346 ASP B CA 1
ATOM 5864 C C . ASP B 1 346 ? -16.312 7.48 17.922 1 91.44 346 ASP B C 1
ATOM 5866 O O . ASP B 1 346 ? -15.148 7.816 17.719 1 91.44 346 ASP B O 1
ATOM 5870 N N . GLY B 1 347 ? -17.438 7.637 17.078 1 97.12 347 GLY B N 1
ATOM 5871 C CA . GLY B 1 347 ? -17.219 8.602 16.016 1 97.12 347 GLY B CA 1
ATOM 5872 C C . GLY B 1 347 ? -16.781 9.969 16.516 1 97.12 347 GLY B C 1
ATOM 5873 O O . GLY B 1 347 ? -17.062 10.32 17.672 1 97.12 347 GLY B O 1
ATOM 5874 N N . VAL B 1 348 ? -16.094 10.703 15.695 1 98.38 348 VAL B N 1
ATOM 5875 C CA . VAL B 1 348 ? -15.594 12.016 16.094 1 98.38 348 VAL B CA 1
ATOM 5876 C C . VAL B 1 348 ? -16.188 13.094 15.203 1 98.38 348 VAL B C 1
ATOM 5878 O O . VAL B 1 348 ? -16.578 12.82 14.062 1 98.38 348 VAL B O 1
ATOM 5881 N N . ILE B 1 349 ? -16.312 14.234 15.75 1 98.81 349 ILE B N 1
ATOM 5882 C CA . ILE B 1 349 ? -16.766 15.422 15.023 1 98.81 349 ILE B CA 1
ATOM 5883 C C . ILE B 1 349 ? -15.711 16.531 15.148 1 98.81 349 ILE B C 1
ATOM 5885 O O . ILE B 1 349 ? -15.25 16.828 16.25 1 98.81 349 ILE B O 1
ATOM 5889 N N . VAL B 1 350 ? -15.281 17.047 14.062 1 98.88 350 VAL B N 1
ATOM 5890 C CA . VAL B 1 350 ? -14.32 18.156 14.07 1 98.88 350 VAL B CA 1
ATOM 5891 C C . VAL B 1 350 ? -14.945 19.391 13.414 1 98.88 350 VAL B C 1
ATOM 5893 O O . VAL B 1 350 ? -15.656 19.266 12.414 1 98.88 350 VAL B O 1
ATOM 5896 N N . PHE B 1 351 ? -14.734 20.5 13.977 1 98.62 351 PHE B N 1
ATOM 5897 C CA . PHE B 1 351 ? -15.227 21.797 13.523 1 98.62 351 PHE B CA 1
ATOM 5898 C C . PHE B 1 351 ? -14.141 22.859 13.625 1 98.62 351 PHE B C 1
ATOM 5900 O O . PHE B 1 351 ? -13.398 22.906 14.609 1 98.62 351 PHE B O 1
ATOM 5907 N N . ASN B 1 352 ? -13.969 23.641 12.57 1 97.25 352 ASN B N 1
ATOM 5908 C CA . ASN B 1 352 ? -13.07 24.781 12.562 1 97.25 352 ASN B CA 1
ATOM 5909 C C . ASN B 1 352 ? -13.812 26.078 12.883 1 97.25 352 ASN B C 1
ATOM 5911 O O . ASN B 1 352 ? -14.539 26.609 12.039 1 97.25 352 ASN B O 1
ATOM 5915 N N . SER B 1 353 ? -13.586 26.641 14.039 1 95.69 353 SER B N 1
ATOM 5916 C CA . SER B 1 353 ? -14.266 27.859 14.461 1 95.69 353 SER B CA 1
ATOM 5917 C C . SER B 1 353 ? -13.461 29.109 14.086 1 95.69 353 SER B C 1
ATOM 5919 O O . SER B 1 353 ? -12.273 29.203 14.398 1 95.69 353 SER B O 1
ATOM 5921 N N . VAL B 1 354 ? -14.141 30.094 13.484 1 92.06 354 VAL B N 1
ATOM 5922 C CA . VAL B 1 354 ? -13.469 31.312 13.07 1 92.06 354 VAL B CA 1
ATOM 5923 C C . VAL B 1 354 ? -13.859 32.469 14.016 1 92.06 354 VAL B C 1
ATOM 5925 O O . VAL B 1 354 ? -13.414 33.594 13.836 1 92.06 354 VAL B O 1
ATOM 5928 N N . SER B 1 355 ? -14.828 32.156 15.016 1 92.44 355 SER B N 1
ATOM 5929 C CA . SER B 1 355 ? -15.289 33.156 15.953 1 92.44 355 SER B CA 1
ATOM 5930 C C . SER B 1 355 ? -15.648 32.531 17.297 1 92.44 355 SER B C 1
ATOM 5932 O O . SER B 1 355 ? -15.867 31.328 17.391 1 92.44 355 SER B O 1
ATOM 5934 N N . GLU B 1 356 ? -15.688 33.406 18.219 1 93.75 356 GLU B N 1
ATOM 5935 C CA . GLU B 1 356 ? -16.094 32.938 19.547 1 93.75 356 GLU B CA 1
ATOM 5936 C C . GLU B 1 356 ? -17.547 32.5 19.547 1 93.75 356 GLU B C 1
ATOM 5938 O O . GLU B 1 356 ? -17.922 31.562 20.281 1 93.75 356 GLU B O 1
ATOM 5943 N N . GLU B 1 357 ? -18.297 33.125 18.828 1 94.12 357 GLU B N 1
ATOM 5944 C CA . GLU B 1 357 ? -19.703 32.781 18.719 1 94.12 357 GLU B CA 1
ATOM 5945 C C . GLU B 1 357 ? -19.891 31.375 18.156 1 94.12 357 GLU B C 1
ATOM 5947 O O . GLU B 1 357 ? -20.656 30.578 18.703 1 94.12 357 GLU B O 1
ATOM 5952 N N . SER B 1 358 ? -19.188 31.109 17.078 1 94.12 358 SER B N 1
ATOM 5953 C CA . SER B 1 358 ? -19.281 29.781 16.469 1 94.12 358 SER B CA 1
ATOM 5954 C C . SER B 1 358 ? -18.75 28.703 17.406 1 94.12 358 SER B C 1
ATOM 5956 O O . SER B 1 358 ? -19.266 27.594 17.453 1 94.12 358 SER B O 1
ATOM 5958 N N . LYS B 1 359 ? -17.703 29.047 18.125 1 95.56 359 LYS B N 1
ATOM 5959 C CA . LYS B 1 359 ? -17.156 28.125 19.109 1 95.56 359 LYS B CA 1
ATOM 5960 C C . LYS B 1 359 ? -18.188 27.781 20.172 1 95.56 359 LYS B C 1
ATOM 5962 O O . LYS B 1 359 ? -18.375 26.609 20.516 1 95.56 359 LYS B O 1
ATOM 5967 N N . ALA B 1 360 ? -18.828 28.812 20.672 1 95.69 360 ALA B N 1
ATOM 5968 C CA . ALA B 1 360 ? -19.844 28.625 21.719 1 95.69 360 ALA B CA 1
ATOM 5969 C C . ALA B 1 360 ? -21.016 27.797 21.203 1 95.69 360 ALA B C 1
ATOM 5971 O O . ALA B 1 360 ? -21.531 26.938 21.906 1 95.69 360 ALA B O 1
ATOM 5972 N N . LEU B 1 361 ? -21.391 28.094 20.031 1 96.19 361 LEU B N 1
ATOM 5973 C CA . LEU B 1 361 ? -22.5 27.359 19.422 1 96.19 361 LEU B CA 1
ATOM 5974 C C . LEU B 1 361 ? -22.172 25.891 19.25 1 96.19 361 LEU B C 1
ATOM 5976 O O . LEU B 1 361 ? -23 25.016 19.547 1 96.19 361 LEU B O 1
ATOM 5980 N N . PHE B 1 362 ? -20.984 25.547 18.766 1 97.94 362 PHE B N 1
ATOM 5981 C CA . PHE B 1 362 ? -20.531 24.156 18.609 1 97.94 362 PHE B CA 1
ATOM 5982 C C . PHE B 1 362 ? -20.5 23.453 19.953 1 97.94 362 PHE B C 1
ATOM 5984 O O . PHE B 1 362 ? -21 22.328 20.078 1 97.94 362 PHE B O 1
ATOM 5991 N N . THR B 1 363 ? -19.953 24.078 20.953 1 97.75 363 THR B N 1
ATOM 5992 C CA . THR B 1 363 ? -19.828 23.5 22.281 1 97.75 363 THR B CA 1
ATOM 5993 C C . THR B 1 363 ? -21.203 23.188 22.875 1 97.75 363 THR B C 1
ATOM 5995 O O . THR B 1 363 ? -21.422 22.094 23.406 1 97.75 363 THR B O 1
ATOM 5998 N N . LYS B 1 364 ? -22.078 24.172 22.719 1 97.38 364 LYS B N 1
ATOM 5999 C CA . LYS B 1 364 ? -23.453 23.969 23.172 1 97.38 364 LYS B CA 1
ATOM 6000 C C . LYS B 1 364 ? -24.109 22.797 22.453 1 97.38 364 LYS B C 1
ATOM 6002 O O . LYS B 1 364 ? -24.719 21.938 23.094 1 97.38 364 LYS B O 1
ATOM 6007 N N . GLY B 1 365 ? -23.953 22.781 21.188 1 98 365 GLY B N 1
ATOM 6008 C CA . GLY B 1 365 ? -24.516 21.703 20.391 1 98 365 GLY B CA 1
ATOM 6009 C C . GLY B 1 365 ? -23.953 20.344 20.75 1 98 365 GLY B C 1
ATOM 6010 O O . GLY B 1 365 ? -24.703 19.359 20.875 1 98 365 GLY B O 1
ATOM 6011 N N . ILE B 1 366 ? -22.672 20.234 20.938 1 98.38 366 ILE B N 1
ATOM 6012 C CA . ILE B 1 366 ? -22 19 21.281 1 98.38 366 ILE B CA 1
ATOM 6013 C C . ILE B 1 366 ? -22.516 18.484 22.625 1 98.38 366 ILE B C 1
ATOM 6015 O O . ILE B 1 366 ? -22.766 17.281 22.781 1 98.38 366 ILE B O 1
ATOM 6019 N N . THR B 1 367 ? -22.703 19.328 23.531 1 97.94 367 THR B N 1
ATOM 6020 C CA . THR B 1 367 ? -23.234 18.969 24.844 1 97.94 367 THR B CA 1
ATOM 6021 C C . THR B 1 367 ? -24.641 18.406 24.719 1 97.94 367 THR B C 1
ATOM 6023 O O . THR B 1 367 ? -25 17.422 25.375 1 97.94 367 THR B O 1
ATOM 6026 N N . GLN B 1 368 ? -25.422 19.016 23.891 1 97.56 368 GLN B N 1
ATOM 6027 C CA . GLN B 1 368 ? -26.812 18.625 23.719 1 97.56 368 GLN B CA 1
ATOM 6028 C C . GLN B 1 368 ? -26.922 17.234 23.109 1 97.56 368 GLN B C 1
ATOM 6030 O O . GLN B 1 368 ? -27.938 16.531 23.312 1 97.56 368 GLN B O 1
ATOM 6035 N N . ILE B 1 369 ? -25.922 16.859 22.438 1 97.19 369 ILE B N 1
ATOM 6036 C CA . ILE B 1 369 ? -25.984 15.516 21.859 1 97.19 369 ILE B CA 1
ATOM 6037 C C . ILE B 1 369 ? -25.156 14.555 22.703 1 97.19 369 ILE B C 1
ATOM 6039 O O . ILE B 1 369 ? -24.719 13.5 22.219 1 97.19 369 ILE B O 1
ATOM 6043 N N . ASN B 1 370 ? -24.828 14.914 23.906 1 96.44 370 ASN B N 1
ATOM 6044 C CA . ASN B 1 370 ? -24.172 14.117 24.922 1 96.44 370 ASN B CA 1
ATOM 6045 C C . ASN B 1 370 ? -22.75 13.75 24.516 1 96.44 370 ASN B C 1
ATOM 6047 O O . ASN B 1 370 ? -22.312 12.617 24.703 1 96.44 370 ASN B O 1
ATOM 6051 N N . LYS B 1 371 ? -22.031 14.703 23.891 1 97.5 371 LYS B N 1
ATOM 6052 C CA . LYS B 1 371 ? -20.609 14.617 23.594 1 97.5 371 LYS B CA 1
ATOM 6053 C C . LYS B 1 371 ? -19.844 15.773 24.234 1 97.5 371 LYS B C 1
ATOM 6055 O O . LYS B 1 371 ? -20.438 16.625 24.906 1 97.5 371 LYS B O 1
ATOM 6060 N N . LYS B 1 372 ? -18.578 15.695 24.125 1 97.19 372 LYS B N 1
ATOM 6061 C CA . LYS B 1 372 ? -17.75 16.75 24.703 1 97.19 372 LYS B CA 1
ATOM 6062 C C . LYS B 1 372 ? -16.578 17.094 23.797 1 97.19 372 LYS B C 1
ATOM 6064 O O . LYS B 1 372 ? -16.078 16.234 23.078 1 97.19 372 LYS B O 1
ATOM 6069 N N . VAL B 1 373 ? -16.219 18.297 23.844 1 97.75 373 VAL B N 1
ATOM 6070 C CA . VAL B 1 373 ? -14.992 18.719 23.156 1 97.75 373 VAL B CA 1
ATOM 6071 C C . VAL B 1 373 ? -13.781 18.141 23.875 1 97.75 373 VAL B C 1
ATOM 6073 O O . VAL B 1 373 ? -13.586 18.375 25.062 1 97.75 373 VAL B O 1
ATOM 6076 N N . THR B 1 374 ? -13.008 17.391 23.172 1 97.19 374 THR B N 1
ATOM 6077 C CA . THR B 1 374 ? -11.898 16.688 23.812 1 97.19 374 THR B CA 1
ATOM 6078 C C . THR B 1 374 ? -10.562 17.312 23.406 1 97.19 374 THR B C 1
ATOM 6080 O O . THR B 1 374 ? -9.547 17.062 24.062 1 97.19 374 THR B O 1
ATOM 6083 N N . GLN B 1 375 ? -10.516 18.031 22.391 1 96.44 375 GLN B N 1
ATOM 6084 C CA . GLN B 1 375 ? -9.305 18.688 21.906 1 96.44 375 GLN B CA 1
ATOM 6085 C C . GLN B 1 375 ? -9.625 20.016 21.25 1 96.44 375 GLN B C 1
ATOM 6087 O O . GLN B 1 375 ? -10.641 20.141 20.562 1 96.44 375 GLN B O 1
ATOM 6092 N N . CYS B 1 376 ? -8.859 20.984 21.438 1 96.81 376 CYS B N 1
ATOM 6093 C CA . CYS B 1 376 ? -8.953 22.297 20.828 1 96.81 376 CYS B CA 1
ATOM 6094 C C . CYS B 1 376 ? -7.574 22.891 20.578 1 96.81 376 CYS B C 1
ATOM 6096 O O . CYS B 1 376 ? -6.73 22.922 21.484 1 96.81 376 CYS B O 1
ATOM 6098 N N . THR B 1 377 ? -7.273 23.297 19.391 1 97.19 377 THR B N 1
ATOM 6099 C CA . THR B 1 377 ? -6.008 23.906 19.016 1 97.19 377 THR B CA 1
ATOM 6100 C C . THR B 1 377 ? -6.25 25.203 18.234 1 97.19 377 THR B C 1
ATOM 6102 O O . THR B 1 377 ? -7.027 25.219 17.281 1 97.19 377 THR B O 1
ATOM 6105 N N . ARG B 1 378 ? -5.68 26.281 18.703 1 96.88 378 ARG B N 1
ATOM 6106 C CA . ARG B 1 378 ? -5.75 27.562 18 1 96.88 378 ARG B CA 1
ATOM 6107 C C . ARG B 1 378 ? -4.543 27.766 17.094 1 96.88 378 ARG B C 1
ATOM 6109 O O . ARG B 1 378 ? -3.4 27.625 17.531 1 96.88 378 ARG B O 1
ATOM 6116 N N . ILE B 1 379 ? -4.781 28.047 15.844 1 96.94 379 ILE B N 1
ATOM 6117 C CA . ILE B 1 379 ? -3.691 28.219 14.891 1 96.94 379 ILE B CA 1
ATOM 6118 C C . ILE B 1 379 ? -3.895 29.5 14.102 1 96.94 379 ILE B C 1
ATOM 6120 O O . ILE B 1 379 ? -5.02 29.844 13.719 1 96.94 379 ILE B O 1
ATOM 6124 N N . ALA B 1 380 ? -2.875 30.297 13.961 1 96.19 380 ALA B N 1
ATOM 6125 C CA . ALA B 1 380 ? -2.826 31.453 13.086 1 96.19 380 ALA B CA 1
ATOM 6126 C C . ALA B 1 380 ? -1.797 31.266 11.977 1 96.19 380 ALA B C 1
ATOM 6128 O O . ALA B 1 380 ? -0.64 30.938 12.242 1 96.19 380 ALA B O 1
ATOM 6129 N N . VAL B 1 381 ? -2.232 31.438 10.75 1 95.19 381 VAL B N 1
ATOM 6130 C CA . VAL B 1 381 ? -1.357 31.266 9.594 1 95.19 381 VAL B CA 1
ATOM 6131 C C . VAL B 1 381 ? -1.15 32.594 8.898 1 95.19 381 VAL B C 1
ATOM 6133 O O . VAL B 1 381 ? -2.113 33.25 8.461 1 95.19 381 VAL B O 1
ATOM 6136 N N . ASP B 1 382 ? 0.104 33 8.82 1 94.12 382 ASP B N 1
ATOM 6137 C CA . ASP B 1 382 ? 0.466 34.281 8.18 1 94.12 382 ASP B CA 1
ATOM 6138 C C . ASP B 1 382 ? -0.361 35.438 8.742 1 94.12 382 ASP B C 1
ATOM 6140 O O . ASP B 1 382 ? -0.405 35.625 9.961 1 94.12 382 ASP B O 1
ATOM 6144 N N . ALA B 1 383 ? -0.936 36.25 7.887 1 89.81 383 ALA B N 1
ATOM 6145 C CA . ALA B 1 383 ? -1.643 37.438 8.352 1 89.81 383 ALA B CA 1
ATOM 6146 C C . ALA B 1 383 ? -3.139 37.188 8.484 1 89.81 383 ALA B C 1
ATOM 6148 O O . ALA B 1 383 ? -3.928 38.094 8.688 1 89.81 383 ALA B O 1
ATOM 6149 N N . PHE B 1 384 ? -3.516 35.938 8.453 1 89.62 384 PHE B N 1
ATOM 6150 C CA . PHE B 1 384 ? -4.93 35.594 8.531 1 89.62 384 PHE B CA 1
ATOM 6151 C C . PHE B 1 384 ? -5.383 35.469 9.977 1 89.62 384 PHE B C 1
ATOM 6153 O O . PHE B 1 384 ? -4.559 35.281 10.875 1 89.62 384 PHE B O 1
ATOM 6160 N N . ASN B 1 385 ? -6.711 35.562 10.172 1 90.88 385 ASN B N 1
ATOM 6161 C CA . ASN B 1 385 ? -7.285 35.406 11.5 1 90.88 385 ASN B CA 1
ATOM 6162 C C . ASN B 1 385 ? -7.094 34 12.047 1 90.88 385 ASN B C 1
ATOM 6164 O O . ASN B 1 385 ? -7.141 33.031 11.297 1 90.88 385 ASN B O 1
ATOM 6168 N N . PRO B 1 386 ? -6.879 33.969 13.352 1 94.62 386 PRO B N 1
ATOM 6169 C CA . PRO B 1 386 ? -6.73 32.625 13.961 1 94.62 386 PRO B CA 1
ATOM 6170 C C . PRO B 1 386 ? -7.992 31.781 13.828 1 94.62 386 PRO B C 1
ATOM 6172 O O . PRO B 1 386 ? -9.102 32.312 13.797 1 94.62 386 PRO B O 1
ATOM 6175 N N . ILE B 1 387 ? -7.793 30.531 13.727 1 96.06 387 ILE B N 1
ATOM 6176 C CA . ILE B 1 387 ? -8.852 29.531 13.664 1 96.06 387 ILE B CA 1
ATOM 6177 C C . ILE B 1 387 ? -8.672 28.516 14.789 1 96.06 387 ILE B C 1
ATOM 6179 O O . ILE B 1 387 ? -7.547 28.125 15.109 1 96.06 387 ILE B O 1
ATOM 6183 N N . GLU B 1 388 ? -9.75 28.156 15.422 1 97 388 GLU B N 1
ATOM 6184 C CA . GLU B 1 388 ? -9.711 27.125 16.438 1 97 388 GLU B CA 1
ATOM 6185 C C . GLU B 1 388 ? -10.273 25.812 15.906 1 97 388 GLU B C 1
ATOM 6187 O O . GLU B 1 388 ? -11.445 25.734 15.539 1 97 388 GLU B O 1
ATOM 6192 N N . ILE B 1 389 ? -9.438 24.812 15.797 1 98 389 ILE B N 1
ATOM 6193 C CA . ILE B 1 389 ? -9.867 23.484 15.398 1 98 389 ILE B CA 1
ATOM 6194 C C . ILE B 1 389 ? -10.289 22.688 16.641 1 98 389 ILE B C 1
ATOM 6196 O O . ILE B 1 389 ? -9.508 22.531 17.578 1 98 389 ILE B O 1
ATOM 6200 N N . MET B 1 390 ? -11.539 22.219 16.609 1 98.31 390 MET B N 1
ATOM 6201 C CA . MET B 1 390 ? -12.109 21.547 17.781 1 98.31 390 MET B CA 1
ATOM 6202 C C . MET B 1 390 ? -12.547 20.125 17.422 1 98.31 390 MET B C 1
ATOM 6204 O O . MET B 1 390 ? -13.148 19.906 16.375 1 98.31 390 MET B O 1
ATOM 6208 N N . ARG B 1 391 ? -12.195 19.219 18.219 1 98.44 391 ARG B N 1
ATOM 6209 C CA . ARG B 1 391 ? -12.633 17.828 18.094 1 98.44 391 ARG B CA 1
ATOM 6210 C C . ARG B 1 391 ? -13.555 17.438 19.234 1 98.44 391 ARG B C 1
ATOM 6212 O O . ARG B 1 391 ? -13.297 17.797 20.391 1 98.44 391 ARG B O 1
ATOM 6219 N N . ALA B 1 392 ? -14.633 16.781 18.906 1 98.44 392 ALA B N 1
ATOM 6220 C CA . ALA B 1 392 ? -15.57 16.297 19.906 1 98.44 392 ALA B CA 1
ATOM 6221 C C . ALA B 1 392 ? -15.789 14.789 19.766 1 98.44 392 ALA B C 1
ATOM 6223 O O . ALA B 1 392 ? -15.734 14.25 18.656 1 98.44 392 ALA B O 1
ATOM 6224 N N . GLU B 1 393 ? -16 14.156 20.891 1 95.94 393 GLU B N 1
ATOM 6225 C CA . GLU B 1 393 ? -16.281 12.727 20.953 1 95.94 393 GLU B CA 1
ATOM 6226 C C . GLU B 1 393 ? -17.281 12.406 22.062 1 95.94 393 GLU B C 1
ATOM 6228 O O . GLU B 1 393 ? -17.453 13.203 23 1 95.94 393 GLU B O 1
#

Organism: NCBI:txid997891

Solvent-accessible surface area (backbone atoms only — not comparable to full-atom values): 42243 Å² total; per-residue (Å²): 123,36,36,37,38,41,34,23,40,73,56,33,80,78,64,81,71,52,71,67,54,47,53,51,44,59,72,47,51,39,36,33,22,37,74,69,47,46,71,63,44,53,88,64,49,44,92,80,47,42,78,45,65,60,49,90,62,57,66,62,42,52,59,61,47,71,80,42,59,56,38,40,33,43,40,66,9,20,29,46,55,92,25,64,50,52,53,46,49,70,77,39,69,74,44,44,74,48,82,42,63,37,70,36,70,65,56,50,45,29,59,75,68,70,42,67,53,53,72,40,45,52,48,62,38,54,93,45,71,64,60,70,58,45,21,41,59,53,71,57,58,56,30,38,32,40,40,39,37,94,77,51,28,71,23,51,50,26,44,55,32,50,65,28,63,53,70,42,38,37,39,35,40,31,22,40,61,59,22,87,86,67,44,44,75,49,72,32,50,39,72,56,33,41,73,47,86,78,62,82,61,43,36,36,38,36,38,49,76,50,87,74,88,67,73,60,67,62,62,62,85,76,49,62,52,64,89,69,39,84,75,68,58,78,48,35,69,58,42,55,46,50,48,32,69,50,46,52,83,82,43,58,24,38,34,30,33,31,35,56,37,27,60,65,60,48,52,47,39,64,77,34,42,81,44,41,39,38,33,30,27,56,57,73,68,28,58,59,29,32,54,53,37,26,28,74,66,37,47,74,81,63,42,76,44,78,39,55,72,92,75,52,79,63,79,89,55,78,62,26,38,24,36,36,48,71,47,51,89,88,38,52,48,62,49,44,55,56,45,61,76,49,48,39,91,91,23,35,39,33,36,70,25,77,43,70,66,53,43,50,47,51,54,52,27,34,46,74,65,75,31,40,77,76,46,75,49,39,39,26,51,62,94,47,78,56,34,35,42,33,29,29,76,123,36,36,36,40,40,34,23,38,70,57,32,79,78,63,82,71,51,72,68,53,46,53,52,44,59,71,47,51,39,34,33,23,38,73,70,49,44,69,63,45,53,88,64,48,45,92,81,48,42,78,46,66,60,49,89,62,56,66,63,40,54,59,61,47,69,80,43,59,57,40,40,33,44,39,67,10,21,29,46,54,93,25,63,52,52,54,46,48,69,77,38,71,75,45,44,76,46,80,43,64,35,71,36,69,65,56,49,44,28,57,76,67,71,41,68,55,54,73,41,44,51,49,63,39,54,93,44,71,62,60,69,59,46,22,41,58,53,73,56,59,56,30,38,32,38,39,39,38,95,76,50,29,71,22,51,49,26,44,54,32,50,62,26,63,53,71,41,37,37,38,35,38,32,22,38,61,60,21,89,86,65,44,45,76,51,74,32,51,38,73,56,32,39,73,47,87,80,60,84,61,44,36,36,39,36,39,49,75,50,87,75,86,66,72,59,67,61,61,59,85,76,50,62,50,64,92,71,38,84,75,69,58,76,47,35,69,58,43,54,45,49,48,33,69,52,46,53,83,81,42,57,24,38,34,31,33,33,35,56,36,25,60,65,58,48,53,47,39,65,76,35,42,81,45,42,39,40,35,29,26,57,57,72,68,26,57,58,30,34,53,52,38,28,28,73,66,38,46,75,79,63,44,76,44,78,40,54,73,91,75,51,78,63,80,90,55,78,61,26,37,24,36,37,49,72,47,51,90,88,39,52,47,62,49,46,54,55,45,62,76,46,47,39,91,88,24,36,40,33,39,70,26,77,43,71,64,52,43,50,45,50,53,53,28,36,45,74,66,76,32,40,77,77,46,74,48,38,39,27,51,62,94,48,77,55,34,36,42,34,29,31,75

InterPro domains:
  IPR006365 Cobalamin (vitamin B12) biosynthesis CobL/Precorrin-6Y C(5,15)-methyltransferase [PIRSF036428] (2-375)
  IPR012818 Precorrin-6Y methyltransferase [TIGR02467] (6-205)
  IPR012818 Precorrin-6Y methyltransferase [cd11644] (7-206)
  IPR014008 Cobalamin biosynthesis, precorrin-6Y methyltransferase, CbiT subunit [TIGR02469] (233-354)
  IPR014777 Tetrapyrrole methylase, subdomain 1 [G3DSA:3.40.1010.10] (1-102)
  IPR029063 S-adenosyl-L-methionine-dependent methyltransferase superfamily [G3DSA:3.40.50.150] (210-393)
  IPR029063 S-adenosyl-L-methionine-dependent methyltransferase superfamily [SSF53335] (216-352)
  IPR035996 Tetrapyrrole methylase superfamily [SSF53790] (4-206)
  IPR050714 Cobalamin biosynthesis methyltransferase [PTHR43182] (1-378)

Foldseek 3Di:
DAEEEEAADALALPDDDDPVVLVVQAPDAEEEEAPSQCVSCVVSHDPNHHYQYCDPPNVVSVVVVVVDRYYYYYWHAWQVPPHCVVVCCVVPVPYHYHYHGHHHPQVLLCVVVVHDCPQEAEDEPAVHDCQVVLLCVLVQRQKYKYFADPVRDQLNVLVLCVQQPNQQKKKWKWASRNYPPPIDIDIDRSVVSNPDDGDPPMIMMIGGRDGDDQDLFDALVVADADVPDSVLDDGRVRLNVLLVLQVQLPWAEEEEEACHLVRSVLNNCSVRVNHQYEYEHADPVNVVSCSVRSSHNSRPRYHYDYHDPLPDDCPPPQQTLEYEYEDDPPPLLSNLVVNLVRHDDNRKYKYKAQDPVVVVVNQVSCVVSVKHWDDWDWDDDDPDGIIIITMID/DAEEEEAADALALPDDDDPVVLVVQAPDAEEEEAPSQCVSCVVSHDPNHHYQYCDPPNVVSVVVVVVDRYYYYYWHAWQVPPHCVVVCCVVPVPYHYHYHGHHHPQVLLCVVVVHDCPQEAEDEPAVHDCQVVLLCVLVQRQKYKYFADPVRDQLNVLVLCVQQPNQQKKKWKWASRNYPPPIDIDIDRSVVSNVDDGDPPMIMMIGGRDGDDQDLWDALVVADADVPDSVLDDGRVRLNVLLVLQVQLPWAEEEAEACHLVRSVLNNCSVRVNHQYEYEHADPVNVVSCSVRSSHNSRPRYHYDYRDPLPDDCPPPQQTLEYEYEDDPPPLLSNLVVNLVRHDPNRKYKYKAQDPVVVVVNQVSCVVSVKHWDDWDWDDDDPDGIIIITMID